Protein 8TL6 (pdb70)

Foldseek 3Di:
DFKAWEFPFDFAFFQDKDWFFAQALPWIWIWTFQQQKIWIWTQDPVGTHTDDMAGALAGFNDWDWADAPPDRTIWIWTAGPQQKIWIWHWDQDDNDTDIHTLDIDGPDDPDFAFAPLGWDWAAANNRQWIWIRGHFQWIWIWGDDSPDPDTDIDIEGDPARAWQAKYWWEDDPATKMWTWGADPVAIKIAMWGQDPVVRYTDHGPAGIDDDDRFFHDWAHQYPPAIFIWTAGQFKIWTDDHVDIAIDGDVVSNVFTWQEKEAADPRRQWMWTATQQFWIKIKGWDWDDDDVDGIYTDHIDIGTQAGGPRANYKYDGDPQWIWGRRQQAWTFIWGAAPDADPVRHRIDTDDTHGGQFPFQEWAWDDLVVPPFIWIWTFGGAAQRTWIWIAFPNDIDTGGFNHGWHYWDDDPVVQWIKIKTKYKFWCAVHTDHDDDGQQNPAPEEEEDDDPPPPVDDDDNGDIAIWMWIFIAHNPPRHGLYIYTYDGQKGWAEWYWAAADPDPAIWIWTKIFNDDPVDPFGQKIKIWTWGCPPSDTDTQEIDIDGGGFQYWDQAPRWIFTWGFQKTWIWHQDPSGYTDTQEIDRPARGFNDWDDDHQWIWTQHQWQGIWIWGADPVVSYIDGQAGERDTFGFQEKADQDPFWIWTAGQQQKIWIWGQDVDSVVSRYTDRQWIWRRSFAWNYKDFDANDPCWAGWIWTRTRSRIIMIMTGHDPVSSVLLVLLLVLLQVQDQHNSNDRSQQSTWHDDPVDTGTTGSYHHLVSLLCLVVDDPVSLQSSQDCDDVPRDGSVVSVVVNVVVVNRD/DLDVVVLVVVCVVPVDVPSVQVNQQSLVLLFQAFWKDWADDFPFFKQEWDADPDFSQWIWTFFFSQWTWIDRCVCRLVPNDHTDTQPDGAPGTWHYKDAFQVNQWIWIFFARQKIWIAGPVVSYTDAMAGHDATWHEKEAQLVDNQWIWIWGQCAWIWIGGNVPRVPDDTHTLEGDRGGWQYKYAQNAHRQWIWTFTAPQCIFIGGVVRSYDTPAGADHGWREWDAANNRQKIWTDGQWAFIFIGGPPPSYTFEGEDEPPFTHHDDRAYKYFFGPRRQKIWTWGQSQWIFIAGNDPDTYYHYDTSYTHHDGPGTWGYWDARHVQRKIWITGRDRMIMITHQDDTPPIDDHRHD/DPDDDDDDDDDPPVVVVVVVVVVPPD

Organism: Homo sapiens (NCBI:txid9606)

Sequence (1177 aa):
SYNYVVTAQKPTAVNGCVTGHFTSAEDLNLLIAKNTRLEIYVVTAEGLRPVKEVGMYGKIAVMELFRPKGESKDLLFILTAKYNACILEYKQSGESIDIITRAHGNVQDRIGRPSETGIIGIIDPECRMIGLRLYDGLFKVIPLDRDNKELKAFNIRLEELHVIDVKFLYGCQAPTICFVYQDPQGRHVKTYEVSLREKEFNKGPWKQENVEAEASMVIAVPEPFGGAIIIGQESITYHNGDKYLAIAPPIIKQSTIVCHNRVDPNGSRYLLGDMEGRLFMLLLEKEEQMDGTVTLKDLRVELLGETSIAECLTYLDNGVVFVGSRLGDSQLVKLNVDSNEQGSYVVAMETFTNLGPIVDMCVVDLERQGQGQLVTCSGAFKEGSLRIIRNLHIRTVPLYESPRKICYQEVSQCFGVLSSRIEVQDTGTTALRPSASTQALSSSVSSSKLFSSHETSFGEEVEVHNLLIIDQHTFEVLHAHQFLQNEYALSLVSCKLGKDPNTYFIVGTAMVYPEEAEPKQGRIVVFQYSDGKLQTVAEKEVKGAVYSMVEFNGKLLASINSTVRLYEWTTEKELRTECNHYNNIMALYLKTKGDFILVGDLMRSVLLLAYKPMEGNFEEIARDFNPNWMSAVEILDDDNFLGAENAFNLFVCQKDTTDEERQHLQEVGLFHLGEFVNVFCHGSLVMPTQGSVLFGTVNGMIGLVTSLSESWYNLLLDMQNRLNKVIKSVGKIEHSFWRSFHTERKTEPATGFIDGDLIESFLDISRPKMQEVVANLQKREATADDLIKVVEELTRIHMRSVVGFLSQRGLHGDPLLTQDFQRRRLRGCRNLYKKDLLGHFGCVNAIEFSNNGGQWLVSGGDDRRVLLWHMEQAIHSRVKPIQLKGEHHSNIFCLAFNSGNTKVFSGGNDEQVILHDVESSETLDVFAHEDAVYGLSVSPVNDNIFASSSDDGRVLIWDIRESPHGEPFCLANYPSAFHSVMFNPVEPRLLATANSKEGVGLWDIRKPQSSLLRYGQSAMSVRFNSNGTQLLALRRRLPPVLYDIHSRLPVFQFDNQGYFNSCTMKSCCFAGDRDQYILSGSDDFNLYMWRIPADPRVVNGAFMVLKGHRSIVNQVRFNPHTYMICSSGVEKIIKIWSPYKQPGCTGDLDGSEQIIVTEKTNILLRYLHQQWDKKNA

Solvent-accessible surface area: 46406 Å² total; per-residue (Å²): 22,76,0,0,6,3,24,28,36,85,7,12,1,0,48,17,17,24,43,9,53,0,14,29,45,142,44,41,0,0,0,5,1,27,5,21,53,0,21,1,35,6,24,46,115,152,23,32,108,97,33,67,61,12,33,7,43,0,28,13,51,11,14,64,32,12,97,21,161,66,25,85,46,18,8,0,0,0,0,0,39,12,22,14,1,1,10,0,27,4,103,93,90,66,174,71,51,62,15,44,6,54,1,42,14,60,0,89,24,147,63,41,68,73,2,56,66,19,48,25,10,15,27,2,48,89,15,58,0,0,0,0,4,4,10,39,8,35,4,4,0,0,24,26,69,137,135,68,123,38,2,84,0,3,25,6,77,12,100,17,90,71,6,16,18,4,48,7,7,64,58,22,185,32,12,2,4,0,5,0,16,68,43,72,131,22,35,17,0,42,3,32,52,3,18,55,205,87,72,38,31,53,156,7,83,24,151,74,64,104,18,38,73,88,0,46,14,0,3,13,0,8,96,60,8,6,4,0,0,3,0,4,64,73,22,0,12,3,5,59,35,153,63,119,19,49,28,66,16,94,55,3,83,123,19,38,4,60,10,51,34,91,16,26,115,57,0,15,91,2,0,0,2,0,109,64,2,28,1,0,15,0,29,7,49,71,63,119,86,173,162,44,106,29,44,2,104,56,5,124,22,74,69,10,8,81,8,9,13,6,70,19,6,2,54,9,69,106,12,25,0,2,0,0,0,46,12,1,26,4,21,3,0,58,25,53,156,122,42,58,158,147,46,25,64,13,61,69,95,82,83,56,60,0,0,0,0,0,26,17,8,20,44,11,39,33,110,163,140,45,67,12,14,0,0,0,0,0,4,2,77,31,37,1,4,0,9,11,0,99,73,90,86,44,97,59,17,72,1,108,2,10,2,49,59,10,15,44,2,90,108,32,71,0,0,0,0,0,0,4,35,48,4,46,15,72,132,69,50,95,46,88,83,92,2,8,7,68,122,19,125,47,75,35,101,14,115,22,179,51,42,103,152,162,157,82,53,143,61,71,113,30,38,20,1,3,0,0,0,0,25,9,119,87,10,76,18,33,10,3,8,53,2,35,128,40,1,18,1,33,7,18,24,28,13,113,0,39,198,16,108,45,29,0,0,0,0,0,0,0,9,4,35,78,93,48,9,32,3,120,63,0,5,0,2,0,0,40,30,38,152,40,152,12,72,69,40,15,67,54,83,4,176,0,0,0,19,16,12,29,68,0,98,19,47,0,0,0,0,7,27,23,16,0,55,0,0,46,18,21,141,126,87,89,4,137,56,48,10,41,14,125,42,10,10,2,0,9,49,6,52,46,91,46,60,52,0,0,1,0,7,0,2,22,1,1,4,0,0,4,16,53,74,177,112,31,67,13,65,46,41,1,15,6,14,53,24,17,12,0,7,5,3,4,5,25,50,74,80,14,3,0,0,1,4,13,14,18,2,1,0,0,0,60,67,97,118,87,81,58,72,108,40,32,6,84,34,42,0,10,3,7,11,0,4,6,2,22,14,10,16,100,20,33,10,50,183,58,30,94,62,29,2,3,0,0,0,7,13,0,19,0,0,2,0,3,21,11,43,106,74,68,16,81,32,0,65,58,0,14,79,42,0,52,164,25,40,140,22,26,2,85,9,110,13,75,74,8,25,15,3,54,19,119,33,65,91,65,92,37,66,6,5,0,7,0,53,9,0,32,33,0,52,123,24,62,120,102,76,10,85,88,1,5,44,129,3,96,212,164,106,5,43,0,93,53,1,36,114,8,0,77,51,2,45,148,26,57,112,49,1,0,4,8,14,32,38,85,5,15,21,58,8,47,60,45,41,15,48,44,13,11,24,92,8,5,94,33,2,187,22,0,47,34,30,68,8,126,28,5,142,16,33,0,29,2,0,33,24,5,65,96,10,4,59,67,0,0,0,0,0,48,23,114,34,0,0,7,7,29,6,17,25,11,3,19,91,74,53,180,29,94,73,0,117,31,82,2,139,26,42,0,58,11,6,10,11,4,60,46,19,73,62,0,1,0,0,0,49,17,76,33,0,7,4,0,25,17,153,46,14,75,59,71,34,69,6,74,12,134,41,8,0,56,5,20,11,22,6,29,91,43,40,37,39,0,0,0,0,1,47,50,0,62,0,5,12,20,34,18,161,106,23,120,155,55,154,38,81,33,0,0,80,44,138,15,18,1,31,18,5,32,11,0,35,38,7,37,59,0,0,0,2,0,1,30,151,48,3,5,4,0,4,2,37,165,75,56,113,67,34,36,22,89,1,44,129,43,2,8,5,0,56,7,10,64,40,0,50,34,0,0,0,0,33,105,157,94,30,0,0,0,7,38,2,31,33,129,122,34,20,11,46,0,52,29,172,45,23,99,2,12,77,35,77,6,8,0,5,16,0,3,31,110,14,16,3,0,0,0,0,0,25,50,86,23,0,4,0,0,72,19,44,76,81,114,177,77,27,111,41,22,53,7,52,2,118,28,11,195,24,28,0,9,21,0,19,26,5,58,49,13,7,6,2,0,0,0,0,60,25,105,31,0,12,0,0,1,2,3,48,2,17,69,34,92,38,47,27,88,80,45,127,18,64,3,70,39,54,157,42,70,34,12,6,85,33,0,86,88,41,53,104,153,102,117,149

Nearest PDB structures (foldseek):
  8tl6-assembly1_B  TM=1.003E+00  e=2.357E-78  Homo sapiens
  9axv-assembly1_Am  TM=7.932E-01  e=4.351E-19  Schizosaccharomyces pombe
  4d6v-assembly1_A  TM=8.246E-01  e=1.000E-17  Cryptococcus neoformans H99
  7qiz-assembly1_YA  TM=8.264E-01  e=1.541E-17  Solanum lycopersicum
  3rfh-assembly1_C  TM=7.795E-01  e=1.281E-13  Saccharomyces cerevisiae S288C

B-factor: mean 41.55, std 9.51, range [23.47, 83.25]

Secondary structure (DSSP, 8-state):
--EEEEEEE---S--EEEEE-SS-SSS-EEEEEETTEEEEEEEETTEEEEEEEEE-SS-EEEEEEE--TT-SS-EEEEEETT-EEEEEEEEEETTEEEEEEEEEEE---SS-PBPTT--EEEE-TTSSEEEEE-BTTEEEEEE--SSSSEEEEEEEE-S-S-EEEEEEPSS-SS-EEEEEEEETTEEEEEEEEEETTTTEEEE-SS--EE--TT--EEEE--TTT-SEEEE-SS-EEEE-SS-EEEE--GGGGGS-EEEEEE-STTSSEEEEEETTSEEEEEEEEEEE-TTS-EEEEEEEEEEEEE-S--SEEEEEETTEEEEE-SSS-EEEEEE-SS--TTS--EEEEEEE----S--EEEEE-SS-SS--EEEEEE--GGG-EEEEEE--EEEEEE-SSEEEEEEEETTTTEEEEEEEEEEE-------SS--GGGS-SEEEE----TT------SS-EEEEEEEEEEETTT--EEEEEEPPTTEEEEEEEEE--TT----EEEEEEEE--TT-SS-S-EEEEEEEEETTEEEEEEEEEESS-EEEEEEETTEEEEEETTEEEEEEE-TTS-EEEEEEE---S-EEEEEEETTEEEEEESSS-EEEEEEETTTTEEEEEEE--S---EEEEEE-SSSEEEEEETTTEEEEEEE---HHHHTBEEEEEEEE-SS-EEEEEE--S---EEEEEEEEETTS-EEEEEEE-HHHHHHHHHHHHHHHTTS--TTS--HHHHHSEE-SS-EE--BS-EEHHHHHGGGGS-HHHHHHHSSS-------HHHHHHHHHHHHTT-/--SHHHHHHHHHHH--TTHHHHHHHHHHHT-SS-EEEEE---SS-EEEEEEPTTT--EEEEEETT--EEEEEHHHHHTT-S--EE-S---SS---EEEE-TTSS-EEEE-SSSEEEEEETTTTEEEEEEE-SS-EEEEEE-SS-TTEEEEEETTSEEEEEEGGG-SS---EEEEE-SSPEEEEEE-SS-TTEEEEEETTTEEEEEETT-SSSEEEEE----SEEEE-TTS-EEEEE-SSS--EEEETTT-SEEEEEE-TT----SS---EEEETTTT-EEEEE-TTS-EEEEE--S---EEES-SEEE---SS-EEEEEEETTTTEEEEEESSSSEEEEESS--TT-B--S--/--EEEEE----HHHHHHHHHHHH---

GO terms:
  GO:0097602 cullin family protein binding (F, IDA)
  GO:0005634 nucleus (C, IDA)
  GO:0005730 nucleolus (C, IDA)
  GO:0043161 proteasome-mediated ubiquitin-dependent protein catabolic process (P, IDA)
  GO:0044725 epigenetic programming in the zygotic pronuclei (P, IDA)
  GO:0045732 positive regulation of protein catabolic process (P, IDA)
  GO:0032991 protein-containing complex (C, IDA)
  GO:0007056 spindle assembly involved in female meiosis (P, IDA)
  GO:0160072 ubiquitin ligase complex scaffold activity (F, IDA)
  GO:0031465 Cul4B-RING E3 ubiquitin ligase complex (C, IDA)
  GO:0010498 proteasomal protein catabolic process (P, IMP)
  GO:0005515 protein binding (F, IPI)
  GO:0005737 cytoplasm (C, IDA)
  GO:0031464 Cul4A-RING E3 ubiquitin ligase complex (C, IDA)
  GO:0080008 Cul4-RING E3 ubiquitin ligase complex (C, IDA)
  GO:0016567 protein ubiquitination (P, IDA)
  GO:0005634 nucleus (C, EXP)
  GO:0005737 cytoplasm (C, EXP)
  GO:0043161 proteasome-mediated ubiquitin-dependent protein catabolic process (P, IMP)
  GO:0006511 ubiquitin-dependent protein catabolic process (P, IMP)

Radius of gyration: 31.41 Å; Cα contacts (8 Å, |Δi|>4): 3322; chains: 3; bounding box: 78×96×89 Å

InterPro domains:
  IPR004871 RSE1/DDB1/CPSF1, C-terminal [PF03178] (790-1099)
  IPR015943 WD40/YVTN repeat-like-containing domain superfamily [G3DSA:2.130.10.10] (4-1039)
  IPR015943 WD40/YVTN repeat-like-containing domain superfamily [G3DSA:2.130.10.10] (14-355)
  IPR015943 WD40/YVTN repeat-like-containing domain superfamily [G3DSA:2.130.10.10] (394-709)
  IPR018846 RSE1/DDB1/CPSF1, first beta-propeller [PF10433] (15-348)
  IPR036322 WD40-repeat-containing domain superfamily [SSF50978] (795-934)
  IPR050358 RSE1/DDB1/CPSF1 [PTHR10644] (3-1113)
  IPR058543 RSE1/DDB1/CPSF1, second beta-propeller [PF23726] (396-704)

Structure (mmCIF, N/CA/C/O backbone):
data_8TL6
#
_entry.id   8TL6
#
_cell.length_a   1.00
_cell.length_b   1.00
_cell.length_c   1.00
_cell.angle_alpha   90.00
_cell.angle_beta   90.00
_cell.angle_gamma   90.00
#
_symmetry.space_group_name_H-M   'P 1'
#
loop_
_entity.id
_entity.type
_entity.pdbx_description
1 polymer 'DNA damage-binding protein 1'
2 polymer 'DDB1- and CUL4-associated factor 5'
3 polymer 'DET1- and DDB1-associated protein 1'
#
loop_
_atom_site.group_PDB
_atom_site.id
_atom_site.type_symbol
_atom_site.label_atom_id
_atom_site.label_alt_id
_atom_site.label_comp_id
_atom_site.label_asym_id
_atom_site.label_entity_id
_atom_site.label_seq_id
_atom_site.pdbx_PDB_ins_code
_atom_site.Cartn_x
_atom_site.Cartn_y
_atom_site.Cartn_z
_atom_site.occupancy
_atom_site.B_iso_or_equiv
_atom_site.auth_seq_id
_atom_site.auth_comp_id
_atom_site.auth_asym_id
_atom_site.auth_atom_id
_atom_site.pdbx_PDB_model_num
ATOM 1 N N . SER A 1 30 ? 145.31200 148.08400 164.74300 1.000 36.57680 2 SER A N 1
ATOM 2 C CA . SER A 1 30 ? 145.35900 148.16200 166.19800 1.000 36.57680 2 SER A CA 1
ATOM 3 C C . SER A 1 30 ? 144.55800 149.35000 166.70800 1.000 36.57680 2 SER A C 1
ATOM 4 O O . SER A 1 30 ? 144.35300 150.32800 165.99000 1.000 36.57680 2 SER A O 1
ATOM 11 N N . TYR A 1 31 ? 144.10300 149.25400 167.95300 1.000 36.28895 3 TYR A N 1
ATOM 12 C CA . TYR A 1 31 ? 143.36100 150.31700 168.61400 1.000 36.28895 3 TYR A CA 1
ATOM 13 C C . TYR A 1 31 ? 144.08700 150.70000 169.89300 1.000 36.28895 3 TYR A C 1
ATOM 14 O O . TYR A 1 31 ? 144.27500 149.86000 170.77800 1.000 36.28895 3 TYR A O 1
ATOM 32 N N . ASN A 1 32 ? 144.48500 151.96600 169.99200 1.000 33.56861 4 ASN A N 1
ATOM 33 C CA . ASN A 1 32 ? 145.28400 152.43700 171.11300 1.000 33.56861 4 ASN A CA 1
ATOM 34 C C . ASN A 1 32 ? 144.77400 153.79400 171.57100 1.000 33.56861 4 ASN A C 1
ATOM 35 O O . ASN A 1 32 ? 144.03200 154.48200 170.86600 1.000 33.56861 4 ASN A O 1
ATOM 46 N N . TYR A 1 33 ? 145.18900 154.16800 172.77700 1.000 34.97971 5 TYR A N 1
ATOM 47 C CA . TYR A 1 33 ? 144.72700 155.38600 173.43300 1.000 34.97971 5 TYR A CA 1
ATOM 48 C C . TYR A 1 33 ? 145.92800 156.03900 174.09700 1.000 34.97971 5 TYR A C 1
ATOM 49 O O . TYR A 1 33 ? 146.63400 155.38200 174.86600 1.000 34.97971 5 TYR A O 1
ATOM 67 N N . VAL A 1 34 ? 146.15900 157.31700 173.80500 1.000 31.44668 6 VAL A N 1
ATOM 68 C CA . VAL A 1 34 ? 147.34100 158.03500 174.26800 1.000 31.44668 6 VAL A CA 1
ATOM 69 C C . VAL A 1 34 ? 146.89500 159.25400 175.06200 1.000 31.44668 6 VAL A C 1
ATOM 70 O O . VAL A 1 34 ? 146.05300 160.03000 174.59700 1.000 31.44668 6 VAL A O 1
ATOM 83 N N . VAL A 1 35 ? 147.45900 159.41500 176.26100 1.000 33.52580 7 VAL A N 1
ATOM 84 C CA . VAL A 1 35 ? 147.22600 160.58800 177.09600 1.000 33.52580 7 VAL A CA 1
ATOM 85 C C . VAL A 1 35 ? 148.55900 161.06400 177.65100 1.000 33.52580 7 VAL A C 1
ATOM 86 O O . VAL A 1 35 ? 149.58800 160.40100 177.52000 1.000 33.52580 7 VAL A O 1
ATOM 99 N N . THR A 1 36 ? 148.52400 162.23100 178.28800 1.000 31.59072 8 THR A N 1
ATOM 100 C CA . THR A 1 36 ? 149.68900 162.81200 178.94600 1.000 31.59072 8 THR A CA 1
ATOM 101 C C . THR A 1 36 ? 149.42700 162.83800 180.44800 1.000 31.59072 8 THR A C 1
ATOM 102 O O . THR A 1 36 ? 148.47800 163.48200 180.90800 1.000 31.59072 8 THR A O 1
ATOM 113 N N . ALA A 1 37 ? 150.24800 162.11200 181.20800 1.000 31.70533 9 ALA A N 1
ATOM 114 C CA . ALA A 1 37 ? 150.16600 162.19200 182.66100 1.000 31.70533 9 ALA A CA 1
ATOM 115 C C . ALA A 1 37 ? 150.82500 163.46500 183.17500 1.000 31.70533 9 ALA A C 1
ATOM 116 O O . ALA A 1 37 ? 150.32800 164.08700 184.12000 1.000 31.70533 9 ALA A O 1
ATOM 123 N N . GLN A 1 38 ? 151.94100 163.86000 182.56600 1.000 29.39870 10 GLN A N 1
ATOM 124 C CA . GLN A 1 38 ? 152.63900 165.09400 182.89700 1.000 29.39870 10 GLN A CA 1
ATOM 125 C C . GLN A 1 38 ? 152.89800 165.86000 181.60900 1.000 29.39870 10 GLN A C 1
ATOM 126 O O . GLN A 1 38 ? 153.49700 165.32000 180.67500 1.000 29.39870 10 GLN A O 1
ATOM 140 N N . LYS A 1 39 ? 152.44900 167.11200 181.56300 1.000 29.56990 11 LYS A N 1
ATOM 141 C CA . LYS A 1 39 ? 152.65800 167.94100 180.38900 1.000 29.56990 11 LYS A CA 1
ATOM 142 C C . LYS A 1 39 ? 154.12800 168.33600 180.27300 1.000 29.56990 11 LYS A C 1
ATOM 143 O O . LYS A 1 39 ? 154.87300 168.28800 181.25400 1.000 29.56990 11 LYS A O 1
ATOM 162 N N . PRO A 1 40 ? 154.57200 168.73200 179.08000 1.000 28.12977 12 PRO A N 1
ATOM 163 C CA . PRO A 1 40 ? 155.98500 169.09300 178.91300 1.000 28.12977 12 PRO A CA 1
ATOM 164 C C . PRO A 1 40 ? 156.38100 170.22100 179.85200 1.000 28.12977 12 PRO A C 1
ATOM 165 O O . PRO A 1 40 ? 155.62300 171.16700 180.07500 1.000 28.12977 12 PRO A O 1
ATOM 176 N N . THR A 1 41 ? 157.59000 170.11000 180.40300 1.000 27.35441 13 THR A N 1
ATOM 177 C CA . THR A 1 41 ? 158.09200 171.07000 181.37300 1.000 27.35441 13 THR A CA 1
ATOM 178 C C . THR A 1 41 ? 159.27100 171.88800 180.87300 1.000 27.35441 13 THR A C 1
ATOM 179 O O . THR A 1 41 ? 159.52500 172.96300 181.42500 1.000 27.35441 13 THR A O 1
ATOM 190 N N . ALA A 1 42 ? 159.99300 171.42000 179.85900 1.000 27.30477 14 ALA A N 1
ATOM 191 C CA . ALA A 1 42 ? 161.11100 172.18200 179.32100 1.000 27.30477 14 ALA A CA 1
ATOM 192 C C . ALA A 1 42 ? 160.60800 173.45500 178.65700 1.000 27.30477 14 ALA A C 1
ATOM 193 O O . ALA A 1 42 ? 159.56900 173.45400 177.99200 1.000 27.30477 14 ALA A O 1
ATOM 200 N N . VAL A 1 43 ? 161.34900 174.54200 178.84000 1.000 27.53572 15 VAL A N 1
ATOM 201 C CA . VAL A 1 43 ? 161.00200 175.82800 178.24900 1.000 27.53572 15 VAL A CA 1
ATOM 202 C C . VAL A 1 43 ? 161.72000 175.94800 176.91300 1.000 27.53572 15 VAL A C 1
ATOM 203 O O . VAL A 1 43 ? 162.95300 176.00000 176.86200 1.000 27.53572 15 VAL A O 1
ATOM 216 N N . ASN A 1 44 ? 160.94600 175.98600 175.82800 1.000 28.22599 16 ASN A N 1
ATOM 217 C CA . ASN A 1 44 ? 161.53300 176.12400 174.50200 1.000 28.22599 16 ASN A CA 1
ATOM 218 C C . ASN A 1 44 ? 161.72700 177.58800 174.13200 1.000 28.22599 16 ASN A C 1
ATOM 219 O O . ASN A 1 44 ? 162.67300 177.92500 173.41200 1.000 28.22599 16 ASN A O 1
ATOM 230 N N . GLY A 1 45 ? 160.85300 178.46900 174.61000 1.000 25.43005 17 GLY A N 1
ATOM 231 C CA . GLY A 1 45 ? 161.03100 179.88300 174.33000 1.000 25.43005 17 GLY A CA 1
ATOM 232 C C . GLY A 1 45 ? 160.39600 180.73300 175.40400 1.000 25.43005 17 GLY A C 1
ATOM 233 O O . GLY A 1 45 ? 159.57200 180.26700 176.19100 1.000 25.43005 17 GLY A O 1
ATOM 237 N N . CYS A 1 46 ? 160.78300 182.00600 175.42100 1.000 29.78623 18 CYS A N 1
ATOM 238 C CA . CYS A 1 46 ? 160.20700 182.94400 176.37200 1.000 29.78623 18 CYS A CA 1
ATOM 239 C C . CYS A 1 46 ? 160.33700 184.35400 175.81700 1.000 29.78623 18 CYS A C 1
ATOM 240 O O . CYS A 1 46 ? 161.37800 184.71700 175.26500 1.000 29.78623 18 CYS A O 1
ATOM 248 N N . VAL A 1 47 ? 159.26600 185.13400 175.95600 1.000 29.07275 19 VAL A N 1
ATOM 249 C CA . VAL A 1 47 ? 159.24500 186.52600 175.52700 1.000 29.07275 19 VAL A CA 1
ATOM 250 C C . VAL A 1 47 ? 158.56100 187.35700 176.60300 1.000 29.07275 19 VAL A C 1
ATOM 251 O O . VAL A 1 47 ? 157.79600 186.85000 177.42500 1.000 29.07275 19 VAL A O 1
ATOM 264 N N . THR A 1 48 ? 158.85900 188.65200 176.59700 1.000 32.20325 20 THR A N 1
ATOM 265 C CA . THR A 1 48 ? 158.23700 189.60600 177.50100 1.000 32.20325 20 THR A CA 1
ATOM 266 C C . THR A 1 48 ? 157.61300 190.72300 176.68400 1.000 32.20325 20 THR A C 1
ATOM 267 O O . THR A 1 48 ? 158.19000 191.17200 175.69000 1.000 32.20325 20 THR A O 1
ATOM 278 N N . GLY A 1 49 ? 156.43400 191.16500 177.10000 1.000 31.90224 21 GLY A N 1
ATOM 279 C CA . GLY A 1 49 ? 155.78000 192.25000 176.39500 1.000 31.90224 21 GLY A CA 1
ATOM 280 C C . GLY A 1 49 ? 154.39000 192.48200 176.93400 1.000 31.90224 21 GLY A C 1
ATOM 281 O O . GLY A 1 49 ? 153.94700 191.81100 177.86400 1.000 31.90224 21 GLY A O 1
ATOM 285 N N . HIS A 1 50 ? 153.69700 193.43600 176.32600 1.000 35.99839 22 HIS A N 1
ATOM 286 C CA . HIS A 1 50 ? 152.35900 193.83600 176.75300 1.000 35.99839 22 HIS A CA 1
ATOM 287 C C . HIS A 1 50 ? 151.34900 193.13300 175.84900 1.000 35.99839 22 HIS A C 1
ATOM 288 O O . HIS A 1 50 ? 150.82600 193.71800 174.90000 1.000 35.99839 22 HIS A O 1
ATOM 302 N N . PHE A 1 51 ? 151.07200 191.86900 176.16300 1.000 33.68034 23 PHE A N 1
ATOM 303 C CA . PHE A 1 51 ? 150.19200 191.02500 175.36500 1.000 33.68034 23 PHE A CA 1
ATOM 304 C C . PHE A 1 51 ? 148.75700 191.01700 175.86700 1.000 33.68034 23 PHE A C 1
ATOM 305 O O . PHE A 1 51 ? 147.82900 191.18400 175.07100 1.000 33.68034 23 PHE A O 1
ATOM 322 N N . THR A 1 52 ? 148.54600 190.81900 177.17000 1.000 35.58517 24 THR A N 1
ATOM 323 C CA . THR A 1 52 ? 147.18900 190.77800 177.70100 1.000 35.58517 24 THR A CA 1
ATOM 324 C C . THR A 1 52 ? 146.59100 192.16900 177.85400 1.000 35.58517 24 THR A C 1
ATOM 325 O O . THR A 1 52 ? 145.38000 192.34000 177.67600 1.000 35.58517 24 THR A O 1
ATOM 336 N N . SER A 1 53 ? 147.40800 193.16500 178.17900 1.000 38.32886 25 SER A N 1
ATOM 337 C CA . SER A 1 53 ? 146.92700 194.53400 178.28300 1.000 38.32886 25 SER A CA 1
ATOM 338 C C . SER A 1 53 ? 148.08100 195.47600 177.98400 1.000 38.32886 25 SER A C 1
ATOM 339 O O . SER A 1 53 ? 149.25200 195.12000 178.13100 1.000 38.32886 25 SER A O 1
ATOM 347 N N . ALA A 1 54 ? 147.73100 196.69000 177.56100 1.000 40.32740 26 ALA A N 1
ATOM 348 C CA . ALA A 1 54 ? 148.72800 197.70000 177.23700 1.000 40.32740 26 ALA A CA 1
ATOM 349 C C . ALA A 1 54 ? 149.48800 198.19900 178.45700 1.000 40.32740 26 ALA A C 1
ATOM 350 O O . ALA A 1 54 ? 150.53600 198.83400 178.29400 1.000 40.32740 26 ALA A O 1
ATOM 357 N N . GLU A 1 55 ? 148.99700 197.92900 179.66600 1.000 42.00314 27 GLU A N 1
ATOM 358 C CA . GLU A 1 55 ? 149.60000 198.43600 180.89200 1.000 42.00314 27 GLU A CA 1
ATOM 359 C C . GLU A 1 55 ? 150.45500 197.39500 181.60300 1.000 42.00314 27 GLU A C 1
ATOM 360 O O . GLU A 1 55 ? 151.60500 197.67500 181.95400 1.000 42.00314 27 GLU A O 1
ATOM 372 N N . ASP A 1 56 ? 149.91900 196.20000 181.82700 1.000 38.53177 28 ASP A N 1
ATOM 373 C CA . ASP A 1 56 ? 150.64800 195.18900 182.57400 1.000 38.53177 28 ASP A CA 1
ATOM 374 C C . ASP A 1 56 ? 151.74500 194.56600 181.71600 1.000 38.53177 28 ASP A C 1
ATOM 375 O O . ASP A 1 56 ? 151.67800 194.54700 180.48500 1.000 38.53177 28 ASP A O 1
ATOM 384 N N . LEU A 1 57 ? 152.76800 194.05200 182.39300 1.000 34.15190 29 LEU A N 1
ATOM 385 C CA . LEU A 1 57 ? 153.88000 193.37000 181.74800 1.000 34.15190 29 LEU A CA 1
ATOM 386 C C . LEU A 1 57 ? 153.63000 191.87000 181.79500 1.000 34.15190 29 LEU A C 1
ATOM 387 O O . LEU A 1 57 ? 153.31200 191.32200 182.85500 1.000 34.15190 29 LEU A O 1
ATOM 403 N N . ASN A 1 58 ? 153.77100 191.21400 180.65000 1.000 32.53787 30 ASN A N 1
ATOM 404 C CA . ASN A 1 58 ? 153.43700 189.80700 180.49500 1.000 32.53787 30 ASN A CA 1
ATOM 405 C C . ASN A 1 58 ? 154.67300 189.01000 180.11500 1.000 32.53787 30 ASN A C 1
ATOM 406 O O . ASN A 1 58 ? 155.49900 189.46400 179.31500 1.000 32.53787 30 ASN A O 1
ATOM 417 N N . LEU A 1 59 ? 154.78200 187.81800 180.69100 1.000 30.59609 31 LEU A N 1
ATOM 418 C CA . LEU A 1 59 ? 155.79900 186.84000 180.33500 1.000 30.59609 31 LEU A CA 1
ATOM 419 C C . LEU A 1 59 ? 155.10700 185.66900 179.65100 1.000 30.59609 31 LEU A C 1
ATOM 420 O O . LEU A 1 59 ? 154.19900 185.05900 180.22400 1.000 30.59609 31 LEU A O 1
ATOM 436 N N . LEU A 1 60 ? 155.53000 185.36300 178.42900 1.000 29.65424 32 LEU A N 1
ATOM 437 C CA . LEU A 1 60 ? 154.97800 184.26400 177.65300 1.000 29.65424 32 LEU A CA 1
ATOM 438 C C . LEU A 1 60 ? 156.04000 183.18700 177.50100 1.000 29.65424 32 LEU A C 1
ATOM 439 O O . LEU A 1 60 ? 157.14000 183.46400 177.01500 1.000 29.65424 32 LEU A O 1
ATOM 455 N N . ILE A 1 61 ? 155.70700 181.96700 177.91300 1.000 28.67765 33 ILE A N 1
ATOM 456 C CA . ILE A 1 61 ? 156.62700 180.83600 177.88700 1.000 28.67765 33 ILE A CA 1
ATOM 457 C C . ILE A 1 61 ? 156.06200 179.77900 176.95000 1.000 28.67765 33 ILE A C 1
ATOM 458 O O . ILE A 1 61 ? 154.91000 179.36000 177.10000 1.000 28.67765 33 ILE A O 1
ATOM 474 N N . ALA A 1 62 ? 156.87500 179.34900 175.99300 1.000 27.26711 34 ALA A N 1
ATOM 475 C CA . ALA A 1 62 ? 156.52200 178.28900 175.05900 1.000 27.26711 34 ALA A CA 1
ATOM 476 C C . ALA A 1 62 ? 157.21800 177.01700 175.51800 1.000 27.26711 34 ALA A C 1
ATOM 477 O O . ALA A 1 62 ? 158.45400 176.94600 175.52400 1.000 27.26711 34 ALA A O 1
ATOM 484 N N . LYS A 1 63 ? 156.41800 176.02200 175.90100 1.000 27.93123 35 LYS A N 1
ATOM 485 C CA . LYS A 1 63 ? 156.88300 174.71600 176.35900 1.000 27.93123 35 LYS A CA 1
ATOM 486 C C . LYS A 1 63 ? 156.40500 173.69600 175.33100 1.000 27.93123 35 LYS A C 1
ATOM 487 O O . LYS A 1 63 ? 155.35600 173.07200 175.50400 1.000 27.93123 35 LYS A O 1
ATOM 506 N N . ASN A 1 64 ? 157.18100 173.52100 174.26400 1.000 26.40032 36 ASN A N 1
ATOM 507 C CA . ASN A 1 64 ? 156.80300 172.60800 173.19200 1.000 26.40032 36 ASN A CA 1
ATOM 508 C C . ASN A 1 64 ? 155.43200 172.97500 172.63100 1.000 26.40032 36 ASN A C 1
ATOM 509 O O . ASN A 1 64 ? 155.33300 173.84800 171.76400 1.000 26.40032 36 ASN A O 1
ATOM 520 N N . THR A 1 65 ? 154.36900 172.32400 173.10700 1.000 27.38997 37 THR A N 1
ATOM 521 C CA . THR A 1 65 ? 153.02300 172.55700 172.60200 1.000 27.38997 37 THR A CA 1
ATOM 522 C C . THR A 1 65 ? 152.19700 173.48000 173.48700 1.000 27.38997 37 THR A C 1
ATOM 523 O O . THR A 1 65 ? 151.12500 173.91800 173.06100 1.000 27.38997 37 THR A O 1
ATOM 534 N N . ARG A 1 66 ? 152.66300 173.78700 174.69300 1.000 29.90127 38 ARG A N 1
ATOM 535 C CA . ARG A 1 66 ? 151.92700 174.63500 175.61700 1.000 29.90127 38 ARG A CA 1
ATOM 536 C C . ARG A 1 66 ? 152.41900 176.07300 175.52400 1.000 29.90127 38 ARG A C 1
ATOM 537 O O . ARG A 1 66 ? 153.60100 176.33000 175.28300 1.000 29.90127 38 ARG A O 1
ATOM 558 N N . LEU A 1 67 ? 151.49800 177.01400 175.72400 1.000 30.35094 39 LEU A N 1
ATOM 559 C CA . LEU A 1 67 ? 151.83000 178.43100 175.78200 1.000 30.35094 39 LEU A CA 1
ATOM 560 C C . LEU A 1 67 ? 151.26500 178.99800 177.07400 1.000 30.35094 39 LEU A C 1
ATOM 561 O O . LEU A 1 67 ? 150.04300 179.04400 177.25000 1.000 30.35094 39 LEU A O 1
ATOM 577 N N . GLU A 1 68 ? 152.15400 179.42200 177.96800 1.000 32.34705 40 GLU A N 1
ATOM 578 C CA . GLU A 1 68 ? 151.80000 179.93700 179.28300 1.000 32.34705 40 GLU A CA 1
ATOM 579 C C . GLU A 1 68 ? 151.95000 181.45100 179.29000 1.000 32.34705 40 GLU A C 1
ATOM 580 O O . GLU A 1 68 ? 152.99200 181.97400 178.88800 1.000 32.34705 40 GLU A O 1
ATOM 592 N N . ILE A 1 69 ? 150.91600 182.14600 179.75100 1.000 33.37626 41 ILE A N 1
ATOM 593 C CA . ILE A 1 69 ? 150.90500 183.59800 179.85400 1.000 33.37626 41 ILE A CA 1
ATOM 594 C C . ILE A 1 69 ? 150.80200 183.96000 181.32700 1.000 33.37626 41 ILE A C 1
ATOM 595 O O . ILE A 1 69 ? 149.83000 183.58100 181.99800 1.000 33.37626 41 ILE A O 1
ATOM 611 N N . TYR A 1 70 ? 151.79900 184.69700 181.82300 1.000 32.40198 42 TYR A N 1
ATOM 612 C CA . TYR A 1 70 ? 151.85500 185.16700 183.20200 1.000 32.40198 42 TYR A CA 1
ATOM 613 C C . TYR A 1 70 ? 151.84500 186.68500 183.19200 1.000 32.40198 42 TYR A C 1
ATOM 614 O O . TYR A 1 70 ? 152.40400 187.30200 182.28000 1.000 32.40198 42 TYR A O 1
ATOM 632 N N . VAL A 1 71 ? 151.23200 187.28500 184.21200 1.000 35.58528 43 VAL A N 1
ATOM 633 C CA . VAL A 1 71 ? 151.37600 188.71800 184.42800 1.000 35.58528 43 VAL A CA 1
ATOM 634 C C . VAL A 1 71 ? 152.48000 188.95900 185.44700 1.000 35.58528 43 VAL A C 1
ATOM 635 O O . VAL A 1 71 ? 152.49600 188.35600 186.52900 1.000 35.58528 43 VAL A O 1
ATOM 648 N N . VAL A 1 72 ? 153.41500 189.84200 185.10500 1.000 35.81865 44 VAL A N 1
ATOM 649 C CA . VAL A 1 72 ? 154.55400 190.12700 185.97000 1.000 35.81865 44 VAL A CA 1
ATOM 650 C C . VAL A 1 72 ? 154.14800 191.14800 187.02400 1.000 35.81865 44 VAL A C 1
ATOM 651 O O . VAL A 1 72 ? 154.03700 192.34500 186.73700 1.000 35.81865 44 VAL A O 1
ATOM 664 N N . THR A 1 73 ? 153.91800 190.67800 188.24600 1.000 43.78126 45 THR A N 1
ATOM 665 C CA . THR A 1 73 ? 153.64300 191.55800 189.36900 1.000 43.78126 45 THR A CA 1
ATOM 666 C C . THR A 1 73 ? 154.84500 191.60000 190.31000 1.000 43.78126 45 THR A C 1
ATOM 667 O O . THR A 1 73 ? 155.76600 190.78300 190.22700 1.000 43.78126 45 THR A O 1
ATOM 678 N N . ALA A 1 74 ? 154.83100 192.57300 191.21800 1.000 49.53490 46 ALA A N 1
ATOM 679 C CA . ALA A 1 74 ? 155.89100 192.71300 192.20800 1.000 49.53490 46 ALA A CA 1
ATOM 680 C C . ALA A 1 74 ? 155.90100 191.57700 193.22200 1.000 49.53490 46 ALA A C 1
ATOM 681 O O . ALA A 1 74 ? 156.88300 191.43000 193.95700 1.000 49.53490 46 ALA A O 1
ATOM 688 N N . GLU A 1 75 ? 154.83900 190.77600 193.27500 1.000 49.72651 47 GLU A N 1
ATOM 689 C CA . GLU A 1 75 ? 154.75500 189.62500 194.16300 1.000 49.72651 47 GLU A CA 1
ATOM 690 C C . GLU A 1 75 ? 155.20600 188.33300 193.49100 1.000 49.72651 47 GLU A C 1
ATOM 691 O O . GLU A 1 75 ? 155.07400 187.26000 194.09000 1.000 49.72651 47 GLU A O 1
ATOM 703 N N . GLY A 1 76 ? 155.72800 188.41100 192.26900 1.000 42.71742 48 GLY A N 1
ATOM 704 C CA . GLY A 1 76 ? 156.14500 187.23300 191.53300 1.000 42.71742 48 GLY A CA 1
ATOM 705 C C . GLY A 1 76 ? 155.47700 187.14300 190.17700 1.000 42.71742 48 GLY A C 1
ATOM 706 O O . GLY A 1 76 ? 155.17800 188.16800 189.55700 1.000 42.71742 48 GLY A O 1
ATOM 710 N N . LEU A 1 77 ? 155.23100 185.92200 189.70600 1.000 34.90577 49 LEU A N 1
ATOM 711 C CA . LEU A 1 77 ? 154.59000 185.68300 188.41700 1.000 34.90577 49 LEU A CA 1
ATOM 712 C C . LEU A 1 77 ? 153.17000 185.20100 188.67800 1.000 34.90577 49 LEU A C 1
ATOM 713 O O . LEU A 1 77 ? 152.97000 184.21600 189.39500 1.000 34.90577 49 LEU A O 1
ATOM 729 N N . ARG A 1 78 ? 152.19000 185.89000 188.10100 1.000 37.93111 50 ARG A N 1
ATOM 730 C CA . ARG A 1 78 ? 150.79600 185.50700 188.26500 1.000 37.93111 50 ARG A CA 1
ATOM 731 C C . ARG A 1 78 ? 150.30400 184.82600 186.99500 1.000 37.93111 50 ARG A C 1
ATOM 732 O O . ARG A 1 78 ? 150.08600 185.51300 185.98800 1.000 37.93111 50 ARG A O 1
ATOM 753 N N . PRO A 1 79 ? 150.10800 183.50800 186.98800 1.000 36.53463 51 PRO A N 1
ATOM 754 C CA . PRO A 1 79 ? 149.62900 182.85500 185.76500 1.000 36.53463 51 PRO A CA 1
ATOM 755 C C . PRO A 1 79 ? 148.24600 183.35300 185.38800 1.000 36.53463 51 PRO A C 1
ATOM 756 O O . PRO A 1 79 ? 147.32500 183.36400 186.20800 1.000 36.53463 51 PRO A O 1
ATOM 767 N N . VAL A 1 80 ? 148.10600 183.76900 184.13100 1.000 36.78350 52 VAL A N 1
ATOM 768 C CA . VAL A 1 80 ? 146.84800 184.33000 183.65600 1.000 36.78350 52 VAL A CA 1
ATOM 769 C C . VAL A 1 80 ? 146.20900 183.38800 182.64500 1.000 36.78350 52 VAL A C 1
ATOM 770 O O . VAL A 1 80 ? 144.98400 183.38300 182.48400 1.000 36.78350 52 VAL A O 1
ATOM 783 N N . LYS A 1 81 ? 147.01600 182.58100 181.96000 1.000 37.46221 53 LYS A N 1
ATOM 784 C CA . LYS A 1 81 ? 146.41700 181.68700 180.97500 1.000 37.46221 53 LYS A CA 1
ATOM 785 C C . LYS A 1 81 ? 147.40500 180.60100 180.58200 1.000 37.46221 53 LYS A C 1
ATOM 786 O O . LYS A 1 81 ? 148.61700 180.76800 180.71800 1.000 37.46221 53 LYS A O 1
ATOM 805 N N . GLU A 1 82 ? 146.86700 179.48200 180.10700 1.000 33.73331 54 GLU A N 1
ATOM 806 C CA . GLU A 1 82 ? 147.63600 178.46900 179.39900 1.000 33.73331 54 GLU A CA 1
ATOM 807 C C . GLU A 1 82 ? 146.78800 177.93100 178.26100 1.000 33.73331 54 GLU A C 1
ATOM 808 O O . GLU A 1 82 ? 145.61600 177.59900 178.46200 1.000 33.73331 54 GLU A O 1
ATOM 820 N N . VAL A 1 83 ? 147.37700 177.84500 177.07200 1.000 32.41475 55 VAL A N 1
ATOM 821 C CA . VAL A 1 83 ? 146.67300 177.36400 175.89100 1.000 32.41475 55 VAL A CA 1
ATOM 822 C C . VAL A 1 83 ? 147.48900 176.25100 175.24900 1.000 32.41475 55 VAL A C 1
ATOM 823 O O . VAL A 1 83 ? 148.70700 176.38200 175.07700 1.000 32.41475 55 VAL A O 1
ATOM 836 N N . GLY A 1 84 ? 146.81900 175.15000 174.92000 1.000 31.53528 56 GLY A N 1
ATOM 837 C CA . GLY A 1 84 ? 147.44600 174.11300 174.13300 1.000 31.53528 56 GLY A CA 1
ATOM 838 C C . GLY A 1 84 ? 147.52600 174.50000 172.66900 1.000 31.53528 56 GLY A C 1
ATOM 839 O O . GLY A 1 84 ? 146.70400 175.25500 172.15200 1.000 31.53528 56 GLY A O 1
ATOM 843 N N . MET A 1 85 ? 148.53800 173.96700 171.99600 1.000 29.69164 57 MET A N 1
ATOM 844 C CA . MET A 1 85 ? 148.82600 174.31400 170.61400 1.000 29.69164 57 MET A CA 1
ATOM 845 C C . MET A 1 85 ? 148.91200 173.03700 169.79400 1.000 29.69164 57 MET A C 1
ATOM 846 O O . MET A 1 85 ? 149.60600 172.09100 170.17800 1.000 29.69164 57 MET A O 1
ATOM 860 N N . TYR A 1 86 ? 148.20100 173.00700 168.66900 1.000 25.73933 58 TYR A N 1
ATOM 861 C CA . TYR A 1 86 ? 148.28600 171.87100 167.76100 1.000 25.73933 58 TYR A CA 1
ATOM 862 C C . TYR A 1 86 ? 149.55800 171.97100 166.93200 1.000 25.73933 58 TYR A C 1
ATOM 863 O O . TYR A 1 86 ? 149.50400 172.02000 165.70000 1.000 25.73933 58 TYR A O 1
ATOM 881 N N . GLY A 1 87 ? 150.70400 172.00000 167.60200 1.000 24.98911 59 GLY A N 1
ATOM 882 C CA . GLY A 1 87 ? 151.97800 172.13400 166.92900 1.000 24.98911 59 GLY A CA 1
ATOM 883 C C . GLY A 1 87 ? 153.09500 172.44500 167.89900 1.000 24.98911 59 GLY A C 1
ATOM 884 O O . GLY A 1 87 ? 152.84200 172.92500 169.00700 1.000 24.98911 59 GLY A O 1
ATOM 888 N N . LYS A 1 88 ? 154.33300 172.17400 167.50100 1.000 25.27319 60 LYS A N 1
ATOM 889 C CA . LYS A 1 88 ? 155.49600 172.51200 168.30900 1.000 25.27319 60 LYS A CA 1
ATOM 890 C C . LYS A 1 88 ? 155.91800 173.93900 167.98900 1.000 25.27319 60 LYS A C 1
ATOM 891 O O . LYS A 1 88 ? 156.33300 174.22800 166.86300 1.000 25.27319 60 LYS A O 1
ATOM 910 N N . ILE A 1 89 ? 155.82200 174.82200 168.97800 1.000 27.30029 61 ILE A N 1
ATOM 911 C CA . ILE A 1 89 ? 156.16500 176.22600 168.79100 1.000 27.30029 61 ILE A CA 1
ATOM 912 C C . ILE A 1 89 ? 157.66300 176.34000 168.54600 1.000 27.30029 61 ILE A C 1
ATOM 913 O O . ILE A 1 89 ? 158.46700 176.15000 169.46400 1.000 27.30029 61 ILE A O 1
ATOM 929 N N . ALA A 1 90 ? 158.04800 176.64500 167.30700 1.000 27.24807 62 ALA A N 1
ATOM 930 C CA . ALA A 1 90 ? 159.44900 176.85000 166.96900 1.000 27.24807 62 ALA A CA 1
ATOM 931 C C . ALA A 1 90 ? 159.83900 178.32000 166.98400 1.000 27.24807 62 ALA A C 1
ATOM 932 O O . ALA A 1 90 ? 161.01200 178.64000 167.20000 1.000 27.24807 62 ALA A O 1
ATOM 939 N N . VAL A 1 91 ? 158.88300 179.21700 166.75400 1.000 27.94949 63 VAL A N 1
ATOM 940 C CA . VAL A 1 91 ? 159.11600 180.65500 166.76900 1.000 27.94949 63 VAL A CA 1
ATOM 941 C C . VAL A 1 91 ? 157.99400 181.31300 167.55600 1.000 27.94949 63 VAL A C 1
ATOM 942 O O . VAL A 1 91 ? 156.82200 180.95800 167.39600 1.000 27.94949 63 VAL A O 1
ATOM 955 N N . MET A 1 92 ? 158.35500 182.27100 168.40600 1.000 28.90176 64 MET A N 1
ATOM 956 C CA . MET A 1 92 ? 157.37400 183.00700 169.20000 1.000 28.90176 64 MET A CA 1
ATOM 957 C C . MET A 1 92 ? 157.89900 184.42300 169.38300 1.000 28.90176 64 MET A C 1
ATOM 958 O O . MET A 1 92 ? 158.86700 184.63300 170.11800 1.000 28.90176 64 MET A O 1
ATOM 972 N N . GLU A 1 93 ? 157.27000 185.38600 168.71400 1.000 31.47211 65 GLU A N 1
ATOM 973 C CA . GLU A 1 93 ? 157.70400 186.77600 168.75000 1.000 31.47211 65 GLU A CA 1
ATOM 974 C C . GLU A 1 93 ? 156.51000 187.67600 169.02000 1.000 31.47211 65 GLU A C 1
ATOM 975 O O . GLU A 1 93 ? 155.44400 187.49500 168.42500 1.000 31.47211 65 GLU A O 1
ATOM 987 N N . LEU A 1 94 ? 156.69500 188.64700 169.90900 1.000 31.12411 66 LEU A N 1
ATOM 988 C CA . LEU A 1 94 ? 155.68000 189.64500 170.21800 1.000 31.12411 66 LEU A CA 1
ATOM 989 C C . LEU A 1 94 ? 155.98100 190.90500 169.41500 1.000 31.12411 66 LEU A C 1
ATOM 990 O O . LEU A 1 94 ? 157.12300 191.37600 169.40000 1.000 31.12411 66 LEU A O 1
ATOM 1006 N N . PHE A 1 95 ? 154.96300 191.44300 168.74900 1.000 32.45045 67 PHE A N 1
ATOM 1007 C CA . PHE A 1 95 ? 155.12100 192.63400 167.93000 1.000 32.45045 67 PHE A CA 1
ATOM 1008 C C . PHE A 1 95 ? 153.83600 193.44600 167.98600 1.000 32.45045 67 PHE A C 1
ATOM 1009 O O . PHE A 1 95 ? 152.76300 192.92900 168.30300 1.000 32.45045 67 PHE A O 1
ATOM 1026 N N . ARG A 1 96 ? 153.95400 194.73300 167.67400 1.000 37.47569 68 ARG A N 1
ATOM 1027 C CA . ARG A 1 96 ? 152.82600 195.66000 167.76500 1.000 37.47569 68 ARG A CA 1
ATOM 1028 C C . ARG A 1 96 ? 152.90000 196.63900 166.60100 1.000 37.47569 68 ARG A C 1
ATOM 1029 O O . ARG A 1 96 ? 153.64400 197.63100 166.65900 1.000 37.47569 68 ARG A O 1
ATOM 1050 N N . PRO A 1 97 ? 152.14600 196.40000 165.52200 1.000 39.86738 69 PRO A N 1
ATOM 1051 C CA . PRO A 1 97 ? 152.09800 197.38800 164.43600 1.000 39.86738 69 PRO A CA 1
ATOM 1052 C C . PRO A 1 97 ? 151.26200 198.60200 164.80500 1.000 39.86738 69 PRO A C 1
ATOM 1053 O O . PRO A 1 97 ? 150.64100 198.63500 165.87100 1.000 39.86738 69 PRO A O 1
ATOM 1064 N N . LYS A 1 98 ? 151.23900 199.60400 163.93200 1.000 47.26945 70 LYS A N 1
ATOM 1065 C CA . LYS A 1 98 ? 150.51400 200.83100 164.22300 1.000 47.26945 70 LYS A CA 1
ATOM 1066 C C . LYS A 1 98 ? 149.01500 200.56700 164.29800 1.000 47.26945 70 LYS A C 1
ATOM 1067 O O . LYS A 1 98 ? 148.45900 199.77400 163.53400 1.000 47.26945 70 LYS A O 1
ATOM 1086 N N . GLY A 1 99 ? 148.35900 201.24700 165.23600 1.000 48.80780 71 GLY A N 1
ATOM 1087 C CA . GLY A 1 99 ? 146.93300 201.11200 165.43100 1.000 48.80780 71 GLY A CA 1
ATOM 1088 C C . GLY A 1 99 ? 146.51200 200.03100 166.40200 1.000 48.80780 71 GLY A C 1
ATOM 1089 O O . GLY A 1 99 ? 145.30800 199.87500 166.64200 1.000 48.80780 71 GLY A O 1
ATOM 1093 N N . GLU A 1 100 ? 147.45400 199.28200 166.96800 1.000 43.15681 72 GLU A N 1
ATOM 1094 C CA . GLU A 1 100 ? 147.14900 198.22900 167.92500 1.000 43.15681 72 GLU A CA 1
ATOM 1095 C C . GLU A 1 100 ? 147.35800 198.73700 169.34400 1.000 43.15681 72 GLU A C 1
ATOM 1096 O O . GLU A 1 100 ? 148.40000 199.31900 169.66000 1.000 43.15681 72 GLU A O 1
ATOM 1108 N N . SER A 1 101 ? 146.35900 198.51000 170.19800 1.000 43.20971 73 SER A N 1
ATOM 1109 C CA . SER A 1 101 ? 146.46400 198.91200 171.59500 1.000 43.20971 73 SER A CA 1
ATOM 1110 C C . SER A 1 101 ? 147.47100 198.06400 172.36000 1.000 43.20971 73 SER A C 1
ATOM 1111 O O . SER A 1 101 ? 148.15500 198.57800 173.25200 1.000 43.20971 73 SER A O 1
ATOM 1119 N N . LYS A 1 102 ? 147.57600 196.77800 172.03300 1.000 38.64752 74 LYS A N 1
ATOM 1120 C CA . LYS A 1 102 ? 148.46600 195.86400 172.73100 1.000 38.64752 74 LYS A CA 1
ATOM 1121 C C . LYS A 1 102 ? 149.14400 194.95700 171.71300 1.000 38.64752 74 LYS A C 1
ATOM 1122 O O . LYS A 1 102 ? 148.72100 194.85200 170.55900 1.000 38.64752 74 LYS A O 1
ATOM 1141 N N . ASP A 1 103 ? 150.20800 194.29600 172.15700 1.000 34.93865 75 ASP A N 1
ATOM 1142 C CA . ASP A 1 103 ? 151.02700 193.49500 171.26200 1.000 34.93865 75 ASP A CA 1
ATOM 1143 C C . ASP A 1 103 ? 150.24700 192.30800 170.71000 1.000 34.93865 75 ASP A C 1
ATOM 1144 O O . ASP A 1 103 ? 149.34200 191.77200 171.35400 1.000 34.93865 75 ASP A O 1
ATOM 1153 N N . LEU A 1 104 ? 150.60900 191.90400 169.49700 1.000 33.26880 76 LEU A N 1
ATOM 1154 C CA . LEU A 1 104 ? 150.14500 190.66400 168.89600 1.000 33.26880 76 LEU A CA 1
ATOM 1155 C C . LEU A 1 104 ? 151.25400 189.62500 168.98700 1.000 33.26880 76 LEU A C 1
ATOM 1156 O O . LEU A 1 104 ? 152.42900 189.96500 169.13700 1.000 33.26880 76 LEU A O 1
ATOM 1172 N N . LEU A 1 105 ? 150.87700 188.35400 168.90100 1.000 29.52086 77 LEU A N 1
ATOM 1173 C CA . LEU A 1 105 ? 151.82300 187.25500 169.05500 1.000 29.52086 77 LEU A CA 1
ATOM 1174 C C . LEU A 1 105 ? 151.90600 186.46800 167.75600 1.000 29.52086 77 LEU A C 1
ATOM 1175 O O . LEU A 1 105 ? 150.89000 185.97600 167.26200 1.000 29.52086 77 LEU A O 1
ATOM 1191 N N . PHE A 1 106 ? 153.11100 186.33500 167.21500 1.000 29.28439 78 PHE A N 1
ATOM 1192 C CA . PHE A 1 106 ? 153.34700 185.50600 166.04100 1.000 29.28439 78 PHE A CA 1
ATOM 1193 C C . PHE A 1 106 ? 153.92400 184.17200 166.49200 1.000 29.28439 78 PHE A C 1
ATOM 1194 O O . PHE A 1 106 ? 154.94700 184.13600 167.18300 1.000 29.28439 78 PHE A O 1
ATOM 1211 N N . ILE A 1 107 ? 153.27100 183.08200 166.10000 1.000 28.36442 79 ILE A N 1
ATOM 1212 C CA . ILE A 1 107 ? 153.73000 181.73400 166.40600 1.000 28.36442 79 ILE A CA 1
ATOM 1213 C C . ILE A 1 107 ? 153.87800 180.96900 165.10100 1.000 28.36442 79 ILE A C 1
ATOM 1214 O O . ILE A 1 107 ? 152.96100 180.95800 164.27500 1.000 28.36442 79 ILE A O 1
ATOM 1230 N N . LEU A 1 108 ? 155.02700 180.32900 164.92300 1.000 28.20806 80 LEU A N 1
ATOM 1231 C CA . LEU A 1 108 ? 155.23900 179.36800 163.85200 1.000 28.20806 80 LEU A CA 1
ATOM 1232 C C . LEU A 1 108 ? 155.47400 178.01100 164.49300 1.000 28.20806 80 LEU A C 1
ATOM 1233 O O . LEU A 1 108 ? 156.21700 177.90800 165.47300 1.000 28.20806 80 LEU A O 1
ATOM 1249 N N . THR A 1 109 ? 154.82100 176.98300 163.96600 1.000 26.41623 81 THR A N 1
ATOM 1250 C CA . THR A 1 109 ? 154.96500 175.64400 164.51200 1.000 26.41623 81 THR A CA 1
ATOM 1251 C C . THR A 1 109 ? 155.99200 174.84800 163.71000 1.000 26.41623 81 THR A C 1
ATOM 1252 O O . THR A 1 109 ? 156.40000 175.23300 162.61400 1.000 26.41623 81 THR A O 1
ATOM 1263 N N . ALA A 1 110 ? 156.41300 173.71700 164.27800 1.000 25.48042 82 ALA A N 1
ATOM 1264 C CA . ALA A 1 110 ? 157.39800 172.87900 163.60300 1.000 25.48042 82 ALA A CA 1
ATOM 1265 C C . ALA A 1 110 ? 156.84800 172.30400 162.30600 1.000 25.48042 82 ALA A C 1
ATOM 1266 O O . ALA A 1 110 ? 157.62100 171.88500 161.43600 1.000 25.48042 82 ALA A O 1
ATOM 1273 N N . LYS A 1 111 ? 155.52500 172.26700 162.15800 1.000 25.62255 83 LYS A N 1
ATOM 1274 C CA . LYS A 1 111 ? 154.88300 171.86000 160.91800 1.000 25.62255 83 LYS A CA 1
ATOM 1275 C C . LYS A 1 111 ? 154.55800 173.05000 160.02300 1.000 25.62255 83 LYS A C 1
ATOM 1276 O O . LYS A 1 111 ? 153.79700 172.90400 159.06100 1.000 25.62255 83 LYS A O 1
ATOM 1295 N N . TYR A 1 112 ? 155.11100 174.22400 160.33400 1.000 31.50636 84 TYR A N 1
ATOM 1296 C CA . TYR A 1 112 ? 155.06600 175.40000 159.47000 1.000 31.50636 84 TYR A CA 1
ATOM 1297 C C . TYR A 1 112 ? 153.69400 176.06300 159.46100 1.000 31.50636 84 TYR A C 1
ATOM 1298 O O . TYR A 1 112 ? 153.34500 176.76100 158.50700 1.000 31.50636 84 TYR A O 1
ATOM 1316 N N . ASN A 1 113 ? 152.90900 175.87000 160.51600 1.000 27.56051 85 ASN A N 1
ATOM 1317 C CA . ASN A 1 113 ? 151.68100 176.63500 160.70000 1.000 27.56051 85 ASN A CA 1
ATOM 1318 C C . ASN A 1 113 ? 152.05500 177.96900 161.32700 1.000 27.56051 85 ASN A C 1
ATOM 1319 O O . ASN A 1 113 ? 152.56000 178.00800 162.45300 1.000 27.56051 85 ASN A O 1
ATOM 1330 N N . ALA A 1 114 ? 151.84500 179.05700 160.59600 1.000 29.93873 86 ALA A N 1
ATOM 1331 C CA . ALA A 1 114 ? 152.08500 180.40000 161.09300 1.000 29.93873 86 ALA A CA 1
ATOM 1332 C C . ALA A 1 114 ? 150.75800 181.02700 161.48400 1.000 29.93873 86 ALA A C 1
ATOM 1333 O O . ALA A 1 114 ? 149.74600 180.83600 160.80400 1.000 29.93873 86 ALA A O 1
ATOM 1340 N N . CYS A 1 115 ? 150.76300 181.75700 162.59400 1.000 31.67048 87 CYS A N 1
ATOM 1341 C CA . CYS A 1 115 ? 149.55400 182.41500 163.05700 1.000 31.67048 87 CYS A CA 1
ATOM 1342 C C . CYS A 1 115 ? 149.92700 183.68600 163.80000 1.000 31.67048 87 CYS A C 1
ATOM 1343 O O . CYS A 1 115 ? 150.98200 183.77100 164.43400 1.000 31.67048 87 CYS A O 1
ATOM 1351 N N . ILE A 1 116 ? 149.04400 184.67100 163.69400 1.000 31.99778 88 ILE A N 1
ATOM 1352 C CA . ILE A 1 116 ? 149.11500 185.91300 164.44800 1.000 31.99778 88 ILE A CA 1
ATOM 1353 C C . ILE A 1 116 ? 147.88600 185.96100 165.33900 1.000 31.99778 88 ILE A C 1
ATOM 1354 O O . ILE A 1 116 ? 146.75500 185.89700 164.84200 1.000 31.99778 88 ILE A O 1
ATOM 1370 N N . LEU A 1 117 ? 148.11800 186.08400 166.64300 1.000 32.74489 89 LEU A N 1
ATOM 1371 C CA . LEU A 1 117 ? 147.10800 185.93200 167.67600 1.000 32.74489 89 LEU A CA 1
ATOM 1372 C C . LEU A 1 117 ? 146.98200 187.22200 168.47100 1.000 32.74489 89 LEU A C 1
ATOM 1373 O O . LEU A 1 117 ? 147.96600 187.93800 168.68900 1.000 32.74489 89 LEU A O 1
ATOM 1389 N N . GLU A 1 118 ? 145.75900 187.50100 168.91400 1.000 38.58374 90 GLU A N 1
ATOM 1390 C CA . GLU A 1 118 ? 145.45500 188.63500 169.77500 1.000 38.58374 90 GLU A CA 1
ATOM 1391 C C . GLU A 1 118 ? 144.80200 188.11600 171.04600 1.000 38.58374 90 GLU A C 1
ATOM 1392 O O . GLU A 1 118 ? 144.03900 187.14600 171.00300 1.000 38.58374 90 GLU A O 1
ATOM 1404 N N . TYR A 1 119 ? 145.10200 188.75900 172.17000 1.000 39.61042 91 TYR A N 1
ATOM 1405 C CA . TYR A 1 119 ? 144.53100 188.38900 173.46000 1.000 39.61042 91 TYR A CA 1
ATOM 1406 C C . TYR A 1 119 ? 143.40500 189.36300 173.78700 1.000 39.61042 91 TYR A C 1
ATOM 1407 O O . TYR A 1 119 ? 143.65000 190.55100 174.01700 1.000 39.61042 91 TYR A O 1
ATOM 1425 N N . LYS A 1 120 ? 142.17400 188.86400 173.80400 1.000 45.09620 92 LYS A N 1
ATOM 1426 C CA . LYS A 1 120 ? 141.01400 189.64700 174.19800 1.000 45.09620 92 LYS A CA 1
ATOM 1427 C C . LYS A 1 120 ? 140.42900 189.08200 175.48400 1.000 45.09620 92 LYS A C 1
ATOM 1428 O O . LYS A 1 120 ? 140.30200 187.86300 175.63700 1.000 45.09620 92 LYS A O 1
ATOM 1447 N N . GLN A 1 121 ? 140.07800 189.97400 176.40600 1.000 52.47720 93 GLN A N 1
ATOM 1448 C CA . GLN A 1 121 ? 139.51800 189.60000 177.70200 1.000 52.47720 93 GLN A CA 1
ATOM 1449 C C . GLN A 1 121 ? 138.29200 190.47300 177.94300 1.000 52.47720 93 GLN A C 1
ATOM 1450 O O . GLN A 1 121 ? 138.40900 191.59400 178.44600 1.000 52.47720 93 GLN A O 1
ATOM 1464 N N . SER A 1 122 ? 137.12100 189.95900 177.57900 1.000 59.04656 94 SER A N 1
ATOM 1465 C CA . SER A 1 122 ? 135.85600 190.65700 177.76000 1.000 59.04656 94 SER A CA 1
ATOM 1466 C C . SER A 1 122 ? 135.13900 190.07100 178.96700 1.000 59.04656 94 SER A C 1
ATOM 1467 O O . SER A 1 122 ? 134.87500 188.86500 179.01100 1.000 59.04656 94 SER A O 1
ATOM 1475 N N . GLY A 1 123 ? 134.82400 190.92300 179.93600 1.000 60.05776 95 GLY A N 1
ATOM 1476 C CA . GLY A 1 123 ? 134.22000 190.42900 181.16100 1.000 60.05776 95 GLY A CA 1
ATOM 1477 C C . GLY A 1 123 ? 135.15000 189.45400 181.85400 1.000 60.05776 95 GLY A C 1
ATOM 1478 O O . GLY A 1 123 ? 136.32300 189.75000 182.10500 1.000 60.05776 95 GLY A O 1
ATOM 1482 N N . GLU A 1 124 ? 134.62500 188.27300 182.17000 1.000 63.18446 96 GLU A N 1
ATOM 1483 C CA . GLU A 1 124 ? 135.38800 187.22300 182.82900 1.000 63.18446 96 GLU A CA 1
ATOM 1484 C C . GLU A 1 124 ? 135.82400 186.12200 181.86800 1.000 63.18446 96 GLU A C 1
ATOM 1485 O O . GLU A 1 124 ? 136.33700 185.09200 182.31600 1.000 63.18446 96 GLU A O 1
ATOM 1497 N N . SER A 1 125 ? 135.63700 186.31500 180.56400 1.000 58.62636 97 SER A N 1
ATOM 1498 C CA . SER A 1 125 ? 135.98300 185.31500 179.56000 1.000 58.62636 97 SER A CA 1
ATOM 1499 C C . SER A 1 125 ? 137.30200 185.71300 178.90400 1.000 58.62636 97 SER A C 1
ATOM 1500 O O . SER A 1 125 ? 137.40900 186.79300 178.31400 1.000 58.62636 97 SER A O 1
ATOM 1508 N N . ILE A 1 126 ? 138.29700 184.83700 179.00700 1.000 46.96341 98 ILE A N 1
ATOM 1509 C CA . ILE A 1 126 ? 139.60700 185.04600 178.40200 1.000 46.96341 98 ILE A CA 1
ATOM 1510 C C . ILE A 1 126 ? 139.72800 184.10800 177.21100 1.000 46.96341 98 ILE A C 1
ATOM 1511 O O . ILE A 1 126 ? 139.54400 182.89200 177.34900 1.000 46.96341 98 ILE A O 1
ATOM 1527 N N . ASP A 1 127 ? 140.03800 184.66400 176.04300 1.000 45.97168 99 ASP A N 1
ATOM 1528 C CA . ASP A 1 127 ? 140.19700 183.86200 174.84000 1.000 45.97168 99 ASP A CA 1
ATOM 1529 C C . ASP A 1 127 ? 141.29200 184.46100 173.97000 1.000 45.97168 99 ASP A C 1
ATOM 1530 O O . ASP A 1 127 ? 141.54200 185.66800 174.00100 1.000 45.97168 99 ASP A O 1
ATOM 1539 N N . ILE A 1 128 ? 141.94600 183.59800 173.19900 1.000 39.21575 100 ILE A N 1
ATOM 1540 C CA . ILE A 1 128 ? 142.97300 184.00400 172.24700 1.000 39.21575 100 ILE A CA 1
ATOM 1541 C C . ILE A 1 128 ? 142.34600 183.99700 170.86100 1.000 39.21575 100 ILE A C 1
ATOM 1542 O O . ILE A 1 128 ? 141.90000 182.94900 170.37800 1.000 39.21575 100 ILE A O 1
ATOM 1558 N N . ILE A 1 129 ? 142.31400 185.15800 170.22000 1.000 39.35444 101 ILE A N 1
ATOM 1559 C CA . ILE A 1 129 ? 141.70300 185.30600 168.90600 1.000 39.35444 101 ILE A CA 1
ATOM 1560 C C . ILE A 1 129 ? 142.78200 185.19000 167.84100 1.000 39.35444 101 ILE A C 1
ATOM 1561 O O . ILE A 1 129 ? 143.82900 185.84100 167.92900 1.000 39.35444 101 ILE A O 1
ATOM 1577 N N . THR A 1 130 ? 142.52700 184.36000 166.83500 1.000 35.00610 102 THR A N 1
ATOM 1578 C CA . THR A 1 130 ? 143.43100 184.21900 165.70100 1.000 35.00610 102 THR A CA 1
ATOM 1579 C C . THR A 1 130 ? 143.20000 185.38700 164.75300 1.000 35.00610 102 THR A C 1
ATOM 1580 O O . THR A 1 130 ? 142.12100 185.51700 164.16700 1.000 35.00610 102 THR A O 1
ATOM 1591 N N . ARG A 1 131 ? 144.20700 186.24800 164.61000 1.000 36.30865 103 ARG A N 1
ATOM 1592 C CA . ARG A 1 131 ? 144.09900 187.37000 163.68700 1.000 36.30865 103 ARG A CA 1
ATOM 1593 C C . ARG A 1 131 ? 144.53000 186.98200 162.28200 1.000 36.30865 103 ARG A C 1
ATOM 1594 O O . ARG A 1 131 ? 144.00300 187.52200 161.30400 1.000 36.30865 103 ARG A O 1
ATOM 1615 N N . ALA A 1 132 ? 145.48000 186.06100 162.16400 1.000 34.83126 104 ALA A N 1
ATOM 1616 C CA . ALA A 1 132 ? 145.88200 185.54400 160.86300 1.000 34.83126 104 ALA A CA 1
ATOM 1617 C C . ALA A 1 132 ? 146.38200 184.12100 161.04000 1.000 34.83126 104 ALA A C 1
ATOM 1618 O O . ALA A 1 132 ? 146.84400 183.74900 162.11800 1.000 34.83126 104 ALA A O 1
ATOM 1625 N N . HIS A 1 133 ? 146.30000 183.33100 159.97300 1.000 33.88246 105 HIS A N 1
ATOM 1626 C CA . HIS A 1 133 ? 146.76100 181.95200 160.04100 1.000 33.88246 105 HIS A CA 1
ATOM 1627 C C . HIS A 1 133 ? 146.98700 181.42100 158.63500 1.000 33.88246 105 HIS A C 1
ATOM 1628 O O . HIS A 1 133 ? 146.30000 181.81300 157.69000 1.000 33.88246 105 HIS A O 1
ATOM 1642 N N . GLY A 1 134 ? 147.96000 180.52200 158.51400 1.000 31.08812 106 GLY A N 1
ATOM 1643 C CA . GLY A 1 134 ? 148.23100 179.86700 157.25000 1.000 31.08812 106 GLY A CA 1
ATOM 1644 C C . GLY A 1 134 ? 149.46000 178.98700 157.30000 1.000 31.08812 106 GLY A C 1
ATOM 1645 O O . GLY A 1 134 ? 150.30000 179.14600 158.18500 1.000 31.08812 106 GLY A O 1
ATOM 1649 N N . ASN A 1 135 ? 149.59300 178.06400 156.35500 1.000 31.38503 107 ASN A N 1
ATOM 1650 C CA . ASN A 1 135 ? 150.75400 177.18600 156.29800 1.000 31.38503 107 ASN A CA 1
ATOM 1651 C C . ASN A 1 135 ? 151.77900 177.78400 155.34200 1.000 31.38503 107 ASN A C 1
ATOM 1652 O O . ASN A 1 135 ? 151.44500 178.13000 154.20300 1.000 31.38503 107 ASN A O 1
ATOM 1663 N N . VAL A 1 136 ? 153.01900 177.91100 155.80500 1.000 34.15105 108 VAL A N 1
ATOM 1664 C CA . VAL A 1 136 ? 154.08100 178.53100 155.02500 1.000 34.15105 108 VAL A CA 1
ATOM 1665 C C . VAL A 1 136 ? 155.08500 177.49400 154.51900 1.000 34.15105 108 VAL A C 1
ATOM 1666 O O . VAL A 1 136 ? 156.18900 177.84900 154.11600 1.000 34.15105 108 VAL A O 1
ATOM 1679 N N . GLN A 1 137 ? 154.71900 176.21700 154.53400 1.000 37.16247 109 GLN A N 1
ATOM 1680 C CA . GLN A 1 137 ? 155.61300 175.18400 154.03800 1.000 37.16247 109 GLN A CA 1
ATOM 1681 C C . GLN A 1 137 ? 155.77300 175.30000 152.52600 1.000 37.16247 109 GLN A C 1
ATOM 1682 O O . GLN A 1 137 ? 154.85500 175.70700 151.80900 1.000 37.16247 109 GLN A O 1
ATOM 1696 N N . ASP A 1 138 ? 156.96000 174.94000 152.04700 1.000 42.83476 110 ASP A N 1
ATOM 1697 C CA . ASP A 1 138 ? 157.26900 174.94800 150.62500 1.000 42.83476 110 ASP A CA 1
ATOM 1698 C C . ASP A 1 138 ? 157.33300 173.52000 150.10300 1.000 42.83476 110 ASP A C 1
ATOM 1699 O O . ASP A 1 138 ? 157.84000 172.62100 150.78000 1.000 42.83476 110 ASP A O 1
ATOM 1708 N N . ARG A 1 139 ? 156.81400 173.31800 148.89000 1.000 49.18897 111 ARG A N 1
ATOM 1709 C CA . ARG A 1 139 ? 156.82000 171.98500 148.29800 1.000 49.18897 111 ARG A CA 1
ATOM 1710 C C . ARG A 1 139 ? 158.23500 171.43800 148.17100 1.000 49.18897 111 ARG A C 1
ATOM 1711 O O . ARG A 1 139 ? 158.44700 170.22800 148.31500 1.000 49.18897 111 ARG A O 1
ATOM 1732 N N . ILE A 1 140 ? 159.21200 172.30400 147.90400 1.000 48.14120 112 ILE A N 1
ATOM 1733 C CA . ILE A 1 140 ? 160.60400 171.90500 147.77000 1.000 48.14120 112 ILE A CA 1
ATOM 1734 C C . ILE A 1 140 ? 161.46300 172.81800 148.63300 1.000 48.14120 112 ILE A C 1
ATOM 1735 O O . ILE A 1 140 ? 161.11600 173.97000 148.90100 1.000 48.14120 112 ILE A O 1
ATOM 1751 N N . GLY A 1 141 ? 162.59700 172.28700 149.06300 1.000 44.40281 113 GLY A N 1
ATOM 1752 C CA . GLY A 1 141 ? 163.54200 173.02200 149.88400 1.000 44.40281 113 GLY A CA 1
ATOM 1753 C C . GLY A 1 141 ? 164.14200 172.13100 150.95200 1.000 44.40281 113 GLY A C 1
ATOM 1754 O O . GLY A 1 141 ? 163.49700 171.22300 151.47900 1.000 44.40281 113 GLY A O 1
ATOM 1758 N N . ARG A 1 142 ? 165.40400 172.39300 151.28100 1.000 45.68764 114 ARG A N 1
ATOM 1759 C CA . ARG A 1 142 ? 166.11800 171.63700 152.30300 1.000 45.68764 114 ARG A CA 1
ATOM 1760 C C . ARG A 1 142 ? 166.09200 172.41100 153.61300 1.000 45.68764 114 ARG A C 1
ATOM 1761 O O . ARG A 1 142 ? 166.63300 173.52600 153.67200 1.000 45.68764 114 ARG A O 1
ATOM 1782 N N . PRO A 1 143 ? 165.49000 171.88500 154.68100 1.000 41.87987 115 PRO A N 1
ATOM 1783 C CA . PRO A 1 143 ? 165.48400 172.62000 155.95000 1.000 41.87987 115 PRO A CA 1
ATOM 1784 C C . PRO A 1 143 ? 166.89700 172.96000 156.40400 1.000 41.87987 115 PRO A C 1
ATOM 1785 O O . PRO A 1 143 ? 167.82500 172.16100 156.26600 1.000 41.87987 115 PRO A O 1
ATOM 1796 N N . SER A 1 144 ? 167.05100 174.16300 156.94900 1.000 40.80091 116 SER A N 1
ATOM 1797 C CA . SER A 1 144 ? 168.37200 174.66600 157.29900 1.000 40.80091 116 SER A CA 1
ATOM 1798 C C . SER A 1 144 ? 168.99200 173.84700 158.42400 1.000 40.80091 116 SER A C 1
ATOM 1799 O O . SER A 1 144 ? 168.29500 173.34200 159.30800 1.000 40.80091 116 SER A O 1
ATOM 1807 N N . GLU A 1 145 ? 170.32000 173.71700 158.38100 1.000 43.90677 117 GLU A N 1
ATOM 1808 C CA . GLU A 1 145 ? 171.03000 173.00400 159.43800 1.000 43.90677 117 GLU A CA 1
ATOM 1809 C C . GLU A 1 145 ? 170.94500 173.75100 160.76200 1.000 43.90677 117 GLU A C 1
ATOM 1810 O O . GLU A 1 145 ? 170.84300 173.13300 161.82700 1.000 43.90677 117 GLU A O 1
ATOM 1822 N N . THR A 1 146 ? 170.99600 175.08200 160.71800 1.000 40.32708 118 THR A N 1
ATOM 1823 C CA . THR A 1 146 ? 170.91400 175.87400 161.93800 1.000 40.32708 118 THR A CA 1
ATOM 1824 C C . THR A 1 146 ? 169.48500 176.00200 162.45600 1.000 40.32708 118 THR A C 1
ATOM 1825 O O . THR A 1 146 ? 169.28900 176.51500 163.56200 1.000 40.32708 118 THR A O 1
ATOM 1836 N N . GLY A 1 147 ? 168.49600 175.54300 161.70000 1.000 37.78996 119 GLY A N 1
ATOM 1837 C CA . GLY A 1 147 ? 167.12800 175.45300 162.17200 1.000 37.78996 119 GLY A CA 1
ATOM 1838 C C . GLY A 1 147 ? 166.26100 176.57600 161.63000 1.000 37.78996 119 GLY A C 1
ATOM 1839 O O . GLY A 1 147 ? 166.68800 177.41500 160.83600 1.000 37.78996 119 GLY A O 1
ATOM 1843 N N . ILE A 1 148 ? 165.01200 176.56400 162.08200 1.000 33.22489 120 ILE A N 1
ATOM 1844 C CA . ILE A 1 148 ? 164.04400 177.58400 161.69900 1.000 33.22489 120 ILE A CA 1
ATOM 1845 C C . ILE A 1 148 ? 164.37200 178.87300 162.43800 1.000 33.22489 120 ILE A C 1
ATOM 1846 O O . ILE A 1 148 ? 164.61200 178.86200 163.65100 1.000 33.22489 120 ILE A O 1
ATOM 1862 N N . ILE A 1 149 ? 164.38500 179.98700 161.71100 1.000 34.32325 121 ILE A N 1
ATOM 1863 C CA . ILE A 1 149 ? 164.61700 181.30400 162.29400 1.000 34.32325 121 ILE A CA 1
ATOM 1864 C C . ILE A 1 149 ? 163.42800 182.18700 161.95000 1.000 34.32325 121 ILE A C 1
ATOM 1865 O O . ILE A 1 149 ? 162.98400 182.21400 160.79900 1.000 34.32325 121 ILE A O 1
ATOM 1881 N N . GLY A 1 150 ? 162.91000 182.89600 162.94600 1.000 31.92072 122 GLY A N 1
ATOM 1882 C CA . GLY A 1 150 ? 161.80200 183.80400 162.72700 1.000 31.92072 122 GLY A CA 1
ATOM 1883 C C . GLY A 1 150 ? 162.03400 185.15100 163.37400 1.000 31.92072 122 GLY A C 1
ATOM 1884 O O . GLY A 1 150 ? 162.23000 185.23500 164.58900 1.000 31.92072 122 GLY A O 1
ATOM 1888 N N . ILE A 1 151 ? 162.01600 186.21500 162.57200 1.000 32.79079 123 ILE A N 1
ATOM 1889 C CA . ILE A 1 151 ? 162.30000 187.56100 163.04400 1.000 32.79079 123 ILE A CA 1
ATOM 1890 C C . ILE A 1 151 ? 161.22600 188.49600 162.51300 1.000 32.79079 123 ILE A C 1
ATOM 1891 O O . ILE A 1 151 ? 160.55100 188.20800 161.52500 1.000 32.79079 123 ILE A O 1
ATOM 1907 N N . ILE A 1 152 ? 161.06600 189.62700 163.19200 1.000 33.36276 124 ILE A N 1
ATOM 1908 C CA . ILE A 1 152 ? 160.08400 190.63600 162.81900 1.000 33.36276 124 ILE A CA 1
ATOM 1909 C C . ILE A 1 152 ? 160.78000 191.98600 162.75800 1.000 33.36276 124 ILE A C 1
ATOM 1910 O O . ILE A 1 152 ? 161.59200 192.31800 163.62700 1.000 33.36276 124 ILE A O 1
ATOM 1926 N N . ASP A 1 153 ? 160.46600 192.75600 161.72500 1.000 38.17518 125 ASP A N 1
ATOM 1927 C CA . ASP A 1 153 ? 161.05900 194.07300 161.57500 1.000 38.17518 125 ASP A CA 1
ATOM 1928 C C . ASP A 1 153 ? 160.67200 194.95400 162.76200 1.000 38.17518 125 ASP A C 1
ATOM 1929 O O . ASP A 1 153 ? 159.53000 194.89100 163.23400 1.000 38.17518 125 ASP A O 1
ATOM 1938 N N . PRO A 1 154 ? 161.59000 195.78000 163.27600 1.000 38.17543 126 PRO A N 1
ATOM 1939 C CA . PRO A 1 154 ? 161.23400 196.63300 164.42100 1.000 38.17543 126 PRO A CA 1
ATOM 1940 C C . PRO A 1 154 ? 160.03900 197.53000 164.16400 1.000 38.17543 126 PRO A C 1
ATOM 1941 O O . PRO A 1 154 ? 159.30400 197.84700 165.10800 1.000 38.17543 126 PRO A O 1
ATOM 1952 N N . GLU A 1 155 ? 159.82100 197.95600 162.92400 1.000 42.58424 127 GLU A N 1
ATOM 1953 C CA . GLU A 1 155 ? 158.65700 198.75800 162.57900 1.000 42.58424 127 GLU A CA 1
ATOM 1954 C C . GLU A 1 155 ? 157.47000 197.90800 162.14700 1.000 42.58424 127 GLU A C 1
ATOM 1955 O O . GLU A 1 155 ? 156.45400 198.46100 161.71500 1.000 42.58424 127 GLU A O 1
ATOM 1967 N N . CYS A 1 156 ? 157.57600 196.58300 162.25400 1.000 41.12139 128 CYS A N 1
ATOM 1968 C CA . CYS A 1 156 ? 156.47800 195.67600 161.92500 1.000 41.12139 128 CYS A CA 1
ATOM 1969 C C . CYS A 1 156 ? 156.04200 195.84200 160.47300 1.000 41.12139 128 CYS A C 1
ATOM 1970 O O . CYS A 1 156 ? 154.85200 195.93500 160.16800 1.000 41.12139 128 CYS A O 1
ATOM 1978 N N . ARG A 1 157 ? 157.01800 195.88100 159.56800 1.000 40.90613 129 ARG A N 1
ATOM 1979 C CA . ARG A 1 157 ? 156.73300 195.95600 158.14200 1.000 40.90613 129 ARG A CA 1
ATOM 1980 C C . ARG A 1 157 ? 156.62000 194.57300 157.51400 1.000 40.90613 129 ARG A C 1
ATOM 1981 O O . ARG A 1 157 ? 155.88900 194.39700 156.53400 1.000 40.90613 129 ARG A O 1
ATOM 2002 N N . MET A 1 158 ? 157.33000 193.58900 158.05900 1.000 39.41321 130 MET A N 1
ATOM 2003 C CA . MET A 1 158 ? 157.28600 192.23800 157.52300 1.000 39.41321 130 MET A CA 1
ATOM 2004 C C . MET A 1 158 ? 157.76700 191.25900 158.58200 1.000 39.41321 130 MET A C 1
ATOM 2005 O O . MET A 1 158 ? 158.40200 191.64700 159.56500 1.000 39.41321 130 MET A O 1
ATOM 2019 N N . ILE A 1 159 ? 157.45200 189.98600 158.36300 1.000 34.79232 131 ILE A N 1
ATOM 2020 C CA . ILE A 1 159 ? 158.00600 188.88100 159.13700 1.000 34.79232 131 ILE A CA 1
ATOM 2021 C C . ILE A 1 159 ? 158.95500 188.10800 158.23400 1.000 34.79232 131 ILE A C 1
ATOM 2022 O O . ILE A 1 159 ? 158.57100 187.68500 157.13700 1.000 34.79232 131 ILE A O 1
ATOM 2038 N N . GLY A 1 160 ? 160.19200 187.93500 158.68300 1.000 33.23884 132 GLY A N 1
ATOM 2039 C CA . GLY A 1 160 ? 161.19800 187.20600 157.93000 1.000 33.23884 132 GLY A CA 1
ATOM 2040 C C . GLY A 1 160 ? 161.43700 185.83200 158.53100 1.000 33.23884 132 GLY A C 1
ATOM 2041 O O . GLY A 1 160 ? 161.70000 185.69900 159.72600 1.000 33.23884 132 GLY A O 1
ATOM 2045 N N . LEU A 1 161 ? 161.35100 184.81200 157.68200 1.000 33.36614 133 LEU A N 1
ATOM 2046 C CA . LEU A 1 161 ? 161.50200 183.42700 158.09900 1.000 33.36614 133 LEU A CA 1
ATOM 2047 C C . LEU A 1 161 ? 162.61500 182.77700 157.29500 1.000 33.36614 133 LEU A C 1
ATOM 2048 O O . LEU A 1 161 ? 162.65800 182.90200 156.06700 1.000 33.36614 133 LEU A O 1
ATOM 2064 N N . ARG A 1 162 ? 163.51500 182.10100 157.99000 1.000 36.55659 134 ARG A N 1
ATOM 2065 C CA . ARG A 1 162 ? 164.53100 181.25800 157.37900 1.000 36.55659 134 ARG A CA 1
ATOM 2066 C C . ARG A 1 162 ? 164.15800 179.81800 157.70000 1.000 36.55659 134 ARG A C 1
ATOM 2067 O O . ARG A 1 162 ? 164.34700 179.35800 158.83300 1.000 36.55659 134 ARG A O 1
ATOM 2088 N N . LEU A 1 163 ? 163.60700 179.12100 156.70900 1.000 34.92289 135 LEU A N 1
ATOM 2089 C CA . LEU A 1 163 ? 163.18100 177.73800 156.85600 1.000 34.92289 135 LEU A CA 1
ATOM 2090 C C . LEU A 1 163 ? 164.00300 176.76100 156.03600 1.000 34.92289 135 LEU A C 1
ATOM 2091 O O . LEU A 1 163 ? 164.20500 175.63000 156.48000 1.000 34.92289 135 LEU A O 1
ATOM 2107 N N . TYR A 1 164 ? 164.47900 177.16200 154.86000 1.000 39.01209 136 TYR A N 1
ATOM 2108 C CA . TYR A 1 164 ? 165.26100 176.29800 153.99000 1.000 39.01209 136 TYR A CA 1
ATOM 2109 C C . TYR A 1 164 ? 166.49500 177.04400 153.50900 1.000 39.01209 136 TYR A C 1
ATOM 2110 O O . TYR A 1 164 ? 166.50600 178.27500 153.42900 1.000 39.01209 136 TYR A O 1
ATOM 2128 N N . ASP A 1 165 ? 167.53700 176.28200 153.19000 1.000 43.63900 137 ASP A N 1
ATOM 2129 C CA . ASP A 1 165 ? 168.77100 176.87500 152.69600 1.000 43.63900 137 ASP A CA 1
ATOM 2130 C C . ASP A 1 165 ? 168.53700 177.54900 151.35000 1.000 43.63900 137 ASP A C 1
ATOM 2131 O O . ASP A 1 165 ? 167.86000 177.00600 150.47300 1.000 43.63900 137 ASP A O 1
ATOM 2140 N N . GLY A 1 166 ? 169.10500 178.74200 151.19000 1.000 42.86625 138 GLY A N 1
ATOM 2141 C CA . GLY A 1 166 ? 169.02800 179.46600 149.94100 1.000 42.86625 138 GLY A CA 1
ATOM 2142 C C . GLY A 1 166 ? 167.75900 180.26100 149.72800 1.000 42.86625 138 GLY A C 1
ATOM 2143 O O . GLY A 1 166 ? 167.60000 180.85600 148.65400 1.000 42.86625 138 GLY A O 1
ATOM 2147 N N . LEU A 1 167 ? 166.85300 180.29500 150.70100 1.000 40.90144 139 LEU A N 1
ATOM 2148 C CA . LEU A 1 167 ? 165.60600 181.03200 150.57000 1.000 40.90144 139 LEU A CA 1
ATOM 2149 C C . LEU A 1 167 ? 165.32800 181.79700 151.85300 1.000 40.90144 139 LEU A C 1
ATOM 2150 O O . LEU A 1 167 ? 165.73100 181.38400 152.94300 1.000 40.90144 139 LEU A O 1
ATOM 2166 N N . PHE A 1 168 ? 164.63200 182.92200 151.70900 1.000 36.72720 140 PHE A N 1
ATOM 2167 C CA . PHE A 1 168 ? 164.21900 183.75300 152.83400 1.000 36.72720 140 PHE A CA 1
ATOM 2168 C C . PHE A 1 168 ? 162.78000 184.17500 152.58100 1.000 36.72720 140 PHE A C 1
ATOM 2169 O O . PHE A 1 168 ? 162.50800 184.90600 151.62500 1.000 36.72720 140 PHE A O 1
ATOM 2186 N N . LYS A 1 169 ? 161.85500 183.70000 153.40900 1.000 37.04083 141 LYS A N 1
ATOM 2187 C CA . LYS A 1 169 ? 160.44400 183.99500 153.22400 1.000 37.04083 141 LYS A CA 1
ATOM 2188 C C . LYS A 1 169 ? 160.10000 185.31000 153.90700 1.000 37.04083 141 LYS A C 1
ATOM 2189 O O . LYS A 1 169 ? 160.54100 185.57000 155.02900 1.000 37.04083 141 LYS A O 1
ATOM 2208 N N . VAL A 1 170 ? 159.31800 186.13600 153.22200 1.000 38.54846 142 VAL A N 1
ATOM 2209 C CA . VAL A 1 170 ? 158.88600 187.43300 153.71800 1.000 38.54846 142 VAL A CA 1
ATOM 2210 C C . VAL A 1 170 ? 157.36700 187.44600 153.71000 1.000 38.54846 142 VAL A C 1
ATOM 2211 O O . VAL A 1 170 ? 156.74600 187.14600 152.68300 1.000 38.54846 142 VAL A O 1
ATOM 2224 N N . ILE A 1 171 ? 156.77800 187.77700 154.85400 1.000 37.56743 143 ILE A N 1
ATOM 2225 C CA . ILE A 1 171 ? 155.33700 187.90300 155.02700 1.000 37.56743 143 ILE A CA 1
ATOM 2226 C C . ILE A 1 171 ? 155.03200 189.38100 155.26700 1.000 37.56743 143 ILE A C 1
ATOM 2227 O O . ILE A 1 171 ? 155.36400 189.90600 156.33900 1.000 37.56743 143 ILE A O 1
ATOM 2243 N N . PRO A 1 172 ? 154.43600 190.09300 154.31100 1.000 41.74264 144 PRO A N 1
ATOM 2244 C CA . PRO A 1 172 ? 154.04400 191.48300 154.57100 1.000 41.74264 144 PRO A CA 1
ATOM 2245 C C . PRO A 1 172 ? 152.96400 191.56400 155.63900 1.000 41.74264 144 PRO A C 1
ATOM 2246 O O . PRO A 1 172 ? 152.16500 190.64300 155.81800 1.000 41.74264 144 PRO A O 1
ATOM 2257 N N . LEU A 1 173 ? 152.94600 192.68800 156.35300 1.000 41.27655 145 LEU A N 1
ATOM 2258 C CA . LEU A 1 173 ? 152.04900 192.90200 157.48500 1.000 41.27655 145 LEU A CA 1
ATOM 2259 C C . LEU A 1 173 ? 151.07600 194.05100 157.22700 1.000 41.27655 145 LEU A C 1
ATOM 2260 O O . LEU A 1 173 ? 150.83600 194.89200 158.09400 1.000 41.27655 145 LEU A O 1
ATOM 2276 N N . ASP A 1 174 ? 150.50200 194.09800 156.02900 1.000 51.65879 146 ASP A N 1
ATOM 2277 C CA . ASP A 1 174 ? 149.49900 195.10700 155.69400 1.000 51.65879 146 ASP A CA 1
ATOM 2278 C C . ASP A 1 174 ? 148.14400 194.67500 156.25200 1.000 51.65879 146 ASP A C 1
ATOM 2279 O O . ASP A 1 174 ? 147.48600 193.78100 155.71800 1.000 51.65879 146 ASP A O 1
ATOM 2288 N N . ARG A 1 175 ? 147.72200 195.32000 157.34300 1.000 55.31476 147 ARG A N 1
ATOM 2289 C CA . ARG A 1 175 ? 146.48900 194.91100 158.01000 1.000 55.31476 147 ARG A CA 1
ATOM 2290 C C . ARG A 1 175 ? 145.26000 195.20700 157.16200 1.000 55.31476 147 ARG A C 1
ATOM 2291 O O . ARG A 1 175 ? 144.27700 194.45900 157.22000 1.000 55.31476 147 ARG A O 1
ATOM 2312 N N . ASP A 1 176 ? 145.28700 196.28600 156.37800 1.000 58.54196 148 ASP A N 1
ATOM 2313 C CA . ASP A 1 176 ? 144.14700 196.67200 155.54800 1.000 58.54196 148 ASP A CA 1
ATOM 2314 C C . ASP A 1 176 ? 144.10100 195.81200 154.28200 1.000 58.54196 148 ASP A C 1
ATOM 2315 O O . ASP A 1 176 ? 144.13400 196.29600 153.15100 1.000 58.54196 148 ASP A O 1
ATOM 2324 N N . ASN A 1 177 ? 144.02200 194.50400 154.50200 1.000 53.62917 149 ASN A N 1
ATOM 2325 C CA . ASN A 1 177 ? 143.98000 193.54000 153.41400 1.000 53.62917 149 ASN A CA 1
ATOM 2326 C C . ASN A 1 177 ? 143.37400 192.25000 153.94600 1.000 53.62917 149 ASN A C 1
ATOM 2327 O O . ASN A 1 177 ? 143.32800 192.01400 155.15600 1.000 53.62917 149 ASN A O 1
ATOM 2338 N N . LYS A 1 178 ? 142.90300 191.41700 153.01900 1.000 50.72863 150 LYS A N 1
ATOM 2339 C CA . LYS A 1 178 ? 142.38300 190.10000 153.35200 1.000 50.72863 150 LYS A CA 1
ATOM 2340 C C . LYS A 1 178 ? 143.39400 188.98800 153.12400 1.000 50.72863 150 LYS A C 1
ATOM 2341 O O . LYS A 1 178 ? 143.10400 187.83400 153.45400 1.000 50.72863 150 LYS A O 1
ATOM 2360 N N . GLU A 1 179 ? 144.57800 189.30700 152.60900 1.000 48.60973 151 GLU A N 1
ATOM 2361 C CA . GLU A 1 179 ? 145.54600 188.29900 152.20200 1.000 48.60973 151 GLU A CA 1
ATOM 2362 C C . GLU A 1 179 ? 146.95100 188.79200 152.50500 1.000 48.60973 151 GLU A C 1
ATOM 2363 O O . GLU A 1 179 ? 147.33400 189.88100 152.06700 1.000 48.60973 151 GLU A O 1
ATOM 2375 N N . LEU A 1 180 ? 147.71500 187.99500 153.24800 1.000 43.50307 152 LEU A N 1
ATOM 2376 C CA . LEU A 1 180 ? 149.13600 188.25300 153.46000 1.000 43.50307 152 LEU A CA 1
ATOM 2377 C C . LEU A 1 180 ? 149.92500 187.40500 152.47000 1.000 43.50307 152 LEU A C 1
ATOM 2378 O O . LEU A 1 180 ? 149.98900 186.17900 152.60200 1.000 43.50307 152 LEU A O 1
ATOM 2394 N N . LYS A 1 181 ? 150.52800 188.06100 151.48300 1.000 46.19055 153 LYS A N 1
ATOM 2395 C CA . LYS A 1 181 ? 151.19000 187.37400 150.37700 1.000 46.19055 153 LYS A CA 1
ATOM 2396 C C . LYS A 1 181 ? 152.63500 187.09000 150.76700 1.000 46.19055 153 LYS A C 1
ATOM 2397 O O . LYS A 1 181 ? 153.51800 187.93100 150.58600 1.000 46.19055 153 LYS A O 1
ATOM 2416 N N . ALA A 1 182 ? 152.88200 185.89700 151.30100 1.000 40.59946 154 ALA A N 1
ATOM 2417 C CA . ALA A 1 182 ? 154.23200 185.49000 151.66900 1.000 40.59946 154 ALA A CA 1
ATOM 2418 C C . ALA A 1 182 ? 154.98700 185.07000 150.41400 1.000 40.59946 154 ALA A C 1
ATOM 2419 O O . ALA A 1 182 ? 154.45900 184.31700 149.59000 1.000 40.59946 154 ALA A O 1
ATOM 2426 N N . PHE A 1 183 ? 156.21600 185.55700 150.26100 1.000 40.38716 155 PHE A N 1
ATOM 2427 C CA . PHE A 1 183 ? 157.00700 185.26300 149.07400 1.000 40.38716 155 PHE A CA 1
ATOM 2428 C C . PHE A 1 183 ? 158.45400 184.98300 149.45000 1.000 40.38716 155 PHE A C 1
ATOM 2429 O O . PHE A 1 183 ? 158.95200 185.46000 150.46900 1.000 40.38716 155 PHE A O 1
ATOM 2446 N N . ASN A 1 184 ? 159.13100 184.21500 148.60300 1.000 40.64140 156 ASN A N 1
ATOM 2447 C CA . ASN A 1 184 ? 160.52000 183.85000 148.83400 1.000 40.64140 156 ASN A CA 1
ATOM 2448 C C . ASN A 1 184 ? 161.46300 184.81700 148.13100 1.000 40.64140 156 ASN A C 1
ATOM 2449 O O . ASN A 1 184 ? 161.15800 185.35300 147.06300 1.000 40.64140 156 ASN A O 1
ATOM 2460 N N . ILE A 1 185 ? 162.62000 185.03500 148.75100 1.000 40.82663 157 ILE A N 1
ATOM 2461 C CA . ILE A 1 185 ? 163.71100 185.80700 148.17300 1.000 40.82663 157 ILE A CA 1
ATOM 2462 C C . ILE A 1 185 ? 164.95200 184.93000 148.19400 1.000 40.82663 157 ILE A C 1
ATOM 2463 O O . ILE A 1 185 ? 165.25100 184.29300 149.21100 1.000 40.82663 157 ILE A O 1
ATOM 2479 N N . ARG A 1 186 ? 165.65800 184.88200 147.07000 1.000 45.02322 158 ARG A N 1
ATOM 2480 C CA . ARG A 1 186 ? 166.83300 184.03200 146.95700 1.000 45.02322 158 ARG A CA 1
ATOM 2481 C C . ARG A 1 186 ? 167.97800 184.56700 147.80800 1.000 45.02322 158 ARG A C 1
ATOM 2482 O O . ARG A 1 186 ? 168.23500 185.77300 147.84900 1.000 45.02322 158 ARG A O 1
ATOM 2503 N N . LEU A 1 187 ? 168.66800 183.65700 148.48900 1.000 41.83664 159 LEU A N 1
ATOM 2504 C CA . LEU A 1 187 ? 169.87300 183.97100 149.24400 1.000 41.83664 159 LEU A CA 1
ATOM 2505 C C . LEU A 1 187 ? 171.07300 183.39700 148.50500 1.000 41.83664 159 LEU A C 1
ATOM 2506 O O . LEU A 1 187 ? 171.13700 182.18600 148.26600 1.000 41.83664 159 LEU A O 1
ATOM 2522 N N . GLU A 1 188 ? 172.02000 184.26400 148.14600 1.000 46.46289 160 GLU A N 1
ATOM 2523 C CA . GLU A 1 188 ? 173.26500 183.79100 147.55800 1.000 46.46289 160 GLU A CA 1
ATOM 2524 C C . GLU A 1 188 ? 174.07600 182.96400 148.54600 1.000 46.46289 160 GLU A C 1
ATOM 2525 O O . GLU A 1 188 ? 174.90700 182.15200 148.12400 1.000 46.46289 160 GLU A O 1
ATOM 2537 N N . GLU A 1 189 ? 173.84800 183.14600 149.84500 1.000 43.02530 161 GLU A N 1
ATOM 2538 C CA . GLU A 1 189 ? 174.54700 182.41300 150.89500 1.000 43.02530 161 GLU A CA 1
ATOM 2539 C C . GLU A 1 189 ? 173.63000 181.29800 151.38100 1.000 43.02530 161 GLU A C 1
ATOM 2540 O O . GLU A 1 189 ? 172.52500 181.56200 151.86500 1.000 43.02530 161 GLU A O 1
ATOM 2552 N N . LEU A 1 190 ? 174.08800 180.05300 151.24900 1.000 44.65718 162 LEU A N 1
ATOM 2553 C CA . LEU A 1 190 ? 173.24000 178.91500 151.58400 1.000 44.65718 162 LEU A CA 1
ATOM 2554 C C . LEU A 1 190 ? 173.30200 178.57900 153.06800 1.000 44.65718 162 LEU A C 1
ATOM 2555 O O . LEU A 1 190 ? 172.28800 178.19300 153.66000 1.000 44.65718 162 LEU A O 1
ATOM 2571 N N . HIS A 1 191 ? 174.47600 178.71900 153.68600 1.000 43.79750 163 HIS A N 1
ATOM 2572 C CA . HIS A 1 191 ? 174.65800 178.34200 155.08800 1.000 43.79750 163 HIS A CA 1
ATOM 2573 C C . HIS A 1 191 ? 174.68900 179.61500 155.92800 1.000 43.79750 163 HIS A C 1
ATOM 2574 O O . HIS A 1 191 ? 175.74000 180.19100 156.21700 1.000 43.79750 163 HIS A O 1
ATOM 2588 N N . VAL A 1 192 ? 173.50100 180.05900 156.32200 1.000 39.04731 164 VAL A N 1
ATOM 2589 C CA . VAL A 1 192 ? 173.34200 181.25300 157.14400 1.000 39.04731 164 VAL A CA 1
ATOM 2590 C C . VAL A 1 192 ? 173.37400 180.83300 158.60800 1.000 39.04731 164 VAL A C 1
ATOM 2591 O O . VAL A 1 192 ? 172.60600 179.96200 159.03000 1.000 39.04731 164 VAL A O 1
ATOM 2604 N N . ILE A 1 193 ? 174.26300 181.45100 159.38400 1.000 39.96679 165 ILE A N 1
ATOM 2605 C CA . ILE A 1 193 ? 174.41400 181.08500 160.78800 1.000 39.96679 165 ILE A CA 1
ATOM 2606 C C . ILE A 1 193 ? 173.34500 181.75700 161.63800 1.000 39.96679 165 ILE A C 1
ATOM 2607 O 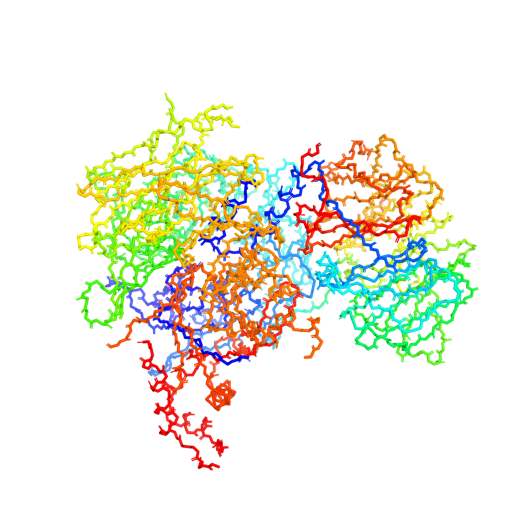O . ILE A 1 193 ? 172.67800 181.10800 162.45000 1.000 39.96679 165 ILE A O 1
ATOM 2623 N N . ASP A 1 194 ? 173.16800 183.06500 161.47100 1.000 37.78300 166 ASP A N 1
ATOM 2624 C CA . ASP A 1 194 ? 172.16600 183.79100 162.24300 1.000 37.78300 166 ASP A CA 1
ATOM 2625 C C . ASP A 1 194 ? 171.75100 185.03100 161.47000 1.000 37.78300 166 ASP A C 1
ATOM 2626 O O . ASP A 1 194 ? 172.43800 185.45800 160.54400 1.000 37.78300 166 ASP A O 1
ATOM 2635 N N . VAL A 1 195 ? 170.62000 185.61300 161.86100 1.000 34.99193 167 VAL A N 1
ATOM 2636 C CA . VAL A 1 195 ? 170.07200 186.75300 161.13400 1.000 34.99193 167 VAL A CA 1
ATOM 2637 C C . VAL A 1 195 ? 169.13400 187.52400 162.05200 1.000 34.99193 167 VAL A C 1
ATOM 2638 O O . VAL A 1 195 ? 168.37800 186.93700 162.82900 1.000 34.99193 167 VAL A O 1
ATOM 2651 N N . LYS A 1 196 ? 169.19200 188.85100 161.94900 1.000 34.17290 168 LYS A N 1
ATOM 2652 C CA . LYS A 1 196 ? 168.31600 189.75600 162.67700 1.000 34.17290 168 LYS A CA 1
ATOM 2653 C C . LYS A 1 196 ? 167.90500 190.89400 161.75300 1.000 34.17290 168 LYS A C 1
ATOM 2654 O O . LYS A 1 196 ? 168.43600 191.05400 160.65200 1.000 34.17290 168 LYS A O 1
ATOM 2673 N N . PHE A 1 197 ? 166.95200 191.69300 162.21900 1.000 35.59515 169 PHE A N 1
ATOM 2674 C CA . PHE A 1 197 ? 166.54600 192.91900 161.54700 1.000 35.59515 169 PHE A CA 1
ATOM 2675 C C . PHE A 1 197 ? 167.20000 194.10200 162.24800 1.000 35.59515 169 PHE A C 1
ATOM 2676 O O . PHE A 1 197 ? 167.16400 194.19500 163.47900 1.000 35.59515 169 PHE A O 1
ATOM 2693 N N . LEU A 1 198 ? 167.79500 194.99900 161.46900 1.000 36.25289 170 LEU A N 1
ATOM 2694 C CA . LEU A 1 198 ? 168.46400 196.15100 162.04800 1.000 36.25289 170 LEU A CA 1
ATOM 2695 C C . LEU A 1 198 ? 167.44900 197.20200 162.48800 1.000 36.25289 170 LEU A C 1
ATOM 2696 O O . LEU A 1 198 ? 166.33200 197.28600 161.97200 1.000 36.25289 170 LEU A O 1
ATOM 2712 N N . TYR A 1 199 ? 167.85800 198.01200 163.45800 1.000 37.54225 171 TYR A N 1
ATOM 2713 C CA . TYR A 1 199 ? 167.04100 199.09000 163.99100 1.000 37.54225 171 TYR A CA 1
ATOM 2714 C C . TYR A 1 199 ? 167.37700 200.40400 163.29900 1.000 37.54225 171 TYR A C 1
ATOM 2715 O O . TYR A 1 199 ? 168.48800 200.59900 162.80100 1.000 37.54225 171 TYR A O 1
ATOM 2733 N N . GLY A 1 200 ? 166.40500 201.31100 163.28300 1.000 41.41145 172 GLY A N 1
ATOM 2734 C CA . GLY A 1 200 ? 166.62500 202.64600 162.76400 1.000 41.41145 172 GLY A CA 1
ATOM 2735 C C . GLY A 1 200 ? 167.03100 202.67400 161.30500 1.000 41.41145 172 GLY A C 1
ATOM 2736 O O . GLY A 1 200 ? 167.99100 203.35800 160.93600 1.000 41.41145 172 GLY A O 1
ATOM 2740 N N . CYS A 1 201 ? 166.31300 201.93200 160.46700 1.000 41.59208 173 CYS A N 1
ATOM 2741 C CA . CYS A 1 201 ? 166.56800 201.88500 159.03600 1.000 41.59208 173 CYS A CA 1
ATOM 2742 C C . CYS A 1 201 ? 165.33200 202.35800 158.28500 1.000 41.59208 173 CYS A C 1
ATOM 2743 O O . CYS A 1 201 ? 164.20800 201.96800 158.61400 1.000 41.59208 173 CYS A O 1
ATOM 2751 N N . GLN A 1 202 ? 165.54600 203.20200 157.27400 1.000 44.84799 174 GLN A N 1
ATOM 2752 C CA . GLN A 1 202 ? 164.42300 203.71500 156.49500 1.000 44.84799 174 GLN A CA 1
ATOM 2753 C C . GLN A 1 202 ? 163.70600 202.58900 155.76300 1.000 44.84799 174 GLN A C 1
ATOM 2754 O O . GLN A 1 202 ? 162.47100 202.56400 155.70500 1.000 44.84799 174 GLN A O 1
ATOM 2768 N N . ALA A 1 203 ? 164.46200 201.65300 155.19700 1.000 42.52732 175 ALA A N 1
ATOM 2769 C CA . ALA A 1 203 ? 163.90200 200.45900 154.59600 1.000 42.52732 175 ALA A CA 1
ATOM 2770 C C . ALA A 1 203 ? 164.27600 199.23600 155.42600 1.000 42.52732 175 ALA A C 1
ATOM 2771 O O . ALA A 1 203 ? 165.37500 199.17600 155.98700 1.000 42.52732 175 ALA A O 1
ATOM 2778 N N . PRO A 1 204 ? 163.38700 198.24400 155.53200 1.000 40.19686 176 PRO A N 1
ATOM 2779 C CA . PRO A 1 204 ? 163.68800 197.08300 156.37900 1.000 40.19686 176 PRO A CA 1
ATOM 2780 C C . PRO A 1 204 ? 165.01000 196.43300 156.01200 1.000 40.19686 176 PRO A C 1
ATOM 2781 O O . PRO A 1 204 ? 165.15800 195.86800 154.92500 1.000 40.19686 176 PRO A O 1
ATOM 2792 N N . THR A 1 205 ? 165.97400 196.50700 156.92300 1.000 38.68161 177 THR A N 1
ATOM 2793 C CA . THR A 1 205 ? 167.32600 196.02400 156.69100 1.000 38.68161 177 THR A CA 1
ATOM 2794 C C . THR A 1 205 ? 167.57100 194.77500 157.52300 1.000 38.68161 177 THR A C 1
ATOM 2795 O O . THR A 1 205 ? 167.15100 194.69600 158.68100 1.000 38.68161 177 THR A O 1
ATOM 2806 N N . ILE A 1 206 ? 168.26000 193.80500 156.93200 1.000 37.00540 178 ILE A N 1
ATOM 2807 C CA . ILE A 1 206 ? 168.50500 192.51100 157.55200 1.000 37.00540 178 ILE A CA 1
ATOM 2808 C C . ILE A 1 206 ? 170.00900 192.29800 157.63100 1.000 37.00540 178 ILE A C 1
ATOM 2809 O O . ILE A 1 206 ? 170.71500 192.45400 156.63000 1.000 37.00540 178 ILE A O 1
ATOM 2825 N N . CYS A 1 207 ? 170.49900 191.94900 158.81600 1.000 36.27703 179 CYS A N 1
ATOM 2826 C CA . CYS A 1 207 ? 171.91600 191.69400 159.03900 1.000 36.27703 179 CYS A CA 1
ATOM 2827 C C . CYS A 1 207 ? 172.09000 190.25400 159.49500 1.000 36.27703 179 CYS A C 1
ATOM 2828 O O . CYS A 1 207 ? 171.46600 189.83300 160.47200 1.000 36.27703 179 CYS A O 1
ATOM 2836 N N . PHE A 1 208 ? 172.94300 189.50600 158.80000 1.000 36.57905 180 PHE A N 1
ATOM 2837 C CA . PHE A 1 208 ? 173.09300 188.08700 159.07600 1.000 36.57905 180 PHE A CA 1
ATOM 2838 C C . PHE A 1 208 ? 174.55500 187.67600 159.00200 1.000 36.57905 180 PHE A C 1
ATOM 2839 O O . PHE A 1 208 ? 175.33200 188.20400 158.20600 1.000 36.57905 180 PHE A O 1
ATOM 2856 N N . VAL A 1 209 ? 174.90600 186.70600 159.83800 1.000 38.55316 181 VAL A N 1
ATOM 2857 C CA . VAL A 1 209 ? 176.20100 186.04300 159.79900 1.000 38.55316 181 VAL A CA 1
ATOM 2858 C C . VAL A 1 209 ? 176.02600 184.72100 159.06900 1.000 38.55316 181 VAL A C 1
ATOM 2859 O O . VAL A 1 209 ? 175.13800 183.92600 159.41300 1.000 38.55316 181 VAL A O 1
ATOM 2872 N N . TYR A 1 210 ? 176.87000 184.49200 158.06400 1.000 41.24290 182 TYR A N 1
ATOM 2873 C CA . TYR A 1 210 ? 176.85100 183.29300 157.24000 1.000 41.24290 182 TYR A CA 1
ATOM 2874 C C . TYR A 1 210 ? 178.27100 182.75500 157.11900 1.000 41.24290 182 TYR A C 1
ATOM 2875 O O . TYR A 1 210 ? 179.22900 183.36300 157.60100 1.000 41.24290 182 TYR A O 1
ATOM 2893 N N . GLN A 1 211 ? 178.40700 181.60800 156.45500 1.000 45.95332 183 GLN A N 1
ATOM 2894 C CA . GLN A 1 211 ? 179.70100 180.96700 156.27500 1.000 45.95332 183 GLN A CA 1
ATOM 2895 C C . GLN A 1 211 ? 179.90600 180.57800 154.81800 1.000 45.95332 183 GLN A C 1
ATOM 2896 O O . GLN A 1 211 ? 178.95600 180.25800 154.09900 1.000 45.95332 183 GLN A O 1
ATOM 2910 N N . ASP A 1 212 ? 181.16900 180.60800 154.39700 1.000 51.02757 184 ASP A N 1
ATOM 2911 C CA . ASP A 1 212 ? 181.59600 180.19800 153.06700 1.000 51.02757 184 ASP A CA 1
ATOM 2912 C C . ASP A 1 212 ? 182.98500 179.58200 153.20600 1.000 51.02757 184 ASP A C 1
ATOM 2913 O O . ASP A 1 212 ? 183.53300 179.56200 154.31500 1.000 51.02757 184 ASP A O 1
ATOM 2922 N N . PRO A 1 213 ? 183.59100 179.06700 152.13200 1.000 55.71163 185 PRO A N 1
ATOM 2923 C CA . PRO A 1 213 ? 184.90400 178.41800 152.29300 1.000 55.71163 185 PRO A CA 1
ATOM 2924 C C . PRO A 1 213 ? 185.95800 179.31800 152.91400 1.000 55.71163 185 PRO A C 1
ATOM 2925 O O . PRO A 1 213 ? 186.88400 178.81300 153.56100 1.000 55.71163 185 PRO A O 1
ATOM 2936 N N . GLN A 1 214 ? 185.85400 180.63700 152.73600 1.000 54.75345 186 GLN A N 1
ATOM 2937 C CA . GLN A 1 214 ? 186.82200 181.53900 153.35100 1.000 54.75345 186 GLN A CA 1
ATOM 2938 C C . GLN A 1 214 ? 186.65100 181.60800 154.86400 1.000 54.75345 186 GLN A C 1
ATOM 2939 O O . GLN A 1 214 ? 187.64000 181.75500 155.59000 1.000 54.75345 186 GLN A O 1
ATOM 2953 N N . GLY A 1 215 ? 185.42500 181.50500 155.35300 1.000 48.99230 187 GLY A N 1
ATOM 2954 C CA . GLY A 1 215 ? 185.15300 181.59900 156.77200 1.000 48.99230 187 GLY A CA 1
ATOM 2955 C C . GLY A 1 215 ? 183.77000 182.17400 157.00100 1.000 48.99230 187 GLY A C 1
ATOM 2956 O O . GLY A 1 215 ? 182.90900 182.10600 156.13300 1.000 48.99230 187 GLY A O 1
ATOM 2960 N N . ARG A 1 216 ? 183.57400 182.74200 158.18600 1.000 43.04387 188 ARG A N 1
ATOM 2961 C CA . ARG A 1 216 ? 182.30600 183.35600 158.55000 1.000 43.04387 188 ARG A CA 1
ATOM 2962 C C . ARG A 1 216 ? 182.36200 184.85800 158.31200 1.000 43.04387 188 ARG A C 1
ATOM 2963 O O . ARG A 1 216 ? 183.35200 185.51500 158.64500 1.000 43.04387 188 ARG A O 1
ATOM 2984 N N . HIS A 1 217 ? 181.29400 185.39000 157.72400 1.000 42.61763 189 HIS A N 1
ATOM 2985 C CA . HIS A 1 217 ? 181.19000 186.80500 157.40300 1.000 42.61763 189 HIS A CA 1
ATOM 2986 C C . HIS A 1 217 ? 179.84800 187.34200 157.87200 1.000 42.61763 189 HIS A C 1
ATOM 2987 O O . HIS A 1 217 ? 178.84200 186.62600 157.85500 1.000 42.61763 189 HIS A O 1
ATOM 3001 N N . VAL A 1 218 ? 179.83200 188.61000 158.26900 1.000 40.19278 190 VAL A N 1
ATOM 3002 C CA . VAL A 1 218 ? 178.59800 189.33100 158.55800 1.000 40.19278 190 VAL A CA 1
ATOM 3003 C C . VAL A 1 218 ? 178.27100 190.19300 157.34900 1.000 40.19278 190 VAL A C 1
ATOM 3004 O O . VAL A 1 218 ? 179.15200 190.86600 156.80100 1.000 40.19278 190 VAL A O 1
ATOM 3017 N N . LYS A 1 219 ? 177.01200 190.16200 156.92300 1.000 39.39627 191 LYS A N 1
ATOM 3018 C CA . LYS A 1 219 ? 176.57600 190.85800 155.72500 1.000 39.39627 191 LYS A CA 1
ATOM 3019 C C . LYS A 1 219 ? 175.21800 191.48400 155.99600 1.000 39.39627 191 LYS A C 1
ATOM 3020 O O . LYS A 1 219 ? 174.51300 191.10200 156.93400 1.000 39.39627 191 LYS A O 1
ATOM 3039 N N . THR A 1 220 ? 174.86300 192.46800 155.17500 1.000 39.65695 192 THR A N 1
ATOM 3040 C CA . THR A 1 220 ? 173.61600 193.19600 155.33500 1.000 39.65695 192 THR A CA 1
ATOM 3041 C C . THR A 1 220 ? 172.92500 193.34300 153.98700 1.000 39.65695 192 THR A C 1
ATOM 3042 O O . THR A 1 220 ? 173.57200 193.60800 152.97000 1.000 39.65695 192 THR A O 1
ATOM 3053 N N . TYR A 1 221 ? 171.60700 193.16500 153.99400 1.000 39.23986 193 TYR A N 1
ATOM 3054 C CA . TYR A 1 221 ? 170.76300 193.33200 152.82200 1.000 39.23986 193 TYR A CA 1
ATOM 3055 C C . TYR A 1 221 ? 169.64300 194.30500 153.15600 1.000 39.23986 193 TYR A C 1
ATOM 3056 O O . TYR A 1 221 ? 169.32600 194.53900 154.32400 1.000 39.23986 193 TYR A O 1
ATOM 3074 N N . GLU A 1 222 ? 169.04000 194.86900 152.11400 1.000 42.67384 194 GLU A N 1
ATOM 3075 C CA . GLU A 1 222 ? 167.85300 195.70600 152.24800 1.000 42.67384 194 GLU A CA 1
ATOM 3076 C C . GLU A 1 222 ? 166.69800 194.98800 151.56800 1.000 42.67384 194 GLU A C 1
ATOM 3077 O O . GLU A 1 222 ? 166.76600 194.70000 150.37100 1.000 42.67384 194 GLU A O 1
ATOM 3089 N N . VAL A 1 223 ? 165.64300 194.70000 152.32200 1.000 40.06964 195 VAL A N 1
ATOM 3090 C CA . VAL A 1 223 ? 164.53900 193.89900 151.80300 1.000 40.06964 195 VAL A CA 1
ATOM 3091 C C . VAL A 1 223 ? 163.55300 194.81800 151.09400 1.000 40.06964 195 VAL A C 1
ATOM 3092 O O . VAL A 1 223 ? 162.94500 195.69200 151.72000 1.000 40.06964 195 VAL A O 1
ATOM 3105 N N . SER A 1 224 ? 163.38700 194.61900 149.78600 1.000 43.77646 196 SER A N 1
ATOM 3106 C CA . SER A 1 224 ? 162.46500 195.40300 148.97200 1.000 43.77646 196 SER A CA 1
ATOM 3107 C C . SER A 1 224 ? 161.20600 194.57600 148.74400 1.000 43.77646 196 SER A C 1
ATOM 3108 O O . SER A 1 224 ? 161.25600 193.52500 148.09200 1.000 43.77646 196 SER A O 1
ATOM 3116 N N . LEU A 1 225 ? 160.08400 195.05500 149.28800 1.000 43.41923 197 LEU A N 1
ATOM 3117 C CA . LEU A 1 225 ? 158.81100 194.36300 149.11100 1.000 43.41923 197 LEU A CA 1
ATOM 3118 C C . LEU A 1 225 ? 158.26500 194.56400 147.70400 1.000 43.41923 197 LEU A C 1
ATOM 3119 O O . LEU A 1 225 ? 157.74500 193.62200 147.09400 1.000 43.41923 197 LEU A O 1
ATOM 3135 N N . ARG A 1 226 ? 158.36700 195.78500 147.17400 1.000 48.37785 198 ARG A N 1
ATOM 3136 C CA . ARG A 1 226 ? 157.83800 196.06000 145.84300 1.000 48.37785 198 ARG A CA 1
ATOM 3137 C C . ARG A 1 226 ? 158.49500 195.16500 144.80100 1.000 48.37785 198 ARG A C 1
ATOM 3138 O O . ARG A 1 226 ? 157.81200 194.49500 144.01900 1.000 48.37785 198 ARG A O 1
ATOM 3159 N N . GLU A 1 227 ? 159.82600 195.14100 144.77700 1.000 47.76485 199 GLU A N 1
ATOM 3160 C CA . GLU A 1 227 ? 160.55200 194.26500 143.86900 1.000 47.76485 199 GLU A CA 1
ATOM 3161 C C . GLU A 1 227 ? 160.71900 192.85700 144.42100 1.000 47.76485 199 GLU A C 1
ATOM 3162 O O . GLU A 1 227 ? 161.16500 191.97200 143.68400 1.000 47.76485 199 GLU A O 1
ATOM 3174 N N . LYS A 1 228 ? 160.37100 192.63000 145.68700 1.000 43.65645 200 LYS A N 1
ATOM 3175 C CA . LYS A 1 228 ? 160.48800 191.31500 146.30800 1.000 43.65645 200 LYS A CA 1
ATOM 3176 C C . LYS A 1 228 ? 161.90400 190.76700 146.15600 1.000 43.65645 200 LYS A C 1
ATOM 3177 O O . LYS A 1 228 ? 162.11900 189.67300 145.63200 1.000 43.65645 200 LYS A O 1
ATOM 3196 N N . GLU A 1 229 ? 162.88400 191.53900 146.61700 1.000 44.58923 201 GLU A N 1
ATOM 3197 C CA . GLU A 1 229 ? 164.27600 191.15500 146.40700 1.000 44.58923 201 GLU A CA 1
ATOM 3198 C C . GLU A 1 229 ? 165.14700 191.77200 147.49500 1.000 44.58923 201 GLU A C 1
ATOM 3199 O O . GLU A 1 229 ? 164.65100 192.37300 148.45300 1.000 44.58923 201 GLU A O 1
ATOM 3211 N N . PHE A 1 230 ? 166.45800 191.60600 147.34200 1.000 40.39069 202 PHE A N 1
ATOM 3212 C CA . PHE A 1 230 ? 167.45400 192.14600 148.25700 1.000 40.39069 202 PHE A CA 1
ATOM 3213 C C . PHE A 1 230 ? 168.30000 193.16900 147.51600 1.000 40.39069 202 PHE A C 1
ATOM 3214 O O . PHE A 1 230 ? 168.75900 192.91000 146.39900 1.000 40.39069 202 PHE A O 1
ATOM 3231 N N . ASN A 1 231 ? 168.50300 194.32200 148.13800 1.000 43.50674 203 ASN A N 1
ATOM 3232 C CA . ASN A 1 231 ? 169.35000 195.38300 147.61900 1.000 43.50674 203 ASN A CA 1
ATOM 3233 C C . ASN A 1 231 ? 170.56100 195.55700 148.52600 1.000 43.50674 203 ASN A C 1
ATOM 3234 O O . ASN A 1 231 ? 170.60900 195.04000 149.64600 1.000 43.50674 203 ASN A O 1
ATOM 3245 N N . LYS A 1 232 ? 171.53000 196.32500 148.03200 1.000 45.05276 204 LYS A N 1
ATOM 3246 C CA . LYS A 1 232 ? 172.76700 196.54900 148.76500 1.000 45.05276 204 LYS A CA 1
ATOM 3247 C C . LYS A 1 232 ? 172.46400 197.05300 150.17100 1.000 45.05276 204 LYS A C 1
ATOM 3248 O O . LYS A 1 232 ? 171.63200 197.94300 150.37000 1.000 45.05276 204 LYS A O 1
ATOM 3267 N N . GLY A 1 233 ? 173.14300 196.46800 151.15300 1.000 42.09558 205 GLY A N 1
ATOM 3268 C CA . GLY A 1 233 ? 172.93000 196.82200 152.53700 1.000 42.09558 205 GLY A CA 1
ATOM 3269 C C . GLY A 1 233 ? 173.57500 198.14100 152.89200 1.000 42.09558 205 GLY A C 1
ATOM 3270 O O . GLY A 1 233 ? 174.47100 198.65000 152.20000 1.000 42.09558 205 GLY A O 1
ATOM 3274 N N . PRO A 1 234 ? 173.12000 198.72800 154.00400 1.000 41.78954 206 PRO A N 1
ATOM 3275 C CA . PRO A 1 234 ? 173.67300 200.03000 154.41100 1.000 41.78954 206 PRO A CA 1
ATOM 3276 C C . PRO A 1 234 ? 175.17800 200.01700 154.60100 1.000 41.78954 206 PRO A C 1
ATOM 3277 O O . PRO A 1 234 ? 175.84500 201.00500 154.27100 1.000 41.78954 206 PRO A O 1
ATOM 3288 N N . TRP A 1 235 ? 175.73600 198.93200 155.12900 1.000 41.55873 207 TRP A N 1
ATOM 3289 C CA . TRP A 1 235 ? 177.17200 198.81300 155.32000 1.000 41.55873 207 TRP A CA 1
ATOM 3290 C C . TRP A 1 235 ? 177.66600 197.45100 154.84900 1.000 41.55873 207 TRP A C 1
ATOM 3291 O O . TRP A 1 235 ? 176.99600 196.42600 154.99100 1.000 41.55873 207 TRP A O 1
ATOM 3312 N N . LYS A 1 236 ? 178.87000 197.46700 154.28500 1.000 46.20543 208 LYS A N 1
ATOM 3313 C CA . LYS A 1 236 ? 179.46700 196.33600 153.59100 1.000 46.20543 208 LYS A CA 1
ATOM 3314 C C . LYS A 1 236 ? 179.84300 195.22200 154.56000 1.000 46.20543 208 LYS A C 1
ATOM 3315 O O . LYS A 1 236 ? 179.99200 195.43400 155.76600 1.000 46.20543 208 LYS A O 1
ATOM 3334 N N . GLN A 1 237 ? 180.00400 194.02300 154.00800 1.000 44.90585 209 GLN A N 1
ATOM 3335 C CA . GLN A 1 237 ? 180.32800 192.86100 154.81900 1.000 44.90585 209 GLN A CA 1
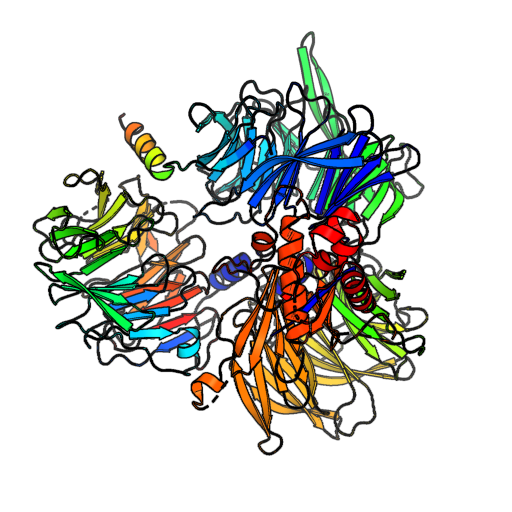ATOM 3336 C C . GLN A 1 237 ? 181.72600 192.98600 155.41400 1.000 44.90585 209 GLN A C 1
ATOM 3337 O O . GLN A 1 237 ? 182.61800 193.61800 154.84200 1.000 44.90585 209 GLN A O 1
ATOM 3351 N N . GLU A 1 238 ? 181.90800 192.36900 156.57800 1.000 44.10724 210 GLU A N 1
ATOM 3352 C CA . GLU A 1 238 ? 183.18500 192.35600 157.27200 1.000 44.10724 210 GLU A CA 1
ATOM 3353 C C . GLU A 1 238 ? 183.41900 190.95900 157.82900 1.000 44.10724 210 GLU A C 1
ATOM 3354 O O . GLU A 1 238 ? 182.47300 190.25600 158.19000 1.000 44.10724 210 GLU A O 1
ATOM 3366 N N . ASN A 1 239 ? 184.68400 190.55100 157.88300 1.000 44.47952 211 ASN A N 1
ATOM 3367 C CA . ASN A 1 239 ? 18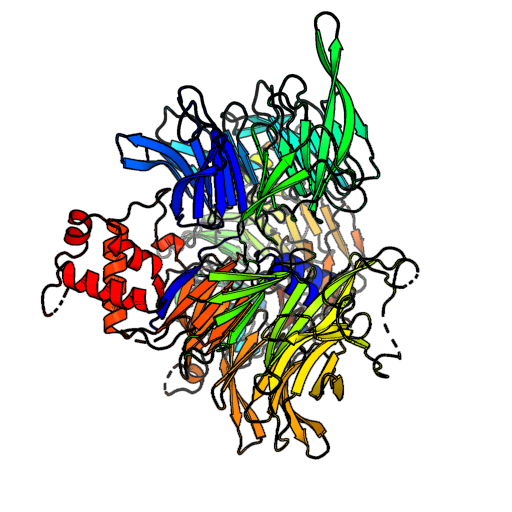5.02300 189.21700 158.35900 1.000 44.47952 211 ASN A CA 1
ATOM 3368 C C . ASN A 1 239 ? 184.83700 189.13500 159.86800 1.000 44.47952 211 ASN A C 1
ATOM 3369 O O . ASN A 1 239 ? 185.37500 189.95800 160.61400 1.000 44.47952 211 ASN A O 1
ATOM 3380 N N . VAL A 1 240 ? 184.09700 188.12400 160.32000 1.000 41.10433 212 VAL A N 1
ATOM 3381 C CA . VAL A 1 240 ? 183.83000 187.94800 161.74300 1.000 41.10433 212 VAL A CA 1
ATOM 3382 C C . VAL A 1 240 ? 184.55300 186.70100 162.22800 1.000 41.10433 212 VAL A C 1
ATOM 3383 O O . VAL A 1 240 ? 185.19400 185.99400 161.44200 1.000 41.10433 212 VAL A O 1
ATOM 3396 N N . GLU A 1 241 ? 184.46000 186.43000 163.52800 1.000 43.11849 213 GLU A N 1
ATOM 3397 C CA . GLU A 1 241 ? 185.16700 185.31200 164.13800 1.000 43.11849 213 GLU A CA 1
ATOM 3398 C C . GLU A 1 241 ? 184.85600 184.00200 163.42700 1.000 43.11849 213 GLU A C 1
ATOM 3399 O O . GLU A 1 241 ? 183.79800 183.85900 162.80700 1.000 43.11849 213 GLU A O 1
ATOM 3411 N N . ALA A 1 242 ? 185.77600 183.03900 163.51300 1.000 42.67280 214 ALA A N 1
ATOM 3412 C CA . ALA A 1 242 ? 185.57000 181.75700 162.84700 1.000 42.67280 214 ALA A CA 1
ATOM 3413 C C . ALA A 1 242 ? 184.39000 181.00600 163.44600 1.000 42.67280 214 ALA A C 1
ATOM 3414 O O . ALA A 1 242 ? 183.81300 180.12400 162.80000 1.000 42.67280 214 ALA A O 1
ATOM 3421 N N . GLU A 1 243 ? 184.01900 181.33300 164.68400 1.000 44.05227 215 GLU A N 1
ATOM 3422 C CA . GLU A 1 243 ? 182.89700 180.70300 165.36700 1.000 44.05227 215 GLU A CA 1
ATOM 3423 C C . GLU A 1 243 ? 181.82400 181.71700 165.75500 1.000 44.05227 215 GLU A C 1
ATOM 3424 O O . GLU A 1 243 ? 181.07800 181.50100 166.71200 1.000 44.05227 215 GLU A O 1
ATOM 3436 N N . ALA A 1 244 ? 181.73700 182.82600 165.02400 1.000 40.98230 216 ALA A N 1
ATOM 3437 C CA . ALA A 1 244 ? 180.68300 183.80100 165.27300 1.000 40.98230 216 ALA A CA 1
ATOM 3438 C C . ALA A 1 244 ? 179.32700 183.15800 165.03000 1.000 40.98230 216 ALA A C 1
ATOM 3439 O O . ALA A 1 244 ? 179.07700 182.60800 163.95300 1.000 40.98230 216 ALA A O 1
ATOM 3446 N N . SER A 1 245 ? 178.45100 183.22400 166.03200 1.000 39.21863 217 SER A N 1
ATOM 3447 C CA . SER A 1 245 ? 177.18400 182.50800 165.95800 1.000 39.21863 217 SER A CA 1
ATOM 3448 C C . SER A 1 245 ? 175.96900 183.30800 166.39500 1.000 39.21863 217 SER A C 1
ATOM 3449 O O . SER A 1 245 ? 174.85300 182.86800 166.10900 1.000 39.21863 217 SER A O 1
ATOM 3457 N N . MET A 1 246 ? 176.12100 184.44700 167.06900 1.000 37.14564 218 MET A N 1
ATOM 3458 C CA . MET A 1 246 ? 174.97000 185.19400 167.55700 1.000 37.14564 218 MET A CA 1
ATOM 3459 C C . MET A 1 246 ? 175.00500 186.62100 167.03300 1.000 37.14564 218 MET A C 1
ATOM 3460 O O . MET A 1 246 ? 176.05100 187.27500 167.05600 1.000 37.14564 218 MET A O 1
ATOM 3474 N N . VAL A 1 247 ? 173.85200 187.09500 166.56600 1.000 36.00428 219 VAL A N 1
ATOM 3475 C CA . VAL A 1 247 ? 173.67900 188.45700 166.07600 1.000 36.00428 219 VAL A CA 1
ATOM 3476 C C . VAL A 1 247 ? 172.65800 189.14900 166.96700 1.000 36.00428 219 VAL A C 1
ATOM 3477 O O . VAL A 1 247 ? 171.56800 188.61500 167.20000 1.000 36.00428 219 VAL A O 1
ATOM 3490 N N . ILE A 1 248 ? 173.01200 190.33000 167.46600 1.000 34.38354 220 ILE A N 1
ATOM 3491 C CA . ILE A 1 248 ? 172.12500 191.14500 168.28800 1.000 34.38354 220 ILE A CA 1
ATOM 3492 C C . ILE A 1 248 ? 171.92600 192.47000 167.57200 1.000 34.38354 220 ILE A C 1
ATOM 3493 O O . ILE A 1 248 ? 172.90200 193.13800 167.21500 1.000 34.38354 220 ILE A O 1
ATOM 3509 N N . ALA A 1 249 ? 170.67100 192.85100 167.36000 1.000 35.06975 221 ALA A N 1
ATOM 3510 C CA . ALA A 1 249 ? 170.35900 194.13700 166.74800 1.000 35.06975 221 ALA A CA 1
ATOM 3511 C C . ALA A 1 249 ? 170.22700 195.17800 167.85100 1.000 35.06975 221 ALA A C 1
ATOM 3512 O O . ALA A 1 249 ? 169.23100 195.19800 168.58100 1.000 35.06975 221 ALA A O 1
ATOM 3519 N N . VAL A 1 250 ? 171.22800 196.03800 167.98000 1.000 37.87372 222 VAL A N 1
ATOM 3520 C CA . VAL A 1 250 ? 171.20200 197.05700 169.03400 1.000 37.87372 222 VAL A CA 1
ATOM 3521 C C . VAL A 1 250 ? 170.17500 198.12400 168.66800 1.000 37.87372 222 VAL A C 1
ATOM 3522 O O . VAL A 1 250 ? 170.18000 198.61600 167.52700 1.000 37.87372 222 VAL A O 1
ATOM 3535 N N . PRO A 1 251 ? 169.27800 198.51400 169.58000 1.000 39.51534 223 PRO A N 1
ATOM 3536 C CA . PRO A 1 251 ? 168.27900 199.53200 169.23300 1.000 39.51534 223 PRO A CA 1
ATOM 3537 C C . PRO A 1 251 ? 168.86100 200.93300 169.16500 1.000 39.51534 223 PRO A C 1
ATOM 3538 O O . PRO A 1 251 ? 170.05600 201.13300 169.40100 1.000 39.51534 223 PRO A O 1
ATOM 3549 N N . GLU A 1 252 ? 168.02100 201.90800 168.83700 1.000 45.88164 224 GLU A N 1
ATOM 3550 C CA . GLU A 1 252 ? 168.46000 203.29000 168.82800 1.000 45.88164 224 GLU A CA 1
ATOM 3551 C C . GLU A 1 252 ? 168.78200 203.74400 170.25200 1.000 45.88164 224 GLU A C 1
ATOM 3552 O O . GLU A 1 252 ? 168.20800 203.23600 171.21800 1.000 45.88164 224 GLU A O 1
ATOM 3564 N N . PRO A 1 253 ? 169.69400 204.70900 170.41000 1.000 49.65956 225 PRO A N 1
ATOM 3565 C CA . PRO A 1 253 ? 170.41000 205.46500 169.37500 1.000 49.65956 225 PRO A CA 1
ATOM 3566 C C . PRO A 1 253 ? 171.66300 204.76500 168.85800 1.000 49.65956 225 PRO A C 1
ATOM 3567 O O . PRO A 1 253 ? 172.25600 205.21100 167.88200 1.000 49.65956 225 PRO A O 1
ATOM 3578 N N . PHE A 1 254 ? 172.09400 203.67100 169.48700 1.000 47.52228 226 PHE A N 1
ATOM 3579 C CA . PHE A 1 254 ? 173.32200 203.00900 169.05800 1.000 47.52228 226 PHE A CA 1
ATOM 3580 C C . PHE A 1 254 ? 173.20900 202.51500 167.62200 1.000 47.52228 226 PHE A C 1
ATOM 3581 O O . PHE A 1 254 ? 174.06400 202.81300 166.78100 1.000 47.52228 226 PHE A O 1
ATOM 3598 N N . GLY A 1 255 ? 172.16200 201.75600 167.32500 1.000 41.30276 227 GLY A N 1
ATOM 3599 C CA . GLY A 1 255 ? 172.05200 201.13700 166.02500 1.000 41.30276 227 GLY A CA 1
ATOM 3600 C C . GLY A 1 255 ? 173.13100 200.08300 165.83800 1.000 41.30276 227 GLY A C 1
ATOM 3601 O O . GLY A 1 255 ? 173.89400 199.75200 166.74400 1.000 41.30276 227 GLY A O 1
ATOM 3605 N N . GLY A 1 256 ? 173.18500 199.55600 164.61900 1.000 37.35948 228 GLY A N 1
ATOM 3606 C CA . GLY A 1 256 ? 174.21000 198.58600 164.28800 1.000 37.35948 228 GLY A CA 1
ATOM 3607 C C . GLY A 1 256 ? 173.88600 197.19900 164.81700 1.000 37.35948 228 GLY A C 1
ATOM 3608 O O . GLY A 1 256 ? 172.73700 196.86500 165.10200 1.000 37.35948 228 GLY A O 1
ATOM 3612 N N . ALA A 1 257 ? 174.92900 196.38200 164.94400 1.000 36.71180 229 ALA A N 1
ATOM 3613 C CA . ALA A 1 257 ? 174.76900 195.00100 165.36700 1.000 36.71180 229 ALA A CA 1
ATOM 3614 C C . ALA A 1 257 ? 175.96000 194.58800 166.21600 1.000 36.71180 229 ALA A C 1
ATOM 3615 O O . ALA A 1 257 ? 177.04900 195.15900 166.12300 1.000 36.71180 229 ALA A O 1
ATOM 3622 N N . ILE A 1 258 ? 175.72800 193.58500 167.05600 1.000 37.18566 230 ILE A N 1
ATOM 3623 C CA . ILE A 1 258 ? 176.75800 192.96800 167.88300 1.000 37.18566 230 ILE A CA 1
ATOM 3624 C C . ILE A 1 258 ? 176.87200 191.51200 167.45900 1.000 37.18566 230 ILE A C 1
ATOM 3625 O O . ILE A 1 258 ? 175.87400 190.78300 167.44700 1.000 37.18566 230 ILE A O 1
ATOM 3641 N N . ILE A 1 259 ? 178.08100 191.09600 167.10700 1.000 37.82309 231 ILE A N 1
ATOM 3642 C CA . ILE A 1 259 ? 178.36800 189.72100 166.72800 1.000 37.82309 231 ILE A CA 1
ATOM 3643 C C . ILE A 1 259 ? 179.09000 189.06200 167.89300 1.000 37.82309 231 ILE A C 1
ATOM 3644 O O . ILE A 1 259 ? 180.14200 189.54100 168.33500 1.000 37.82309 231 ILE A O 1
ATOM 3660 N N . ILE A 1 260 ? 178.52200 187.96900 168.39100 1.000 37.47253 232 ILE A N 1
ATOM 3661 C CA . ILE A 1 260 ? 179.08100 187.21700 169.50600 1.000 37.47253 232 ILE A CA 1
ATOM 3662 C C . ILE A 1 260 ? 179.50600 185.85400 168.98300 1.000 37.47253 232 ILE A C 1
ATOM 3663 O O . ILE A 1 260 ? 178.70500 185.13500 168.36800 1.000 37.47253 232 ILE A O 1
ATOM 3679 N N . GLY A 1 261 ? 180.77100 185.51300 169.22000 1.000 41.90095 233 GLY A N 1
ATOM 3680 C CA . GLY A 1 261 ? 181.31500 184.22100 168.86100 1.000 41.90095 233 GLY A CA 1
ATOM 3681 C C . GLY A 1 261 ? 181.81700 183.47200 170.07600 1.000 41.90095 233 GLY A C 1
ATOM 3682 O O . GLY A 1 261 ? 181.16000 183.46800 171.12100 1.000 41.90095 233 GLY A O 1
ATOM 3686 N N . GLN A 1 262 ? 182.97900 182.83700 169.95900 1.000 46.06573 234 GLN A N 1
ATOM 3687 C CA . GLN A 1 262 ? 183.54700 182.03800 171.03800 1.000 46.06573 234 GLN A CA 1
ATOM 3688 C C . GLN A 1 262 ? 184.69200 182.72400 171.76500 1.000 46.06573 234 GLN A C 1
ATOM 3689 O O . GLN A 1 262 ? 184.89800 182.46600 172.95100 1.000 46.06573 234 GLN A O 1
ATOM 3703 N N . GLU A 1 263 ? 185.44400 183.59300 171.08900 1.000 46.41075 235 GLU A N 1
ATOM 3704 C CA . GLU A 1 263 ? 186.58900 184.25900 171.69200 1.000 46.41075 235 GLU A CA 1
ATOM 3705 C C . GLU A 1 263 ? 186.45300 185.77300 171.76800 1.000 46.41075 235 GLU A C 1
ATOM 3706 O O . GLU A 1 263 ? 187.22800 186.40600 172.49200 1.000 46.41075 235 GLU A O 1
ATOM 3718 N N . SER A 1 264 ? 185.50100 186.37200 171.05700 1.000 43.76287 236 SER A N 1
ATOM 3719 C CA . SER A 1 264 ? 185.42900 187.82400 170.99100 1.000 43.76287 236 SER A CA 1
ATOM 3720 C C . SER A 1 264 ? 183.99000 188.26800 170.78100 1.000 43.76287 236 SER A C 1
ATOM 3721 O O . SER A 1 264 ? 183.13500 187.49800 170.33700 1.000 43.76287 236 SER A O 1
ATOM 3729 N N . ILE A 1 265 ? 183.73800 189.53000 171.11700 1.000 40.21889 237 ILE A N 1
ATOM 3730 C CA . ILE A 1 265 ? 182.47200 190.20100 170.85500 1.000 40.21889 237 ILE A CA 1
ATOM 3731 C C . ILE A 1 265 ? 182.77900 191.46000 170.06000 1.000 40.21889 237 ILE A C 1
ATOM 3732 O O . ILE A 1 265 ? 183.58900 192.28900 170.49300 1.000 40.21889 237 ILE A O 1
ATOM 3748 N N . THR A 1 266 ? 182.13700 191.60700 168.90400 1.000 41.24023 238 THR A N 1
ATOM 3749 C CA . THR A 1 266 ? 182.38400 192.73400 168.01900 1.000 41.24023 238 THR A CA 1
ATOM 3750 C C . THR A 1 266 ? 181.10400 193.53300 167.82400 1.000 41.24023 238 THR A C 1
ATOM 3751 O O . THR A 1 266 ? 180.00000 193.01400 167.98300 1.000 41.24023 238 THR A O 1
ATOM 3762 N N . TYR A 1 267 ? 181.27000 194.80800 167.49400 1.000 40.67175 239 TYR A N 1
ATOM 3763 C CA . TYR A 1 267 ? 180.17000 195.71300 167.20200 1.000 40.67175 239 TYR A CA 1
ATOM 3764 C C . TYR A 1 267 ? 180.43500 196.37300 165.86000 1.000 40.67175 239 TYR A C 1
ATOM 3765 O O . TYR A 1 267 ? 181.53000 196.90000 165.63100 1.000 40.67175 239 TYR A O 1
ATOM 3783 N N . HIS A 1 268 ? 179.43300 196.34100 164.98300 1.000 40.39229 240 HIS A N 1
ATOM 3784 C CA . HIS A 1 268 ? 179.53300 196.87200 163.63200 1.000 40.39229 240 HIS A CA 1
ATOM 3785 C C . HIS A 1 268 ? 178.41000 197.86800 163.39200 1.000 40.39229 240 HIS A C 1
ATOM 3786 O O . HIS A 1 268 ? 177.24900 197.58700 163.70200 1.000 40.39229 240 HIS A O 1
ATOM 3800 N N . ASN A 1 269 ? 178.76000 199.03100 162.84600 1.000 42.44903 241 ASN A N 1
ATOM 3801 C CA . ASN A 1 269 ? 177.76900 199.99500 162.38700 1.000 42.44903 241 ASN A CA 1
ATOM 3802 C C . ASN A 1 269 ? 178.20100 200.62500 161.07000 1.000 42.44903 241 ASN A C 1
ATOM 3803 O O . ASN A 1 269 ? 177.78700 201.74300 160.74600 1.000 42.44903 241 ASN A O 1
ATOM 3814 N N . GLY A 1 270 ? 179.03000 199.92200 160.30400 1.000 46.31771 242 GLY A N 1
ATOM 3815 C CA . GLY A 1 270 ? 179.57200 200.45400 159.07100 1.000 46.31771 242 GLY A CA 1
ATOM 3816 C C . GLY A 1 270 ? 180.98600 200.95500 159.25100 1.000 46.31771 242 GLY A C 1
ATOM 3817 O O . GLY A 1 270 ? 181.91600 200.16200 159.42100 1.000 46.31771 242 GLY A O 1
ATOM 3821 N N . ASP A 1 271 ? 181.16400 202.27500 159.21700 1.000 51.18687 243 ASP A N 1
ATOM 3822 C CA . ASP A 1 271 ? 182.47600 202.85300 159.47100 1.000 51.18687 243 ASP A CA 1
ATOM 3823 C C . ASP A 1 271 ? 182.96200 202.59000 160.88800 1.000 51.18687 243 ASP A C 1
ATOM 3824 O O . ASP A 1 271 ? 184.16100 202.73300 161.14900 1.000 51.18687 243 ASP A O 1
ATOM 3833 N N . LYS A 1 272 ? 182.07100 202.20800 161.79900 1.000 48.20639 244 LYS A N 1
ATOM 3834 C CA . LYS A 1 272 ? 182.41700 201.96700 163.19300 1.000 48.20639 244 LYS A CA 1
ATOM 3835 C C . LYS A 1 272 ? 182.56300 200.46900 163.42500 1.000 48.20639 244 LYS A C 1
ATOM 3836 O O . LYS A 1 272 ? 181.64300 199.69700 163.13100 1.000 48.20639 244 LYS A O 1
ATOM 3855 N N . TYR A 1 273 ? 183.71700 200.06400 163.94800 1.000 46.57132 245 TYR A N 1
ATOM 3856 C CA . TYR A 1 273 ? 183.98300 198.67400 164.29900 1.000 46.57132 245 TYR A CA 1
ATOM 3857 C C . TYR A 1 273 ? 184.66000 198.66400 165.65800 1.000 46.57132 245 TYR A C 1
ATOM 3858 O O . TYR A 1 273 ? 185.61100 199.41800 165.88000 1.000 46.57132 245 TYR A O 1
ATOM 3876 N N . LEU A 1 274 ? 184.17300 197.82100 166.56600 1.000 45.34913 246 LEU A N 1
ATOM 3877 C CA . LEU A 1 274 ? 184.64300 197.81700 167.95000 1.000 45.34913 246 LEU A CA 1
ATOM 3878 C C . LEU A 1 274 ? 184.67700 196.38500 168.46700 1.000 45.34913 246 LEU A C 1
ATOM 3879 O O . LEU A 1 274 ? 183.62500 195.79100 168.70300 1.000 45.34913 246 LEU A O 1
ATOM 3895 N N . ALA A 1 275 ? 185.87200 195.83800 168.67000 1.000 43.45949 247 ALA A N 1
ATOM 3896 C CA . ALA A 1 275 ? 186.03500 194.44800 169.07500 1.000 43.45949 247 ALA A CA 1
ATOM 3897 C C . ALA A 1 275 ? 186.64400 194.35400 170.46700 1.000 43.45949 247 ALA A C 1
ATOM 3898 O O . ALA A 1 275 ? 187.51200 195.15300 170.83200 1.000 43.45949 247 ALA A O 1
ATOM 3905 N N . ILE A 1 276 ? 186.18300 193.37000 171.24100 1.000 42.04090 248 ILE A N 1
ATOM 3906 C CA . ILE A 1 276 ? 186.78100 193.02600 172.52400 1.000 42.04090 248 ILE A CA 1
ATOM 3907 C C . ILE A 1 276 ? 186.96000 191.51600 172.58100 1.000 42.04090 248 ILE A C 1
ATOM 3908 O O . ILE A 1 276 ? 186.23700 190.76200 171.92500 1.000 42.04090 248 ILE A O 1
ATOM 3924 N N . ALA A 1 277 ? 187.93300 191.07600 173.37700 1.000 44.00873 249 ALA A N 1
ATOM 3925 C CA . ALA A 1 277 ? 188.23700 189.65700 173.55700 1.000 44.00873 249 ALA A CA 1
ATOM 3926 C C . ALA A 1 277 ? 188.34600 189.37500 175.04900 1.000 44.00873 249 ALA A C 1
ATOM 3927 O O . ALA A 1 277 ? 189.45000 189.20000 175.58100 1.000 44.00873 249 ALA A O 1
ATOM 3934 N N . PRO A 1 278 ? 187.22200 189.32500 175.75600 1.000 43.41761 250 PRO A N 1
ATOM 3935 C CA . PRO A 1 278 ? 187.26600 189.09200 177.20000 1.000 43.41761 250 PRO A CA 1
ATOM 3936 C C . PRO A 1 278 ? 187.60100 187.64400 177.50600 1.000 43.41761 250 PRO A C 1
ATOM 3937 O O . PRO A 1 278 ? 186.92300 186.72800 177.01800 1.000 43.41761 250 PRO A O 1
ATOM 3948 N N . PRO A 1 279 ? 188.64200 187.38700 178.30300 1.000 45.08837 251 PRO A N 1
ATOM 3949 C CA . PRO A 1 279 ? 188.98600 185.99000 178.61700 1.000 45.08837 251 PRO A CA 1
ATOM 3950 C C . PRO A 1 279 ? 187.88800 185.24300 179.35500 1.000 45.08837 251 PRO A C 1
ATOM 3951 O O . PRO A 1 279 ? 187.81000 184.01300 179.23900 1.000 45.08837 251 PRO A O 1
ATOM 3962 N N . ILE A 1 280 ? 187.02800 185.94700 180.09400 1.000 42.84933 252 ILE A N 1
ATOM 3963 C CA . ILE A 1 280 ? 186.04000 185.27500 180.93600 1.000 42.84933 252 ILE A CA 1
ATOM 3964 C C . ILE A 1 280 ? 185.14000 184.37500 180.09800 1.000 42.84933 252 ILE A C 1
ATOM 3965 O O . ILE A 1 280 ? 184.76800 183.27600 180.52600 1.000 42.84933 252 ILE A O 1
ATOM 3981 N N . ILE A 1 281 ? 184.77200 184.82300 178.89300 1.000 42.46866 253 ILE A N 1
ATOM 3982 C CA . ILE A 1 281 ? 183.85600 184.05400 178.05200 1.000 42.46866 253 ILE A CA 1
ATOM 3983 C C . ILE A 1 281 ? 184.55500 182.96600 177.25600 1.000 42.46866 253 ILE A C 1
ATOM 3984 O O . ILE A 1 281 ? 183.91900 182.33300 176.40300 1.000 42.46866 253 ILE A O 1
ATOM 4000 N N . LYS A 1 282 ? 185.84400 182.72400 177.50200 1.000 46.19152 254 LYS A N 1
ATOM 4001 C CA . LYS A 1 282 ? 186.58200 181.73500 176.72600 1.000 46.19152 254 LYS A CA 1
ATOM 4002 C C . LYS A 1 282 ? 186.24000 180.29900 177.10100 1.000 46.19152 254 LYS A C 1
ATOM 4003 O O . LYS A 1 282 ? 186.40000 179.40800 176.26000 1.000 46.19152 254 LYS A O 1
ATOM 4022 N N . GLN A 1 283 ? 185.77600 180.04900 178.32300 1.000 46.56069 255 GLN A N 1
ATOM 4023 C CA . GLN A 1 283 ? 185.60000 178.69000 178.81700 1.000 46.56069 255 GLN A CA 1
ATOM 4024 C C . GLN A 1 283 ? 184.29200 178.04500 178.37500 1.000 46.56069 255 GLN A C 1
ATOM 4025 O O . GLN A 1 283 ? 184.07300 176.86700 178.67500 1.000 46.56069 255 GLN A O 1
ATOM 4039 N N . SER A 1 284 ? 183.42300 178.76800 177.67900 1.000 44.44350 256 SER A N 1
ATOM 4040 C CA . SER A 1 284 ? 182.15400 178.20600 177.23200 1.000 44.44350 256 SER A CA 1
ATOM 4041 C C . SER A 1 284 ? 181.65800 179.02100 176.04300 1.000 44.44350 256 SER A C 1
ATOM 4042 O O . SER A 1 284 ? 182.34000 179.93400 175.56600 1.000 44.44350 256 SER A O 1
ATOM 4050 N N . THR A 1 285 ? 180.46300 178.68600 175.56300 1.000 41.12777 257 THR A N 1
ATOM 4051 C CA . THR A 1 285 ? 179.85400 179.33000 174.40800 1.000 41.12777 257 THR A CA 1
ATOM 4052 C C . THR A 1 285 ? 178.59000 180.05400 174.84500 1.000 41.12777 257 THR A C 1
ATOM 4053 O O . THR A 1 285 ? 177.72900 179.46100 175.50000 1.000 41.12777 257 THR A O 1
ATOM 4064 N N . ILE A 1 286 ? 178.48000 181.32800 174.47900 1.000 37.14465 258 ILE A N 1
ATOM 4065 C CA . ILE A 1 286 ? 177.26500 182.09300 174.73500 1.000 37.14465 258 ILE A CA 1
ATOM 4066 C C . ILE A 1 286 ? 176.16600 181.57000 173.82100 1.000 37.14465 258 ILE A C 1
ATOM 4067 O O . ILE A 1 286 ? 176.34200 181.49900 172.59900 1.000 37.14465 258 ILE A O 1
ATOM 4083 N N . VAL A 1 287 ? 175.02800 181.20400 174.40900 1.000 36.82273 259 VAL A N 1
ATOM 4084 C CA . VAL A 1 287 ? 173.97400 180.53300 173.65600 1.000 36.82273 259 VAL A CA 1
ATOM 4085 C C . VAL A 1 287 ? 172.70900 181.37800 173.61200 1.000 36.82273 259 VAL A C 1
ATOM 4086 O O . VAL A 1 287 ? 171.93500 181.29200 172.65200 1.000 36.82273 259 VAL A O 1
ATOM 4099 N N . CYS A 1 288 ? 172.48000 182.19700 174.63500 1.000 32.62425 260 CYS A N 1
ATOM 4100 C CA . CYS A 1 288 ? 171.26700 183.00000 174.69800 1.000 32.62425 260 CYS A CA 1
ATOM 4101 C C . CYS A 1 288 ? 171.60000 184.42700 175.10700 1.000 32.62425 260 CYS A C 1
ATOM 4102 O O . CYS A 1 288 ? 172.61300 184.69100 175.75600 1.000 32.62425 260 CYS A O 1
ATOM 4110 N N . HIS A 1 289 ? 170.72200 185.34900 174.71900 1.000 32.60061 261 HIS A N 1
ATOM 4111 C CA . HIS A 1 289 ? 170.89200 186.75200 175.05900 1.000 32.60061 261 HIS A CA 1
ATOM 4112 C C . HIS A 1 289 ? 169.52700 187.38500 175.28100 1.000 32.60061 261 HIS A C 1
ATOM 4113 O O . HIS A 1 289 ? 168.49800 186.86900 174.84000 1.000 32.60061 261 HIS A O 1
ATOM 4127 N N . ASN A 1 290 ? 169.53800 188.51100 175.98600 1.000 30.82841 262 ASN A N 1
ATOM 4128 C CA . ASN A 1 290 ? 168.32900 189.28700 176.21700 1.000 30.82841 262 ASN A CA 1
ATOM 4129 C C . ASN A 1 290 ? 168.72500 190.73800 176.43900 1.000 30.82841 262 ASN A C 1
ATOM 4130 O O . ASN A 1 290 ? 169.81200 191.02300 176.93800 1.000 30.82841 262 ASN A O 1
ATOM 4141 N N . ARG A 1 291 ? 167.83600 191.64900 176.06100 1.000 35.86392 263 ARG A N 1
ATOM 4142 C CA . ARG A 1 291 ? 168.07600 193.07900 176.20800 1.000 35.86392 263 ARG A CA 1
ATOM 4143 C C . ARG A 1 291 ? 167.43400 193.56100 177.50200 1.000 35.86392 263 ARG A C 1
ATOM 4144 O O . ARG A 1 291 ? 166.21800 193.44000 177.68000 1.000 35.86392 263 ARG A O 1
ATOM 4165 N N . VAL A 1 292 ? 168.25000 194.11100 178.39900 1.000 35.40421 264 VAL A N 1
ATOM 4166 C CA . VAL A 1 292 ? 167.76100 194.59400 179.68500 1.000 35.40421 264 VAL A CA 1
ATOM 4167 C C . VAL A 1 292 ? 167.18200 195.98900 179.50800 1.000 35.40421 264 VAL A C 1
ATOM 4168 O O . VAL A 1 292 ? 165.98700 196.21200 179.73400 1.000 35.40421 264 VAL A O 1
ATOM 4181 N N . ASP A 1 293 ? 168.02200 196.93600 179.10200 1.000 41.11096 265 ASP A N 1
ATOM 4182 C CA . ASP A 1 293 ? 167.57500 198.31000 178.93100 1.000 41.11096 265 ASP A CA 1
ATOM 4183 C C . ASP A 1 293 ? 166.84800 198.46700 177.59500 1.000 41.11096 265 ASP A C 1
ATOM 4184 O O . ASP A 1 293 ? 167.26100 197.87800 176.59400 1.000 41.11096 265 ASP A O 1
ATOM 4193 N N . PRO A 1 294 ? 165.77500 199.25900 177.54400 1.000 41.79289 266 PRO A N 1
ATOM 4194 C CA . PRO A 1 294 ? 165.10400 199.48300 176.25300 1.000 41.79289 266 PRO A CA 1
ATOM 4195 C C . PRO A 1 294 ? 165.97900 200.18000 175.22600 1.000 41.79289 266 PRO A C 1
ATOM 4196 O O . PRO A 1 294 ? 165.68200 200.09700 174.02900 1.000 41.79289 266 PRO A O 1
ATOM 4207 N N . ASN A 1 295 ? 167.04300 200.86200 175.64700 1.000 43.58387 267 ASN A N 1
ATOM 4208 C CA . ASN A 1 295 ? 167.92500 201.57400 174.73300 1.000 43.58387 267 ASN A CA 1
ATOM 4209 C C . ASN A 1 295 ? 169.18400 200.78600 174.38700 1.000 43.58387 267 ASN A C 1
ATOM 4210 O O . ASN A 1 295 ? 170.08300 201.33300 173.74100 1.000 43.58387 267 ASN A O 1
ATOM 4221 N N . GLY A 1 296 ? 169.27100 199.52300 174.79900 1.000 40.56717 268 GLY A N 1
ATOM 4222 C CA . GLY A 1 296 ? 170.40000 198.68800 174.44300 1.000 40.56717 268 GLY A CA 1
ATOM 4223 C C . GLY A 1 296 ? 171.63400 198.87400 175.29300 1.000 40.56717 268 GLY A C 1
ATOM 4224 O O . GLY A 1 296 ? 172.69900 198.36900 174.92400 1.000 40.56717 268 GLY A O 1
ATOM 4228 N N . SER A 1 297 ? 171.53000 199.58300 176.41800 1.000 43.42221 269 SER A N 1
ATOM 4229 C CA . SER A 1 297 ? 172.70600 199.83100 177.24400 1.000 43.42221 269 SER A CA 1
ATOM 4230 C C . SER A 1 297 ? 173.26300 198.53700 177.82400 1.000 43.42221 269 SER A C 1
ATOM 4231 O O . SER A 1 297 ? 174.48200 198.33000 177.84000 1.000 43.42221 269 SER A O 1
ATOM 4239 N N . ARG A 1 298 ? 172.38900 197.65300 178.30500 1.000 39.41181 270 ARG A N 1
ATOM 4240 C CA . ARG A 1 298 ? 172.79700 196.42900 178.98000 1.000 39.41181 270 ARG A CA 1
ATOM 4241 C C . ARG A 1 298 ? 172.16800 195.22400 178.30100 1.000 39.41181 270 ARG A C 1
ATOM 4242 O O . ARG A 1 298 ? 171.02100 195.28400 177.84900 1.000 39.41181 270 ARG A O 1
ATOM 4263 N N . TYR A 1 299 ? 172.92500 194.13000 178.23600 1.000 35.08933 271 TYR A N 1
ATOM 4264 C CA . TYR A 1 299 ? 172.41800 192.85300 177.75500 1.000 35.08933 271 TYR A CA 1
ATOM 4265 C C . TYR A 1 299 ? 172.79200 191.75100 178.73400 1.000 35.08933 271 TYR A C 1
ATOM 4266 O O . TYR A 1 299 ? 173.84400 191.79600 179.36800 1.000 35.08933 271 TYR A O 1
ATOM 4284 N N . LEU A 1 300 ? 171.91500 190.76200 178.85500 1.000 33.46069 272 LEU A N 1
ATOM 4285 C CA . LEU A 1 300 ? 172.18900 189.55200 179.61600 1.000 33.46069 272 LEU A CA 1
ATOM 4286 C C . LEU A 1 300 ? 172.59100 188.44900 178.65000 1.000 33.46069 272 LEU A C 1
ATOM 4287 O O . LEU A 1 300 ? 171.90900 188.22600 177.64600 1.000 33.46069 272 LEU A O 1
ATOM 4303 N N . LEU A 1 301 ? 173.69300 187.76800 178.95100 1.000 34.70591 273 LEU A N 1
ATOM 4304 C CA . LEU A 1 301 ? 174.19600 186.68300 178.12300 1.000 34.70591 273 LEU A CA 1
ATOM 4305 C C . LEU A 1 301 ? 174.28000 185.40200 178.93800 1.000 34.70591 273 LEU A C 1
ATOM 4306 O O . LEU A 1 301 ? 174.71500 185.40800 180.09300 1.000 34.70591 273 LEU A O 1
ATOM 4322 N N . GLY A 1 302 ? 173.86700 184.29900 178.32000 1.000 33.77118 274 GLY A N 1
ATOM 4323 C CA . GLY A 1 302 ? 173.90100 183.00100 178.96200 1.000 33.77118 274 GLY A CA 1
ATOM 4324 C C . GLY A 1 302 ? 174.61100 181.96700 178.11700 1.000 33.77118 274 GLY A C 1
ATOM 4325 O O . GLY A 1 302 ? 174.30500 181.80500 176.92900 1.000 33.77118 274 GLY A O 1
ATOM 4329 N N . ASP A 1 303 ? 175.56000 181.26200 178.72700 1.000 38.83907 275 ASP A N 1
ATOM 4330 C CA . ASP A 1 303 ? 176.39300 180.28200 178.05300 1.000 38.83907 275 ASP A CA 1
ATOM 4331 C C . ASP A 1 303 ? 175.93000 178.86400 178.39000 1.000 38.83907 275 ASP A C 1
ATOM 4332 O O . ASP A 1 303 ? 174.92100 178.65700 179.07000 1.000 38.83907 275 ASP A O 1
ATOM 4341 N N . MET A 1 304 ? 176.68300 177.87000 177.91500 1.000 41.34114 276 MET A N 1
ATOM 4342 C CA . MET A 1 304 ? 176.26500 176.47400 177.98200 1.000 41.34114 276 MET A CA 1
ATOM 4343 C C . MET A 1 304 ? 176.45900 175.83200 179.34900 1.000 41.34114 276 MET A C 1
ATOM 4344 O O . MET A 1 304 ? 175.90900 174.75000 179.57700 1.000 41.34114 276 MET A O 1
ATOM 4358 N N . GLU A 1 305 ? 177.21700 176.44400 180.26100 1.000 40.87703 277 GLU A N 1
ATOM 4359 C CA . GLU A 1 305 ? 177.43400 175.85200 181.57700 1.000 40.87703 277 GLU A CA 1
ATOM 4360 C C . GLU A 1 305 ? 176.81100 176.70500 182.67500 1.000 40.87703 277 GLU A C 1
ATOM 4361 O O . GLU A 1 305 ? 177.24800 176.66400 183.82700 1.000 40.87703 277 GLU A O 1
ATOM 4373 N N . GLY A 1 306 ? 175.78500 177.48100 182.33200 1.000 36.07520 278 GLY A N 1
ATOM 4374 C CA . GLY A 1 306 ? 174.97400 178.15700 183.32200 1.000 36.07520 278 GLY A CA 1
ATOM 4375 C C . GLY A 1 306 ? 175.50300 179.47800 183.82800 1.000 36.07520 278 GLY A C 1
ATOM 4376 O O . GLY A 1 306 ? 174.90200 180.04900 184.74400 1.000 36.07520 278 GLY A O 1
ATOM 4380 N N . ARG A 1 307 ? 176.59800 179.98900 183.27300 1.000 38.65996 279 ARG A N 1
ATOM 4381 C CA . ARG A 1 307 ? 177.12300 181.27700 183.70700 1.000 38.65996 279 ARG A CA 1
ATOM 4382 C C . ARG A 1 307 ? 176.34000 182.40500 183.05000 1.000 38.65996 279 ARG A C 1
ATOM 4383 O O . ARG A 1 307 ? 176.00100 182.33400 181.86500 1.000 38.65996 279 ARG A O 1
ATOM 4404 N N . LEU A 1 308 ? 176.05200 183.44200 183.82600 1.000 34.23595 280 LEU A N 1
ATOM 4405 C CA . LEU A 1 308 ? 175.30000 184.60100 183.37100 1.000 34.23595 280 LEU A CA 1
ATOM 4406 C C . LEU A 1 308 ? 176.22100 185.81100 183.39600 1.000 34.23595 280 LEU A C 1
ATOM 4407 O O . LEU A 1 308 ? 176.81300 186.12000 184.43900 1.000 34.23595 280 LEU A O 1
ATOM 4423 N N . PHE A 1 309 ? 176.33600 186.48300 182.24800 1.000 36.12653 281 PHE A N 1
ATOM 4424 C CA . PHE A 1 309 ? 177.16600 187.66300 182.06800 1.000 36.12653 281 PHE A CA 1
ATOM 4425 C C . PHE A 1 309 ? 176.28900 188.86800 181.75700 1.000 36.12653 281 PHE A C 1
ATOM 4426 O O . PHE A 1 309 ? 175.16500 188.73500 181.26600 1.000 36.12653 281 PHE A O 1
ATOM 4443 N N . MET A 1 310 ? 176.82900 190.05300 182.02500 1.000 37.53072 282 MET A N 1
ATOM 4444 C CA . MET A 1 310 ? 176.23000 191.31200 181.60100 1.000 37.53072 282 MET A CA 1
ATOM 4445 C C . MET A 1 310 ? 177.16800 191.98100 180.60500 1.000 37.53072 282 MET A C 1
ATOM 4446 O O . MET A 1 310 ? 178.34700 192.19500 180.90300 1.000 37.53072 282 MET A O 1
ATOM 4460 N N . LEU A 1 311 ? 176.64200 192.30200 179.42700 1.000 38.29195 283 LEU A N 1
ATOM 4461 C CA . LEU A 1 311 ? 177.37500 193.01000 178.38800 1.000 38.29195 283 LEU A CA 1
ATOM 4462 C C . LEU A 1 311 ? 176.97500 194.47900 178.43300 1.000 38.29195 283 LEU A C 1
ATOM 4463 O O . LEU A 1 311 ? 175.78900 194.80700 178.30500 1.000 38.29195 283 LEU A O 1
ATOM 4479 N N . LEU A 1 312 ? 177.96300 195.35100 178.62100 1.000 41.88734 284 LEU A N 1
ATOM 4480 C CA . LEU A 1 312 ? 177.75100 196.78300 178.76900 1.000 41.88734 284 LEU A CA 1
ATOM 4481 C C . LEU A 1 312 ? 178.15200 197.50900 177.49300 1.000 41.88734 284 LEU A C 1
ATOM 4482 O O . LEU A 1 312 ? 179.11000 197.11900 176.81900 1.000 41.88734 284 LEU A O 1
ATOM 4498 N N . LEU A 1 313 ? 177.41700 198.57000 177.17000 1.000 43.45045 285 LEU A N 1
ATOM 4499 C CA . LEU A 1 313 ? 177.68500 199.40800 176.00600 1.000 43.45045 285 LEU A CA 1
ATOM 4500 C C . LEU A 1 313 ? 177.84800 200.84500 176.48400 1.000 43.45045 285 LEU A C 1
ATOM 4501 O O . LEU A 1 313 ? 176.86300 201.49900 176.84400 1.000 43.45045 285 LEU A O 1
ATOM 4517 N N . GLU A 1 314 ? 179.08600 201.33100 176.49800 1.000 50.38833 286 GLU A N 1
ATOM 4518 C CA . GLU A 1 314 ? 179.35200 202.70500 176.89700 1.000 50.38833 286 GLU A CA 1
ATOM 4519 C C . GLU A 1 314 ? 179.03600 203.66200 175.75300 1.000 50.38833 286 GLU A C 1
ATOM 4520 O O . GLU A 1 314 ? 179.25700 203.35400 174.58000 1.000 50.38833 286 GLU A O 1
ATOM 4532 N N . LYS A 1 315 ? 178.52800 204.83900 176.10900 1.000 55.12196 287 LYS A N 1
ATOM 4533 C CA . LYS A 1 315 ? 178.08100 205.82400 175.13500 1.000 55.12196 287 LYS A CA 1
ATOM 4534 C C . LYS A 1 315 ? 178.77800 207.15700 175.36800 1.000 55.12196 287 LYS A C 1
ATOM 4535 O O . LYS A 1 315 ? 179.04700 207.54900 176.50600 1.000 55.12196 287 LYS A O 1
ATOM 4554 N N . GLU A 1 316 ? 179.06400 207.85000 174.26700 1.000 62.34187 288 GLU A N 1
ATOM 4555 C CA . GLU A 1 316 ? 179.60600 209.20200 174.28600 1.000 62.34187 288 GLU A CA 1
ATOM 4556 C C . GLU A 1 316 ? 178.68400 210.08700 173.46600 1.000 62.34187 288 GLU A C 1
ATOM 4557 O O . GLU A 1 316 ? 178.31500 209.72700 172.34400 1.000 62.34187 288 GLU A O 1
ATOM 4569 N N . GLU A 1 317 ? 178.32300 211.24000 174.02000 1.000 70.54153 289 GLU A N 1
ATOM 4570 C CA . GLU A 1 317 ? 177.44300 212.19100 173.35300 1.000 70.54153 289 GLU A CA 1
ATOM 4571 C C . GLU A 1 317 ? 178.31500 213.18900 172.60100 1.000 70.54153 289 GLU A C 1
ATOM 4572 O O . GLU A 1 317 ? 179.05000 213.96900 173.21400 1.000 70.54153 289 GLU A O 1
ATOM 4584 N N . GLN A 1 318 ? 178.24000 213.15400 171.27500 1.000 77.80184 290 GLN A N 1
ATOM 4585 C CA . GLN A 1 318 ? 178.98500 214.10200 170.46800 1.000 77.80184 290 GLN A CA 1
ATOM 4586 C C . GLN A 1 318 ? 178.35700 215.48800 170.57100 1.000 77.80184 290 GLN A C 1
ATOM 4587 O O . GLN A 1 318 ? 177.17800 215.64500 170.90200 1.000 77.80184 290 GLN A O 1
ATOM 4601 N N . MET A 1 319 ? 179.16500 216.50400 170.28400 1.000 83.24809 291 MET A N 1
ATOM 4602 C CA . MET A 1 319 ? 178.70300 217.88100 170.39300 1.000 83.24809 291 MET A CA 1
ATOM 4603 C C . MET A 1 319 ? 177.60600 218.13700 169.36800 1.000 83.24809 291 MET A C 1
ATOM 4604 O O . MET A 1 319 ? 177.85600 218.10600 168.15800 1.000 83.24809 291 MET A O 1
ATOM 4618 N N . ASP A 1 320 ? 176.39100 218.39300 169.85400 1.000 83.03263 292 ASP A N 1
ATOM 4619 C CA . ASP A 1 320 ? 175.23800 218.62900 168.98800 1.000 83.03263 292 ASP A CA 1
ATOM 4620 C C . ASP A 1 320 ? 175.07600 217.49900 167.97500 1.000 83.03263 292 ASP A C 1
ATOM 4621 O O . ASP A 1 320 ? 174.82000 217.72600 166.79100 1.000 83.03263 292 ASP A O 1
ATOM 4630 N N . GLY A 1 321 ? 175.22700 216.26400 168.44800 1.000 77.46313 293 GLY A N 1
ATOM 4631 C CA . GLY A 1 321 ? 175.13700 215.11500 167.56900 1.000 77.46313 293 GLY A CA 1
ATOM 4632 C C . GLY A 1 321 ? 174.67800 213.88700 168.32300 1.000 77.46313 293 GLY A C 1
ATOM 4633 O O . GLY A 1 321 ? 174.50700 213.90200 169.54300 1.000 77.46313 293 GLY A O 1
ATOM 4637 N N . THR A 1 322 ? 174.48100 212.81200 167.56500 1.000 71.81501 294 THR A N 1
ATOM 4638 C CA . THR A 1 322 ? 174.00800 211.56100 168.13400 1.000 71.81501 294 THR A CA 1
ATOM 4639 C C . THR A 1 322 ? 175.08700 210.92300 169.00500 1.000 71.81501 294 THR A C 1
ATOM 4640 O O . THR A 1 322 ? 176.27800 211.22800 168.89500 1.000 71.81501 294 THR A O 1
ATOM 4651 N N . VAL A 1 323 ? 174.65100 210.02700 169.88300 1.000 63.78329 295 VAL A N 1
ATOM 4652 C CA . VAL A 1 323 ? 175.56500 209.33200 170.78100 1.000 63.78329 295 VAL A CA 1
ATOM 4653 C C . VAL A 1 323 ? 176.13500 208.11200 170.07200 1.000 63.78329 295 VAL A C 1
ATOM 4654 O O . VAL A 1 323 ? 175.46700 207.46800 169.25600 1.000 63.78329 295 VAL A O 1
ATOM 4667 N N . THR A 1 324 ? 177.38700 207.78900 170.38900 1.000 60.59197 296 THR A N 1
ATOM 4668 C CA . THR A 1 324 ? 178.09500 206.69300 169.74500 1.000 60.59197 296 THR A CA 1
ATOM 4669 C C . THR A 1 324 ? 178.75500 205.80200 170.78900 1.000 60.59197 296 THR A C 1
ATOM 4670 O O . THR A 1 324 ? 179.13000 206.25400 171.87200 1.000 60.59197 296 THR A O 1
ATOM 4681 N N . LEU A 1 325 ? 178.88600 204.52300 170.44800 1.000 49.15066 297 LEU A N 1
ATOM 4682 C CA . LEU A 1 325 ? 179.49700 203.56000 171.35300 1.000 49.15066 297 LEU A CA 1
ATOM 4683 C C . LEU A 1 325 ? 180.97500 203.87000 171.55700 1.000 49.15066 297 LEU A C 1
ATOM 4684 O O . LEU A 1 325 ? 181.68000 204.25300 170.62000 1.000 49.15066 297 LEU A O 1
ATOM 4700 N N . LYS A 1 326 ? 181.44700 203.70300 172.79500 1.000 53.71823 298 LYS A N 1
ATOM 4701 C CA . LYS A 1 326 ? 182.86700 203.82800 173.10300 1.000 53.71823 298 LYS A CA 1
ATOM 4702 C C . LYS A 1 326 ? 183.56300 202.49900 173.33500 1.000 53.71823 298 LYS A C 1
ATOM 4703 O O . LYS A 1 326 ? 184.68300 202.31500 172.85600 1.000 53.71823 298 LYS A O 1
ATOM 4722 N N . ASP A 1 327 ? 182.94100 201.58200 174.07000 1.000 49.01430 299 ASP A N 1
ATOM 4723 C CA . ASP A 1 327 ? 183.59400 200.33700 174.44800 1.000 49.01430 299 ASP A CA 1
ATOM 4724 C C . ASP A 1 327 ? 182.53700 199.31000 174.82300 1.000 49.01430 299 ASP A C 1
ATOM 4725 O O . ASP A 1 327 ? 181.36800 199.64200 175.03900 1.000 49.01430 299 ASP A O 1
ATOM 4734 N N . LEU A 1 328 ? 182.97200 198.05600 174.89000 1.000 43.76757 300 LEU A N 1
ATOM 4735 C CA . LEU A 1 328 ? 182.16000 196.93600 175.33900 1.000 43.76757 300 LEU A CA 1
ATOM 4736 C C . LEU A 1 328 ? 182.81900 196.30500 176.55600 1.000 43.76757 300 LEU A C 1
ATOM 4737 O O . LEU A 1 328 ? 184.01900 196.01500 176.54000 1.000 43.76757 300 LEU A O 1
ATOM 4753 N N . ARG A 1 329 ? 182.03600 196.09700 177.61200 1.000 45.06965 301 ARG A N 1
ATOM 4754 C CA . ARG A 1 329 ? 182.52600 195.48900 178.84200 1.000 45.06965 301 ARG A CA 1
ATOM 4755 C C . ARG A 1 329 ? 181.63100 194.31900 179.21100 1.000 45.06965 301 ARG A C 1
ATOM 4756 O O . ARG A 1 329 ? 180.40400 194.45500 179.23500 1.000 45.06965 301 ARG A O 1
ATOM 4777 N N . VAL A 1 330 ? 182.24700 193.17400 179.49400 1.000 41.00460 302 VAL A N 1
ATOM 4778 C CA . VAL A 1 330 ? 181.54200 191.96400 179.89900 1.000 41.00460 302 VAL A CA 1
ATOM 4779 C C . VAL A 1 330 ? 181.92600 191.65400 181.33700 1.000 41.00460 302 VAL A C 1
ATOM 4780 O O . VAL A 1 330 ? 183.11500 191.53700 181.65700 1.000 41.00460 302 VAL A O 1
ATOM 4793 N N . GLU A 1 331 ? 180.92200 191.52300 182.20200 1.000 38.77036 303 GLU A N 1
ATOM 4794 C CA . GLU A 1 331 ? 181.12900 191.18400 183.60100 1.000 38.77036 303 GLU A CA 1
ATOM 4795 C C . GLU A 1 331 ? 180.31600 189.94400 183.93900 1.000 38.77036 303 GLU A C 1
ATOM 4796 O O . GLU A 1 331 ? 179.16500 189.81200 183.51400 1.000 38.77036 303 GLU A O 1
ATOM 4808 N N . LEU A 1 332 ? 180.91900 189.04000 184.70700 1.000 36.79978 304 LEU A N 1
ATOM 4809 C CA . LEU A 1 332 ? 180.27600 187.78200 185.08000 1.000 36.79978 304 LEU A CA 1
ATOM 4810 C C . LEU A 1 332 ? 179.28200 188.05800 186.20000 1.000 36.79978 304 LEU A C 1
ATOM 4811 O O . LEU A 1 332 ? 179.66700 188.28500 187.34800 1.000 36.79978 304 LEU A O 1
ATOM 4827 N N . LEU A 1 333 ? 177.99000 188.04200 185.86400 1.000 36.55602 305 LEU A N 1
ATOM 4828 C CA . LEU A 1 333 ? 176.96500 188.26300 186.87800 1.000 36.55602 305 LEU A CA 1
ATOM 4829 C C . LEU A 1 333 ? 176.92800 187.12000 187.88100 1.000 36.55602 305 LEU A C 1
ATOM 4830 O O . LEU A 1 333 ? 176.82200 187.35200 189.09100 1.000 36.55602 305 LEU A O 1
ATOM 4846 N N . GLY A 1 334 ? 177.01100 185.88700 187.40700 1.000 36.91002 306 GLY A N 1
ATOM 4847 C CA . GLY A 1 334 ? 177.00900 184.77400 188.34900 1.000 36.91002 306 GLY A CA 1
ATOM 4848 C C . GLY A 1 334 ? 176.69600 183.45800 187.65800 1.000 36.91002 306 GLY A C 1
ATOM 4849 O O . GLY A 1 334 ? 177.06000 183.24900 186.50300 1.000 36.91002 306 GLY A O 1
ATOM 4853 N N . GLU A 1 335 ? 176.01600 182.58400 188.39800 1.000 38.59569 307 GLU A N 1
ATOM 4854 C CA . GLU A 1 335 ? 175.70200 181.23700 187.94200 1.000 38.59569 307 GLU A CA 1
ATOM 4855 C C . GLU A 1 335 ? 174.21000 180.98300 188.08600 1.000 38.59569 307 GLU A C 1
ATOM 4856 O O . GLU A 1 335 ? 173.62800 181.25900 189.13900 1.000 38.59569 307 GLU A O 1
ATOM 4868 N N . THR A 1 336 ? 173.60000 180.45900 187.02800 1.000 34.60127 308 THR A N 1
ATOM 4869 C CA . THR A 1 336 ? 172.20500 180.04700 187.02700 1.000 34.60127 308 THR A CA 1
ATOM 4870 C C . THR A 1 336 ? 172.12000 178.63300 186.46800 1.000 34.60127 308 THR A C 1
ATOM 4871 O O . THR A 1 336 ? 173.13600 177.98500 186.20300 1.000 34.60127 308 THR A O 1
ATOM 4882 N N . SER A 1 337 ? 170.89600 178.14800 186.29000 1.000 32.72994 309 SER A N 1
ATOM 4883 C CA . SER A 1 337 ? 170.70900 176.89900 185.57600 1.000 32.72994 309 SER A CA 1
ATOM 4884 C C . SER A 1 337 ? 171.10400 177.09000 184.11300 1.000 32.72994 309 SER A C 1
ATOM 4885 O O . SER A 1 337 ? 171.18300 178.20900 183.60400 1.000 32.72994 309 SER A O 1
ATOM 4893 N N . ILE A 1 338 ? 171.36000 175.97700 183.43100 1.000 32.77702 310 ILE A N 1
ATOM 4894 C CA . ILE A 1 338 ? 171.78900 176.05200 182.03800 1.000 32.77702 310 ILE A CA 1
ATOM 4895 C C . ILE A 1 338 ? 170.62200 176.60700 181.22900 1.000 32.77702 310 ILE A C 1
ATOM 4896 O O . ILE A 1 338 ? 169.63100 175.91400 180.98800 1.000 32.77702 310 ILE A O 1
ATOM 4912 N N . ALA A 1 339 ? 170.74500 177.86000 180.80600 1.000 30.10516 311 ALA A N 1
ATOM 4913 C CA . ALA A 1 339 ? 169.62800 178.58100 180.22000 1.000 30.10516 311 ALA A CA 1
ATOM 4914 C C . ALA A 1 339 ? 169.45900 178.23400 178.74900 1.000 30.10516 311 ALA A C 1
ATOM 4915 O O . ALA A 1 339 ? 170.42200 178.23800 177.97800 1.000 30.10516 311 ALA A O 1
ATOM 4922 N N . GLU A 1 340 ? 168.22300 177.92500 178.36800 1.000 28.60839 312 GLU A N 1
ATOM 4923 C CA . GLU A 1 340 ? 167.85300 177.87600 176.96200 1.000 28.60839 312 GLU A CA 1
ATOM 4924 C C . GLU A 1 340 ? 167.47600 179.26200 176.46400 1.000 28.60839 312 GLU A C 1
ATOM 4925 O O . GLU A 1 340 ? 167.66600 179.57400 175.28400 1.000 28.60839 312 GLU A O 1
ATOM 4937 N N . CYS A 1 341 ? 166.95000 180.10000 177.35400 1.000 28.43106 313 CYS A N 1
ATOM 4938 C CA . CYS A 1 341 ? 166.58900 181.46500 177.01300 1.000 28.43106 313 CYS A CA 1
ATOM 4939 C C . CYS A 1 341 ? 166.54200 182.29500 178.28700 1.000 28.43106 313 CYS A C 1
ATOM 4940 O O . CYS A 1 341 ? 166.39600 181.76900 179.39200 1.000 28.43106 313 CYS A O 1
ATOM 4948 N N . LEU A 1 342 ? 166.67600 183.60700 178.11700 1.000 31.22962 314 LEU A N 1
ATOM 4949 C CA . LEU A 1 342 ? 166.64700 184.55600 179.21900 1.000 31.22962 314 LEU A CA 1
ATOM 4950 C C . LEU A 1 342 ? 165.62700 185.63900 178.91500 1.000 31.22962 314 LEU A C 1
ATOM 4951 O O . LEU A 1 342 ? 165.38700 185.97200 177.75100 1.000 31.22962 314 LEU A O 1
ATOM 4967 N N . THR A 1 343 ? 165.01900 186.18700 179.96400 1.000 30.06153 315 THR A N 1
ATOM 4968 C CA . THR A 1 343 ? 164.16600 187.35500 179.77300 1.000 30.06153 315 THR A CA 1
ATOM 4969 C C . THR A 1 343 ? 164.13400 188.17300 181.05400 1.000 30.06153 315 THR A C 1
ATOM 4970 O O . THR A 1 343 ? 163.79000 187.65600 182.11800 1.000 30.06153 315 THR A O 1
ATOM 4981 N N . TYR A 1 344 ? 164.50400 189.44500 180.94300 1.000 31.18285 316 TYR A N 1
ATOM 4982 C CA . TYR A 1 344 ? 164.48900 190.36300 182.07400 1.000 31.18285 316 TYR A CA 1
ATOM 4983 C C . TYR A 1 344 ? 163.06300 190.84400 182.30600 1.000 31.18285 316 TYR A C 1
ATOM 4984 O O . TYR A 1 344 ? 162.43800 191.40000 181.39800 1.000 31.18285 316 TYR A O 1
ATOM 5002 N N . LEU A 1 345 ? 162.54300 190.63300 183.51600 1.000 32.60653 317 LEU A N 1
ATOM 5003 C CA . LEU A 1 345 ? 161.14800 190.94700 183.80300 1.000 32.60653 317 LEU A CA 1
ATOM 5004 C C . LEU A 1 345 ? 160.98800 192.35700 184.36600 1.000 32.60653 317 LEU A C 1
ATOM 5005 O O . LEU A 1 345 ? 160.36800 193.21600 183.73400 1.000 32.60653 317 LEU A O 1
ATOM 5021 N N . ASP A 1 346 ? 161.56000 192.61200 185.54300 1.000 36.15847 318 ASP A N 1
ATOM 5022 C CA . ASP A 1 346 ? 161.43000 193.91400 186.18700 1.000 36.15847 318 ASP A CA 1
ATOM 5023 C C . ASP A 1 346 ? 162.22600 193.96500 187.48500 1.000 36.15847 318 ASP A C 1
ATOM 5024 O O . ASP A 1 346 ? 162.45500 192.93000 188.11800 1.000 36.15847 318 ASP A O 1
ATOM 5033 N N . ASN A 1 347 ? 162.64000 195.16600 187.89000 1.000 36.39064 319 ASN A N 1
ATOM 5034 C CA . ASN A 1 347 ? 163.28700 195.38200 189.18500 1.000 36.39064 319 ASN A CA 1
ATOM 5035 C C . ASN A 1 347 ? 164.43000 194.40000 189.42000 1.000 36.39064 319 ASN A C 1
ATOM 5036 O O . ASN A 1 347 ? 164.65000 193.93900 190.54100 1.000 36.39064 319 ASN A O 1
ATOM 5047 N N . GLY A 1 348 ? 165.17300 194.07300 188.36700 1.000 33.46112 320 GLY A N 1
ATOM 5048 C CA . GLY A 1 348 ? 166.29900 193.17500 188.48000 1.000 33.46112 320 GLY A CA 1
ATOM 5049 C C . GLY A 1 348 ? 165.95200 191.70400 188.43500 1.000 33.46112 320 GLY A C 1
ATOM 5050 O O . GLY A 1 348 ? 166.86100 190.87000 188.52100 1.000 33.46112 320 GLY A O 1
ATOM 5054 N N . VAL A 1 349 ? 164.67700 191.35600 188.30500 1.000 32.36377 321 VAL A N 1
ATOM 5055 C CA . VAL A 1 349 ? 164.27000 189.95800 188.23500 1.000 32.36377 321 VAL A CA 1
ATOM 5056 C C . VAL A 1 349 ? 164.49200 189.45000 186.81800 1.000 32.36377 321 VAL A C 1
ATOM 5057 O O . VAL A 1 349 ? 164.19100 190.14500 185.84100 1.000 32.36377 321 VAL A O 1
ATOM 5070 N N . VAL A 1 350 ? 165.03000 188.24000 186.70200 1.000 31.10555 322 VAL A N 1
ATOM 5071 C CA . VAL A 1 350 ? 165.32400 187.62700 185.41400 1.000 31.10555 322 VAL A CA 1
ATOM 5072 C C . VAL A 1 350 ? 164.76100 186.21400 185.41400 1.000 31.10555 322 VAL A C 1
ATOM 5073 O O . VAL A 1 350 ? 165.00200 185.44500 186.35200 1.000 31.10555 322 VAL A O 1
ATOM 5086 N N . PHE A 1 351 ? 164.01100 185.87500 184.36900 1.000 29.24664 323 PHE A N 1
ATOM 5087 C CA . PHE A 1 351 ? 163.53400 184.51700 184.16800 1.000 29.24664 323 PHE A CA 1
ATOM 5088 C C . PHE A 1 351 ? 164.50500 183.76500 183.26900 1.000 29.24664 323 PHE A C 1
ATOM 5089 O O . PHE A 1 351 ? 164.80300 184.20600 182.15200 1.000 29.24664 323 PHE A O 1
ATOM 5106 N N . VAL A 1 352 ? 165.00000 182.64000 183.77200 1.000 29.86049 324 VAL A N 1
ATOM 5107 C CA . VAL A 1 352 ? 165.90900 181.75300 183.06400 1.000 29.86049 324 VAL A CA 1
ATOM 5108 C C . VAL A 1 352 ? 165.10700 180.52100 182.67600 1.000 29.86049 324 VAL A C 1
ATOM 5109 O O . VAL A 1 352 ? 164.73200 179.71900 183.54300 1.000 29.86049 324 VAL A O 1
ATOM 5122 N N . GLY A 1 353 ? 164.83100 180.36900 181.38200 1.000 27.62261 325 GLY A N 1
ATOM 5123 C CA . GLY A 1 353 ? 164.13600 179.19800 180.88500 1.000 27.62261 325 GLY A CA 1
ATOM 5124 C C . GLY A 1 353 ? 165.13900 178.16800 180.41100 1.000 27.62261 325 GLY A C 1
ATOM 5125 O O . GLY A 1 353 ? 165.99000 178.45900 179.56700 1.000 27.62261 325 GLY A O 1
ATOM 5129 N N . SER A 1 354 ? 165.03500 176.96200 180.95800 1.000 28.29943 326 SER A N 1
ATOM 5130 C CA . SER A 1 354 ? 166.02700 175.92000 180.75100 1.000 28.29943 326 SER A CA 1
ATOM 5131 C C . SER A 1 354 ? 165.37000 174.67000 180.18400 1.000 28.29943 326 SER A C 1
ATOM 5132 O O . SER A 1 354 ? 164.22900 174.34500 180.52500 1.000 28.29943 326 SER A O 1
ATOM 5140 N N . ARG A 1 355 ? 166.10100 173.98200 179.30900 1.000 28.65988 327 ARG A N 1
ATOM 5141 C CA . ARG A 1 355 ? 165.70000 172.68800 178.77100 1.000 28.65988 327 ARG A CA 1
ATOM 5142 C C . ARG A 1 355 ? 166.29200 171.52100 179.54500 1.000 28.65988 327 ARG A C 1
ATOM 5143 O O . ARG A 1 355 ? 165.59800 170.53100 179.79100 1.000 28.65988 327 ARG A O 1
ATOM 5164 N N . LEU A 1 356 ? 167.56200 171.61500 179.93000 1.000 29.45241 328 LEU A N 1
ATOM 5165 C CA . LEU A 1 356 ? 168.26800 170.53500 180.60200 1.000 29.45241 328 LEU A CA 1
ATOM 5166 C C . LEU A 1 356 ? 168.19000 170.62800 182.11700 1.000 29.45241 328 LEU A C 1
ATOM 5167 O O . LEU A 1 356 ? 168.77500 169.78900 182.80600 1.000 29.45241 328 LEU A O 1
ATOM 5183 N N . GLY A 1 357 ? 167.48700 171.61800 182.65000 1.000 29.51273 329 GLY A N 1
ATOM 5184 C CA . GLY A 1 357 ? 167.36300 171.75700 184.08000 1.000 29.51273 329 GLY A CA 1
ATOM 5185 C C . GLY A 1 357 ? 166.10000 172.50500 184.43900 1.000 29.51273 329 GLY A C 1
ATOM 5186 O O . GLY A 1 357 ? 165.29000 172.84600 183.57600 1.000 29.51273 329 GLY A O 1
ATOM 5190 N N . ASP A 1 358 ? 165.93900 172.74800 185.73400 1.000 29.94714 330 ASP A N 1
ATOM 5191 C CA . ASP A 1 358 ? 164.76100 173.45200 186.21600 1.000 29.94714 330 ASP A CA 1
ATOM 5192 C C . ASP A 1 358 ? 164.80300 174.91200 185.78400 1.000 29.94714 330 ASP A C 1
ATOM 5193 O O . ASP A 1 358 ? 165.85300 175.55800 185.83400 1.000 29.94714 330 ASP A O 1
ATOM 5202 N N . SER A 1 359 ? 163.65500 175.43700 185.36200 1.000 30.21910 331 SER A N 1
ATOM 5203 C CA . SER A 1 359 ? 163.58800 176.85900 185.06500 1.000 30.21910 331 SER A CA 1
ATOM 5204 C C . SER A 1 359 ? 163.67800 177.64500 186.36600 1.000 30.21910 331 SER A C 1
ATOM 5205 O O . SER A 1 359 ? 163.54400 177.09100 187.45700 1.000 30.21910 331 SER A O 1
ATOM 5213 N N . GLN A 1 360 ? 163.90100 178.95000 186.25600 1.000 31.98997 332 GLN A N 1
ATOM 5214 C CA . GLN A 1 360 ? 164.30100 179.69200 187.44000 1.000 31.98997 332 GLN A CA 1
ATOM 5215 C C . GLN A 1 360 ? 163.93000 181.16400 187.32100 1.000 31.98997 332 GLN A C 1
ATOM 5216 O O . GLN A 1 360 ? 163.88600 181.72500 186.22700 1.000 31.98997 332 GLN A O 1
ATOM 5230 N N . LEU A 1 361 ? 163.62500 181.77000 188.46600 1.000 32.12966 333 LEU A N 1
ATOM 5231 C CA . LEU A 1 361 ? 163.51100 183.21800 188.61500 1.000 32.12966 333 LEU A CA 1
ATOM 5232 C C . LEU A 1 361 ? 164.61800 183.65500 189.56000 1.000 32.12966 333 LEU A C 1
ATOM 5233 O O . LEU A 1 361 ? 164.64200 183.23000 190.72100 1.000 32.12966 333 LEU A O 1
ATOM 5249 N N . VAL A 1 362 ? 165.51800 184.50200 189.06900 1.000 33.34266 334 VAL A N 1
ATOM 5250 C CA . VAL A 1 362 ? 166.65900 184.96500 189.84100 1.000 33.34266 334 VAL A CA 1
ATOM 5251 C C . VAL A 1 362 ? 166.56800 186.47700 190.01000 1.000 33.34266 334 VAL A C 1
ATOM 5252 O O . VAL A 1 362 ? 165.86600 187.17100 189.27500 1.000 33.34266 334 VAL A O 1
ATOM 5265 N N . LYS A 1 363 ? 167.30200 186.98300 190.99500 1.000 35.76885 335 LYS A N 1
ATOM 5266 C CA . LYS A 1 363 ? 167.37800 188.40300 191.29400 1.000 35.76885 335 LYS A CA 1
ATOM 5267 C C . LYS A 1 363 ? 168.79500 188.88400 191.03000 1.000 35.76885 335 LYS A C 1
ATOM 5268 O O . LYS A 1 363 ? 169.76300 188.23300 191.43400 1.000 35.76885 335 LYS A O 1
ATOM 5287 N N . LEU A 1 364 ? 168.91600 190.01700 190.34600 1.000 36.27052 336 LEU A N 1
ATOM 5288 C CA . LEU A 1 364 ? 170.20000 190.66900 190.13300 1.000 36.27052 336 LEU A CA 1
ATOM 5289 C C . LEU A 1 364 ? 170.36700 191.75100 191.19100 1.000 36.27052 336 LEU A C 1
ATOM 5290 O O . LEU A 1 364 ? 169.55200 192.67600 191.27200 1.000 36.27052 336 LEU A O 1
ATOM 5306 N N . ASN A 1 365 ? 171.41600 191.63100 191.99500 1.000 42.24971 337 ASN A N 1
ATOM 5307 C CA . ASN A 1 365 ? 171.67000 192.55200 193.09000 1.000 42.24971 337 ASN A CA 1
ATOM 5308 C C . ASN A 1 365 ? 172.80700 193.49900 192.72900 1.000 42.24971 337 ASN A C 1
ATOM 5309 O O . ASN A 1 365 ? 173.78600 193.11100 192.08800 1.000 42.24971 337 ASN A O 1
ATOM 5320 N N . VAL A 1 366 ? 172.66300 194.75600 193.15100 1.000 46.22579 338 VAL A N 1
ATOM 5321 C CA . VAL A 1 366 ? 173.69300 195.75100 192.87400 1.000 46.22579 338 VAL A CA 1
ATOM 5322 C C . VAL A 1 366 ? 174.99000 195.38500 193.58400 1.000 46.22579 338 VAL A C 1
ATOM 5323 O O . VAL A 1 366 ? 176.08700 195.61800 193.06200 1.000 46.22579 338 VAL A O 1
ATOM 5336 N N . ASP A 1 367 ? 174.89000 194.81000 194.77900 1.000 50.06964 339 ASP A N 1
ATOM 5337 C CA . ASP A 1 367 ? 176.04400 194.41300 195.57400 1.000 50.06964 339 ASP A CA 1
ATOM 5338 C C . ASP A 1 367 ? 176.15200 192.89400 195.58400 1.000 50.06964 339 ASP A C 1
ATOM 5339 O O . ASP A 1 367 ? 175.16300 192.19900 195.83800 1.000 50.06964 339 ASP A O 1
ATOM 5348 N N . SER A 1 368 ? 177.35000 192.38600 195.30900 1.000 51.41721 340 SER A N 1
ATOM 5349 C CA . SER A 1 368 ? 177.57100 190.94900 195.29600 1.000 51.41721 340 SER A CA 1
ATOM 5350 C C . SER A 1 368 ? 177.60500 190.40100 196.72100 1.000 51.41721 340 SER A C 1
ATOM 5351 O O . SER A 1 368 ? 177.73300 191.13800 197.70200 1.000 51.41721 340 SER A O 1
ATOM 5359 N N . ASN A 1 369 ? 177.48500 189.08000 196.82600 1.000 54.68224 341 ASN A N 1
ATOM 5360 C CA . ASN A 1 369 ? 177.49000 188.40400 198.11300 1.000 54.68224 341 ASN A CA 1
ATOM 5361 C C . ASN A 1 369 ? 178.92300 188.01500 198.48000 1.000 54.68224 341 ASN A C 1
ATOM 5362 O O . ASN A 1 369 ? 179.88700 188.40400 197.81700 1.000 54.68224 341 ASN A O 1
ATOM 5373 N N . GLU A 1 370 ? 179.07300 187.23700 199.55500 1.000 59.92024 342 GLU A N 1
ATOM 5374 C CA . GLU A 1 370 ? 180.40400 186.84500 200.00700 1.000 59.92024 342 GLU A CA 1
ATOM 5375 C C . GLU A 1 370 ? 181.16000 186.07200 198.93300 1.000 59.92024 342 GLU A C 1
ATOM 5376 O O . GLU A 1 370 ? 182.39500 186.09700 198.90600 1.000 59.92024 342 GLU A O 1
ATOM 5388 N N . GLN A 1 371 ? 180.44400 185.38600 198.04600 1.000 58.37780 343 GLN A N 1
ATOM 5389 C CA . GLN A 1 371 ? 181.05500 184.61500 196.97200 1.000 58.37780 343 GLN A CA 1
ATOM 5390 C C . GLN A 1 371 ? 181.27800 185.43900 195.71100 1.000 58.37780 343 GLN A C 1
ATOM 5391 O O . GLN A 1 371 ? 181.72700 184.89200 194.69900 1.000 58.37780 343 GLN A O 1
ATOM 5405 N N . GLY A 1 372 ? 180.98100 186.73400 195.74800 1.000 54.46109 344 GLY A N 1
ATOM 5406 C CA . GLY A 1 372 ? 181.09900 187.55900 194.56000 1.000 54.46109 344 GLY A CA 1
ATOM 5407 C C . GLY A 1 372 ? 180.10100 187.19300 193.48500 1.000 54.46109 344 GLY A C 1
ATOM 5408 O O . GLY A 1 372 ? 180.44900 187.18300 192.29700 1.000 54.46109 344 GLY A O 1
ATOM 5412 N N . SER A 1 373 ? 178.86500 186.88900 193.87300 1.000 48.41159 345 SER A N 1
ATOM 5413 C CA . SER A 1 373 ? 177.80300 186.52400 192.94500 1.000 48.41159 345 SER A CA 1
ATOM 5414 C C . SER A 1 373 ? 176.68900 187.55200 193.05600 1.000 48.41159 345 SER A C 1
ATOM 5415 O O . SER A 1 373 ? 176.18400 187.80900 194.15400 1.000 48.41159 345 SER A O 1
ATOM 5423 N N . TYR A 1 374 ? 176.31100 188.13800 191.92300 1.000 43.84196 346 TYR A N 1
ATOM 5424 C CA . TYR A 1 374 ? 175.22300 189.10400 191.87700 1.000 43.84196 346 TYR A CA 1
ATOM 5425 C C . TYR A 1 374 ? 173.87300 188.45600 191.60800 1.000 43.84196 346 TYR A C 1
ATOM 5426 O O . TYR A 1 374 ? 172.87000 189.17000 191.51200 1.000 43.84196 346 TYR A O 1
ATOM 5444 N N . VAL A 1 375 ? 173.82600 187.13200 191.48900 1.000 38.93007 347 VAL A N 1
ATOM 5445 C CA . VAL A 1 375 ? 172.60100 186.40100 191.19300 1.000 38.93007 347 VAL A CA 1
ATOM 5446 C C . VAL A 1 375 ? 172.22400 185.57200 192.41200 1.000 38.93007 347 VAL A C 1
ATOM 5447 O O . VAL A 1 375 ? 173.03200 184.77600 192.90400 1.000 38.93007 347 VAL A O 1
ATOM 5460 N N . VAL A 1 376 ? 171.00000 185.75800 192.90000 1.000 38.38089 348 VAL A N 1
ATOM 5461 C CA . VAL A 1 376 ? 170.44100 184.94000 193.96900 1.000 38.38089 348 VAL A CA 1
ATOM 5462 C C . VAL A 1 376 ? 169.11900 184.36900 193.47900 1.000 38.38089 348 VAL A C 1
ATOM 5463 O O . VAL A 1 376 ? 168.26600 185.10800 192.97500 1.000 38.38089 348 VAL A O 1
ATOM 5476 N N . ALA A 1 377 ? 168.95400 183.05700 193.61800 1.000 36.17083 349 ALA A N 1
ATOM 5477 C CA . ALA A 1 377 ? 167.75600 182.39600 193.12400 1.000 36.17083 349 ALA A CA 1
ATOM 5478 C C . ALA A 1 377 ? 166.54900 182.78100 193.96700 1.000 36.17083 349 ALA A C 1
ATOM 5479 O O . ALA A 1 377 ? 166.59800 182.73300 195.20000 1.000 36.17083 349 ALA A O 1
ATOM 5486 N N . MET A 1 378 ? 165.46100 183.16400 193.30000 1.000 35.94044 350 MET A N 1
ATOM 5487 C CA . MET A 1 378 ? 164.19600 183.44300 193.96800 1.000 35.94044 350 MET A CA 1
ATOM 5488 C C . MET A 1 378 ? 163.23600 182.26600 193.89100 1.000 35.94044 350 MET A C 1
ATOM 5489 O O . MET A 1 378 ? 162.68300 181.84900 194.91300 1.000 35.94044 350 MET A O 1
ATOM 5503 N N . GLU A 1 379 ? 163.02500 181.72100 192.69600 1.000 33.94186 351 GLU A N 1
ATOM 5504 C CA . GLU A 1 379 ? 162.05300 180.65500 192.50300 1.000 33.94186 351 GLU A CA 1
ATOM 5505 C C . GLU A 1 379 ? 162.60000 179.62800 191.52500 1.000 33.94186 351 GLU A C 1
ATOM 5506 O O . GLU A 1 379 ? 163.43800 179.94100 190.67900 1.000 33.94186 351 GLU A O 1
ATOM 5518 N N . THR A 1 380 ? 162.10300 178.39900 191.64100 1.000 32.43435 352 THR A N 1
ATOM 5519 C CA . THR A 1 380 ? 162.49600 177.30400 190.76800 1.000 32.43435 352 THR A CA 1
ATOM 5520 C C . THR A 1 380 ? 161.25000 176.59700 190.25600 1.000 32.43435 352 THR A C 1
ATOM 5521 O O . THR A 1 380 ? 160.29500 176.38000 191.00800 1.000 32.43435 352 THR A O 1
ATOM 5532 N N . PHE A 1 381 ? 161.26600 176.24300 188.97400 1.000 30.56593 353 PHE A N 1
ATOM 5533 C CA . PHE A 1 381 ? 160.15200 175.58100 188.31100 1.000 30.56593 353 PHE A CA 1
ATOM 5534 C C . PHE A 1 381 ? 160.62200 174.22700 187.80300 1.000 30.56593 353 PHE A C 1
ATOM 5535 O O . PHE A 1 381 ? 161.63500 174.14100 187.09700 1.000 30.56593 353 PHE A O 1
ATOM 5552 N N . THR A 1 382 ? 159.87300 173.18300 188.15100 1.000 30.55471 354 THR A N 1
ATOM 5553 C CA . THR A 1 382 ? 160.29800 171.81600 187.88600 1.000 30.55471 354 THR A CA 1
ATOM 5554 C C . THR A 1 382 ? 160.43700 171.56300 186.39000 1.000 30.55471 354 THR A C 1
ATOM 5555 O O . THR A 1 382 ? 159.66000 172.06600 185.57400 1.000 30.55471 354 THR A O 1
ATOM 5566 N N . ASN A 1 383 ? 161.44400 170.76400 186.03500 1.000 27.58242 355 ASN A N 1
ATOM 5567 C CA . ASN A 1 383 ? 161.64700 170.34600 184.65000 1.000 27.58242 355 ASN A CA 1
ATOM 5568 C C . ASN A 1 383 ? 162.20900 168.92800 184.68100 1.000 27.58242 355 ASN A C 1
ATOM 5569 O O . ASN A 1 383 ? 163.38700 168.73200 184.99500 1.000 27.58242 355 ASN A O 1
ATOM 5580 N N . LEU A 1 384 ? 161.36500 167.95000 184.35300 1.000 27.91118 356 LEU A N 1
ATOM 5581 C CA . LEU A 1 384 ? 161.78600 166.55500 184.32300 1.000 27.91118 356 LEU A CA 1
ATOM 5582 C C . LEU A 1 384 ? 162.57300 166.19700 183.07100 1.000 27.91118 356 LEU A C 1
ATOM 5583 O O . LEU A 1 384 ? 163.14800 165.10600 183.01800 1.000 27.91118 356 LEU A O 1
ATOM 5599 N N . GLY A 1 385 ? 162.61300 167.07200 182.07200 1.000 25.35646 357 GLY A N 1
ATOM 5600 C CA . GLY A 1 385 ? 163.25900 166.76100 180.82200 1.000 25.35646 357 GLY A CA 1
ATOM 5601 C C . GLY A 1 385 ? 164.72200 167.15600 180.80300 1.000 25.35646 357 GLY A C 1
ATOM 5602 O O . GLY A 1 385 ? 165.14700 168.07400 181.50800 1.000 25.35646 357 GLY A O 1
ATOM 5606 N N . PRO A 1 386 ? 165.53000 166.45800 179.99300 1.000 27.29877 358 PRO A N 1
ATOM 5607 C CA . PRO A 1 386 ? 165.19100 165.28400 179.17400 1.000 27.29877 358 PRO A CA 1
ATOM 5608 C C . PRO A 1 386 ? 165.07800 164.02000 180.01300 1.000 27.29877 358 PRO A C 1
ATOM 5609 O O . PRO A 1 386 ? 165.96300 163.72200 180.80700 1.000 27.29877 358 PRO A O 1
ATOM 5620 N N . ILE A 1 387 ? 163.99900 163.25600 179.85700 1.000 26.48342 359 ILE A N 1
ATOM 5621 C CA . ILE A 1 387 ? 163.85800 161.96800 180.53000 1.000 26.48342 359 ILE A CA 1
ATOM 5622 C C . ILE A 1 387 ? 164.54100 160.93300 179.64300 1.000 26.48342 359 ILE A C 1
ATOM 5623 O O . ILE A 1 387 ? 163.98300 160.50700 178.63200 1.000 26.48342 359 ILE A O 1
ATOM 5639 N N . VAL A 1 388 ? 165.75200 160.52800 180.01400 1.000 27.31724 360 VAL A N 1
ATOM 5640 C CA . VAL A 1 388 ? 166.50500 159.59300 179.18500 1.000 27.31724 360 VAL A CA 1
ATOM 5641 C C . VAL A 1 388 ? 166.20500 158.14200 179.55100 1.000 27.31724 360 VAL A C 1
ATOM 5642 O O . VAL A 1 388 ? 166.20600 157.27300 178.67400 1.000 27.31724 360 VAL A O 1
ATOM 5655 N N . ASP A 1 389 ? 165.95100 157.85800 180.82600 1.000 27.75847 361 ASP A N 1
ATOM 5656 C CA . ASP A 1 389 ? 165.54700 156.52600 181.24700 1.000 27.75847 361 ASP A CA 1
ATOM 5657 C C . ASP A 1 389 ? 164.66400 156.65600 182.47600 1.000 27.75847 361 ASP A C 1
ATOM 5658 O O . ASP A 1 389 ? 164.67300 157.67800 183.16500 1.000 27.75847 361 ASP A O 1
ATOM 5667 N N . MET A 1 390 ? 163.88700 155.61000 182.73900 1.000 29.44738 362 MET A N 1
ATOM 5668 C CA . MET A 1 390 ? 163.03900 155.59600 183.91900 1.000 29.44738 362 MET A CA 1
ATOM 5669 C C . MET A 1 390 ? 162.63500 154.16400 184.22900 1.000 29.44738 362 MET A C 1
ATOM 5670 O O . MET A 1 390 ? 162.73300 153.27600 183.37900 1.000 29.44738 362 MET A O 1
ATOM 5684 N N . CYS A 1 391 ? 162.19200 153.95800 185.46400 1.000 30.14987 363 CYS A N 1
ATOM 5685 C CA . CYS A 1 391 ? 161.72400 152.66400 185.93100 1.000 30.14987 363 CYS A CA 1
ATOM 5686 C C . CYS A 1 391 ? 160.51200 152.86000 186.82900 1.000 30.14987 363 CYS A C 1
ATOM 5687 O O . CYS A 1 391 ? 160.31900 153.92900 187.41300 1.000 30.14987 363 CYS A O 1
ATOM 5695 N N . VAL A 1 392 ? 159.69000 151.82100 186.92200 1.000 34.15015 364 VAL A N 1
ATOM 5696 C CA . VAL A 1 392 ? 158.51100 151.81900 187.78100 1.000 34.15015 364 VAL A CA 1
ATOM 5697 C C . VAL A 1 392 ? 158.78200 150.86800 188.93600 1.000 34.15015 364 VAL A C 1
ATOM 5698 O O . VAL A 1 392 ? 159.04400 149.67800 188.72300 1.000 34.15015 364 VAL A O 1
ATOM 5711 N N . VAL A 1 393 ? 158.72500 151.39000 190.16000 1.000 37.08022 365 VAL A N 1
ATOM 5712 C CA . VAL A 1 393 ? 159.02200 150.61400 191.35500 1.000 37.08022 365 VAL A CA 1
ATOM 5713 C C . VAL A 1 393 ? 157.94000 150.86900 192.39400 1.000 37.08022 365 VAL A C 1
ATOM 5714 O O . VAL A 1 393 ? 157.29400 151.91700 192.41100 1.000 37.08022 365 VAL A O 1
ATOM 5727 N N . ASP A 1 394 ? 157.75900 149.89200 193.27700 1.000 46.78556 366 ASP A N 1
ATOM 5728 C CA . ASP A 1 394 ? 156.82100 149.99300 194.39200 1.000 46.78556 366 ASP A CA 1
ATOM 5729 C C . ASP A 1 394 ? 157.64900 150.03100 195.67200 1.000 46.78556 366 ASP A C 1
ATOM 5730 O O . ASP A 1 394 ? 157.86600 148.99900 196.31500 1.000 46.78556 366 ASP A O 1
ATOM 5739 N N . LEU A 1 395 ? 158.11700 151.22400 196.03800 1.000 42.25268 367 LEU A N 1
ATOM 5740 C CA . LEU A 1 395 ? 158.97100 151.38800 197.20600 1.000 42.25268 367 LEU A CA 1
ATOM 5741 C C . LEU A 1 395 ? 158.18400 151.27800 198.50700 1.000 42.25268 367 LEU A C 1
ATOM 5742 O O . LEU A 1 395 ? 158.62200 150.60600 199.44600 1.000 42.25268 367 LEU A O 1
ATOM 5758 N N . GLU A 1 396 ? 157.02100 151.92900 198.57600 1.000 52.98526 368 GLU A N 1
ATOM 5759 C CA . GLU A 1 396 ? 156.21200 151.88400 199.78800 1.000 52.98526 368 GLU A CA 1
ATOM 5760 C C . GLU A 1 396 ? 155.51400 150.54300 199.97100 1.000 52.98526 368 GLU A C 1
ATOM 5761 O O . GLU A 1 396 ? 154.98800 150.27700 201.05700 1.000 52.98526 368 GLU A O 1
ATOM 5773 N N . ARG A 1 397 ? 155.49400 149.69800 198.94000 1.000 54.37938 369 ARG A N 1
ATOM 5774 C CA . ARG A 1 397 ? 154.85200 148.38600 199.01100 1.000 54.37938 369 ARG A CA 1
ATOM 5775 C C . ARG A 1 397 ? 153.35500 148.50700 199.27600 1.000 54.37938 369 ARG A C 1
ATOM 5776 O O . ARG A 1 397 ? 152.74700 147.62000 199.88000 1.000 54.37938 369 ARG A O 1
ATOM 5797 N N . GLN A 1 398 ? 152.74900 149.60300 198.82400 1.000 56.41365 370 GLN A N 1
ATOM 5798 C CA . GLN A 1 398 ? 151.32500 149.84500 199.00300 1.000 56.41365 370 GLN A CA 1
ATOM 5799 C C . GLN A 1 398 ? 150.51400 149.52100 197.75500 1.000 56.41365 370 GLN A C 1
ATOM 5800 O O . GLN A 1 398 ? 149.32400 149.84600 197.69900 1.000 56.41365 370 GLN A O 1
ATOM 5814 N N . GLY A 1 399 ? 151.12800 148.89200 196.75500 1.000 52.27225 371 GLY A N 1
ATOM 5815 C CA . GLY A 1 399 ? 150.43300 148.53100 195.53800 1.000 52.27225 371 GLY A CA 1
ATOM 5816 C C . GLY A 1 399 ? 150.27700 149.64800 194.53100 1.000 52.27225 371 GLY A C 1
ATOM 5817 O O . GLY A 1 399 ? 149.65600 149.42800 193.48300 1.000 52.27225 371 GLY A O 1
ATOM 5821 N N . GLN A 1 400 ? 150.81100 150.83400 194.80700 1.000 49.73211 372 GLN A N 1
ATOM 5822 C CA . GLN A 1 400 ? 150.75100 151.96400 193.89000 1.000 49.73211 372 GLN A CA 1
ATOM 5823 C C . GLN A 1 400 ? 152.16000 152.28000 193.40800 1.000 49.73211 372 GLN A C 1
ATOM 5824 O O . GLN A 1 400 ? 153.06400 152.50000 194.22000 1.000 49.73211 372 GLN A O 1
ATOM 5838 N N . GLY A 1 401 ? 152.34100 152.30200 192.08800 1.000 43.48402 373 GLY A N 1
ATOM 5839 C CA . GLY A 1 401 ? 153.66500 152.44800 191.52800 1.000 43.48402 373 GLY A CA 1
ATOM 5840 C C . GLY A 1 401 ? 154.19000 153.86900 191.58900 1.000 43.48402 373 GLY A C 1
ATOM 5841 O O . GLY A 1 401 ? 153.44700 154.84000 191.73300 1.000 43.48402 373 GLY A O 1
ATOM 5845 N N . GLN A 1 402 ? 155.51100 153.97600 191.47700 1.000 39.00744 374 GLN A N 1
ATOM 5846 C CA . GLN A 1 402 ? 156.20900 155.25000 191.42500 1.000 39.00744 374 GLN A CA 1
ATOM 5847 C C . GLN A 1 402 ? 157.24500 155.20200 190.31400 1.000 39.00744 374 GLN A C 1
ATOM 5848 O O . GLN A 1 402 ? 157.84200 154.15700 190.04300 1.000 39.00744 374 GLN A O 1
ATOM 5862 N N . LEU A 1 403 ? 157.46100 156.34900 189.68100 1.000 32.32040 375 LEU A N 1
ATOM 5863 C CA . LEU A 1 403 ? 158.33500 156.46400 188.52100 1.000 32.32040 375 LEU A CA 1
ATOM 5864 C C . LEU A 1 403 ? 159.62900 157.14600 188.93800 1.000 32.32040 375 LEU A C 1
ATOM 5865 O O . LEU A 1 403 ? 159.60900 158.29500 189.38100 1.000 32.32040 375 LEU A O 1
ATOM 5881 N N . VAL A 1 404 ? 160.74900 156.44700 188.79100 1.000 30.32401 376 VAL A N 1
ATOM 5882 C CA . VAL A 1 404 ? 162.06500 157.01100 189.06200 1.000 30.32401 376 VAL A CA 1
ATOM 5883 C C . VAL A 1 404 ? 162.73200 157.23600 187.71300 1.000 30.32401 376 VAL A C 1
ATOM 5884 O O . VAL A 1 404 ? 163.01800 156.27800 186.98800 1.000 30.32401 376 VAL A O 1
ATOM 5897 N N . THR A 1 405 ? 162.97200 158.50100 187.37400 1.000 29.18257 377 THR A N 1
ATOM 5898 C CA . THR A 1 405 ? 163.45200 158.89500 186.05900 1.000 29.18257 377 THR A CA 1
ATOM 5899 C C . THR A 1 405 ? 164.81100 159.57200 186.17000 1.000 29.18257 377 THR A C 1
ATOM 5900 O O . THR A 1 405 ? 165.11700 160.22700 187.17000 1.000 29.18257 377 THR A O 1
ATOM 5911 N N . CYS A 1 406 ? 165.61700 159.41200 185.12300 1.000 28.77035 378 CYS A N 1
ATOM 5912 C CA . CYS A 1 406 ? 166.90800 160.08400 184.99000 1.000 28.77035 378 CYS A CA 1
ATOM 5913 C C . CYS A 1 406 ? 166.68300 161.36300 184.19100 1.000 28.77035 378 CYS A C 1
ATOM 5914 O O . CYS A 1 406 ? 166.56400 161.32300 182.96400 1.000 28.77035 378 CYS A O 1
ATOM 5922 N N . SER A 1 407 ? 166.62700 162.50000 184.88100 1.000 28.22923 379 SER A N 1
ATOM 5923 C CA . SER A 1 407 ? 166.29600 163.77000 184.25700 1.000 28.22923 379 SER A CA 1
ATOM 5924 C C . SER A 1 407 ? 167.52300 164.66900 184.17900 1.000 28.22923 379 SER A C 1
ATOM 5925 O O . SER A 1 407 ? 168.54400 164.42800 184.82700 1.000 28.22923 379 SER A O 1
ATOM 5933 N N . GLY A 1 408 ? 167.41000 165.70900 183.35900 1.000 28.95831 380 GLY A N 1
ATOM 5934 C CA . GLY A 1 408 ? 168.44600 166.71300 183.26100 1.000 28.95831 380 GLY A CA 1
ATOM 5935 C C . GLY A 1 408 ? 169.71300 166.19500 182.60000 1.000 28.95831 380 GLY A C 1
ATOM 5936 O O . GLY A 1 408 ? 169.79200 165.07000 182.10800 1.000 28.95831 380 GLY A O 1
ATOM 5940 N N . ALA A 1 409 ? 170.72300 167.06100 182.60100 1.000 30.07446 381 ALA A N 1
ATOM 5941 C CA . ALA A 1 409 ? 172.02400 166.71600 182.04800 1.000 30.07446 381 ALA A CA 1
ATOM 5942 C C . ALA A 1 409 ? 173.06500 167.67500 182.60200 1.000 30.07446 381 ALA A C 1
ATOM 5943 O O . ALA A 1 409 ? 172.75100 168.79900 182.99800 1.000 30.07446 381 ALA A O 1
ATOM 5950 N N . PHE A 1 410 ? 174.30900 167.21400 182.61600 1.000 31.05580 382 PHE A N 1
ATOM 5951 C CA . PHE A 1 410 ? 175.43500 168.01400 183.12000 1.000 31.05580 382 PHE A CA 1
ATOM 5952 C C . PHE A 1 410 ? 175.14500 168.32500 184.59100 1.000 31.05580 382 PHE A C 1
ATOM 5953 O O . PHE A 1 410 ? 174.61200 167.46600 185.30800 1.000 31.05580 382 PHE A O 1
ATOM 5970 N N . LYS A 1 411 ? 175.47100 169.52600 185.07200 1.000 34.22091 383 LYS A N 1
ATOM 5971 C CA . LYS A 1 411 ? 175.23400 169.85200 186.47300 1.000 34.22091 383 LYS A CA 1
ATOM 5972 C C . LYS A 1 411 ? 173.75400 169.84400 186.82500 1.000 34.22091 383 LYS A C 1
ATOM 5973 O O . LYS A 1 411 ? 173.41200 169.80700 188.01100 1.000 34.22091 383 LYS A O 1
ATOM 5992 N N . GLU A 1 412 ? 172.87300 169.87900 185.83000 1.000 31.81804 384 GLU A N 1
ATOM 5993 C CA . GLU A 1 412 ? 171.43600 169.88700 186.06200 1.000 31.81804 384 GLU A CA 1
ATOM 5994 C C . GLU A 1 412 ? 170.83300 168.48900 186.10100 1.000 31.81804 384 GLU A C 1
ATOM 5995 O O . GLU A 1 412 ? 169.62400 168.36000 186.31600 1.000 31.81804 384 GLU A O 1
ATOM 6007 N N . GLY A 1 413 ? 171.63500 167.44600 185.89900 1.000 29.83219 385 GLY A N 1
ATOM 6008 C CA . GLY A 1 413 ? 171.10500 166.09800 185.93700 1.000 29.83219 385 GLY A CA 1
ATOM 6009 C C . GLY A 1 413 ? 170.74500 165.67200 187.34700 1.000 29.83219 385 GLY A C 1
ATOM 6010 O O . GLY A 1 413 ? 171.37600 166.07000 188.32500 1.000 29.83219 385 GLY A O 1
ATOM 6014 N N . SER A 1 414 ? 169.71200 164.84500 187.44800 1.000 29.41748 386 SER A N 1
ATOM 6015 C CA . SER A 1 414 ? 169.18800 164.43300 188.74500 1.000 29.41748 386 SER A CA 1
ATOM 6016 C C . SER A 1 414 ? 168.30000 163.21100 188.54800 1.000 29.41748 386 SER A C 1
ATOM 6017 O O . SER A 1 414 ? 168.05400 162.76500 187.42200 1.000 29.41748 386 SER A O 1
ATOM 6025 N N . LEU A 1 415 ? 167.83200 162.66400 189.66700 1.000 29.54447 387 LEU A N 1
ATOM 6026 C CA . LEU A 1 415 ? 166.81000 161.62800 189.67800 1.000 29.54447 387 LEU A CA 1
ATOM 6027 C C . LEU A 1 415 ? 165.49300 162.23800 190.13300 1.000 29.54447 387 LEU A C 1
ATOM 6028 O O . LEU A 1 415 ? 165.45600 163.01100 191.09300 1.000 29.54447 387 LEU A O 1
ATOM 6044 N N . ARG A 1 416 ? 164.41300 161.90000 189.44000 1.000 28.90510 388 ARG A N 1
ATOM 6045 C CA . ARG A 1 416 ? 163.08700 162.40000 189.77400 1.000 28.90510 388 ARG A CA 1
ATOM 6046 C C . ARG A 1 416 ? 162.21400 161.23600 190.21000 1.000 28.90510 388 ARG A C 1
ATOM 6047 O O . ARG A 1 416 ? 162.05900 160.26400 189.46700 1.000 28.90510 388 ARG A O 1
ATOM 6068 N N . ILE A 1 417 ? 161.64300 161.34100 191.40600 1.000 30.69392 389 ILE A N 1
ATOM 6069 C CA . ILE A 1 417 ? 160.73900 160.33400 191.94800 1.000 30.69392 389 ILE A CA 1
ATOM 6070 C C . ILE A 1 417 ? 159.33200 160.90500 191.87700 1.000 30.69392 389 ILE A C 1
ATOM 6071 O O . ILE A 1 417 ? 159.03400 161.91700 192.51900 1.000 30.69392 389 ILE A O 1
ATOM 6087 N N . ILE A 1 418 ? 158.46600 160.25200 191.10900 1.000 31.64987 390 ILE A N 1
ATOM 6088 C CA . ILE A 1 418 ? 157.16000 160.78100 190.74700 1.000 31.64987 390 ILE A CA 1
ATOM 6089 C C . ILE A 1 418 ? 156.10000 159.81900 191.25700 1.000 31.64987 390 ILE A C 1
ATOM 6090 O O . ILE A 1 418 ? 156.17800 158.61200 190.99900 1.000 31.64987 390 ILE A O 1
ATOM 6106 N N . ARG A 1 419 ? 155.11500 160.35100 191.97700 1.000 37.97667 391 ARG A N 1
ATOM 6107 C CA . ARG A 1 419 ? 154.00600 159.55600 192.48400 1.000 37.97667 391 ARG A CA 1
ATOM 6108 C C . ARG A 1 419 ? 152.71900 160.35000 192.31600 1.000 37.97667 391 ARG A C 1
ATOM 6109 O O . ARG A 1 419 ? 152.73700 161.54500 192.01000 1.000 37.97667 391 ARG A O 1
ATOM 6130 N N . ASN A 1 420 ? 151.59200 159.67500 192.51200 1.000 41.70361 392 ASN A N 1
ATOM 6131 C CA . ASN A 1 420 ? 150.28800 160.32400 192.45400 1.000 41.70361 392 ASN A CA 1
ATOM 6132 C C . ASN A 1 420 ? 149.83600 160.74000 193.84800 1.000 41.70361 392 ASN A C 1
ATOM 6133 O O . ASN A 1 420 ? 149.60000 161.91900 194.10900 1.000 41.70361 392 ASN A O 1
ATOM 6144 N N . LEU A 1 434 ? 150.13200 165.12800 191.22200 1.000 34.94162 710 LEU A N 1
ATOM 6145 C CA . LEU A 1 434 ? 151.39100 164.48700 190.86300 1.000 34.94162 710 LEU A CA 1
ATOM 6146 C C . LEU A 1 434 ? 152.54400 165.11200 191.64400 1.000 34.94162 710 LEU A C 1
ATOM 6147 O O . LEU A 1 434 ? 152.91700 166.25900 191.40300 1.000 34.94162 710 LEU A O 1
ATOM 6162 N N . HIS A 1 435 ? 153.10200 164.34900 192.57900 1.000 36.37799 711 HIS A N 1
ATOM 6163 C CA . HIS A 1 435 ? 154.17400 164.81000 193.45100 1.000 36.37799 711 HIS A CA 1
ATOM 6164 C C . HIS A 1 435 ? 155.51400 164.34800 192.89700 1.000 36.37799 711 HIS A C 1
ATOM 6165 O O . HIS A 1 435 ? 155.66600 163.18200 192.51500 1.000 36.37799 711 HIS A O 1
ATOM 6179 N N . ILE A 1 436 ? 156.47800 165.26500 192.85500 1.000 31.49231 712 ILE A N 1
ATOM 6180 C CA . ILE A 1 436 ? 157.80900 165.00700 192.32100 1.000 31.49231 712 ILE A CA 1
ATOM 6181 C C . ILE A 1 436 ? 158.84000 165.36500 193.38200 1.000 31.49231 712 ILE A C 1
ATOM 6182 O O . ILE A 1 436 ? 158.76200 166.43000 194.00400 1.000 31.49231 712 ILE A O 1
ATOM 6198 N N . ARG A 1 437 ? 159.80000 164.46900 193.58600 1.000 32.33182 713 ARG A N 1
ATOM 6199 C CA . ARG A 1 437 ? 160.92300 164.68200 194.48700 1.000 32.33182 713 ARG A CA 1
ATOM 6200 C C . ARG A 1 437 ? 162.21200 164.63200 193.68100 1.000 32.33182 713 ARG A C 1
ATOM 6201 O O . ARG A 1 437 ? 162.37500 163.77400 192.80800 1.000 32.33182 713 ARG A O 1
ATOM 6222 N N . THR A 1 438 ? 163.12700 165.54900 193.97900 1.000 31.62326 714 THR A N 1
ATOM 6223 C CA . THR A 1 438 ? 164.36300 165.70900 193.22600 1.000 31.62326 714 THR A CA 1
ATOM 6224 C C . THR A 1 438 ? 165.54400 165.20300 194.04200 1.000 31.62326 714 THR A C 1
ATOM 6225 O O . THR A 1 438 ? 165.65800 165.50700 195.23400 1.000 31.62326 714 THR A O 1
ATOM 6236 N N . VAL A 1 439 ? 166.41000 164.43300 193.39900 1.000 30.78755 715 VAL A N 1
ATOM 6237 C CA . VAL A 1 439 ? 167.67900 163.99800 193.96200 1.000 30.78755 715 VAL A CA 1
ATOM 6238 C C . VAL A 1 439 ? 168.78600 164.49500 193.04200 1.000 30.78755 715 VAL A C 1
ATOM 6239 O O . VAL A 1 439 ? 169.09000 163.86900 192.02600 1.000 30.78755 715 VAL A O 1
ATOM 6252 N N . PRO A 1 440 ? 169.38200 165.65000 193.34000 1.000 30.87886 716 PRO A N 1
ATOM 6253 C CA . PRO A 1 440 ? 170.43100 166.18300 192.46300 1.000 30.87886 716 PRO A CA 1
ATOM 6254 C C . PRO A 1 440 ? 171.62100 165.24100 192.36700 1.000 30.87886 716 PRO A C 1
ATOM 6255 O O . PRO A 1 440 ? 172.03300 164.62800 193.35400 1.000 30.87886 716 PRO A O 1
ATOM 6266 N N . LEU A 1 441 ? 172.17900 165.13800 191.16000 1.000 31.06089 717 LEU A N 1
ATOM 6267 C CA . LEU A 1 441 ? 173.37700 164.35000 190.91600 1.000 31.06089 717 LEU A CA 1
ATOM 6268 C C . LEU A 1 441 ? 174.55200 165.17800 190.42200 1.000 31.06089 717 LEU A C 1
ATOM 6269 O O . LEU A 1 441 ? 175.69700 164.74800 190.58200 1.000 31.06089 717 LEU A O 1
ATOM 6285 N N . TYR A 1 442 ? 174.29900 166.34500 189.83000 1.000 33.87425 718 TYR A N 1
ATOM 6286 C CA . TYR A 1 442 ? 175.35500 167.21600 189.32000 1.000 33.87425 718 TYR A CA 1
ATOM 6287 C C . TYR A 1 442 ? 176.17200 166.52600 188.23300 1.000 33.87425 718 TYR A C 1
ATOM 6288 O O . TYR A 1 442 ? 177.34600 166.84000 188.02500 1.000 33.87425 718 TYR A O 1
ATOM 6306 N N . GLU A 1 443 ? 175.55000 165.58100 187.53700 1.000 33.53612 719 GLU A N 1
ATOM 6307 C CA . GLU A 1 443 ? 176.14200 164.93400 186.37600 1.000 33.53612 719 GLU A CA 1
ATOM 6308 C C . GLU A 1 443 ? 175.00300 164.34800 185.55200 1.000 33.53612 719 GLU A C 1
ATOM 6309 O O . GLU A 1 443 ? 173.83300 164.43800 185.93100 1.000 33.53612 719 GLU A O 1
ATOM 6321 N N . SER A 1 444 ? 175.35200 163.74500 184.41900 1.000 31.24471 720 SER A N 1
ATOM 6322 C CA . SER A 1 444 ? 174.35300 163.24700 183.48700 1.000 31.24471 720 SER A CA 1
ATOM 6323 C C . SER A 1 444 ? 174.00700 161.80500 183.82400 1.000 31.24471 720 SER A C 1
ATOM 6324 O O . SER A 1 444 ? 174.86800 160.92600 183.67500 1.000 31.24471 720 SER A O 1
ATOM 6332 N N . PRO A 1 445 ? 172.78500 161.50400 184.27000 1.000 29.19730 721 PRO A N 1
ATOM 6333 C CA . PRO A 1 445 ? 172.38800 160.10300 184.44400 1.000 29.19730 721 PRO A CA 1
ATOM 6334 C C . PRO A 1 445 ? 171.86400 159.51000 183.14600 1.000 29.19730 721 PRO A C 1
ATOM 6335 O O . PRO A 1 445 ? 171.13800 160.15400 182.38600 1.000 29.19730 721 PRO A O 1
ATOM 6346 N N . ARG A 1 446 ? 172.24200 158.25700 182.88800 1.000 30.15871 722 ARG A N 1
ATOM 6347 C CA . ARG A 1 446 ? 171.94200 157.61500 181.61300 1.000 30.15871 722 ARG A CA 1
ATOM 6348 C C . ARG A 1 446 ? 170.96500 156.45700 181.76300 1.000 30.15871 722 ARG A C 1
ATOM 6349 O O . ARG A 1 446 ? 169.88500 156.49300 181.16600 1.000 30.15871 722 ARG A O 1
ATOM 6370 N N . LYS A 1 447 ? 171.29300 155.44700 182.56700 1.000 28.08179 723 LYS A N 1
ATOM 6371 C CA . LYS A 1 447 ? 170.45300 154.27600 182.77500 1.000 28.08179 723 LYS A CA 1
ATOM 6372 C C . LYS A 1 447 ? 170.12000 154.15600 184.25400 1.000 28.08179 723 LYS A C 1
ATOM 6373 O O . LYS A 1 447 ? 170.87100 154.62400 185.11200 1.000 28.08179 723 LYS A O 1
ATOM 6392 N N . ILE A 1 448 ? 168.97900 153.53700 184.54700 1.000 28.86625 724 ILE A N 1
ATOM 6393 C CA . ILE A 1 448 ? 168.56500 153.26700 185.91900 1.000 28.86625 724 ILE A CA 1
ATOM 6394 C C . ILE A 1 448 ? 167.89400 151.90300 185.97400 1.000 28.86625 724 ILE A C 1
ATOM 6395 O O . ILE A 1 448 ? 167.08900 151.55900 185.10300 1.000 28.86625 724 ILE A O 1
ATOM 6411 N N . CYS A 1 449 ? 168.22800 151.12600 187.00200 1.000 29.75777 725 CYS A N 1
ATOM 6412 C CA . CYS A 1 449 ? 167.58000 149.84300 187.23300 1.000 29.75777 725 CYS A CA 1
ATOM 6413 C C . CYS A 1 449 ? 167.51400 149.58500 188.73100 1.000 29.75777 725 CYS A C 1
ATOM 6414 O O . CYS A 1 449 ? 168.45100 149.90300 189.46300 1.000 29.75777 725 CYS A O 1
ATOM 6422 N N . TYR A 1 450 ? 166.41300 148.99500 189.18100 1.000 32.87371 726 TYR A N 1
ATOM 6423 C CA . TYR A 1 450 ? 166.14600 148.81700 190.60300 1.000 32.87371 726 TYR A CA 1
ATOM 6424 C C . TYR A 1 450 ? 166.43200 147.38100 191.02600 1.000 32.87371 726 TYR A C 1
ATOM 6425 O O . TYR A 1 450 ? 165.98300 146.43600 190.36900 1.000 32.87371 726 TYR A O 1
ATOM 6443 N N . GLN A 1 451 ? 167.18300 147.22100 192.11700 1.000 33.35261 727 GLN A N 1
ATOM 6444 C CA . GLN A 1 451 ? 167.38300 145.93000 192.77500 1.000 33.35261 727 GLN A CA 1
ATOM 6445 C C . GLN A 1 451 ? 166.55200 145.93000 194.05400 1.000 33.35261 727 GLN A C 1
ATOM 6446 O O . GLN A 1 451 ? 166.85100 146.65000 195.01000 1.000 33.35261 727 GLN A O 1
ATOM 6460 N N . GLU A 1 452 ? 165.50100 145.10700 194.06200 1.000 37.00046 728 GLU A N 1
ATOM 6461 C CA . GLU A 1 452 ? 164.66900 144.97400 195.25100 1.000 37.00046 728 GLU A CA 1
ATOM 6462 C C . GLU A 1 452 ? 165.37500 144.18100 196.34100 1.000 37.00046 728 GLU A C 1
ATOM 6463 O O . GLU A 1 452 ? 165.23600 144.49700 197.52800 1.000 37.00046 728 GLU A O 1
ATOM 6475 N N . VAL A 1 453 ? 166.13200 143.15000 195.96300 1.000 36.52064 729 VAL A N 1
ATOM 6476 C CA . VAL A 1 453 ? 166.82700 142.34200 196.95800 1.000 36.52064 729 VAL A CA 1
ATOM 6477 C C . VAL A 1 453 ? 167.86500 143.17900 197.69300 1.000 36.52064 729 VAL A C 1
ATOM 6478 O O . VAL A 1 453 ? 168.01200 143.07500 198.91600 1.000 36.52064 729 VAL A O 1
ATOM 6491 N N . SER A 1 454 ? 168.60200 144.01700 196.96600 1.000 35.33154 730 SER A N 1
ATOM 6492 C CA . SER A 1 454 ? 169.59200 144.89800 197.56700 1.000 35.33154 730 SER A CA 1
ATOM 6493 C C . SER A 1 454 ? 168.99700 146.20700 198.06600 1.000 35.33154 730 SER A C 1
ATOM 6494 O O . SER A 1 454 ? 169.69900 146.97000 198.73700 1.000 35.33154 730 SER A O 1
ATOM 6502 N N . GLN A 1 455 ? 167.72900 146.48400 197.76100 1.000 36.56851 731 GLN A N 1
ATOM 6503 C CA . GLN A 1 455 ? 167.06900 147.71200 198.19800 1.000 36.56851 731 GLN A CA 1
ATOM 6504 C C . GLN A 1 455 ? 167.80400 148.94100 197.66800 1.000 36.56851 731 GLN A C 1
ATOM 6505 O O . GLN A 1 455 ? 168.05000 149.90600 198.39500 1.000 36.56851 731 GLN A O 1
ATOM 6519 N N . CYS A 1 456 ? 168.15800 148.90800 196.38400 1.000 33.55576 732 CYS A N 1
ATOM 6520 C CA . CYS A 1 456 ? 169.00300 149.95900 195.83400 1.000 33.55576 732 CYS A CA 1
ATOM 6521 C C . CYS A 1 456 ? 168.65800 150.21500 194.37400 1.000 33.55576 732 CYS A C 1
ATOM 6522 O O . CYS A 1 456 ? 167.86200 149.50200 193.76200 1.000 33.55576 732 CYS A O 1
ATOM 6530 N N . PHE A 1 457 ? 169.26800 151.26500 193.83300 1.000 31.48485 733 PHE A N 1
ATOM 6531 C CA . PHE A 1 457 ? 169.21400 151.58800 192.41700 1.000 31.48485 733 PHE A CA 1
ATOM 6532 C C . PHE A 1 457 ? 170.62600 151.59900 191.85200 1.000 31.48485 733 PHE A C 1
ATOM 6533 O O . PHE A 1 457 ? 171.55100 152.11900 192.48100 1.000 31.48485 733 PHE A O 1
ATOM 6550 N N . GLY A 1 458 ? 170.78900 151.01300 190.66600 1.000 28.79027 734 GLY A N 1
ATOM 6551 C CA . GLY A 1 458 ? 172.00100 151.14900 189.89900 1.000 28.79027 734 GLY A CA 1
ATOM 6552 C C . GLY A 1 458 ? 171.76000 152.15400 188.79400 1.000 28.79027 734 GLY A C 1
ATOM 6553 O O . GLY A 1 458 ? 170.85300 151.98600 187.97500 1.000 28.79027 734 GLY A O 1
ATOM 6557 N N . VAL A 1 459 ? 172.56500 153.21300 188.78600 1.000 28.32817 735 VAL A N 1
ATOM 6558 C CA . VAL A 1 459 ? 172.39400 154.33100 187.86600 1.000 28.32817 735 VAL A CA 1
ATOM 6559 C C . VAL A 1 459 ? 173.69700 154.53400 187.11100 1.000 28.32817 735 VAL A C 1
ATOM 6560 O O . VAL A 1 459 ? 174.75600 154.69400 187.72600 1.000 28.32817 735 VAL A O 1
ATOM 6573 N N . LEU A 1 460 ? 173.62500 154.53000 185.78500 1.000 28.40212 736 LEU A N 1
ATOM 6574 C CA . LEU A 1 460 ? 174.77700 154.89600 184.97700 1.000 28.40212 736 LEU A CA 1
ATOM 6575 C C . LEU A 1 460 ? 174.81200 156.40600 184.80000 1.000 28.40212 736 LEU A C 1
ATOM 6576 O O . LEU A 1 460 ? 173.82200 157.02000 184.39400 1.000 28.40212 736 LEU A O 1
ATOM 6592 N N . SER A 1 461 ? 175.95700 157.00400 185.11400 1.000 30.87479 737 SER A N 1
ATOM 6593 C CA . SER A 1 461 ? 176.10400 158.45000 185.08100 1.000 30.87479 737 SER A CA 1
ATOM 6594 C C . SER A 1 461 ? 177.37400 158.80700 184.32700 1.000 30.87479 737 SER A C 1
ATOM 6595 O O . SER A 1 461 ? 178.30600 158.00900 184.22700 1.000 30.87479 737 SER A O 1
ATOM 6603 N N . SER A 1 462 ? 177.39600 160.02300 183.78800 1.000 33.11590 738 SER A N 1
ATOM 6604 C CA . SER A 1 462 ? 178.54000 160.52800 183.04500 1.000 33.11590 738 SER A CA 1
ATOM 6605 C C . SER A 1 462 ? 178.86000 161.93700 183.51300 1.000 33.11590 738 SER A C 1
ATOM 6606 O O . SER A 1 462 ? 177.95400 162.74500 183.73000 1.000 33.11590 738 SER A O 1
ATOM 6614 N N . ARG A 1 463 ? 180.14900 162.23000 183.66800 1.000 40.07272 739 ARG A N 1
ATOM 6615 C CA . ARG A 1 463 ? 180.59800 163.57200 184.01400 1.000 40.07272 739 ARG A CA 1
ATOM 6616 C C . ARG A 1 463 ? 181.68500 164.01500 183.04700 1.000 40.07272 739 ARG A C 1
ATOM 6617 O O . ARG A 1 463 ? 182.50700 163.20700 182.61000 1.000 40.07272 739 ARG A O 1
ATOM 6638 N N . ILE A 1 464 ? 181.68400 165.30100 182.71900 1.000 49.13623 740 ILE A N 1
ATOM 6639 C CA . ILE A 1 464 ? 182.67200 165.87200 181.81200 1.000 49.13623 740 ILE A CA 1
ATOM 6640 C C . ILE A 1 464 ? 183.91200 166.24200 182.61300 1.000 49.13623 740 ILE A C 1
ATOM 6641 O O . ILE A 1 464 ? 183.81100 166.77100 183.72600 1.000 49.13623 740 ILE A O 1
ATOM 6657 N N . GLU A 1 465 ? 185.08200 165.95700 182.04900 1.000 56.06721 741 GLU A N 1
ATOM 6658 C CA . GLU A 1 465 ? 186.35400 166.26900 182.67900 1.000 56.06721 741 GLU A CA 1
ATOM 6659 C C . GLU A 1 465 ? 187.31200 166.83200 181.63900 1.000 56.06721 741 GLU A C 1
ATOM 6660 O O . GLU A 1 465 ? 187.18600 166.56200 180.44100 1.000 56.06721 741 GLU A O 1
ATOM 6672 N N . VAL A 1 466 ? 188.27700 167.61200 182.11900 1.000 66.08416 742 VAL A N 1
ATOM 6673 C CA . VAL A 1 466 ? 189.25400 168.29400 181.27800 1.000 66.08416 742 VAL A CA 1
ATOM 6674 C C . VAL A 1 466 ? 190.60100 167.61300 181.46800 1.000 66.08416 742 VAL A C 1
ATOM 6675 O O . VAL A 1 466 ? 191.00900 167.33600 182.60200 1.000 66.08416 742 VAL A O 1
ATOM 6688 N N . GLN A 1 467 ? 191.29400 167.35000 180.35900 1.000 71.67135 743 GLN A N 1
ATOM 6689 C CA . GLN A 1 467 ? 192.56200 166.62000 180.38500 1.000 71.67135 743 GLN A CA 1
ATOM 6690 C C . GLN A 1 467 ? 193.71100 167.53900 180.81400 1.000 71.67135 743 GLN A C 1
ATOM 6691 O O . GLN A 1 467 ? 194.70800 167.71700 180.11500 1.000 71.67135 743 GLN A O 1
ATOM 6705 N N . ASP A 1 468 ? 193.55700 168.11600 182.00300 1.000 76.29071 744 ASP A N 1
ATOM 6706 C CA . ASP A 1 468 ? 194.55800 169.02100 182.55800 1.000 76.29071 744 ASP A CA 1
ATOM 6707 C C . ASP A 1 468 ? 195.60600 168.20000 183.30100 1.000 76.29071 744 ASP A C 1
ATOM 6708 O O . ASP A 1 468 ? 195.31700 167.61100 184.34700 1.000 76.29071 744 ASP A O 1
ATOM 6717 N N . THR A 1 469 ? 196.82100 168.16200 182.76300 1.000 79.11622 745 THR A N 1
ATOM 6718 C CA . THR A 1 469 ? 197.90600 167.39600 183.36700 1.000 79.11622 745 THR A CA 1
ATOM 6719 C C . THR A 1 469 ? 198.75300 168.28000 184.27700 1.000 79.11622 745 THR A C 1
ATOM 6720 O O . THR A 1 469 ? 199.81700 167.87100 184.74100 1.000 79.11622 745 THR A O 1
ATOM 6731 N N . GLY A 1 472 ? 196.33000 163.92800 183.80200 1.000 73.42045 748 GLY A N 1
ATOM 6732 C CA . GLY A 1 472 ? 195.16100 163.29900 183.21800 1.000 73.42045 748 GLY A CA 1
ATOM 6733 C C . GLY A 1 472 ? 193.93900 164.19600 183.24100 1.000 73.42045 748 GLY A C 1
ATOM 6734 O O . GLY A 1 472 ? 194.03300 165.39400 182.97600 1.000 73.42045 748 GLY A O 1
ATOM 6737 N N . THR A 1 473 ? 192.78900 163.61100 183.56300 1.000 66.87530 749 THR A N 1
ATOM 6738 C CA . THR A 1 473 ? 191.52300 164.33100 183.62100 1.000 66.87530 749 THR A CA 1
ATOM 6739 C C . THR A 1 473 ? 191.20100 164.63000 185.08000 1.000 66.87530 749 THR A C 1
ATOM 6740 O O . THR A 1 473 ? 190.98800 163.70600 185.87100 1.000 66.87530 749 THR A O 1
ATOM 6751 N N . THR A 1 474 ? 191.17000 165.91600 185.43600 1.000 68.22040 750 THR A N 1
ATOM 6752 C CA . THR A 1 474 ? 191.07300 166.27700 186.85100 1.000 68.22040 750 THR A CA 1
ATOM 6753 C C . THR A 1 474 ? 189.63100 166.26400 187.35500 1.000 68.22040 750 THR A C 1
ATOM 6754 O O . THR A 1 474 ? 189.25000 165.40100 188.15200 1.000 68.22040 750 THR A O 1
ATOM 6765 N N . ALA A 1 475 ? 188.81400 167.20700 186.89100 1.000 62.55598 751 ALA A N 1
ATOM 6766 C CA . ALA A 1 475 ? 187.44600 167.35300 187.38000 1.000 62.55598 751 ALA A CA 1
ATOM 6767 C C . ALA A 1 475 ? 186.82200 168.56800 186.70500 1.000 62.55598 751 ALA A C 1
ATOM 6768 O O . ALA A 1 475 ? 187.47900 169.28900 185.94900 1.000 62.55598 751 ALA A O 1
ATOM 6775 N N . LEU A 1 476 ? 185.53500 168.78100 186.98500 1.000 55.13562 752 LEU A N 1
ATOM 6776 C CA . LEU A 1 476 ? 184.89100 170.05800 186.69800 1.000 55.13562 752 LEU A CA 1
ATOM 6777 C C . LEU A 1 476 ? 184.14700 170.58100 187.92200 1.000 55.13562 752 LEU A C 1
ATOM 6778 O O . LEU A 1 476 ? 184.02900 171.79600 188.10800 1.000 55.13562 752 LEU A O 1
ATOM 6794 N N . ARG A 1 477 ? 183.64400 169.68100 188.75700 1.000 44.65119 753 ARG A N 1
ATOM 6795 C CA . ARG A 1 477 ? 182.88300 170.05300 189.94300 1.000 44.65119 753 ARG A CA 1
ATOM 6796 C C . ARG A 1 477 ? 182.58100 168.78400 190.73500 1.000 44.65119 753 ARG A C 1
ATOM 6797 O O . ARG A 1 477 ? 182.56800 167.68900 190.16700 1.000 44.65119 753 ARG A O 1
ATOM 6818 N N . PRO A 1 478 ? 182.33700 168.90800 192.03800 1.000 41.41875 754 PRO A N 1
ATOM 6819 C CA . PRO A 1 478 ? 181.87000 167.74900 192.80400 1.000 41.41875 754 PRO A CA 1
ATOM 6820 C C . PRO A 1 478 ? 180.51700 167.27000 192.30300 1.000 41.41875 754 PRO A C 1
ATOM 6821 O O . PRO A 1 478 ? 179.65000 168.06400 191.92800 1.000 41.41875 754 PRO A O 1
ATOM 6832 N N . SER A 1 479 ? 180.33800 165.95300 192.30700 1.000 38.82291 755 SER A N 1
ATOM 6833 C CA . SER A 1 479 ? 179.11900 165.35000 191.78700 1.000 38.82291 755 SER A CA 1
ATOM 6834 C C . SER A 1 479 ? 178.81800 164.08900 192.58900 1.000 38.82291 755 SER A C 1
ATOM 6835 O O . SER A 1 479 ? 179.48800 163.78600 193.58000 1.000 38.82291 755 SER A O 1
ATOM 6843 N N . ALA A 1 480 ? 177.79200 163.35500 192.15500 1.000 34.88283 756 ALA A N 1
ATOM 6844 C CA . ALA A 1 480 ? 177.40400 162.13400 192.85200 1.000 34.88283 756 ALA A CA 1
ATOM 6845 C C . ALA A 1 480 ? 178.51300 161.09000 192.80600 1.000 34.88283 756 ALA A C 1
ATOM 6846 O O . ALA A 1 480 ? 178.79200 160.42600 193.81100 1.000 34.88283 756 ALA A O 1
ATOM 6853 N N . SER A 1 481 ? 179.15800 160.93000 191.65000 1.000 35.79810 757 SER A N 1
ATOM 6854 C CA . SER A 1 481 ? 180.17200 159.89600 191.49400 1.000 35.79810 757 SER A CA 1
ATOM 6855 C C . SER A 1 481 ? 181.46100 160.20500 192.24200 1.000 35.79810 757 SER A C 1
ATOM 6856 O O . SER A 1 481 ? 182.27400 159.29500 192.43400 1.000 35.79810 757 SER A O 1
ATOM 6864 N N . THR A 1 482 ? 181.67200 161.45100 192.66300 1.000 39.80989 758 THR A N 1
ATOM 6865 C CA . THR A 1 482 ? 182.86200 161.82900 193.41100 1.000 39.80989 758 THR A CA 1
ATOM 6866 C C . THR A 1 482 ? 182.59200 162.02400 194.89700 1.000 39.80989 758 THR A C 1
ATOM 6867 O O . THR A 1 482 ? 183.54300 162.17900 195.66900 1.000 39.80989 758 THR A O 1
ATOM 6878 N N . GLN A 1 483 ? 181.33000 162.01400 195.31800 1.000 41.76104 759 GLN A N 1
ATOM 6879 C CA . GLN A 1 483 ? 180.94800 162.20100 196.71100 1.000 41.76104 759 GLN A CA 1
ATOM 6880 C C . GLN A 1 483 ? 180.23700 160.96400 197.24900 1.000 41.76104 759 GLN A C 1
ATOM 6881 O O . GLN A 1 483 ? 179.33400 161.05400 198.08400 1.000 41.76104 759 GLN A O 1
ATOM 6895 N N . ALA A 1 484 ? 180.63900 159.79100 196.77300 1.000 36.15565 760 ALA A N 1
ATOM 6896 C CA . ALA A 1 484 ? 180.05300 158.53400 197.21100 1.000 36.15565 760 ALA A CA 1
ATOM 6897 C C . ALA A 1 484 ? 180.68100 158.08200 198.52300 1.000 36.15565 760 ALA A C 1
ATOM 6898 O O . ALA A 1 484 ? 181.83600 158.39700 198.82300 1.000 36.15565 760 ALA A O 1
ATOM 6905 N N . LEU A 1 485 ? 179.90400 157.33300 199.30900 1.000 36.11100 761 LEU A N 1
ATOM 6906 C CA . LEU A 1 485 ? 180.42100 156.81400 200.57100 1.000 36.11100 761 LEU A CA 1
ATOM 6907 C C . LEU A 1 485 ? 181.64100 155.93500 200.33700 1.000 36.11100 761 LEU A C 1
ATOM 6908 O O . LEU A 1 485 ? 182.64900 156.05500 201.04300 1.000 36.11100 761 LEU A O 1
ATOM 6924 N N . SER A 1 486 ? 181.56800 155.04700 199.34900 1.000 33.84726 762 SER A N 1
ATOM 6925 C CA . SER A 1 486 ? 182.70200 154.23800 198.93400 1.000 33.84726 762 SER A CA 1
ATOM 6926 C C . SER A 1 486 ? 182.81700 154.32100 197.42100 1.000 33.84726 762 SER A C 1
ATOM 6927 O O . SER A 1 486 ? 181.84500 154.61100 196.72100 1.000 33.84726 762 SER A O 1
ATOM 6935 N N . SER A 1 487 ? 184.02300 154.07300 196.91900 1.000 33.95355 763 SER A N 1
ATOM 6936 C CA . SER A 1 487 ? 184.28000 154.19900 195.49500 1.000 33.95355 763 SER A CA 1
ATOM 6937 C C . SER A 1 487 ? 185.24300 153.10900 195.05600 1.000 33.95355 763 SER A C 1
ATOM 6938 O O . SER A 1 487 ? 185.98700 152.54400 195.86100 1.000 33.95355 763 SER A O 1
ATOM 6946 N N . SER A 1 488 ? 185.21100 152.81900 193.75900 1.000 32.70099 764 SER A N 1
ATOM 6947 C CA . SER A 1 488 ? 186.09300 151.82300 193.17000 1.000 32.70099 764 SER A CA 1
ATOM 6948 C C . SER A 1 488 ? 186.36400 152.20700 191.72400 1.000 32.70099 764 SER A C 1
ATOM 6949 O O . SER A 1 488 ? 185.62300 152.98600 191.12200 1.000 32.70099 764 SER A O 1
ATOM 6957 N N . VAL A 1 489 ? 187.44000 151.65600 191.17300 1.000 34.39844 765 VAL A N 1
ATOM 6958 C CA . VAL A 1 489 ? 187.85800 151.95600 189.81000 1.000 34.39844 765 VAL A CA 1
ATOM 6959 C C . VAL A 1 489 ? 188.11900 150.64900 189.07700 1.000 34.39844 765 VAL A C 1
ATOM 6960 O O . VAL A 1 489 ? 188.65300 149.69000 189.64300 1.000 34.39844 765 VAL A O 1
ATOM 6973 N N . SER A 1 490 ? 187.73000 150.61500 187.80500 1.000 36.29898 766 SER A N 1
ATOM 6974 C CA . SER A 1 490 ? 187.92000 149.41900 186.99800 1.000 36.29898 766 SER A CA 1
ATOM 6975 C C . SER A 1 490 ? 189.40200 149.11300 186.83700 1.000 36.29898 766 SER A C 1
ATOM 6976 O O . SER A 1 490 ? 190.20500 150.00200 186.53800 1.000 36.29898 766 SER A O 1
ATOM 6984 N N . SER A 1 491 ? 189.76300 147.84600 187.03500 1.000 43.62122 767 SER A N 1
ATOM 6985 C CA . SER A 1 491 ? 191.12500 147.35700 186.82000 1.000 43.62122 767 SER A CA 1
ATOM 6986 C C . SER A 1 491 ? 191.01500 146.13600 185.91400 1.000 43.62122 767 SER A C 1
ATOM 6987 O O . SER A 1 491 ? 190.96000 145.00000 186.39300 1.000 43.62122 767 SER A O 1
ATOM 6995 N N . SER A 1 492 ? 190.98700 146.37300 184.60500 1.000 45.41882 768 SER A N 1
ATOM 6996 C CA . SER A 1 492 ? 190.82300 145.32100 183.61200 1.000 45.41882 768 SER A CA 1
ATOM 6997 C C . SER A 1 492 ? 192.04500 145.28600 182.70700 1.000 45.41882 768 SER A C 1
ATOM 6998 O O . SER A 1 492 ? 192.45900 146.32200 182.17500 1.000 45.41882 768 SER A O 1
ATOM 7006 N N . LYS A 1 493 ? 192.61900 144.09400 182.53800 1.000 52.41575 769 LYS A N 1
ATOM 7007 C CA . LYS A 1 493 ? 193.78200 143.93700 181.67300 1.000 52.41575 769 LYS A CA 1
ATOM 7008 C C . LYS A 1 493 ? 193.43200 144.09100 180.19900 1.000 52.41575 769 LYS A C 1
ATOM 7009 O O . LYS A 1 493 ? 194.32300 144.37200 179.39000 1.000 52.41575 769 LYS A O 1
ATOM 7028 N N . LEU A 1 494 ? 192.16600 143.91400 179.83300 1.000 47.73351 770 LEU A N 1
ATOM 7029 C CA . LEU A 1 494 ? 191.77000 143.99600 178.43600 1.000 47.73351 770 LEU A CA 1
ATOM 7030 C C . LEU A 1 494 ? 191.89800 145.42500 177.92200 1.000 47.73351 770 LEU A C 1
ATOM 7031 O O . LEU A 1 494 ? 191.78900 146.39600 178.67600 1.000 47.73351 770 LEU A O 1
ATOM 7047 N N . PHE A 1 495 ? 192.13400 145.54500 176.61600 1.000 46.02006 771 PHE A N 1
ATOM 7048 C CA . PHE A 1 495 ? 192.28900 146.80600 175.89800 1.000 46.02006 771 PHE A CA 1
ATOM 7049 C C . PHE A 1 495 ? 193.60200 147.50800 176.22000 1.000 46.02006 771 PHE A C 1
ATOM 7050 O O . PHE A 1 495 ? 193.84700 148.59900 175.69100 1.000 46.02006 771 PHE A O 1
ATOM 7067 N N . SER A 1 496 ? 194.45600 146.92700 177.06500 1.000 55.40815 772 SER A N 1
ATOM 7068 C CA . SER A 1 496 ? 195.72700 147.57000 177.38300 1.000 55.40815 772 SER A CA 1
ATOM 7069 C C . SER A 1 496 ? 196.60100 147.70000 176.14300 1.000 55.40815 772 SER A C 1
ATOM 7070 O O . SER A 1 496 ? 197.24200 148.73600 175.93100 1.000 55.40815 772 SER A O 1
ATOM 7078 N N . SER A 1 497 ? 196.64000 146.66200 175.31300 1.000 61.21621 773 SER A N 1
ATOM 7079 C CA . SER A 1 497 ? 197.43500 146.68600 174.09100 1.000 61.21621 773 SER A CA 1
ATOM 7080 C C . SER A 1 497 ? 196.81700 147.62800 173.06400 1.000 61.21621 773 SER A C 1
ATOM 7081 O O . SER A 1 497 ? 197.19100 147.61500 171.89200 1.000 61.21621 773 SER A O 1
ATOM 7089 N N . HIS A 1 502 ? 193.50600 156.94400 169.31800 1.000 79.52333 778 HIS A N 1
ATOM 7090 C CA . HIS A 1 502 ? 193.55500 156.79400 170.76800 1.000 79.52333 778 HIS A CA 1
ATOM 7091 C C . HIS A 1 502 ? 194.44400 157.86200 171.39900 1.000 79.52333 778 HIS A C 1
ATOM 7092 O O . HIS A 1 502 ? 194.93200 157.69500 172.51700 1.000 79.52333 778 HIS A O 1
ATOM 7105 N N . GLU A 1 503 ? 194.64500 158.96400 170.68000 1.000 83.23409 779 GLU A N 1
ATOM 7106 C CA . GLU A 1 503 ? 195.49800 160.04000 171.15600 1.000 83.23409 779 GLU A CA 1
ATOM 7107 C C . GLU A 1 503 ? 194.74800 160.89800 172.17400 1.000 83.23409 779 GLU A C 1
ATOM 7108 O O . GLU A 1 503 ? 193.59500 160.63300 172.52500 1.000 83.23409 779 GLU A O 1
ATOM 7120 N N . THR A 1 504 ? 195.41500 161.94100 172.65900 1.000 77.35751 780 THR A N 1
ATOM 7121 C CA . THR A 1 504 ? 194.84000 162.83900 173.65300 1.000 77.35751 780 THR A CA 1
ATOM 7122 C C . THR A 1 504 ? 195.33200 164.25400 173.36700 1.000 77.35751 780 THR A C 1
ATOM 7123 O O . THR A 1 504 ? 196.00400 164.50700 172.36200 1.000 77.35751 780 THR A O 1
ATOM 7134 N N . SER A 1 505 ? 194.99000 165.18100 174.25800 1.000 76.48735 781 SER A N 1
ATOM 7135 C CA . SER A 1 505 ? 195.42700 166.56500 174.14400 1.000 76.48735 781 SER A CA 1
ATOM 7136 C C . SER A 1 505 ? 195.34300 167.20300 175.52300 1.000 76.48735 781 SER A C 1
ATOM 7137 O O . SER A 1 505 ? 194.67500 166.69300 176.42500 1.000 76.48735 781 SER A O 1
ATOM 7145 N N . PHE A 1 506 ? 196.03700 168.33100 175.67900 1.000 81.50612 782 PHE A N 1
ATOM 7146 C CA . PHE A 1 506 ? 195.98900 169.03800 176.95400 1.000 81.50612 782 PHE A CA 1
ATOM 7147 C C . PHE A 1 506 ? 194.58900 169.56600 177.24300 1.000 81.50612 782 PHE A C 1
ATOM 7148 O O . PHE A 1 506 ? 194.11400 169.47900 178.38000 1.000 81.50612 782 PHE A O 1
ATOM 7165 N N . GLY A 1 507 ? 193.92100 170.12100 176.23500 1.000 77.64587 783 GLY A N 1
ATOM 7166 C CA . GLY A 1 507 ? 192.55800 170.58600 176.39800 1.000 77.64587 783 GLY A CA 1
ATOM 7167 C C . GLY A 1 507 ? 191.56800 169.76700 175.59800 1.000 77.64587 783 GLY A C 1
ATOM 7168 O O . GLY A 1 507 ? 191.50400 169.88300 174.37100 1.000 77.64587 783 GLY A O 1
ATOM 7172 N N . GLU A 1 508 ? 190.78100 168.94500 176.28700 1.000 72.35304 784 GLU A N 1
ATOM 7173 C CA . GLU A 1 508 ? 189.77400 168.10900 175.63800 1.000 72.35304 784 GLU A CA 1
ATOM 7174 C C . GLU A 1 508 ? 188.74800 167.70700 176.68300 1.000 72.35304 784 GLU A C 1
ATOM 7175 O O . GLU A 1 508 ? 189.11800 167.19900 177.74600 1.000 72.35304 784 GLU A O 1
ATOM 7187 N N . GLU A 1 509 ? 187.47100 167.93100 176.38800 1.000 62.82331 785 GLU A N 1
ATOM 7188 C CA . GLU A 1 509 ? 186.39700 167.49500 177.27100 1.000 62.82331 785 GLU A CA 1
ATOM 7189 C C . GLU A 1 509 ? 186.10900 166.02400 177.00600 1.000 62.82331 785 GLU A C 1
ATOM 7190 O O . GLU A 1 509 ? 185.82200 165.63800 175.86700 1.000 62.82331 785 GLU A O 1
ATOM 7202 N N . VAL A 1 510 ? 186.19000 165.20300 178.05000 1.000 57.42008 786 VAL A N 1
ATOM 7203 C CA . VAL A 1 510 ? 185.99700 163.76300 177.93400 1.000 57.42008 786 VAL A CA 1
ATOM 7204 C C . VAL A 1 510 ? 184.96300 163.31800 178.95600 1.000 57.42008 786 VAL A C 1
ATOM 7205 O O . VAL A 1 510 ? 184.83700 163.91700 180.02900 1.000 57.42008 786 VAL A O 1
ATOM 7218 N N . GLU A 1 511 ? 184.22600 162.26400 178.62100 1.000 41.04811 787 GLU A N 1
ATOM 7219 C CA . GLU A 1 511 ? 183.21100 161.73400 179.51800 1.000 41.04811 787 GLU A CA 1
ATOM 7220 C C . GLU A 1 511 ? 183.79600 160.61600 180.37000 1.000 41.04811 787 GLU A C 1
ATOM 7221 O O . GLU A 1 511 ? 184.43600 159.69500 179.85100 1.000 41.04811 787 GLU A O 1
ATOM 7233 N N . VAL A 1 512 ? 183.58000 160.70400 181.67800 1.000 38.89328 788 VAL A N 1
ATOM 7234 C CA . VAL A 1 512 ? 183.91900 159.64900 182.62200 1.000 38.89328 788 VAL A CA 1
ATOM 7235 C C . VAL A 1 512 ? 182.61400 159.04400 183.11000 1.000 38.89328 788 VAL A C 1
ATOM 7236 O O . VAL A 1 512 ? 181.73600 159.76200 183.60500 1.000 38.89328 788 VAL A O 1
ATOM 7249 N N . HIS A 1 513 ? 182.48500 157.72900 182.96100 1.000 32.76006 789 HIS A N 1
ATOM 7250 C CA . HIS A 1 513 ? 181.24600 157.01900 183.23000 1.000 32.76006 789 HIS A CA 1
ATOM 7251 C C . HIS A 1 513 ? 181.36900 156.22300 184.52000 1.000 32.76006 789 HIS A C 1
ATOM 7252 O O . HIS A 1 513 ? 182.40700 155.61300 184.79100 1.000 32.76006 789 HIS A O 1
ATOM 7266 N N . ASN A 1 514 ? 180.30100 156.24100 185.31200 1.000 32.55015 790 ASN A N 1
ATOM 7267 C CA . ASN A 1 514 ? 180.27500 155.58600 186.60800 1.000 32.55015 790 ASN A CA 1
ATOM 7268 C C . ASN A 1 514 ? 178.97500 154.81400 186.76700 1.000 32.55015 790 ASN A C 1
ATOM 7269 O O . ASN A 1 514 ? 177.94200 155.17200 186.19700 1.000 32.55015 790 ASN A O 1
ATOM 7280 N N . LEU A 1 515 ? 179.04900 153.74300 187.54800 1.000 29.89796 791 LEU A N 1
ATOM 7281 C CA . LEU A 1 515 ? 177.88400 153.02000 188.03600 1.000 29.89796 791 LEU A CA 1
ATOM 7282 C C . LEU A 1 515 ? 177.70000 153.38400 189.50100 1.000 29.89796 791 LEU A C 1
ATOM 7283 O O . LEU A 1 515 ? 178.57300 153.09900 190.32700 1.000 29.89796 791 LEU A O 1
ATOM 7299 N N . LEU A 1 516 ? 176.58000 154.02200 189.81600 1.000 30.08030 792 LEU A N 1
ATOM 7300 C CA . LEU A 1 516 ? 176.28100 154.47500 191.16500 1.000 30.08030 792 LEU A CA 1
ATOM 7301 C C . LEU A 1 516 ? 175.25700 153.53800 191.78600 1.000 30.08030 792 LEU A C 1
ATOM 7302 O O . LEU A 1 516 ? 174.19500 153.29600 191.20300 1.000 30.08030 792 LEU A O 1
ATOM 7318 N N . ILE A 1 517 ? 175.58600 153.00900 192.95700 1.000 31.49607 793 ILE A N 1
ATOM 7319 C CA . ILE A 1 517 ? 174.62900 152.29800 193.79200 1.000 31.49607 793 ILE A CA 1
ATOM 7320 C C . ILE A 1 517 ? 174.06800 153.30600 194.78200 1.000 31.49607 793 ILE A C 1
ATOM 7321 O O . ILE A 1 517 ? 174.81700 153.87300 195.58800 1.000 31.49607 793 ILE A O 1
ATOM 7337 N N . ILE A 1 518 ? 172.75600 153.52200 194.71700 1.000 31.17142 794 ILE A N 1
ATOM 7338 C CA . ILE A 1 518 ? 172.06500 154.57100 195.45700 1.000 31.17142 794 ILE A CA 1
ATOM 7339 C C . ILE A 1 518 ? 170.99100 153.92100 196.31800 1.000 31.17142 794 ILE A C 1
ATOM 7340 O O . ILE A 1 518 ? 170.17100 153.14800 195.81200 1.000 31.17142 794 ILE A O 1
ATOM 7356 N N . ASP A 1 519 ? 170.99000 154.23800 197.60900 1.000 33.23901 795 ASP A N 1
ATOM 7357 C CA . ASP A 1 519 ? 169.98500 153.68400 198.50600 1.000 33.23901 795 ASP A CA 1
ATOM 7358 C C . ASP A 1 519 ? 168.59200 154.13800 198.08500 1.000 33.23901 795 ASP A C 1
ATOM 7359 O O . ASP A 1 519 ? 168.39000 155.27200 197.64900 1.000 33.23901 795 ASP A O 1
ATOM 7368 N N . GLN A 1 520 ? 167.61900 153.23800 198.21800 1.000 35.58174 796 GLN A N 1
ATOM 7369 C CA . GLN A 1 520 ? 166.25400 153.53400 197.80300 1.000 35.58174 796 GLN A CA 1
ATOM 7370 C C . GLN A 1 520 ? 165.49300 154.39700 198.80000 1.000 35.58174 796 GLN A C 1
ATOM 7371 O O . GLN A 1 520 ? 164.46500 154.97500 198.43100 1.000 35.58174 796 GLN A O 1
ATOM 7385 N N . HIS A 1 521 ? 165.95800 154.49500 200.04400 1.000 36.17894 797 HIS A N 1
ATOM 7386 C CA . HIS A 1 521 ? 165.26200 155.24900 201.07900 1.000 36.17894 797 HIS A CA 1
ATOM 7387 C C . HIS A 1 521 ? 165.77200 156.68000 201.18200 1.000 36.17894 797 HIS A C 1
ATOM 7388 O O . HIS A 1 521 ? 165.00300 157.62700 201.00000 1.000 36.17894 797 HIS A O 1
ATOM 7402 N N . THR A 1 522 ? 167.05800 156.86100 201.47100 1.000 35.20185 798 THR A N 1
ATOM 7403 C CA . THR A 1 522 ? 167.65200 158.18500 201.57300 1.000 35.20185 798 THR A CA 1
ATOM 7404 C C . THR A 1 522 ? 168.15600 158.71300 200.23800 1.000 35.20185 798 THR A C 1
ATOM 7405 O O . THR A 1 522 ? 168.41200 159.91600 200.12200 1.000 35.20185 798 THR A O 1
ATOM 7416 N N . PHE A 1 523 ? 168.29800 157.85000 199.23200 1.000 32.53350 799 PHE A N 1
ATOM 7417 C CA . PHE A 1 523 ? 168.77800 158.24800 197.91100 1.000 32.53350 799 PHE A CA 1
ATOM 7418 C C . PHE A 1 523 ? 170.18400 158.83200 197.97400 1.000 32.53350 799 PHE A C 1
ATOM 7419 O O . PHE A 1 523 ? 170.56500 159.65800 197.14100 1.000 32.53350 799 PHE A O 1
ATOM 7436 N N . GLU A 1 524 ? 170.97000 158.39900 198.95500 1.000 34.08037 800 GLU A N 1
ATOM 7437 C CA . GLU A 1 524 ? 172.38100 158.74000 199.01800 1.000 34.08037 800 GLU A CA 1
ATOM 7438 C C . GLU A 1 524 ? 173.16700 157.78200 198.13500 1.000 34.08037 800 GLU A C 1
ATOM 7439 O O . GLU A 1 524 ? 172.79800 156.61500 197.98500 1.000 34.08037 800 GLU A O 1
ATOM 7451 N N . VAL A 1 525 ? 174.25400 158.28000 197.55400 1.000 32.78152 801 VAL A N 1
ATOM 7452 C CA . VAL A 1 525 ? 175.07700 157.46500 196.67000 1.000 32.78152 801 VAL A CA 1
ATOM 7453 C C . VAL A 1 525 ? 175.93100 156.54100 197.52500 1.000 32.78152 801 VAL A C 1
ATOM 7454 O O . VAL A 1 525 ? 176.99600 156.93400 198.01200 1.000 32.78152 801 VAL A O 1
ATOM 7467 N N . LEU A 1 526 ? 175.46500 155.30600 197.71100 1.000 33.07092 802 LEU A N 1
ATOM 7468 C CA . LEU A 1 526 ? 176.19500 154.35000 198.53400 1.000 33.07092 802 LEU A CA 1
ATOM 7469 C C . LEU A 1 526 ? 177.54300 153.98900 197.93200 1.000 33.07092 802 LEU A C 1
ATOM 7470 O O . LEU A 1 526 ? 178.52900 153.86400 198.66600 1.000 33.07092 802 LEU A O 1
ATOM 7486 N N . HIS A 1 527 ? 177.61200 153.81200 196.61500 1.000 31.78958 803 HIS A N 1
ATOM 7487 C CA . HIS A 1 527 ? 178.85700 153.39500 195.98400 1.000 31.78958 803 HIS A CA 1
ATOM 7488 C C . HIS A 1 527 ? 178.95100 153.99100 194.58900 1.000 31.78958 803 HIS A C 1
ATOM 7489 O O . HIS A 1 527 ? 177.93600 154.30700 193.96800 1.000 31.78958 803 HIS A O 1
ATOM 7503 N N . ALA A 1 528 ? 180.18200 154.12400 194.09600 1.000 31.61773 804 ALA A N 1
ATOM 7504 C CA . ALA A 1 528 ? 180.43800 154.63500 192.75100 1.000 31.61773 804 ALA A CA 1
ATOM 7505 C C . ALA A 1 528 ? 181.61800 153.87400 192.16300 1.000 31.61773 804 ALA A C 1
ATOM 7506 O O . ALA A 1 528 ? 182.72900 153.93400 192.69800 1.000 31.61773 804 ALA A O 1
ATOM 7513 N N . HIS A 1 529 ? 181.37900 153.16400 191.06600 1.000 30.57382 805 HIS A N 1
ATOM 7514 C CA . HIS A 1 529 ? 182.41200 152.41700 190.36000 1.000 30.57382 805 HIS A CA 1
ATOM 7515 C C . HIS A 1 529 ? 182.70000 153.11600 189.04000 1.000 30.57382 805 HIS A C 1
ATOM 7516 O O . HIS A 1 529 ? 181.79800 153.28500 188.21600 1.000 30.57382 805 HIS A O 1
ATOM 7530 N N . GLN A 1 530 ? 183.95400 153.50600 188.83600 1.000 33.55082 806 GLN A N 1
ATOM 7531 C CA . GLN A 1 530 ? 184.37000 154.23600 187.64700 1.000 33.55082 806 GLN A CA 1
ATOM 7532 C C . GLN A 1 530 ? 184.93700 153.26300 186.62300 1.000 33.55082 806 GLN A C 1
ATOM 7533 O O . GLN A 1 530 ? 185.80800 152.45000 186.94600 1.000 33.55082 806 GLN A O 1
ATOM 7547 N N . PHE A 1 531 ? 184.44600 153.35700 185.39000 1.000 32.44448 807 PHE A N 1
ATOM 7548 C CA . PHE A 1 531 ? 184.85400 152.45500 184.32600 1.000 32.44448 807 PH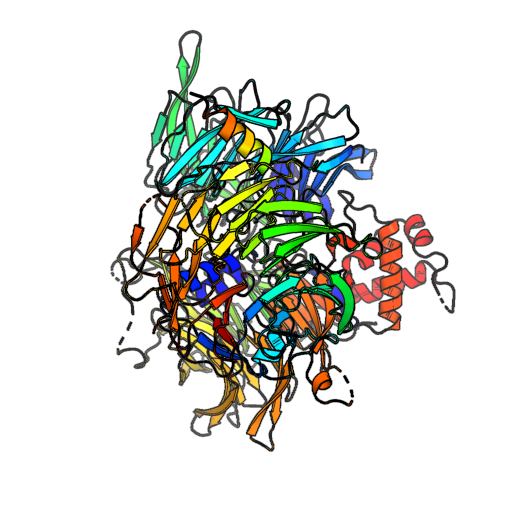E A CA 1
ATOM 7549 C C . PHE A 1 531 ? 186.16600 152.93000 183.70600 1.000 32.44448 807 PHE A C 1
ATOM 7550 O O . PHE A 1 531 ? 186.67300 154.01400 184.00500 1.000 32.44448 807 PHE A O 1
ATOM 7567 N N . LEU A 1 532 ? 186.72500 152.10300 182.82600 1.000 38.88840 808 LEU A N 1
ATOM 7568 C CA . LEU A 1 532 ? 188.01400 152.40700 182.23000 1.000 38.88840 808 LEU A CA 1
ATOM 7569 C C . LEU A 1 532 ? 187.95800 153.74000 181.48700 1.000 38.88840 808 LEU A C 1
ATOM 7570 O O . LEU A 1 532 ? 186.89100 154.29800 181.22300 1.000 38.88840 808 LEU A O 1
ATOM 7586 N N . GLN A 1 533 ? 189.13800 154.25000 181.15300 1.000 42.74486 809 GLN A N 1
ATOM 7587 C CA . GLN A 1 533 ? 189.22900 155.47800 180.38000 1.000 42.74486 809 GLN A CA 1
ATOM 7588 C C . GLN A 1 533 ? 188.70200 155.24500 178.97000 1.000 42.74486 809 GLN A C 1
ATOM 7589 O O . GLN A 1 533 ? 188.94700 154.20000 178.36300 1.000 42.74486 809 GLN A O 1
ATOM 7603 N N . ASN A 1 534 ? 187.96600 156.22800 178.45300 1.000 40.86874 810 ASN A N 1
ATOM 7604 C CA . ASN A 1 534 ? 187.37600 156.17900 177.11600 1.000 40.86874 810 ASN A CA 1
ATOM 7605 C C . ASN A 1 534 ? 186.29700 155.10700 176.99700 1.000 40.86874 810 ASN A C 1
ATOM 7606 O O . ASN A 1 534 ? 185.90000 154.74400 175.88600 1.000 40.86874 810 ASN A O 1
ATOM 7617 N N . GLU A 1 535 ? 185.80100 154.59700 178.12200 1.000 36.77264 811 GLU A N 1
ATOM 7618 C CA . GLU A 1 535 ? 184.77700 153.56000 178.14200 1.000 36.77264 811 GLU A CA 1
ATOM 7619 C C . GLU A 1 535 ? 183.44700 154.18700 178.53500 1.000 36.77264 811 GLU A C 1
ATOM 7620 O O . GLU A 1 535 ? 183.34000 154.79700 179.60500 1.000 36.77264 811 GLU A O 1
ATOM 7632 N N . TYR A 1 536 ? 182.44200 154.03700 177.67700 1.000 35.27091 812 TYR A N 1
ATOM 7633 C CA . TYR A 1 536 ? 181.10200 154.55000 177.93000 1.000 35.27091 812 TYR A CA 1
ATOM 7634 C C . TYR A 1 536 ? 180.18300 153.39300 178.28700 1.000 35.27091 812 TYR A C 1
ATOM 7635 O O . TYR A 1 536 ? 180.13200 152.39400 177.56500 1.000 35.27091 812 TYR A O 1
ATOM 7653 N N . ALA A 1 537 ? 179.45100 153.53500 179.38700 1.000 30.94117 813 ALA A N 1
ATOM 7654 C CA . ALA A 1 537 ? 178.46700 152.54200 179.79800 1.000 30.94117 813 ALA A CA 1
ATOM 7655 C C . ALA A 1 537 ? 177.13300 152.87200 179.14000 1.000 30.94117 813 ALA A C 1
ATOM 7656 O O . ALA A 1 537 ? 176.55200 153.92900 179.40500 1.000 30.94117 813 ALA A O 1
ATOM 7663 N N . LEU A 1 538 ? 176.65300 151.97300 178.28100 1.000 31.31605 814 LEU A N 1
ATOM 7664 C CA . LEU A 1 538 ? 175.47400 152.23100 177.46600 1.000 31.31605 814 LEU A CA 1
ATOM 7665 C C . LEU A 1 538 ? 174.21900 151.54100 177.97700 1.000 31.31605 814 LEU A C 1
ATOM 7666 O O . LEU A 1 538 ? 173.12100 152.07700 177.80000 1.000 31.31605 814 LEU A O 1
ATOM 7682 N N . SER A 1 539 ? 174.34500 150.37200 178.60400 1.000 29.70708 815 SER A N 1
ATOM 7683 C CA . SER A 1 539 ? 173.18800 149.61200 179.05200 1.000 29.70708 815 SER A CA 1
ATOM 7684 C C . SER A 1 539 ? 173.41800 149.11200 180.47000 1.000 29.70708 815 SER A C 1
ATOM 7685 O O . SER A 1 539 ? 174.55300 148.91000 180.90700 1.000 29.70708 815 SER A O 1
ATOM 7693 N N . LEU A 1 540 ? 172.31300 148.91000 181.18300 1.000 28.33365 816 LEU A N 1
ATOM 7694 C CA . LEU A 1 540 ? 172.35400 148.44600 182.56700 1.000 28.33365 816 LEU A CA 1
ATOM 7695 C C . LEU A 1 540 ? 171.11000 147.61500 182.82800 1.000 28.33365 816 LEU A C 1
ATOM 7696 O O . LEU A 1 540 ? 169.99400 148.08900 182.60000 1.000 28.33365 816 LEU A O 1
ATOM 7712 N N . VAL A 1 541 ? 171.29700 146.38600 183.30300 1.000 30.40907 817 VAL A N 1
ATOM 7713 C CA . VAL A 1 541 ? 170.19100 145.52200 183.69000 1.000 30.40907 817 VAL A CA 1
ATOM 7714 C C . VAL A 1 541 ? 170.51200 144.89300 185.03700 1.000 30.40907 817 VAL A C 1
ATOM 7715 O O . VAL A 1 541 ? 171.67800 144.74000 185.41200 1.000 30.40907 817 VAL A O 1
ATOM 7728 N N . SER A 1 542 ? 169.46200 144.53800 185.77200 1.000 31.54465 818 SER A N 1
ATOM 7729 C CA . SER A 1 542 ? 169.57600 143.85300 187.05200 1.000 31.54465 818 SER A CA 1
ATOM 7730 C C . SER A 1 542 ? 168.73800 142.58600 186.99000 1.000 31.54465 818 SER A C 1
ATOM 7731 O O . SER A 1 542 ? 167.53000 142.65300 186.73900 1.000 31.54465 818 SER A O 1
ATOM 7739 N N . CYS A 1 543 ? 169.36800 141.43800 187.21800 1.000 33.43020 819 CYS A N 1
ATOM 7740 C CA . CYS A 1 543 ? 168.67200 140.17400 187.03200 1.000 33.43020 819 CYS A CA 1
ATOM 7741 C C . CYS A 1 543 ? 169.44300 139.04700 187.70400 1.000 33.43020 819 CYS A C 1
ATOM 7742 O O . CYS A 1 543 ? 170.60500 139.19600 188.08500 1.000 33.43020 819 CYS A O 1
ATOM 7750 N N . LYS A 1 544 ? 168.76300 137.91300 187.84400 1.000 34.75150 820 LYS A N 1
ATOM 7751 C CA . LYS A 1 544 ? 169.37000 136.64900 188.23500 1.000 34.75150 820 LYS A CA 1
ATOM 7752 C C . LYS A 1 544 ? 169.47200 135.76700 186.99900 1.000 34.75150 820 LYS A C 1
ATOM 7753 O O . LYS A 1 544 ? 168.50500 135.64500 186.24000 1.000 34.75150 820 LYS A O 1
ATOM 7772 N N . LEU A 1 545 ? 170.63400 135.15800 186.79700 1.000 35.07788 821 LEU A N 1
ATOM 7773 C CA . LEU A 1 545 ? 170.90500 134.38200 185.59800 1.000 35.07788 821 LEU A CA 1
ATOM 7774 C C . LEU A 1 545 ? 171.09000 132.90900 185.94100 1.000 35.07788 821 LEU A C 1
ATOM 7775 O O . LEU A 1 545 ? 171.67300 132.56200 186.97100 1.000 35.07788 821 LEU A O 1
ATOM 7791 N N . GLY A 1 546 ? 170.58500 132.04800 185.06000 1.000 35.27802 822 GLY A N 1
ATOM 7792 C CA . GLY A 1 546 ? 170.79800 130.61900 185.20900 1.000 35.27802 822 GLY A CA 1
ATOM 7793 C C . GLY A 1 546 ? 170.29900 130.10500 186.54200 1.000 35.27802 822 GLY A C 1
ATOM 7794 O O . GLY A 1 546 ? 169.25700 130.53000 187.05400 1.000 35.27802 822 GLY A O 1
ATOM 7798 N N . LYS A 1 547 ? 171.05400 129.17300 187.11800 1.000 38.67963 823 LYS A N 1
ATOM 7799 C CA . LYS A 1 547 ? 170.74600 128.61000 188.42500 1.000 38.67963 823 LYS A CA 1
ATOM 7800 C C . LYS A 1 547 ? 171.37800 129.39700 189.56500 1.000 38.67963 823 LYS A C 1
ATOM 7801 O O . LYS A 1 547 ? 171.19800 129.02800 190.72900 1.000 38.67963 823 LYS A O 1
ATOM 7820 N N . ASP A 1 548 ? 172.10900 130.46400 189.25900 1.000 36.48783 824 ASP A N 1
ATOM 7821 C CA . ASP A 1 548 ? 172.73200 131.26200 190.30000 1.000 36.48783 824 ASP A CA 1
ATOM 7822 C C . ASP A 1 548 ? 171.65900 132.01500 191.08600 1.000 36.48783 824 ASP A C 1
ATOM 7823 O O . ASP A 1 548 ? 170.86700 132.75600 190.49700 1.000 36.48783 824 ASP A O 1
ATOM 7832 N N . PRO A 1 549 ? 171.59800 131.85000 192.40800 1.000 35.01899 825 PRO A N 1
ATOM 7833 C CA . PRO A 1 549 ? 170.57800 132.55500 193.19700 1.000 35.01899 825 PRO A CA 1
ATOM 7834 C C . PRO A 1 549 ? 170.90200 134.00600 193.52000 1.000 35.01899 825 PRO A C 1
ATOM 7835 O O . PRO A 1 549 ? 170.11700 134.64600 194.22800 1.000 35.01899 825 PRO A O 1
ATOM 7846 N N . ASN A 1 550 ? 172.01600 134.53600 193.02800 1.000 34.44266 826 ASN A N 1
ATOM 7847 C CA . ASN A 1 550 ? 172.40000 135.91300 193.29300 1.000 34.44266 826 ASN A CA 1
ATOM 7848 C C . ASN A 1 550 ? 171.81100 136.84900 192.24600 1.000 34.44266 826 ASN A C 1
ATOM 7849 O O . ASN A 1 550 ? 171.59900 136.46900 191.09200 1.000 34.44266 826 ASN A O 1
ATOM 7860 N N . THR A 1 551 ? 171.54900 138.08300 192.66600 1.000 33.13732 827 THR A N 1
ATOM 7861 C CA . THR A 1 551 ? 171.07400 139.13700 191.78100 1.000 33.13732 827 THR A CA 1
ATOM 7862 C C . THR A 1 551 ? 172.23400 140.06700 191.45900 1.000 33.13732 827 THR A C 1
ATOM 7863 O O . THR A 1 551 ? 172.90700 140.56500 192.36800 1.000 33.13732 827 THR A O 1
ATOM 7874 N N . TYR A 1 552 ? 172.46300 140.29900 190.17200 1.000 32.54643 828 TYR A N 1
ATOM 7875 C CA . TYR A 1 552 ? 173.64400 141.00300 189.70400 1.000 32.54643 828 TYR A CA 1
ATOM 7876 C C . TYR A 1 552 ? 173.26100 142.32800 189.06200 1.000 32.54643 828 TYR A C 1
ATOM 7877 O O . TYR A 1 552 ? 172.10700 142.56000 188.69400 1.000 32.54643 828 TYR A O 1
ATOM 7895 N N . PHE A 1 553 ? 174.25600 143.20100 188.94100 1.000 30.62886 829 PHE A N 1
ATOM 7896 C CA . PHE A 1 553 ? 174.18200 144.40200 188.11700 1.000 30.62886 829 PHE A CA 1
ATOM 7897 C C . PHE A 1 553 ? 175.03800 144.13700 186.88700 1.000 30.62886 829 PHE A C 1
ATOM 7898 O O . PHE A 1 553 ? 176.25900 144.00200 186.99600 1.000 30.62886 829 PHE A O 1
ATOM 7915 N N . ILE A 1 554 ? 174.40900 144.05900 185.72100 1.000 30.61567 830 ILE A N 1
ATOM 7916 C CA . ILE A 1 554 ? 175.10900 143.76400 184.47700 1.000 30.61567 830 ILE A CA 1
ATOM 7917 C C . ILE A 1 554 ? 175.15400 145.04400 183.65700 1.000 30.61567 830 ILE A C 1
ATOM 7918 O O . ILE A 1 554 ? 174.11400 145.66500 183.40400 1.000 30.61567 830 ILE A O 1
ATOM 7934 N N . VAL A 1 555 ? 176.35700 145.43800 183.25100 1.000 29.92532 831 VAL A N 1
ATOM 7935 C CA . VAL A 1 555 ? 176.58800 146.67800 182.52100 1.000 29.92532 831 VAL A CA 1
ATOM 7936 C C . VAL A 1 555 ? 177.23700 146.34000 181.18900 1.000 29.92532 831 VAL A C 1
ATOM 7937 O O . VAL A 1 555 ? 178.21900 145.59000 181.14400 1.000 29.92532 831 VAL A O 1
ATOM 7950 N N . GLY A 1 556 ? 176.69100 146.89300 180.11100 1.000 30.19736 832 GLY A N 1
ATOM 7951 C CA . GLY A 1 556 ? 177.31000 146.81600 178.80100 1.000 30.19736 832 GLY A CA 1
ATOM 7952 C C . GLY A 1 556 ? 177.98100 148.13800 178.48100 1.000 30.19736 832 GLY A C 1
ATOM 7953 O O . GLY A 1 556 ? 177.37500 149.20200 178.61700 1.000 30.19736 832 GLY A O 1
ATOM 7957 N N . THR A 1 557 ? 179.24300 148.05900 178.07400 1.000 33.33420 833 THR A N 1
ATOM 7958 C CA . THR A 1 557 ? 180.06100 149.23600 177.83500 1.000 33.33420 833 THR A CA 1
ATOM 7959 C C . THR A 1 557 ? 180.78200 149.09800 176.50400 1.000 33.33420 833 THR A C 1
ATOM 7960 O O . THR A 1 557 ? 181.06600 147.99300 176.03900 1.000 33.33420 833 THR A O 1
ATOM 7971 N N . ALA A 1 558 ? 181.09100 150.24500 175.90800 1.000 35.64837 834 ALA A N 1
ATOM 7972 C CA . ALA A 1 558 ? 181.78900 150.32100 174.63400 1.000 35.64837 834 ALA A CA 1
ATOM 7973 C C . ALA A 1 558 ? 183.00500 151.22300 174.77000 1.000 35.64837 834 ALA A C 1
ATOM 7974 O O . ALA A 1 558 ? 182.95400 152.25100 175.45100 1.000 35.64837 834 ALA A O 1
ATOM 7981 N N . MET A 1 559 ? 184.09800 150.83700 174.11500 1.000 40.70123 835 MET A N 1
ATOM 7982 C CA . MET A 1 559 ? 185.30300 151.65900 174.07500 1.000 40.70123 835 MET A CA 1
ATOM 7983 C C . MET A 1 559 ? 185.13300 152.69500 172.97200 1.000 40.70123 835 MET A C 1
ATOM 7984 O O . MET A 1 559 ? 185.24100 152.37200 171.78500 1.000 40.70123 835 MET A O 1
ATOM 7998 N N . VAL A 1 560 ? 184.87400 153.93900 173.36100 1.000 39.22023 836 VAL A N 1
ATOM 7999 C CA . VAL A 1 560 ? 184.46300 154.98800 172.43700 1.000 39.22023 836 VAL A CA 1
ATOM 8000 C C . VAL A 1 560 ? 185.65400 155.89300 172.16000 1.000 39.22023 836 VAL A C 1
ATOM 8001 O O . VAL A 1 560 ? 186.25400 156.44900 173.08700 1.000 39.22023 836 VAL A O 1
ATOM 8014 N N . TYR A 1 561 ? 185.99200 156.04300 170.88100 1.000 45.83101 837 TYR A N 1
ATOM 8015 C CA . TYR A 1 561 ? 186.99600 156.98600 170.43000 1.000 45.83101 837 TYR A CA 1
ATOM 8016 C C . TYR A 1 561 ? 186.39700 157.90400 169.37300 1.000 45.83101 837 TYR A C 1
ATOM 8017 O O . TYR A 1 561 ? 185.65500 157.43800 168.50200 1.000 45.83101 837 TYR A O 1
ATOM 8035 N N . PRO A 1 562 ? 186.69300 159.20400 169.41700 1.000 48.99161 838 PRO A N 1
ATOM 8036 C CA . PRO A 1 562 ? 186.01600 160.12600 168.49100 1.000 48.99161 838 PRO A CA 1
ATOM 8037 C C . PRO A 1 562 ? 186.28100 159.82200 167.02800 1.000 48.99161 838 PRO A C 1
ATOM 8038 O O . PRO A 1 562 ? 185.40700 160.07000 166.19000 1.000 48.99161 838 PRO A O 1
ATOM 8049 N N . GLU A 1 563 ? 187.45400 159.28400 166.69200 1.000 52.52012 839 GLU A N 1
ATOM 8050 C CA . GLU A 1 563 ? 187.82300 159.09700 165.29300 1.000 52.52012 839 GLU A CA 1
ATOM 8051 C C . GLU A 1 563 ? 187.14100 157.90100 164.64000 1.000 52.52012 839 GLU A C 1
ATOM 8052 O O . GLU A 1 563 ? 187.18600 157.78800 163.41100 1.000 52.52012 839 GLU A O 1
ATOM 8064 N N . GLU A 1 564 ? 186.51900 157.01500 165.41200 1.000 49.03986 840 GLU A N 1
ATOM 8065 C CA . GLU A 1 564 ? 185.93200 155.78700 164.89000 1.000 49.03986 840 GLU A CA 1
ATOM 8066 C C . GLU A 1 564 ? 184.42700 155.95800 164.73500 1.000 49.03986 840 GLU A C 1
ATOM 8067 O O . GLU A 1 564 ? 183.76300 156.48100 165.63500 1.000 49.03986 840 GLU A O 1
ATOM 8079 N N . ALA A 1 565 ? 183.89600 155.51200 163.59400 1.000 43.99521 841 ALA A N 1
ATOM 8080 C CA . ALA A 1 565 ? 182.45900 155.61100 163.35700 1.000 43.99521 841 ALA A CA 1
ATOM 8081 C C . ALA A 1 565 ? 181.67400 154.76400 164.34900 1.000 43.99521 841 ALA A C 1
ATOM 8082 O O . ALA A 1 565 ? 180.63500 155.19600 164.86100 1.000 43.99521 841 ALA A O 1
ATOM 8089 N N . GLU A 1 566 ? 182.14700 153.55000 164.62300 1.000 42.40642 842 GLU A N 1
ATOM 8090 C CA . GLU A 1 566 ? 181.50500 152.66000 165.57300 1.000 42.40642 842 GLU A CA 1
ATOM 8091 C C . GLU A 1 566 ? 182.56200 151.99000 166.43900 1.000 42.40642 842 GLU A C 1
ATOM 8092 O O . GLU A 1 566 ? 183.68200 151.75200 165.97100 1.000 42.40642 842 GLU A O 1
ATOM 8104 N N . PRO A 1 567 ? 182.25200 151.68200 167.69900 1.000 39.32716 843 PRO A N 1
ATOM 8105 C CA . PRO A 1 567 ? 183.24100 151.00600 168.54500 1.000 39.32716 843 PRO A CA 1
ATOM 8106 C C . PRO A 1 567 ? 183.57200 149.61400 168.03000 1.000 39.32716 843 PRO A C 1
ATOM 8107 O O . PRO A 1 567 ? 182.71800 148.90100 167.50000 1.000 39.32716 843 PRO A O 1
ATOM 8118 N N . LYS A 1 568 ? 184.83700 149.23300 168.19600 1.000 43.43425 844 LYS A N 1
ATOM 8119 C CA . LYS A 1 568 ? 185.30400 147.89500 167.86300 1.000 43.43425 844 LYS A CA 1
ATOM 8120 C C . LYS A 1 568 ? 185.54600 147.03500 169.09400 1.000 43.43425 844 LYS A C 1
ATOM 8121 O O . LYS A 1 568 ? 185.90000 145.86000 168.95000 1.000 43.43425 844 LYS A O 1
ATOM 8140 N N . GLN A 1 569 ? 185.36900 147.58800 170.29200 1.000 41.17513 845 GLN A N 1
ATOM 8141 C CA . GLN A 1 569 ? 185.62300 146.87400 171.53200 1.000 41.17513 845 GLN A CA 1
ATOM 8142 C C . GLN A 1 569 ? 184.52400 147.20100 172.53000 1.000 41.17513 845 GLN A C 1
ATOM 8143 O O . GLN A 1 569 ? 183.91400 148.27100 172.47800 1.000 41.17513 845 GLN A O 1
ATOM 8157 N N . GLY A 1 570 ? 184.27800 146.26700 173.44000 1.000 37.08254 846 GLY A N 1
ATOM 8158 C CA . GLY A 1 570 ? 183.27600 146.48000 174.46700 1.000 37.08254 846 GLY A CA 1
ATOM 8159 C C . GLY A 1 570 ? 183.35800 145.40000 175.51800 1.000 37.08254 846 GLY A C 1
ATOM 8160 O O . GLY A 1 570 ? 184.04400 144.38800 175.35300 1.000 37.08254 846 GLY A O 1
ATOM 8164 N N . ARG A 1 571 ? 182.62000 145.62100 176.60100 1.000 36.16081 847 ARG A N 1
ATOM 8165 C CA . ARG A 1 571 ? 182.60200 144.69500 177.72200 1.000 36.16081 847 ARG A CA 1
ATOM 8166 C C . ARG A 1 571 ? 181.18300 144.49900 178.22800 1.000 36.16081 847 ARG A C 1
ATOM 8167 O O . ARG A 1 571 ? 180.32600 145.37400 178.09600 1.000 36.16081 847 ARG A O 1
ATOM 8188 N N . ILE A 1 572 ? 180.95300 143.32400 178.80400 1.000 33.86598 848 ILE A N 1
ATOM 8189 C CA . ILE A 1 572 ? 179.80700 143.05800 179.66300 1.000 33.86598 848 ILE A CA 1
ATOM 8190 C C . ILE A 1 572 ? 180.36600 142.71100 181.03300 1.000 33.86598 848 ILE A C 1
ATOM 8191 O O . ILE A 1 572 ? 181.07900 141.71200 181.18000 1.000 33.86598 848 ILE A O 1
ATOM 8207 N N . VAL A 1 573 ? 180.05000 143.52900 182.03100 1.000 32.34478 849 VAL A N 1
ATOM 8208 C CA . VAL A 1 573 ? 180.60500 143.38000 183.36900 1.000 32.34478 849 VAL A CA 1
ATOM 8209 C C . VAL A 1 573 ? 179.46800 143.06400 184.32700 1.000 32.34478 849 VAL A C 1
ATOM 8210 O O . VAL A 1 573 ? 178.46200 143.78100 184.36400 1.000 32.34478 849 VAL A O 1
ATOM 8223 N N . VAL A 1 574 ? 179.63300 141.99500 185.09700 1.000 32.79824 850 VAL A N 1
ATOM 8224 C CA . VAL A 1 574 ? 178.65600 141.55500 186.08200 1.000 32.79824 850 VAL A CA 1
ATOM 8225 C C . VAL A 1 574 ? 179.23500 141.87000 187.45300 1.000 32.79824 850 VAL A C 1
ATOM 8226 O O . VAL A 1 574 ? 180.26200 141.29900 187.84400 1.000 32.79824 850 VAL A O 1
ATOM 8239 N N . PHE A 1 575 ? 178.58000 142.78000 188.17000 1.000 31.30131 851 PHE A N 1
ATOM 8240 C CA . PHE A 1 575 ? 178.90100 143.14000 189.54100 1.000 31.30131 851 PHE A CA 1
ATOM 8241 C C . PHE A 1 575 ? 177.87700 142.53000 190.48800 1.000 31.30131 851 PHE A C 1
ATOM 8242 O O . PHE A 1 575 ? 176.73500 142.25800 190.11100 1.000 31.30131 851 PHE A O 1
ATOM 8259 N N . GLN A 1 576 ? 178.28900 142.34400 191.73700 1.000 34.67393 852 GLN A N 1
ATOM 8260 C CA . GLN A 1 576 ? 177.37500 141.97700 192.80900 1.000 34.67393 852 GLN A CA 1
ATOM 8261 C C . GLN A 1 576 ? 177.53200 142.97200 193.94700 1.000 34.67393 852 GLN A C 1
ATOM 8262 O O . GLN A 1 576 ? 178.63200 143.13500 194.48400 1.000 34.67393 852 GLN A O 1
ATOM 8276 N N . TYR A 1 577 ? 176.43800 143.63500 194.30800 1.000 35.77061 853 TYR A N 1
ATOM 8277 C CA . TYR A 1 577 ? 176.42600 144.55800 195.44000 1.000 35.77061 853 TYR A CA 1
ATOM 8278 C C . TYR A 1 577 ? 176.00300 143.77100 196.67300 1.000 35.77061 853 TYR A C 1
ATOM 8279 O O . TYR A 1 577 ? 174.81200 143.54400 196.90200 1.000 35.77061 853 TYR A O 1
ATOM 8297 N N . SER A 1 578 ? 176.98100 143.34800 197.46800 1.000 41.55059 854 SER A N 1
ATOM 8298 C CA . SER A 1 578 ? 176.74500 142.52000 198.64200 1.000 41.55059 854 SER A CA 1
ATOM 8299 C C . SER A 1 578 ? 177.43900 143.13200 199.84800 1.000 41.55059 854 SER A C 1
ATOM 8300 O O . SER A 1 578 ? 178.63600 143.43600 199.79400 1.000 41.55059 854 SER A O 1
ATOM 8308 N N . ASP A 1 579 ? 176.68800 143.30500 200.93200 1.000 47.81951 855 ASP A N 1
ATOM 8309 C CA . ASP A 1 579 ? 177.22900 143.76900 202.20700 1.000 47.81951 855 ASP A CA 1
ATOM 8310 C C . ASP A 1 579 ? 177.93700 145.11300 202.05100 1.000 47.81951 855 ASP A C 1
ATOM 8311 O O . ASP A 1 579 ? 178.98200 145.37300 202.64900 1.000 47.81951 855 ASP A O 1
ATOM 8320 N N . GLY A 1 580 ? 177.34900 145.97900 201.22900 1.000 41.66167 856 GLY A N 1
ATOM 8321 C CA . GLY A 1 580 ? 177.85500 147.32300 201.05300 1.000 41.66167 856 GLY A CA 1
ATOM 8322 C C . GLY A 1 580 ? 179.00500 147.46400 200.08100 1.000 41.66167 856 GLY A C 1
ATOM 8323 O O . GLY A 1 580 ? 179.46600 148.59000 199.85800 1.000 41.66167 856 GLY A O 1
ATOM 8327 N N . LYS A 1 581 ? 179.48100 146.37000 199.49200 1.000 42.17908 857 LYS A N 1
ATOM 8328 C CA . LYS A 1 581 ? 180.59400 146.39900 198.55500 1.000 42.17908 857 LYS A CA 1
ATOM 8329 C C . LYS A 1 581 ? 180.12500 145.93300 197.18400 1.000 42.17908 857 LYS A C 1
ATOM 8330 O O . LYS A 1 581 ? 179.27500 145.04400 197.07800 1.000 42.17908 857 LYS A O 1
ATOM 8349 N N . LEU A 1 582 ? 180.68400 146.53900 196.14100 1.000 33.60084 858 LEU A N 1
ATOM 8350 C CA . LEU A 1 582 ? 180.33600 146.23900 194.75500 1.000 33.60084 858 LEU A CA 1
ATOM 8351 C C . LEU A 1 582 ? 181.55000 145.59600 194.09200 1.000 33.60084 858 LEU A C 1
ATOM 8352 O O . LEU A 1 582 ? 182.44000 146.29400 193.60000 1.000 33.60084 858 LEU A O 1
ATOM 8368 N N . GLN A 1 583 ? 181.58200 144.26700 194.07700 1.000 34.80268 859 GLN A N 1
ATOM 8369 C CA . GLN A 1 583 ? 182.68700 143.53600 193.47600 1.000 34.80268 859 GLN A CA 1
ATOM 8370 C C . GLN A 1 583 ? 182.33300 143.09500 192.06100 1.000 34.80268 859 GLN A C 1
ATOM 8371 O O . GLN A 1 583 ? 181.16300 142.90400 191.72200 1.000 34.80268 859 GLN A O 1
ATOM 8385 N N . THR A 1 584 ? 183.36400 142.93900 191.23300 1.000 34.20312 860 THR A N 1
ATOM 8386 C CA . THR A 1 584 ? 183.19800 142.53600 189.84100 1.000 34.20312 860 THR A CA 1
ATOM 8387 C C . THR A 1 584 ? 183.15600 141.01500 189.77700 1.000 34.20312 860 THR A C 1
ATOM 8388 O O . THR A 1 584 ? 184.19300 140.35200 189.88400 1.000 34.20312 860 THR A O 1
ATOM 8399 N N . VAL A 1 585 ? 181.95800 140.46100 189.60200 1.000 34.83097 861 VAL A N 1
ATOM 8400 C CA . VAL A 1 585 ? 181.80800 139.01200 189.55200 1.000 34.83097 861 VAL A CA 1
ATOM 8401 C C . VAL A 1 585 ? 182.39900 138.45100 188.26700 1.000 34.83097 861 VAL A C 1
ATOM 8402 O O . VAL A 1 585 ? 183.10800 137.43900 188.28500 1.000 34.83097 861 VAL A O 1
ATOM 8415 N N . ALA A 1 586 ? 182.11800 139.09000 187.13300 1.000 35.46377 862 ALA A N 1
ATOM 8416 C CA . ALA A 1 586 ? 182.53400 138.54600 185.84700 1.000 35.46377 862 ALA A CA 1
ATOM 8417 C C . ALA A 1 586 ? 182.75400 139.66400 184.83900 1.000 35.46377 862 ALA A C 1
ATOM 8418 O O . ALA A 1 586 ? 182.23400 140.77100 184.98100 1.000 35.46377 862 ALA A O 1
ATOM 8425 N N . GLU A 1 587 ? 183.52100 139.34500 183.79700 1.000 38.80928 863 GLU A N 1
ATOM 8426 C CA . GLU A 1 587 ? 183.85300 140.31100 182.75400 1.000 38.80928 863 GLU A CA 1
ATOM 8427 C C . GLU A 1 587 ? 184.00000 139.55400 181.44100 1.000 38.80928 863 GLU A C 1
ATOM 8428 O O . GLU A 1 587 ? 184.78800 138.60800 181.35500 1.000 38.80928 863 GLU A O 1
ATOM 8440 N N . LYS A 1 588 ? 183.24600 139.97100 180.42700 1.000 38.26960 864 LYS A N 1
ATOM 8441 C CA . LYS A 1 588 ? 183.27000 139.37300 179.10000 1.000 38.26960 864 LYS A CA 1
ATOM 8442 C C . LYS A 1 588 ? 183.64300 140.43800 178.08000 1.000 38.26960 864 LYS A C 1
ATOM 8443 O O . LYS A 1 588 ? 183.12400 141.55500 178.12500 1.000 38.26960 864 LYS A O 1
ATOM 8462 N N . GLU A 1 589 ? 184.53800 140.09100 177.16100 1.000 41.06791 865 GLU A N 1
ATOM 8463 C CA . GLU A 1 589 ? 184.97400 141.00100 176.11000 1.000 41.06791 865 GLU A CA 1
ATOM 8464 C C . GLU A 1 589 ? 184.19700 140.71200 174.83300 1.000 41.06791 865 GLU A C 1
ATOM 8465 O O . GLU A 1 589 ? 184.04500 139.54900 174.44300 1.000 41.06791 865 GLU A O 1
ATOM 8477 N N . VAL A 1 590 ? 183.71200 141.77000 174.18200 1.000 36.54817 866 VAL A N 1
ATOM 8478 C CA . VAL A 1 590 ? 182.95300 141.65300 172.94600 1.000 36.54817 866 VAL A CA 1
ATOM 8479 C C . VAL A 1 590 ? 183.54500 142.60500 171.91600 1.000 36.54817 866 VAL A C 1
ATOM 8480 O O . VAL A 1 590 ? 184.17600 143.61000 172.24900 1.000 36.54817 866 VAL A O 1
ATOM 8493 N N . LYS A 1 591 ? 183.33000 142.27000 170.64800 1.000 39.45287 867 LYS A N 1
ATOM 8494 C CA . LYS A 1 591 ? 183.85300 143.05300 169.53000 1.000 39.45287 867 LYS A CA 1
ATOM 8495 C C . LYS A 1 591 ? 182.79300 144.02500 169.01500 1.000 39.45287 867 LYS A C 1
ATOM 8496 O O . LYS A 1 591 ? 182.31200 143.93200 167.88700 1.000 39.45287 867 LYS A O 1
ATOM 8515 N N . GLY A 1 592 ? 182.43200 144.97300 169.87100 1.000 36.78434 868 GLY A N 1
ATOM 8516 C CA . GLY A 1 592 ? 181.45500 145.97500 169.49600 1.000 36.78434 868 GLY A CA 1
ATOM 8517 C C . GLY A 1 592 ? 180.93300 146.69600 170.72100 1.000 36.78434 868 GLY A C 1
ATOM 8518 O O . GLY A 1 592 ? 181.44100 146.51400 171.82700 1.000 36.78434 868 GLY A O 1
ATOM 8522 N N . ALA A 1 593 ? 179.90800 147.51200 170.50200 1.000 33.62460 869 ALA A N 1
ATOM 8523 C CA . ALA A 1 593 ? 179.27000 148.28600 171.55700 1.000 33.62460 869 ALA A CA 1
ATOM 8524 C C . ALA A 1 593 ? 178.02700 147.55500 172.03700 1.000 33.62460 869 ALA A C 1
ATOM 8525 O O . ALA A 1 593 ? 177.17800 147.17000 171.22800 1.000 33.62460 869 ALA A O 1
ATOM 8532 N N . VAL A 1 594 ? 177.91700 147.37600 173.35000 1.000 32.58358 870 VAL A N 1
ATOM 8533 C CA . VAL A 1 594 ? 176.76100 146.68100 173.93900 1.000 32.58358 870 VAL A CA 1
ATOM 8534 C C . VAL A 1 594 ? 175.69000 147.74700 174.13300 1.000 32.58358 870 VAL A C 1
ATOM 8535 O O . VAL A 1 594 ? 175.58700 148.40700 175.16800 1.000 32.58358 870 VAL A O 1
ATOM 8548 N N . TYR A 1 595 ? 174.86400 147.92000 173.09900 1.000 34.02639 871 TYR A N 1
ATOM 8549 C CA . TYR A 1 595 ? 173.87500 148.99300 173.11800 1.000 34.02639 871 TYR A CA 1
ATOM 8550 C C . TYR A 1 595 ? 172.73000 148.68800 174.07300 1.000 34.02639 871 TYR A C 1
ATOM 8551 O O . TYR A 1 595 ? 172.23300 149.58900 174.75800 1.000 34.02639 871 TYR A O 1
ATOM 8569 N N . SER A 1 596 ? 172.29100 147.43300 174.13300 1.000 31.10327 872 SER A N 1
ATOM 8570 C CA . SER A 1 596 ? 171.14600 147.06700 174.95200 1.000 31.10327 872 SER A CA 1
ATOM 8571 C C . SER A 1 596 ? 171.35400 145.67800 175.53600 1.000 31.10327 872 SER A C 1
ATOM 8572 O O . SER A 1 596 ? 172.08000 144.85000 174.98300 1.000 31.10327 872 SER A O 1
ATOM 8580 N N . MET A 1 597 ? 170.70600 145.43700 176.67400 1.000 31.29110 873 MET A N 1
ATOM 8581 C CA . MET A 1 597 ? 170.73700 144.13600 177.32600 1.000 31.29110 873 MET A CA 1
ATOM 8582 C C . MET A 1 597 ? 169.42600 143.91000 178.06100 1.000 31.29110 873 MET A C 1
ATOM 8583 O O . MET A 1 597 ? 168.85500 144.84300 178.63100 1.000 31.29110 873 MET A O 1
ATOM 8597 N N . VAL A 1 598 ? 168.95900 142.66200 178.04100 1.000 33.13135 874 VAL A N 1
ATOM 8598 C CA . VAL A 1 598 ? 167.78600 142.24200 178.79500 1.000 33.13135 874 VAL A CA 1
ATOM 8599 C C . VAL A 1 598 ? 168.03700 140.84100 179.33500 1.000 33.13135 874 VAL A C 1
ATOM 8600 O O . VAL A 1 598 ? 168.95000 140.13600 178.90200 1.000 33.13135 874 VAL A O 1
ATOM 8613 N N . GLU A 1 599 ? 167.22000 140.45000 180.30800 1.000 35.36584 875 GLU A N 1
ATOM 8614 C CA . GLU A 1 599 ? 167.24300 139.09200 180.83200 1.000 35.36584 875 GLU A CA 1
ATOM 8615 C C . GLU A 1 599 ? 166.19700 138.26200 180.10200 1.000 35.36584 875 GLU A C 1
ATOM 8616 O O . GLU A 1 599 ? 165.02100 138.63500 180.05300 1.000 35.36584 875 GLU A O 1
ATOM 8628 N N . PHE A 1 600 ? 166.62900 137.14100 179.53200 1.000 35.11270 876 PHE A N 1
ATOM 8629 C CA . PHE A 1 600 ? 165.79900 136.31900 178.65700 1.000 35.11270 876 PHE A CA 1
ATOM 8630 C C . PHE A 1 600 ? 165.72000 134.90900 179.23400 1.000 35.11270 876 PHE A C 1
ATOM 8631 O O . PHE A 1 600 ? 166.50800 134.03300 178.87200 1.000 35.11270 876 PHE A O 1
ATOM 8648 N N . ASN A 1 601 ? 164.75800 134.69300 180.12700 1.000 36.17735 877 ASN A N 1
ATOM 8649 C CA . ASN A 1 601 ? 164.48100 133.37400 180.69100 1.000 36.17735 877 ASN A CA 1
ATOM 8650 C C . ASN A 1 601 ? 165.74100 132.76600 181.30600 1.000 36.17735 877 ASN A C 1
ATOM 8651 O O . ASN A 1 601 ? 166.13700 131.63900 181.00600 1.000 36.17735 877 ASN A O 1
ATOM 8662 N N . GLY A 1 602 ? 166.37000 133.54100 182.18500 1.000 34.05079 878 GLY A N 1
ATOM 8663 C CA . GLY A 1 602 ? 167.58900 133.10800 182.83500 1.000 34.05079 878 GLY A CA 1
ATOM 8664 C C . GLY A 1 602 ? 168.84400 133.28300 182.01500 1.000 34.05079 878 GLY A C 1
ATOM 8665 O O . GLY A 1 602 ? 169.91900 132.86900 182.46300 1.000 34.05079 878 GLY A O 1
ATOM 8669 N N . LYS A 1 603 ? 168.74500 133.88300 180.83200 1.000 34.78288 879 LYS A N 1
ATOM 8670 C CA . LYS A 1 603 ? 169.88200 134.11700 179.95700 1.000 34.78288 879 LYS A CA 1
ATOM 8671 C C . LYS A 1 603 ? 170.01400 135.61400 179.72100 1.000 34.78288 879 LYS A C 1
ATOM 8672 O O . LYS A 1 603 ? 169.12600 136.39800 180.06500 1.000 34.78288 879 LYS A O 1
ATOM 8691 N N . LEU A 1 604 ? 171.13700 136.01500 179.13200 1.000 32.45520 880 LEU A N 1
ATOM 8692 C CA . LEU A 1 604 ? 171.41800 137.42000 178.86300 1.000 32.45520 880 LEU A CA 1
ATOM 8693 C C . LEU A 1 604 ? 171.32900 137.66800 177.36500 1.000 32.45520 880 LEU A C 1
ATOM 8694 O O . LEU A 1 604 ? 172.08600 137.07800 176.59000 1.000 32.45520 880 LEU A O 1
ATOM 8710 N N . LEU A 1 605 ? 170.41800 138.54700 176.96100 1.000 33.11937 881 LEU A N 1
ATOM 8711 C CA . LEU A 1 605 ? 170.23300 138.91300 175.56400 1.000 33.11937 881 LEU A CA 1
ATOM 8712 C C . LEU A 1 605 ? 170.83400 140.29900 175.36900 1.000 33.11937 881 LEU A C 1
ATOM 8713 O O . LEU A 1 605 ? 170.31600 141.28300 175.90300 1.000 33.11937 881 LEU A O 1
ATOM 8729 N N . ALA A 1 606 ? 171.92100 140.37300 174.60700 1.000 31.67088 882 ALA A N 1
ATOM 8730 C CA . ALA A 1 606 ? 172.68000 141.59900 174.41900 1.000 31.67088 882 ALA A CA 1
ATOM 8731 C C . ALA A 1 606 ? 172.68400 142.00900 172.95200 1.000 31.67088 882 ALA A C 1
ATOM 8732 O O . ALA A 1 606 ? 172.41600 141.20500 172.05800 1.000 31.67088 882 ALA A O 1
ATOM 8739 N N . SER A 1 607 ? 172.98500 143.28400 172.71500 1.000 32.80521 883 SER A N 1
ATOM 8740 C CA . SER A 1 607 ? 173.09800 143.84400 171.36900 1.000 32.80521 883 SER A CA 1
ATOM 8741 C C . SER A 1 607 ? 174.51400 144.38400 171.19900 1.000 32.80521 883 SER A C 1
ATOM 8742 O O . SER A 1 607 ? 174.83800 145.46000 171.70800 1.000 32.80521 883 SER A O 1
ATOM 8750 N N . ILE A 1 608 ? 175.35000 143.64700 170.47200 1.000 34.39344 884 ILE A N 1
ATOM 8751 C CA . ILE A 1 608 ? 176.72700 144.05500 170.21000 1.000 34.39344 884 ILE A CA 1
ATOM 8752 C C . ILE A 1 608 ? 176.77400 144.58400 168.78000 1.000 34.39344 884 ILE A C 1
ATOM 8753 O O . ILE A 1 608 ? 176.79700 143.81600 167.81800 1.000 34.39344 884 ILE A O 1
ATOM 8769 N N . ASN A 1 609 ? 176.80100 145.91000 168.64400 1.000 36.18308 885 ASN A N 1
ATOM 8770 C CA . ASN A 1 609 ? 176.78800 146.56100 167.33900 1.000 36.18308 885 ASN A CA 1
ATOM 8771 C C . ASN A 1 609 ? 175.56900 146.10100 166.54200 1.000 36.18308 885 ASN A C 1
ATOM 8772 O O . ASN A 1 609 ? 174.44000 146.47700 166.87200 1.000 36.18308 885 ASN A O 1
ATOM 8783 N N . SER A 1 610 ? 175.77100 145.28900 165.50300 1.000 37.25667 886 SER A N 1
ATOM 8784 C CA . SER A 1 610 ? 174.68100 144.83300 164.65300 1.000 37.25667 886 SER A CA 1
ATOM 8785 C C . SER A 1 610 ? 174.20800 143.42600 164.99000 1.000 37.25667 886 SER A C 1
ATOM 8786 O O . SER A 1 610 ? 173.27300 142.93600 164.34900 1.000 37.25667 886 SER A O 1
ATOM 8794 N N . THR A 1 611 ? 174.82200 142.77000 165.96800 1.000 34.14872 887 THR A N 1
ATOM 8795 C CA . THR A 1 611 ? 174.47600 141.40700 166.33500 1.000 34.14872 887 THR A CA 1
ATOM 8796 C C . THR A 1 611 ? 173.60100 141.40400 167.58000 1.000 34.14872 887 THR A C 1
ATOM 8797 O O . THR A 1 611 ? 173.82100 142.18400 168.50900 1.000 34.14872 887 THR A O 1
ATOM 8808 N N . VAL A 1 612 ? 172.59900 140.53400 167.58300 1.000 33.06711 888 VAL A N 1
ATOM 8809 C CA . VAL A 1 612 ? 171.79100 140.25100 168.76200 1.000 33.06711 888 VAL A CA 1
ATOM 8810 C C . VAL A 1 612 ? 172.23100 138.88700 169.26800 1.000 33.06711 888 VAL A C 1
ATOM 8811 O O . VAL A 1 612 ? 172.02000 137.86900 168.59900 1.000 33.06711 888 VAL A O 1
ATOM 8824 N N . ARG A 1 613 ? 172.85200 138.86400 170.44000 1.000 33.47705 889 ARG A N 1
ATOM 8825 C CA . ARG A 1 613 ? 173.47300 137.67000 170.98500 1.000 33.47705 889 ARG A CA 1
ATOM 8826 C C . ARG A 1 613 ? 172.73100 137.21100 172.23100 1.000 33.47705 889 ARG A C 1
ATOM 8827 O O . ARG A 1 613 ? 172.14600 138.01500 172.96000 1.000 33.47705 889 ARG A O 1
ATOM 8848 N N . LEU A 1 614 ? 172.75700 135.90300 172.46000 1.000 34.00935 890 LEU A N 1
ATOM 8849 C CA . LEU A 1 614 ? 172.19200 135.29900 173.65700 1.000 34.00935 890 LEU A CA 1
ATOM 8850 C C . LEU A 1 614 ? 173.28600 134.48800 174.32900 1.000 34.00935 890 LEU A C 1
ATOM 8851 O O . LEU A 1 614 ? 173.82600 133.55300 173.72000 1.000 34.00935 890 LEU A O 1
ATOM 8867 N N . TYR A 1 615 ? 173.61500 134.87300 175.56400 1.000 34.57512 891 TYR A N 1
ATOM 8868 C CA . TYR A 1 615 ? 174.55500 134.20200 176.44600 1.000 34.57512 891 TYR A CA 1
ATOM 8869 C C . TYR A 1 615 ? 173.80600 133.45100 177.53700 1.000 34.57512 891 TYR A C 1
ATOM 8870 O O . TYR A 1 615 ? 172.69900 133.82700 177.93700 1.000 34.57512 891 TYR A O 1
ATOM 8888 N N . GLU A 1 616 ? 174.46000 132.41700 178.05900 1.000 37.95099 892 GLU A N 1
ATOM 8889 C CA . GLU A 1 616 ? 173.98600 131.67700 179.21600 1.000 37.95099 892 GLU A CA 1
ATOM 8890 C C . GLU A 1 616 ? 174.98600 131.81900 180.35500 1.000 37.95099 892 GLU A C 1
ATOM 8891 O O . GLU A 1 616 ? 176.19500 131.92200 180.13300 1.000 37.95099 892 GLU A O 1
ATOM 8903 N N . TRP A 1 617 ? 174.46800 131.83000 181.58000 1.000 36.74219 893 TRP A N 1
ATOM 8904 C CA . TRP A 1 617 ? 175.28600 131.96500 182.78200 1.000 36.74219 893 TRP A CA 1
ATOM 8905 C C . TRP A 1 617 ? 175.70400 130.57200 183.24000 1.000 36.74219 893 TRP A C 1
ATOM 8906 O O . TRP A 1 617 ? 174.87100 129.78400 183.69900 1.000 36.74219 893 TRP A O 1
ATOM 8927 N N . THR A 1 618 ? 176.99300 130.26900 183.11800 1.000 40.88390 894 THR A N 1
ATOM 8928 C CA . THR A 1 618 ? 177.48700 128.94200 183.44600 1.000 40.88390 894 THR A CA 1
ATOM 8929 C C . THR A 1 618 ? 177.59600 128.76300 184.95800 1.000 40.88390 894 THR A C 1
ATOM 8930 O O . THR A 1 618 ? 177.49300 129.71500 185.73700 1.000 40.88390 894 THR A O 1
ATOM 8941 N N . THR A 1 619 ? 177.80500 127.51000 185.37100 1.000 44.24550 895 THR A N 1
ATOM 8942 C CA . THR A 1 619 ? 177.96500 127.21800 186.79100 1.000 44.24550 895 THR A CA 1
ATOM 8943 C C . THR A 1 619 ? 179.22600 127.85800 187.35400 1.000 44.24550 895 THR A C 1
ATOM 8944 O O . THR A 1 619 ? 179.26100 128.22900 188.53300 1.000 44.24550 895 THR A O 1
ATOM 8955 N N . GLU A 1 620 ? 180.26700 127.99600 186.53400 1.000 44.69128 896 GLU A N 1
ATOM 8956 C CA . GLU A 1 620 ? 181.51200 128.62400 186.95200 1.000 44.69128 896 GLU A CA 1
ATOM 8957 C C . GLU A 1 620 ? 181.45900 130.14600 186.88300 1.000 44.69128 896 GLU A C 1
ATOM 8958 O O . GLU A 1 620 ? 182.51100 130.79500 186.92900 1.000 44.69128 896 GLU A O 1
ATOM 8970 N N . LYS A 1 621 ? 180.26400 130.72600 186.77400 1.000 40.01157 897 LYS A N 1
ATOM 8971 C CA . LYS A 1 621 ? 180.08200 132.17500 186.76600 1.000 40.01157 897 LYS A CA 1
ATOM 8972 C C . LYS A 1 621 ? 180.85800 132.81900 185.61500 1.000 40.01157 897 LYS A C 1
ATOM 8973 O O . LYS A 1 621 ? 181.79400 133.59600 185.81100 1.000 40.01157 897 LYS A O 1
ATOM 8992 N N . GLU A 1 622 ? 180.44800 132.47400 184.39700 1.000 41.59637 898 GLU A N 1
ATOM 8993 C CA . GLU A 1 622 ? 181.05300 133.03400 183.19700 1.000 41.59637 898 GLU A CA 1
ATOM 8994 C C . GLU A 1 622 ? 180.03800 132.98000 182.06700 1.000 41.59637 898 GLU A C 1
ATOM 8995 O O . GLU A 1 622 ? 179.49000 131.91300 181.77700 1.000 41.59637 898 GLU A O 1
ATOM 9007 N N . LEU A 1 623 ? 179.78500 134.12600 181.43900 1.000 36.44621 899 LEU A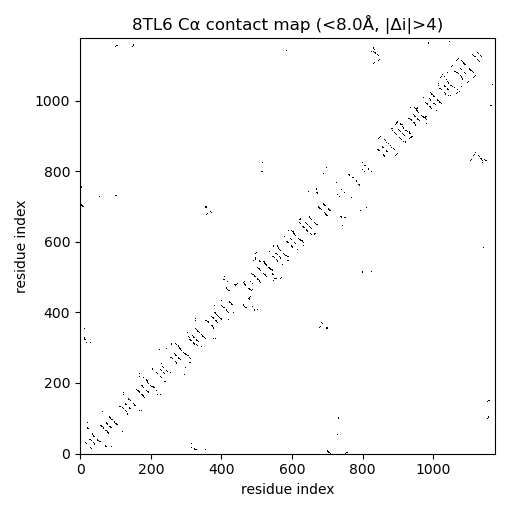 N 1
ATOM 9008 C CA . LEU A 1 623 ? 178.87000 134.16500 180.30800 1.000 36.44621 899 LEU A CA 1
ATOM 9009 C C . LEU A 1 623 ? 179.41700 133.32900 179.16000 1.000 36.44621 899 LEU A C 1
ATOM 9010 O O . LEU A 1 623 ? 180.60000 133.41800 178.81900 1.000 36.44621 899 LEU A O 1
ATOM 9026 N N . ARG A 1 624 ? 178.55100 132.51700 178.56300 1.000 38.35979 900 ARG A N 1
ATOM 9027 C CA . ARG A 1 624 ? 178.91000 131.67900 177.42800 1.000 38.35979 900 ARG A CA 1
ATOM 9028 C C . ARG A 1 624 ? 177.93100 131.94400 176.29800 1.000 38.35979 900 ARG A C 1
ATOM 9029 O O . ARG A 1 624 ? 176.71500 131.92600 176.51100 1.000 38.35979 900 ARG A O 1
ATOM 9050 N N . THR A 1 625 ? 178.46000 132.18900 175.10200 1.000 36.78394 901 THR A N 1
ATOM 9051 C CA . THR A 1 625 ? 177.60300 132.48800 173.96500 1.000 36.78394 901 THR A CA 1
ATOM 9052 C C . THR A 1 625 ? 176.72300 131.29300 173.63500 1.000 36.78394 901 THR A C 1
ATOM 9053 O O . THR A 1 625 ? 177.19800 130.15900 173.52800 1.000 36.78394 901 THR A O 1
ATOM 9064 N N . GLU A 1 626 ? 175.42900 131.55300 173.47000 1.000 36.40101 902 GLU A N 1
ATOM 9065 C CA . GLU A 1 626 ? 174.47400 130.53500 173.05800 1.000 36.40101 902 GLU A CA 1
ATOM 9066 C C . GLU A 1 626 ? 174.06900 130.68500 171.60100 1.000 36.40101 902 GLU A C 1
ATOM 9067 O O . GLU A 1 626 ? 174.09400 129.70400 170.85200 1.000 36.40101 902 GLU A O 1
ATOM 9079 N N . CYS A 1 627 ? 173.69700 131.88900 171.17000 1.000 34.88938 903 CYS A N 1
ATOM 9080 C CA . CYS A 1 627 ? 173.32300 132.05200 169.76700 1.000 34.88938 903 CYS A CA 1
ATOM 9081 C C . CYS A 1 627 ? 173.46300 133.50600 169.33800 1.000 34.88938 903 CYS A C 1
ATOM 9082 O O . CYS A 1 627 ? 173.62100 134.40500 170.16400 1.000 34.88938 903 CYS A O 1
ATOM 9090 N N . ASN A 1 628 ? 173.40800 133.71500 168.02000 1.000 34.19703 904 ASN A N 1
ATOM 9091 C CA . ASN A 1 628 ? 173.62300 135.02400 167.41700 1.000 34.19703 904 ASN A CA 1
ATOM 9092 C C . ASN A 1 628 ? 172.61200 135.26200 166.30300 1.000 34.19703 904 ASN A C 1
ATOM 9093 O O . ASN A 1 628 ? 172.10000 134.32600 165.68600 1.000 34.19703 904 ASN A O 1
ATOM 9104 N N . HIS A 1 629 ? 172.33400 136.54100 166.05600 1.000 34.45335 905 HIS A N 1
ATOM 9105 C CA . HIS A 1 629 ? 171.53400 136.98000 164.91500 1.000 34.45335 905 HIS A CA 1
ATOM 9106 C C . HIS A 1 629 ? 172.19700 138.21500 164.32700 1.000 34.45335 905 HIS A C 1
ATOM 9107 O O . HIS A 1 629 ? 172.38300 139.20800 165.03300 1.000 34.45335 905 HIS A O 1
ATOM 9121 N N . TYR A 1 630 ? 172.54200 138.16400 163.03900 1.000 35.25028 906 TYR A N 1
ATOM 9122 C CA . TYR A 1 630 ? 173.38600 139.18500 162.43200 1.000 35.25028 906 TYR A CA 1
ATOM 9123 C C . TYR A 1 630 ? 172.65100 140.12700 161.48500 1.000 35.25028 906 TYR A C 1
ATOM 9124 O O . TYR A 1 630 ? 173.24400 141.12100 161.05400 1.000 35.25028 906 TYR A O 1
ATOM 9142 N N . ASN A 1 631 ? 171.38900 139.85800 161.15000 1.000 38.12441 907 ASN A N 1
ATOM 9143 C CA . ASN A 1 631 ? 170.69400 140.60800 160.10100 1.000 38.12441 907 ASN A CA 1
ATOM 9144 C C . ASN A 1 631 ? 170.18600 141.94500 160.64700 1.000 38.12441 907 ASN A C 1
ATOM 9145 O O . ASN A 1 631 ? 168.98600 142.20600 160.75200 1.000 38.12441 907 ASN A O 1
ATOM 9156 N N . ASN A 1 632 ? 171.13800 142.81000 160.99200 1.000 37.05250 908 ASN A N 1
ATOM 9157 C CA . ASN A 1 632 ? 170.82200 144.15800 161.44300 1.000 37.05250 908 ASN A CA 1
ATOM 9158 C C . ASN A 1 632 ? 171.91400 145.10900 160.97700 1.000 37.05250 908 ASN A C 1
ATOM 9159 O O . ASN A 1 632 ? 173.01800 144.69100 160.62000 1.000 37.05250 908 ASN A O 1
ATOM 9170 N N . ILE A 1 633 ? 171.58300 146.40000 160.96900 1.000 40.19768 909 ILE A N 1
ATOM 9171 C CA . ILE A 1 633 ? 172.60900 147.43100 160.85900 1.000 40.19768 909 ILE A CA 1
ATOM 9172 C C . ILE A 1 633 ? 173.16100 147.76900 162.23500 1.000 40.19768 909 ILE A C 1
ATOM 9173 O O . ILE A 1 633 ? 174.37800 147.84300 162.43700 1.000 40.19768 909 ILE A O 1
ATOM 9189 N N . MET A 1 634 ? 172.27000 147.99400 163.19600 1.000 38.20337 910 MET A N 1
ATOM 9190 C CA . MET A 1 634 ? 172.66600 148.28200 164.57000 1.000 38.20337 910 MET A CA 1
ATOM 9191 C C . MET A 1 634 ? 171.46000 148.03600 165.45800 1.000 38.20337 910 MET A C 1
ATOM 9192 O O . MET A 1 634 ? 170.45800 148.74800 165.34400 1.000 38.20337 910 MET A O 1
ATOM 9206 N N . ALA A 1 635 ? 171.55000 147.03700 166.33300 1.000 34.68878 911 ALA A N 1
ATOM 9207 C CA . ALA A 1 635 ? 170.43900 146.66400 167.20800 1.000 34.68878 911 ALA A CA 1
ATOM 9208 C C . ALA A 1 635 ? 170.48300 147.56000 168.43800 1.000 34.68878 911 ALA A C 1
ATOM 9209 O O . ALA A 1 635 ? 171.13300 147.25600 169.43700 1.000 34.68878 911 ALA A O 1
ATOM 9216 N N . LEU A 1 636 ? 169.77600 148.68700 168.36100 1.000 33.41602 912 LEU A N 1
ATOM 9217 C CA . LEU A 1 636 ? 169.85100 149.68100 169.42400 1.000 33.41602 912 LEU A CA 1
ATOM 9218 C C . LEU A 1 636 ? 169.00400 149.29400 170.63000 1.000 33.41602 912 LEU A C 1
ATOM 9219 O O . LEU A 1 636 ? 169.40000 149.54800 171.77200 1.000 33.41602 912 LEU A O 1
ATOM 9235 N N . TYR A 1 637 ? 167.84100 148.68800 170.40200 1.000 30.89901 913 TYR A N 1
ATOM 9236 C CA . TYR A 1 637 ? 166.85800 148.46900 171.45300 1.000 30.89901 913 TYR A CA 1
ATOM 9237 C C . TYR A 1 637 ? 166.38000 147.02700 171.43400 1.000 30.89901 913 TYR A C 1
ATOM 9238 O O . TYR A 1 637 ? 166.18300 146.44100 170.36700 1.000 30.89901 913 TYR A O 1
ATOM 9256 N N . LEU A 1 638 ? 166.20100 146.46000 172.62600 1.000 32.24099 914 LEU A N 1
ATOM 9257 C CA . LEU A 1 638 ? 165.74600 145.08800 172.79300 1.000 32.24099 914 LEU A CA 1
ATOM 9258 C C . LEU A 1 638 ? 164.59300 145.04600 173.78300 1.000 32.24099 914 LEU A C 1
ATOM 9259 O O . LEU A 1 638 ? 164.63200 145.70500 174.82500 1.000 32.24099 914 LEU A O 1
ATOM 9275 N N . LYS A 1 639 ? 163.57100 144.26300 173.44900 1.000 29.57620 915 LYS A N 1
ATOM 9276 C CA . LYS A 1 639 ? 162.47100 143.97200 174.35500 1.000 29.57620 915 LYS A CA 1
ATOM 9277 C C . LYS A 1 639 ? 162.21000 142.47500 174.31100 1.000 29.57620 915 LYS A C 1
ATOM 9278 O O . LYS A 1 639 ? 162.78600 141.74900 173.49900 1.000 29.57620 915 LYS A O 1
ATOM 9297 N N . THR A 1 640 ? 161.33700 142.00800 175.20000 1.000 32.92772 916 THR A N 1
ATOM 9298 C CA . THR A 1 640 ? 161.08300 140.58000 175.31700 1.000 32.92772 916 THR A CA 1
ATOM 9299 C C . THR A 1 640 ? 159.70100 140.34300 175.90400 1.000 32.92772 916 THR A C 1
ATOM 9300 O O . THR A 1 640 ? 159.23900 141.10100 176.76000 1.000 32.92772 916 THR A O 1
ATOM 9311 N N . LYS A 1 641 ? 159.04800 139.28300 175.42500 1.000 34.81666 917 LYS A N 1
ATOM 9312 C CA . LYS A 1 641 ? 157.80100 138.77600 176.00400 1.000 34.81666 917 LYS A CA 1
ATOM 9313 C C . LYS A 1 641 ? 157.79100 137.26900 175.75300 1.000 34.81666 917 LYS A C 1
ATOM 9314 O O . LYS A 1 641 ? 157.37600 136.80900 174.68600 1.000 34.81666 917 LYS A O 1
ATOM 9333 N N . GLY A 1 642 ? 158.25000 136.50700 176.74000 1.000 36.21195 918 GLY A N 1
ATOM 9334 C CA . GLY A 1 642 ? 158.34200 135.06800 176.59600 1.000 36.21195 918 GLY A CA 1
ATOM 9335 C C . GLY A 1 642 ? 159.51500 134.65400 175.73400 1.000 36.21195 918 GLY A C 1
ATOM 9336 O O . GLY A 1 642 ? 160.67000 134.91900 176.07900 1.000 36.21195 918 GLY A O 1
ATOM 9340 N N . ASP A 1 643 ? 159.23300 134.00100 174.60900 1.000 36.71301 919 ASP A N 1
ATOM 9341 C CA . ASP A 1 643 ? 160.25700 133.60500 173.65300 1.000 36.71301 919 ASP A CA 1
ATOM 9342 C C . ASP A 1 643 ? 160.42600 134.61600 172.52600 1.000 36.71301 919 ASP A C 1
ATOM 9343 O O . ASP A 1 643 ? 161.22700 134.38400 171.61600 1.000 36.71301 919 ASP A O 1
ATOM 9352 N N . PHE A 1 644 ? 159.69700 135.72600 172.56700 1.000 34.89457 920 PHE A N 1
ATOM 9353 C CA . PHE A 1 644 ? 159.71200 136.71700 171.50300 1.000 34.89457 920 PHE A CA 1
ATOM 9354 C C . PHE A 1 644 ? 160.63300 137.87500 171.86200 1.000 34.89457 920 PHE A C 1
ATOM 9355 O O . PHE A 1 644 ? 160.73700 138.27400 173.02400 1.000 34.89457 920 PHE A O 1
ATOM 9372 N N . ILE A 1 645 ? 161.30400 138.41000 170.84500 1.000 32.26621 921 ILE A N 1
ATOM 9373 C CA . ILE A 1 645 ? 162.23300 139.52200 171.00200 1.000 32.26621 921 ILE A CA 1
ATOM 9374 C C . ILE A 1 645 ? 161.87200 140.58100 169.97100 1.000 32.26621 921 ILE A C 1
ATOM 9375 O O . ILE A 1 645 ? 161.75300 140.27600 168.77900 1.000 32.26621 921 ILE A O 1
ATOM 9391 N N . LEU A 1 646 ? 161.69500 141.81800 170.42500 1.000 30.47604 922 LEU A N 1
ATOM 9392 C CA . LEU A 1 646 ? 161.49900 142.95800 169.53800 1.000 30.47604 922 LEU A CA 1
ATOM 9393 C C . LEU A 1 646 ? 162.81700 143.71600 169.45200 1.000 30.47604 922 LEU A C 1
ATOM 9394 O O . LEU A 1 646 ? 163.32000 144.21700 170.46100 1.000 30.47604 922 LEU A O 1
ATOM 9410 N N . VAL A 1 647 ? 163.37500 143.79700 168.25000 1.000 31.71021 923 VAL A N 1
ATOM 9411 C CA . VAL A 1 647 ? 164.66500 144.43000 168.01200 1.000 31.71021 923 VAL A CA 1
ATOM 9412 C C . VAL A 1 647 ? 164.41600 145.73900 167.28000 1.000 31.71021 923 VAL A C 1
ATOM 9413 O O . VAL A 1 647 ? 163.82300 145.74800 166.19500 1.000 31.71021 923 VAL A O 1
ATOM 9426 N N . GLY A 1 648 ? 164.86000 146.84300 167.87500 1.000 31.46997 924 GLY A N 1
ATOM 9427 C CA . GLY A 1 648 ? 164.78900 148.14500 167.23900 1.000 31.46997 924 GLY A CA 1
ATOM 9428 C C . GLY A 1 648 ? 166.11100 148.45900 166.56500 1.000 31.46997 924 GLY A C 1
ATOM 9429 O O . GLY A 1 648 ? 167.17900 148.27000 167.15000 1.000 31.46997 924 GLY A O 1
ATOM 9433 N N . ASP A 1 649 ? 166.02600 148.91800 165.32400 1.000 36.97053 925 ASP A N 1
ATOM 9434 C CA . ASP A 1 649 ? 167.19900 149.21900 164.52000 1.000 36.97053 925 ASP A CA 1
ATOM 9435 C C . ASP A 1 649 ? 167.37000 150.72600 164.38700 1.000 36.97053 925 ASP A C 1
ATOM 9436 O O . ASP A 1 649 ? 166.43200 151.50400 164.57900 1.000 36.97053 925 ASP A O 1
ATOM 9445 N N . LEU A 1 650 ? 168.59600 151.13300 164.05600 1.000 37.11473 926 LEU A N 1
ATOM 9446 C CA . LEU A 1 650 ? 168.87900 152.55500 163.90900 1.000 37.11473 926 LEU A CA 1
ATOM 9447 C C . LEU A 1 650 ? 168.03700 153.17100 162.79900 1.000 37.11473 926 LEU A C 1
ATOM 9448 O O . LEU A 1 650 ? 167.47900 154.26100 162.96800 1.000 37.11473 926 LEU A O 1
ATOM 9464 N N . MET A 1 651 ? 167.92800 152.48600 161.66000 1.000 39.89400 927 MET A N 1
ATOM 9465 C CA . MET A 1 651 ? 167.21900 153.03400 160.51300 1.000 39.89400 927 MET A CA 1
ATOM 9466 C C . MET A 1 651 ? 166.37800 152.01700 159.75100 1.000 39.89400 927 MET A C 1
ATOM 9467 O O . MET A 1 651 ? 165.90100 152.34300 158.66100 1.000 39.89400 927 MET A O 1
ATOM 9481 N N . ARG A 1 652 ? 166.17500 150.80600 160.27900 1.000 41.79737 928 ARG A N 1
ATOM 9482 C CA . ARG A 1 652 ? 165.36900 149.78400 159.62000 1.000 41.79737 928 ARG A CA 1
ATOM 9483 C C . ARG A 1 652 ? 164.16900 149.34300 160.45300 1.000 41.79737 928 ARG A C 1
ATOM 9484 O O . ARG A 1 652 ? 163.70000 148.21100 160.30000 1.000 41.79737 928 ARG A O 1
ATOM 9505 N N . SER A 1 653 ? 163.66900 150.20300 161.33600 1.000 34.71452 929 SER A N 1
ATOM 9506 C CA . SER A 1 653 ? 162.42400 149.92700 162.04400 1.000 34.71452 929 SER A CA 1
ATOM 9507 C C . SER A 1 653 ? 162.56300 148.73400 162.98300 1.000 34.71452 929 SER A C 1
ATOM 9508 O O . SER A 1 653 ? 163.63700 148.50300 163.54600 1.000 34.71452 929 SER A O 1
ATOM 9516 N N . VAL A 1 654 ? 161.48500 147.96800 163.15700 1.000 33.52888 930 VAL A N 1
ATOM 9517 C CA . VAL A 1 654 ? 161.42500 146.90900 164.15700 1.000 33.52888 930 VAL A CA 1
ATOM 9518 C C . VAL A 1 654 ? 161.54900 145.55400 163.47800 1.000 33.52888 930 VAL A C 1
ATOM 9519 O O . VAL A 1 654 ? 161.23500 145.38900 162.29400 1.000 33.52888 930 VAL A O 1
ATOM 9532 N N . LEU A 1 655 ? 162.01600 144.57800 164.25000 1.000 34.04232 931 LEU A N 1
ATOM 9533 C CA . LEU A 1 655 ? 162.11400 143.19200 163.81700 1.000 34.04232 931 LEU A CA 1
ATOM 9534 C C . LEU A 1 655 ? 161.61900 142.31300 164.95400 1.000 34.04232 931 LEU A C 1
ATOM 9535 O O . LEU A 1 655 ? 161.82200 142.64800 166.12300 1.000 34.04232 931 LEU A O 1
ATOM 9551 N N . LEU A 1 656 ? 160.95900 141.21000 164.62300 1.000 34.16108 932 LEU A N 1
ATOM 9552 C CA . LEU A 1 656 ? 160.44800 140.27600 165.61500 1.000 34.16108 932 LEU A CA 1
ATOM 9553 C C . LEU A 1 656 ? 161.14500 138.93500 165.43500 1.000 34.16108 932 LEU A C 1
ATOM 9554 O O . LEU A 1 656 ? 160.93000 138.25300 164.42400 1.000 34.16108 932 LEU A O 1
ATOM 9570 N N . LEU A 1 657 ? 161.97200 138.57000 166.41200 1.000 34.08319 933 LEU A N 1
ATOM 9571 C CA . LEU A 1 657 ? 162.62700 137.27400 166.47500 1.000 34.08319 933 LEU A CA 1
ATOM 9572 C C . LEU A 1 657 ? 161.93200 136.39500 167.50400 1.000 34.08319 933 LEU A C 1
ATOM 9573 O O . LEU A 1 657 ? 161.24500 136.87900 168.40500 1.000 34.08319 933 LEU A O 1
ATOM 9589 N N . ALA A 1 658 ? 162.12900 135.08800 167.36900 1.000 37.03482 934 ALA A N 1
ATOM 9590 C CA . ALA A 1 658 ? 161.67300 134.12900 168.36100 1.000 37.03482 934 ALA A CA 1
ATOM 9591 C C . ALA A 1 658 ? 162.80300 133.16700 168.68200 1.000 37.03482 934 ALA A C 1
ATOM 9592 O O . ALA A 1 658 ? 163.49400 132.68600 167.78000 1.000 37.03482 934 ALA A O 1
ATOM 9599 N N . TYR A 1 659 ? 162.99200 132.89800 169.96800 1.000 37.08348 935 TYR A N 1
ATOM 9600 C CA . TYR A 1 659 ? 163.96400 131.90500 170.39000 1.000 37.08348 935 TYR A CA 1
ATOM 9601 C C . TYR A 1 659 ? 163.36800 130.51000 170.26400 1.000 37.08348 935 TYR A C 1
ATOM 9602 O O . TYR A 1 659 ? 162.18800 130.28600 170.54800 1.000 37.08348 935 TYR A O 1
ATOM 9620 N N . LYS A 1 660 ? 164.19700 129.56800 169.82600 1.000 39.66025 936 LYS A N 1
ATOM 9621 C CA . LYS A 1 660 ? 163.77800 128.18200 169.62000 1.000 39.66025 936 LYS A CA 1
ATOM 9622 C C . LYS A 1 660 ? 164.44200 127.31300 170.67700 1.000 39.66025 936 LYS A C 1
ATOM 9623 O O . LYS A 1 660 ? 165.59700 126.88600 170.49700 1.000 39.66025 936 LYS A O 1
ATOM 9642 N N . PRO A 1 661 ? 163.76800 127.02500 171.79400 1.000 42.47302 937 PRO A N 1
ATOM 9643 C CA . PRO A 1 661 ? 164.40900 126.19300 172.82700 1.000 42.47302 937 PRO A CA 1
ATOM 9644 C C . PRO A 1 661 ? 164.83200 124.82700 172.31900 1.000 42.47302 937 PRO A C 1
ATOM 9645 O O . PRO A 1 661 ? 165.88100 124.31500 172.72900 1.000 42.47302 937 PRO A O 1
ATOM 9656 N N . MET A 1 662 ? 164.04200 124.22000 171.43500 1.000 47.21021 938 MET A N 1
ATOM 9657 C CA . MET A 1 662 ? 164.35500 122.89400 170.92300 1.000 47.21021 938 MET A CA 1
ATOM 9658 C C . MET A 1 662 ? 165.41500 122.91700 169.83000 1.000 47.21021 938 MET A C 1
ATOM 9659 O O . MET A 1 662 ? 165.94000 121.85500 169.48100 1.000 47.21021 938 MET A O 1
ATOM 9673 N N . GLU A 1 663 ? 165.74000 124.09200 169.28700 1.000 44.22219 939 GLU A N 1
ATOM 9674 C CA . GLU A 1 663 ? 166.78400 124.22100 168.28100 1.000 44.22219 939 GLU A CA 1
ATOM 9675 C C . GLU A 1 663 ? 167.97700 125.03900 168.75000 1.000 44.22219 939 GLU A C 1
ATOM 9676 O O . GLU A 1 663 ? 169.04300 124.95100 168.13400 1.000 44.22219 939 GLU A O 1
ATOM 9688 N N . GLY A 1 664 ? 167.82800 125.82400 169.81500 1.000 40.36273 940 GLY A N 1
ATOM 9689 C CA . GLY A 1 664 ? 168.91900 126.62300 170.33500 1.000 40.36273 940 GLY A CA 1
ATOM 9690 C C . GLY A 1 664 ? 169.41200 127.67400 169.36300 1.000 40.36273 940 GLY A C 1
ATOM 9691 O O . GLY A 1 664 ? 170.62100 127.88500 169.23100 1.000 40.36273 940 GLY A O 1
ATOM 9695 N N . ASN A 1 665 ? 168.48900 128.34400 168.67800 1.000 38.00187 941 ASN A N 1
ATOM 9696 C CA . ASN A 1 665 ? 168.85100 129.38100 167.72200 1.000 38.00187 941 ASN A CA 1
ATOM 9697 C C . ASN A 1 665 ? 167.67200 130.32900 167.56700 1.000 38.00187 941 ASN A C 1
ATOM 9698 O O . ASN A 1 665 ? 166.55000 130.03200 167.98300 1.000 38.00187 941 ASN A O 1
ATOM 9709 N N . PHE A 1 666 ? 167.94500 131.48300 166.96900 1.000 35.70042 942 PHE A N 1
ATOM 9710 C CA . PHE A 1 666 ? 166.91600 132.46900 166.68300 1.000 35.70042 942 PHE A CA 1
ATOM 9711 C C . PHE A 1 666 ? 166.27400 132.19600 165.32700 1.000 35.70042 942 PHE A C 1
ATOM 9712 O O . PHE A 1 666 ? 166.74500 131.38000 164.53300 1.000 35.70042 942 PHE A O 1
ATOM 9729 N N . GLU A 1 667 ? 165.17700 132.90100 165.06600 1.000 38.86345 943 GLU A N 1
ATOM 9730 C CA . GLU A 1 667 ? 164.55200 132.89900 163.75400 1.000 38.86345 943 GLU A CA 1
ATOM 9731 C C . GLU A 1 667 ? 163.78600 134.20100 163.58800 1.000 38.86345 943 GLU A C 1
ATOM 9732 O O . GLU A 1 667 ? 163.09900 134.64400 164.51100 1.000 38.86345 943 GLU A O 1
ATOM 9744 N N . GLU A 1 668 ? 163.90800 134.80800 162.40900 1.000 38.23232 944 GLU A N 1
ATOM 9745 C CA . GLU A 1 668 ? 163.20800 136.05500 162.13000 1.000 38.23232 944 GLU A CA 1
ATOM 9746 C C . GLU A 1 668 ? 161.73100 135.78300 161.88800 1.000 38.23232 944 GLU A C 1
ATOM 9747 O O . GLU A 1 668 ? 161.33000 135.44300 160.77100 1.000 38.23232 944 GLU A O 1
ATOM 9759 N N . ILE A 1 669 ? 160.91300 135.92500 162.93100 1.000 36.52021 945 ILE A N 1
ATOM 9760 C CA . ILE A 1 669 ? 159.48000 135.70100 162.77800 1.000 36.52021 945 ILE A CA 1
ATOM 9761 C C . ILE A 1 669 ? 158.88100 136.72700 161.82900 1.000 36.52021 945 ILE A C 1
ATOM 9762 O O . ILE A 1 669 ? 158.08300 136.38600 160.94700 1.000 36.52021 945 ILE A O 1
ATOM 9778 N N . ALA A 1 670 ? 159.25000 137.99500 161.98700 1.000 37.57962 946 ALA A N 1
ATOM 9779 C CA . ALA A 1 670 ? 158.65700 139.03400 161.15600 1.000 37.57962 946 ALA A CA 1
ATOM 9780 C C . ALA A 1 670 ? 159.58800 140.23400 161.10000 1.000 37.57962 946 ALA A C 1
ATOM 9781 O O . ALA A 1 670 ? 160.50600 140.37100 161.91000 1.000 37.57962 946 ALA A O 1
ATOM 9788 N N . ARG A 1 671 ? 159.32900 141.11000 160.13500 1.000 38.87856 947 ARG A N 1
ATOM 9789 C CA . ARG A 1 671 ? 160.11900 142.32000 159.97300 1.000 38.87856 947 ARG A CA 1
ATOM 9790 C C . ARG A 1 671 ? 159.23000 143.41800 159.41300 1.000 38.87856 947 ARG A C 1
ATOM 9791 O O . ARG A 1 671 ? 158.35600 143.15400 158.58500 1.000 38.87856 947 ARG A O 1
ATOM 9812 N N . ASP A 1 672 ? 159.45600 144.64300 159.87400 1.000 38.20301 948 ASP A N 1
ATOM 9813 C CA . ASP A 1 672 ? 158.76800 145.81800 159.35500 1.000 38.20301 948 ASP A CA 1
ATOM 9814 C C . ASP A 1 672 ? 159.64300 146.43600 158.27300 1.000 38.20301 948 ASP A C 1
ATOM 9815 O O . ASP A 1 672 ? 160.78200 146.83300 158.54200 1.000 38.20301 948 ASP A O 1
ATOM 9824 N N . PHE A 1 673 ? 159.11100 146.51600 157.05600 1.000 43.39824 949 PHE A N 1
ATOM 9825 C CA . PHE A 1 673 ? 159.89300 146.88600 155.88500 1.000 43.39824 949 PHE A CA 1
ATOM 9826 C C . PHE A 1 673 ? 159.77600 148.36400 155.53600 1.000 43.39824 949 PHE A C 1
ATOM 9827 O O . PHE A 1 673 ? 160.20000 148.76800 154.45000 1.000 43.39824 949 PHE A O 1
ATOM 9844 N N . ASN A 1 674 ? 159.20800 149.17700 156.42500 1.000 40.50759 950 ASN A N 1
ATOM 9845 C CA . ASN A 1 674 ? 159.23500 150.62100 156.26400 1.000 40.50759 950 ASN A CA 1
ATOM 9846 C C . ASN A 1 674 ? 160.44200 151.15800 157.01700 1.000 40.50759 950 ASN A C 1
ATOM 9847 O O . ASN A 1 674 ? 160.47500 151.06000 158.25300 1.000 40.50759 950 ASN A O 1
ATOM 9858 N N . PRO A 1 675 ? 161.44700 151.72900 156.34600 1.000 40.85788 951 PRO A N 1
ATOM 9859 C CA . PRO A 1 675 ? 162.65600 152.16800 157.05400 1.000 40.85788 951 PRO A CA 1
ATOM 9860 C C . PRO A 1 675 ? 162.46300 153.53400 157.69300 1.000 40.85788 951 PRO A C 1
ATOM 9861 O O . PRO A 1 675 ? 162.30200 154.54500 157.00300 1.000 40.85788 951 PRO A O 1
ATOM 9872 N N . ASN A 1 676 ? 162.47800 153.56400 159.02300 1.000 35.46523 952 ASN A N 1
ATOM 9873 C CA . ASN A 1 676 ? 162.36600 154.80100 159.77800 1.000 35.46523 952 ASN A CA 1
ATOM 9874 C C . ASN A 1 676 ? 163.25400 154.71000 161.01000 1.000 35.46523 952 ASN A C 1
ATOM 9875 O O . ASN A 1 676 ? 163.50400 153.62300 161.53600 1.000 35.46523 952 ASN A O 1
ATOM 9886 N N . TRP A 1 677 ? 163.73200 155.86600 161.46100 1.000 35.19555 953 TRP A N 1
ATOM 9887 C CA . TRP A 1 677 ? 164.75500 155.94000 162.49800 1.000 35.19555 953 TRP A CA 1
ATOM 9888 C C . TRP A 1 677 ? 164.08700 155.79800 163.86000 1.000 35.19555 953 TRP A C 1
ATOM 9889 O O . TRP A 1 677 ? 163.20700 156.58800 164.21200 1.000 35.19555 953 TRP A O 1
ATOM 9910 N N . MET A 1 678 ? 164.51500 154.80100 164.62700 1.000 31.53153 954 MET A N 1
ATOM 9911 C CA . MET A 1 678 ? 163.85900 154.44300 165.87600 1.000 31.53153 954 MET A CA 1
ATOM 9912 C C . MET A 1 678 ? 164.56000 155.07100 167.07000 1.000 31.53153 954 MET A C 1
ATOM 9913 O O . MET A 1 678 ? 165.78900 155.17600 167.10300 1.000 31.53153 954 MET A O 1
ATOM 9927 N N . SER A 1 679 ? 163.76100 155.48300 168.05600 1.000 27.92925 955 SER A N 1
ATOM 9928 C CA . SER A 1 679 ? 164.27200 155.96600 169.32800 1.000 27.92925 955 SER A CA 1
ATOM 9929 C C . SER A 1 679 ? 163.86400 155.09700 170.50900 1.000 27.92925 955 SER A C 1
ATOM 9930 O O . SER A 1 679 ? 164.54800 155.12300 171.53600 1.000 27.92925 955 SER A O 1
ATOM 9938 N N . ALA A 1 680 ? 162.78300 154.32900 170.38700 1.000 26.92139 956 ALA A N 1
ATOM 9939 C CA . ALA A 1 680 ? 162.33200 153.45100 171.45700 1.000 26.92139 956 ALA A CA 1
ATOM 9940 C C . ALA A 1 680 ? 161.32600 152.46100 170.88900 1.000 26.92139 956 ALA A C 1
ATOM 9941 O O . ALA A 1 680 ? 160.56200 152.79000 169.98000 1.000 26.92139 956 ALA A O 1
ATOM 9948 N N . VAL A 1 681 ? 161.33500 151.24600 171.43800 1.000 28.59475 957 VAL A N 1
ATOM 9949 C CA . VAL A 1 681 ? 160.40500 150.19600 171.04400 1.000 28.59475 957 VAL A CA 1
ATOM 9950 C C . VAL A 1 681 ? 159.77900 149.60000 172.29700 1.000 28.59475 957 VAL A C 1
ATOM 9951 O O . VAL A 1 681 ? 160.36000 149.64200 173.38500 1.000 28.59475 957 VAL A O 1
ATOM 9964 N N . GLU A 1 682 ? 158.58400 149.03700 172.13400 1.000 29.05461 958 GLU A N 1
ATOM 9965 C CA . GLU A 1 682 ? 157.88400 148.38500 173.23000 1.000 29.05461 958 GLU A CA 1
ATOM 9966 C C . GLU A 1 682 ? 156.97600 147.30200 172.66600 1.000 29.05461 958 GLU A C 1
ATOM 9967 O O . GLU A 1 682 ? 156.46900 147.41800 171.54800 1.000 29.05461 958 GLU A O 1
ATOM 9979 N N . ILE A 1 683 ? 156.77800 146.24900 173.45100 1.000 31.24280 959 ILE A N 1
ATOM 9980 C CA . ILE A 1 683 ? 155.88300 145.15400 173.09800 1.000 31.24280 959 ILE A CA 1
ATOM 9981 C C . ILE A 1 683 ? 154.58300 145.39000 173.85900 1.000 31.24280 959 ILE A C 1
ATOM 9982 O O . ILE A 1 683 ? 154.49500 145.12500 175.06000 1.000 31.24280 959 ILE A O 1
ATOM 9998 N N . LEU A 1 684 ? 153.56800 145.89700 173.15900 1.000 32.18468 960 LEU A N 1
ATOM 9999 C CA . LEU A 1 684 ? 152.27300 146.12300 173.79200 1.000 32.18468 960 LEU A CA 1
ATOM 10000 C C . LEU A 1 684 ? 151.66600 144.81000 174.26700 1.000 32.18468 960 LEU A C 1
ATOM 10001 O O . LEU A 1 684 ? 151.13400 144.72100 175.37900 1.000 32.18468 960 LEU A O 1
ATOM 10017 N N . ASP A 1 685 ? 151.73200 143.78100 173.43000 1.000 37.08424 961 ASP A N 1
ATOM 10018 C CA . ASP A 1 685 ? 151.26500 142.44600 173.77900 1.000 37.08424 961 ASP A CA 1
ATOM 10019 C C . ASP A 1 685 ? 151.88600 141.46700 172.78800 1.000 37.08424 961 ASP A C 1
ATOM 10020 O O . ASP A 1 685 ? 152.78500 141.82500 172.02000 1.000 37.08424 961 ASP A O 1
ATOM 10029 N N . ASP A 1 686 ? 151.40700 140.22200 172.80600 1.000 38.75418 962 ASP A N 1
ATOM 10030 C CA . ASP A 1 686 ? 151.97000 139.20600 171.92400 1.000 38.75418 962 ASP A CA 1
ATOM 10031 C C . ASP A 1 686 ? 151.82000 139.58700 170.45700 1.000 38.75418 962 ASP A C 1
ATOM 10032 O O . ASP A 1 686 ? 152.66200 139.21500 169.63100 1.000 38.75418 962 ASP A O 1
ATOM 10041 N N . ASP A 1 687 ? 150.76400 140.32200 170.11300 1.000 40.40112 963 ASP A N 1
ATOM 10042 C CA . ASP A 1 687 ? 150.46800 140.67700 168.73000 1.000 40.40112 963 ASP A CA 1
ATOM 10043 C C . ASP A 1 687 ? 150.98700 142.05900 168.35000 1.000 40.40112 963 ASP A C 1
ATOM 10044 O O . ASP A 1 687 ? 151.64300 142.21100 167.31600 1.000 40.40112 963 ASP A O 1
ATOM 10053 N N . ASN A 1 688 ? 150.70900 143.06800 169.16900 1.000 35.15795 964 ASN A N 1
ATOM 10054 C CA . ASN A 1 688 ? 151.01100 144.44900 168.83000 1.000 35.15795 964 ASN A CA 1
ATOM 10055 C C . ASN A 1 688 ? 152.38300 144.85400 169.34900 1.000 35.15795 964 ASN A C 1
ATOM 10056 O O . ASN A 1 688 ? 152.80100 144.45600 170.43900 1.000 35.15795 964 ASN A O 1
ATOM 10067 N N . PHE A 1 689 ? 153.08300 145.65800 168.55100 1.000 31.76021 965 PHE A N 1
ATOM 10068 C CA . PHE A 1 689 ? 154.39500 146.17900 168.91300 1.000 31.76021 965 PHE A CA 1
ATOM 10069 C C . PHE A 1 689 ? 154.41000 147.67700 168.66000 1.000 31.76021 965 PHE A C 1
ATOM 10070 O O . PHE A 1 689 ? 154.22300 148.11900 167.52300 1.000 31.76021 965 PHE A O 1
ATOM 10087 N N . LEU A 1 690 ? 154.63400 148.45200 169.71600 1.000 28.42228 966 LEU A N 1
ATOM 10088 C CA . LEU A 1 690 ? 154.65600 149.90300 169.62400 1.000 28.42228 966 LEU A CA 1
ATOM 10089 C C . LEU A 1 690 ? 156.08700 150.38500 169.43500 1.000 28.42228 966 LEU A C 1
ATOM 10090 O O . LEU A 1 690 ? 157.02900 149.80100 169.97600 1.000 28.42228 966 LEU A O 1
ATOM 10106 N N . GLY A 1 691 ? 156.24500 151.44800 168.66200 1.000 27.49265 967 GLY A N 1
ATOM 10107 C CA . GLY A 1 691 ? 157.55900 152.02000 168.43200 1.000 27.49265 967 GLY A CA 1
ATOM 10108 C C . GLY A 1 691 ? 157.45500 153.51200 168.22800 1.000 27.49265 967 GLY A C 1
ATOM 10109 O O . GLY A 1 691 ? 156.40800 154.03100 167.83300 1.000 27.49265 967 GLY A O 1
ATOM 10113 N N . ALA A 1 692 ? 158.55200 154.20600 168.50900 1.000 27.57493 968 ALA A N 1
ATOM 10114 C CA . ALA A 1 692 ? 158.65000 155.64600 168.33200 1.000 27.57493 968 ALA A CA 1
ATOM 10115 C C . ALA A 1 692 ? 159.82800 155.95700 167.42400 1.000 27.57493 968 ALA A C 1
ATOM 10116 O O . ALA A 1 692 ? 160.90600 155.37400 167.57200 1.000 27.57493 968 ALA A O 1
ATOM 10123 N N . GLU A 1 693 ? 159.62400 156.87200 166.48400 1.000 31.27809 969 GLU A N 1
ATOM 10124 C CA . GLU A 1 693 ? 160.66800 157.24000 165.54000 1.000 31.27809 969 GLU A CA 1
ATOM 10125 C C . GLU A 1 693 ? 161.03300 158.71000 165.71300 1.000 31.27809 969 GLU A C 1
ATOM 10126 O O . GLU A 1 693 ? 160.26700 159.51000 166.25500 1.000 31.27809 969 GLU A O 1
ATOM 10138 N N . ASN A 1 694 ? 162.23200 159.05600 165.24100 1.000 32.23899 970 ASN A N 1
ATOM 10139 C CA . ASN A 1 694 ? 162.88400 160.30000 165.63500 1.000 32.23899 970 ASN A CA 1
ATOM 10140 C C . ASN A 1 694 ? 162.15600 161.55300 165.16400 1.000 32.23899 970 ASN A C 1
ATOM 10141 O O . ASN A 1 694 ? 162.47900 162.64400 165.64600 1.000 32.23899 970 ASN A O 1
ATOM 10152 N N . ALA A 1 695 ? 161.19900 161.44100 164.24300 1.000 29.97702 971 ALA A N 1
ATOM 10153 C CA . ALA A 1 695 ? 160.43400 162.59200 163.78100 1.000 29.97702 971 ALA A CA 1
ATOM 10154 C C . ALA A 1 695 ? 159.17500 162.81500 164.61300 1.000 29.97702 971 ALA A C 1
ATOM 10155 O O . ALA A 1 695 ? 158.20000 163.39200 164.12200 1.000 29.97702 971 ALA A O 1
ATOM 10162 N N . PHE A 1 696 ? 159.18400 162.36700 165.87100 1.000 26.19206 972 PHE A N 1
ATOM 10163 C CA . PHE A 1 696 ? 158.11200 162.64900 166.82700 1.000 26.19206 972 PHE A CA 1
ATOM 10164 C C . PHE A 1 696 ? 156.82600 161.90100 166.47700 1.000 26.19206 972 PHE A C 1
ATOM 10165 O O . PHE A 1 696 ? 155.72600 162.42500 166.65100 1.000 26.19206 972 PHE A O 1
ATOM 10182 N N . ASN A 1 697 ? 156.95900 160.66600 165.99500 1.000 27.83303 973 ASN A N 1
ATOM 10183 C CA . ASN A 1 697 ? 155.81100 159.84800 165.63700 1.000 27.83303 973 ASN A CA 1
ATOM 10184 C C . ASN A 1 697 ? 155.85600 158.52000 166.37600 1.000 27.83303 973 ASN A C 1
ATOM 10185 O O . ASN A 1 697 ? 156.92900 157.99600 166.69300 1.000 27.83303 973 ASN A O 1
ATOM 10196 N N . LEU A 1 698 ? 154.66800 157.98800 166.64200 1.000 27.80774 974 LEU A N 1
ATOM 10197 C CA . LEU A 1 698 ? 154.48000 156.64500 167.16700 1.000 27.80774 974 LEU A CA 1
ATOM 10198 C C . LEU A 1 698 ? 153.81000 155.79400 166.10100 1.000 27.80774 974 LEU A C 1
ATOM 10199 O O . LEU A 1 698 ? 152.93500 156.27100 165.37100 1.000 27.80774 974 LEU A O 1
ATOM 10215 N N . PHE A 1 699 ? 154.22700 154.53600 166.00000 1.000 29.82177 975 PHE A N 1
ATOM 10216 C CA . PHE A 1 699 ? 153.55500 153.59700 165.11800 1.000 29.82177 975 PHE A CA 1
ATOM 10217 C C . PHE A 1 699 ? 153.43200 152.24600 165.80200 1.000 29.82177 975 PHE A C 1
ATOM 10218 O O . PHE A 1 699 ? 154.34700 151.79900 166.49900 1.000 29.82177 975 PHE A O 1
ATOM 10235 N N . VAL A 1 700 ? 152.28900 151.60600 165.59200 1.000 31.40997 976 VAL A N 1
ATOM 10236 C CA . VAL A 1 700 ? 152.00200 150.27700 166.11200 1.000 31.40997 976 VAL A CA 1
ATOM 10237 C C . VAL A 1 700 ? 151.97800 149.31600 164.93400 1.000 31.40997 976 VAL A C 1
ATOM 10238 O O . VAL A 1 700 ? 151.20400 149.50500 163.98700 1.000 31.40997 976 VAL A O 1
ATOM 10251 N N . CYS A 1 701 ? 152.82900 148.29800 164.99700 1.000 34.73594 977 CYS A N 1
ATOM 10252 C CA . CYS A 1 701 ? 152.87000 147.21400 164.02900 1.000 34.73594 977 CYS A CA 1
ATOM 10253 C C . CYS A 1 701 ? 152.19000 145.97600 164.60100 1.000 34.73594 977 CYS A C 1
ATOM 10254 O O . CYS A 1 701 ? 152.08200 145.80000 165.81700 1.000 34.73594 977 CYS A O 1
ATOM 10262 N N . GLN A 1 702 ? 151.73500 145.11000 163.70000 1.000 36.53979 978 GLN A N 1
ATOM 10263 C CA . GLN A 1 702 ? 151.06800 143.87200 164.06900 1.000 36.53979 978 GLN A CA 1
ATOM 10264 C C . GLN A 1 702 ? 151.70800 142.70700 163.33000 1.000 36.53979 978 GLN A C 1
ATOM 10265 O O . GLN A 1 702 ? 152.12500 142.83600 162.17700 1.000 36.53979 978 GLN A O 1
ATOM 10279 N N . LYS A 1 703 ? 151.77900 141.56600 164.00900 1.000 37.75332 979 LYS A N 1
ATOM 10280 C CA . LYS A 1 703 ? 152.30800 140.34100 163.41500 1.000 37.75332 979 LYS A CA 1
ATOM 10281 C C . LYS A 1 703 ? 151.21800 139.73300 162.54300 1.000 37.75332 979 LYS A C 1
ATOM 10282 O O . LYS A 1 703 ? 150.49700 138.82800 162.96800 1.000 37.75332 979 LYS A O 1
ATOM 10301 N N . ASP A 1 704 ? 151.09800 140.23500 161.31900 1.000 45.27662 980 ASP A N 1
ATOM 10302 C CA . ASP A 1 704 ? 150.05700 139.79400 160.39800 1.000 45.27662 980 ASP A CA 1
ATOM 10303 C C . ASP A 1 704 ? 150.07700 138.27900 160.21300 1.000 45.27662 980 ASP A C 1
ATOM 10304 O O . ASP A 1 704 ? 149.04300 137.61900 160.31400 1.000 45.27662 980 ASP A O 1
ATOM 10313 N N . THR A 1 708 ? 148.29200 130.70900 155.49200 1.000 61.67113 984 THR A N 1
ATOM 10314 C CA . THR A 1 708 ? 148.38100 131.45500 154.24300 1.000 61.67113 984 THR A CA 1
ATOM 10315 C C . THR A 1 708 ? 149.81300 131.46200 153.71600 1.000 61.67113 984 THR A C 1
ATOM 10316 O O . THR A 1 708 ? 150.65900 130.70200 154.18700 1.000 61.67113 984 THR A O 1
ATOM 10326 N N . THR A 1 709 ? 150.07900 132.32200 152.73600 1.000 60.72926 985 THR A N 1
ATOM 10327 C CA . THR A 1 709 ? 151.41000 132.38800 152.15100 1.000 60.72926 985 THR A CA 1
ATOM 10328 C C . THR A 1 709 ? 152.42800 132.82400 153.19700 1.000 60.72926 985 THR A C 1
ATOM 10329 O O . THR A 1 709 ? 152.17500 133.72700 154.00000 1.000 60.72926 985 THR A O 1
ATOM 10340 N N . ASP A 1 710 ? 153.59100 132.17100 153.18300 1.000 59.88596 986 ASP A N 1
ATOM 10341 C CA . ASP A 1 710 ? 154.61800 132.46600 154.17600 1.000 59.88596 986 ASP A CA 1
ATOM 10342 C C . ASP A 1 710 ? 155.15100 133.88400 154.01800 1.000 59.88596 986 ASP A C 1
ATOM 10343 O O . ASP A 1 710 ? 155.58700 134.50300 154.99500 1.000 59.88596 986 ASP A O 1
ATOM 10352 N N . GLU A 1 711 ? 155.12900 134.41400 152.79400 1.000 57.97673 987 GLU A N 1
ATOM 10353 C CA . GLU A 1 711 ? 155.70900 135.73100 152.55200 1.000 57.97673 987 GLU A CA 1
ATOM 10354 C C . GLU A 1 711 ? 154.96600 136.81800 153.31900 1.000 57.97673 987 GLU A C 1
ATOM 10355 O O . GLU A 1 711 ? 155.59100 137.69900 153.92100 1.000 57.97673 987 GLU A O 1
ATOM 10367 N N . GLU A 1 712 ? 153.63100 136.78100 153.30800 1.000 57.88167 988 GLU A N 1
ATOM 10368 C CA . GLU A 1 712 ? 152.87200 137.82700 153.98400 1.000 57.88167 988 GLU A CA 1
ATOM 10369 C C . GLU A 1 712 ? 152.88900 137.64700 155.49500 1.000 57.88167 988 GLU A C 1
ATOM 10370 O O . GLU A 1 712 ? 152.78400 138.63100 156.23500 1.000 57.88167 988 GLU A O 1
ATOM 10382 N N . ARG A 1 713 ? 153.01800 136.40800 155.97300 1.000 58.24592 989 ARG A N 1
ATOM 10383 C CA . ARG A 1 713 ? 153.11800 136.16700 157.40600 1.000 58.24592 989 ARG A CA 1
ATOM 10384 C C . ARG A 1 713 ? 154.37200 136.77800 158.01000 1.000 58.24592 989 ARG A C 1
ATOM 10385 O O . ARG A 1 713 ? 154.41600 136.99500 159.22600 1.000 58.24592 989 ARG A O 1
ATOM 10406 N N . GLN A 1 714 ? 155.38800 137.05600 157.19400 1.000 50.79166 990 GLN A N 1
ATOM 10407 C CA . GLN A 1 714 ? 156.64900 137.60700 157.66300 1.000 50.79166 990 GLN A CA 1
ATOM 10408 C C . GLN A 1 714 ? 156.74300 139.11400 157.45000 1.000 50.79166 990 GLN A C 1
ATOM 10409 O O . GLN A 1 714 ? 157.85000 139.64400 157.30200 1.000 50.79166 990 GLN A O 1
ATOM 10423 N N . HIS A 1 715 ? 155.60900 139.80800 157.42700 1.000 47.10573 991 HIS A N 1
ATOM 10424 C CA . HIS A 1 715 ? 155.56000 141.25900 157.33700 1.000 47.10573 991 HIS A CA 1
ATOM 10425 C C . HIS A 1 715 ? 154.84700 141.81500 158.56000 1.000 47.10573 991 HIS A C 1
ATOM 10426 O O . HIS A 1 715 ? 153.80800 141.29100 158.97400 1.000 47.10573 991 HIS A O 1
ATOM 10440 N N . LEU A 1 716 ? 155.40700 142.87500 159.13500 1.000 37.92164 992 LEU A N 1
ATOM 10441 C CA . LEU A 1 716 ? 154.78300 143.59000 160.24600 1.000 37.92164 992 LEU A CA 1
ATOM 10442 C C . LEU A 1 716 ? 154.07300 144.80400 159.66100 1.000 37.92164 992 LEU A C 1
ATOM 10443 O O . LEU A 1 716 ? 154.71200 145.78600 159.27700 1.000 37.92164 992 LEU A O 1
ATOM 10459 N N . GLN A 1 717 ? 152.74800 144.73300 159.58800 1.000 39.09467 993 GLN A N 1
ATOM 10460 C CA . GLN A 1 717 ? 151.97200 145.83100 159.03200 1.000 39.09467 993 GLN A CA 1
ATOM 10461 C C . GLN A 1 717 ? 151.85000 146.95400 160.05400 1.000 39.09467 993 GLN A C 1
ATOM 10462 O O . GLN A 1 717 ? 151.49900 146.71500 161.21200 1.000 39.09467 993 GLN A O 1
ATOM 10476 N N . GLU A 1 718 ? 152.13700 148.18100 159.62400 1.000 36.25736 994 GLU A N 1
ATOM 10477 C CA . GLU A 1 718 ? 151.97700 149.35500 160.48100 1.000 36.25736 994 GLU A CA 1
ATOM 10478 C C . GLU A 1 718 ? 150.49000 149.65400 160.57900 1.000 36.25736 994 GLU A C 1
ATOM 10479 O O . GLU A 1 718 ? 149.92800 150.41300 159.78900 1.000 36.25736 994 GLU A O 1
ATOM 10491 N N . VAL A 1 719 ? 149.84100 149.04000 161.57200 1.000 34.30967 995 VAL A N 1
ATOM 10492 C CA . VAL A 1 719 ? 148.39500 149.17000 161.72600 1.000 34.30967 995 VAL A CA 1
ATOM 10493 C C . VAL A 1 719 ? 147.98500 150.41700 162.49000 1.000 34.30967 995 VAL A C 1
ATOM 10494 O O . VAL A 1 719 ? 146.78500 150.71000 162.57000 1.000 34.30967 995 VAL A O 1
ATOM 10507 N N . GLY A 1 720 ? 148.93300 151.15400 163.06100 1.000 30.70638 996 GLY A N 1
ATOM 10508 C CA . GLY A 1 720 ? 148.59500 152.40000 163.72300 1.000 30.70638 996 GLY A CA 1
ATOM 10509 C C . GLY A 1 720 ? 149.65700 153.46300 163.54400 1.000 30.70638 996 GLY A C 1
ATOM 10510 O O . GLY A 1 720 ? 150.84500 153.16400 163.66100 1.000 30.70638 996 GLY A O 1
ATOM 10514 N N . LEU A 1 721 ? 149.24900 154.70200 163.27100 1.000 30.27966 997 LEU A N 1
ATOM 10515 C CA . LEU A 1 721 ? 150.17600 155.80900 163.07900 1.000 30.27966 997 LEU A CA 1
ATOM 10516 C C . LEU A 1 721 ? 149.69000 157.01700 163.86400 1.000 30.27966 997 LEU A C 1
ATOM 10517 O O . LEU A 1 721 ? 148.48500 157.26500 163.95000 1.000 30.27966 997 LEU A O 1
ATOM 10533 N N . PHE A 1 722 ? 150.63200 157.77000 164.42800 1.000 26.16195 998 PHE A N 1
ATOM 10534 C CA . PHE A 1 722 ? 150.30300 158.91800 165.25700 1.000 26.16195 998 PHE A CA 1
ATOM 10535 C C . PHE A 1 722 ? 151.47400 159.88600 165.25900 1.000 26.16195 998 PHE A C 1
ATOM 10536 O O . PHE A 1 722 ? 152.63400 159.47100 165.22900 1.000 26.16195 998 PHE A O 1
ATOM 10553 N N . HIS A 1 723 ? 151.16500 161.17700 165.30900 1.000 24.85047 999 HIS A N 1
ATOM 10554 C CA . HIS A 1 723 ? 152.17000 162.21800 165.51000 1.000 24.85047 999 HIS A CA 1
ATOM 10555 C C . HIS A 1 723 ? 152.05400 162.70400 166.94900 1.000 24.85047 999 HIS A C 1
ATOM 10556 O O . HIS A 1 723 ? 151.11200 163.41800 167.30200 1.000 24.85047 999 HIS A O 1
ATOM 10570 N N . LEU A 1 724 ? 153.02400 162.31100 167.77600 1.000 25.57661 1000 LEU A N 1
ATOM 10571 C CA . LEU A 1 724 ? 153.00500 162.69700 169.18100 1.000 25.57661 1000 LEU A CA 1
ATOM 10572 C C . LEU A 1 724 ? 153.44100 164.14500 169.36800 1.000 25.57661 1000 LEU A C 1
ATOM 10573 O O . LEU A 1 724 ? 152.90000 164.85600 170.22200 1.000 25.57661 1000 LEU A O 1
ATOM 10589 N N . GLY A 1 725 ? 154.40700 164.60200 168.57600 1.000 24.57201 1001 GLY A N 1
ATOM 10590 C CA . GLY A 1 725 ? 155.02800 165.88900 168.79600 1.000 24.57201 1001 GLY A CA 1
ATOM 10591 C C . GLY A 1 725 ? 156.12800 165.87600 169.83100 1.000 24.57201 1001 GLY A C 1
ATOM 10592 O O . GLY A 1 725 ? 156.63100 166.94700 170.19100 1.000 24.57201 1001 GLY A O 1
ATOM 10596 N N . GLU A 1 726 ? 156.51400 164.70100 170.32000 1.000 25.13150 1002 GLU A N 1
ATOM 10597 C CA . GLU A 1 726 ? 157.53800 164.55000 171.33900 1.000 25.13150 1002 GLU A CA 1
ATOM 10598 C C . GLU A 1 726 ? 158.55400 163.52000 170.87200 1.000 25.13150 1002 GLU A C 1
ATOM 10599 O O . GLU A 1 726 ? 158.22200 162.59800 170.12500 1.000 25.13150 1002 GLU A O 1
ATOM 10611 N N . PHE A 1 727 ? 159.79300 163.67600 171.32600 1.000 26.02286 1003 PHE A N 1
ATOM 10612 C CA . PHE A 1 727 ? 160.83400 162.68300 171.06900 1.000 26.02286 1003 PHE A CA 1
ATOM 10613 C C . PHE A 1 727 ? 160.83800 161.71200 172.24100 1.000 26.02286 1003 PHE A C 1
ATOM 10614 O O . PHE A 1 727 ? 161.34600 162.02400 173.31900 1.000 26.02286 1003 PHE A O 1
ATOM 10631 N N . VAL A 1 728 ? 160.27200 160.52700 172.02900 1.000 25.05351 1004 VAL A N 1
ATOM 10632 C CA . VAL A 1 728 ? 160.17500 159.54000 173.09500 1.000 25.05351 1004 VAL A CA 1
ATOM 10633 C C . VAL A 1 728 ? 161.53800 158.89200 173.29200 1.000 25.05351 1004 VAL A C 1
ATOM 10634 O O . VAL A 1 728 ? 162.08100 158.26200 172.37800 1.000 25.05351 1004 VAL A O 1
ATOM 10647 N N . ASN A 1 729 ? 162.09900 159.05000 174.48800 1.000 26.49708 1005 ASN A N 1
ATOM 10648 C CA . ASN A 1 729 ? 163.35400 158.40800 174.85000 1.000 26.49708 1005 ASN A CA 1
ATOM 10649 C C . ASN A 1 729 ? 163.16300 157.00800 175.40600 1.000 26.49708 1005 ASN A C 1
ATOM 10650 O O . ASN A 1 729 ? 163.90300 156.09500 175.03100 1.000 26.49708 1005 ASN A O 1
ATOM 10661 N N . VAL A 1 730 ? 162.19000 156.81400 176.29200 1.000 25.95074 1006 VAL A N 1
ATOM 10662 C CA . VAL A 1 730 ? 162.10900 155.59000 177.08200 1.000 25.95074 1006 VAL A CA 1
ATOM 10663 C C . VAL A 1 730 ? 160.67700 155.07400 177.10000 1.000 25.95074 1006 VAL A C 1
ATOM 10664 O O . VAL A 1 730 ? 159.72300 155.85600 177.16100 1.000 25.95074 1006 VAL A O 1
ATOM 10677 N N . PHE A 1 731 ? 160.53900 153.75000 177.04100 1.000 27.39190 1007 PHE A N 1
ATOM 10678 C CA . PHE A 1 731 ? 159.27800 153.04400 177.22600 1.000 27.39190 1007 PHE A CA 1
ATOM 10679 C C . PHE A 1 731 ? 159.38100 152.15200 178.45700 1.000 27.39190 1007 PHE A C 1
ATOM 10680 O O . PHE A 1 731 ? 160.45600 151.62600 178.76100 1.000 27.39190 1007 PHE A O 1
ATOM 10697 N N . CYS A 1 732 ? 158.26700 151.97900 179.16600 1.000 31.03904 1008 CYS A N 1
ATOM 10698 C CA . CYS A 1 732 ? 158.24500 151.07800 180.31000 1.000 31.03904 1008 CYS A CA 1
ATOM 10699 C C . CYS A 1 732 ? 156.81300 150.64500 180.58000 1.000 31.03904 1008 CYS A C 1
ATOM 10700 O O . CYS A 1 732 ? 155.85700 151.30000 180.16400 1.000 31.03904 1008 CYS A O 1
ATOM 10708 N N . HIS A 1 733 ? 156.67700 149.52200 181.27800 1.000 32.17012 1009 HIS A N 1
ATOM 10709 C CA . HIS A 1 733 ? 155.37800 148.97000 181.64100 1.000 32.17012 1009 HIS A CA 1
ATOM 10710 C C . HIS A 1 733 ? 155.07800 149.30400 183.09400 1.000 32.17012 1009 HIS A C 1
ATOM 10711 O O . HIS A 1 733 ? 155.87500 148.99300 183.98400 1.000 32.17012 1009 HIS A O 1
ATOM 10725 N N . GLY A 1 734 ? 153.93700 149.92500 183.33100 1.000 34.22001 1010 GLY A N 1
ATOM 10726 C CA . GLY A 1 734 ? 153.53600 150.26800 184.68100 1.000 34.22001 1010 GLY A CA 1
ATOM 10727 C C . GLY A 1 734 ? 152.49300 151.36200 184.67700 1.000 34.22001 1010 GLY A C 1
ATOM 10728 O O . GLY A 1 734 ? 152.15500 151.93900 183.64700 1.000 34.22001 1010 GLY A O 1
ATOM 10732 N N . SER A 1 735 ? 151.97800 151.63900 185.87200 1.000 38.25309 1011 SER A N 1
ATOM 10733 C CA . SER A 1 735 ? 150.96900 152.66700 186.06700 1.000 38.25309 1011 SER A CA 1
ATOM 10734 C C . SER A 1 735 ? 151.21800 153.35400 187.40100 1.000 38.25309 1011 SER A C 1
ATOM 10735 O O . SER A 1 735 ? 151.80000 152.77500 188.32100 1.000 38.25309 1011 SER A O 1
ATOM 10743 N N . LEU A 1 736 ? 150.77100 154.60300 187.49500 1.000 38.38552 1012 LEU A N 1
ATOM 10744 C CA . LEU A 1 736 ? 150.92300 155.41400 188.69800 1.000 38.38552 1012 LEU A CA 1
ATOM 10745 C C . LEU A 1 736 ? 149.60000 155.56200 189.44100 1.000 38.38552 1012 LEU A C 1
ATOM 10746 O O . LEU A 1 736 ? 149.39500 156.52000 190.18800 1.000 38.38552 1012 LEU A O 1
ATOM 10762 N N . VAL A 1 737 ? 148.68800 154.61500 189.24700 1.000 45.39673 1013 VAL A N 1
ATOM 10763 C CA . VAL A 1 737 ? 147.37300 154.67000 189.87800 1.000 45.39673 1013 VAL A CA 1
ATOM 10764 C C . VAL A 1 737 ? 146.93800 153.25400 190.22100 1.000 45.39673 1013 VAL A C 1
ATOM 10765 O O . VAL A 1 737 ? 147.07200 152.33900 189.40300 1.000 45.39673 1013 VAL A O 1
ATOM 10778 N N . MET A 1 738 ? 146.41700 153.07900 191.43200 1.000 51.60800 1014 MET A N 1
ATOM 10779 C CA . MET A 1 738 ? 145.85400 151.80600 191.87000 1.000 51.60800 1014 MET A CA 1
ATOM 10780 C C . MET A 1 738 ? 145.34100 151.94900 193.29800 1.000 51.60800 1014 MET A C 1
ATOM 10781 O O . MET A 1 738 ? 145.74200 152.86000 194.02300 1.000 51.60800 1014 MET A O 1
ATOM 10795 N N . PRO A 1 747 ? 137.50900 149.01700 179.71600 1.000 44.87797 1023 PRO A N 1
ATOM 10796 C CA . PRO A 1 747 ? 137.71100 149.94900 178.60100 1.000 44.87797 1023 PRO A CA 1
ATOM 10797 C C . PRO A 1 747 ? 139.13200 149.91000 178.05000 1.000 44.87797 1023 PRO A C 1
ATOM 10798 O O . PRO A 1 747 ? 139.32300 149.64500 176.86400 1.000 44.87797 1023 PRO A O 1
ATOM 10809 N N . THR A 1 748 ? 140.11400 150.16800 178.91000 1.000 41.75684 1024 THR A N 1
ATOM 10810 C CA . THR A 1 748 ? 141.51700 150.18900 178.52800 1.000 41.75684 1024 THR A CA 1
ATOM 10811 C C . THR A 1 748 ? 142.22400 148.96100 179.08200 1.000 41.75684 1024 THR A C 1
ATOM 10812 O O . THR A 1 748 ? 142.06800 148.62200 180.25900 1.000 41.75684 1024 THR A O 1
ATOM 10823 N N . GLN A 1 749 ? 143.00000 148.29900 178.22800 1.000 40.47244 1025 GLN A N 1
ATOM 10824 C CA . GLN A 1 749 ? 143.77600 147.12700 178.60600 1.000 40.47244 1025 GLN A CA 1
ATOM 10825 C C . GLN A 1 749 ? 145.25500 147.44400 178.44900 1.000 40.47244 1025 GLN A C 1
ATOM 10826 O O . GLN A 1 749 ? 145.68000 147.93800 177.40000 1.000 40.47244 1025 GLN A O 1
ATOM 10840 N N . GLY A 1 750 ? 146.03300 147.16200 179.48800 1.000 36.99312 1026 GLY A N 1
ATOM 10841 C CA . GLY A 1 750 ? 147.45200 147.43900 179.47500 1.000 36.99312 1026 GLY A CA 1
ATOM 10842 C C . GLY A 1 750 ? 147.76400 148.86300 179.89800 1.000 36.99312 1026 GLY A C 1
ATOM 10843 O O . GLY A 1 750 ? 146.88900 149.71400 180.06100 1.000 36.99312 1026 GLY A O 1
ATOM 10847 N N . SER A 1 751 ? 149.05600 149.11900 180.08100 1.000 34.26749 1027 SER A N 1
ATOM 10848 C CA . SER A 1 751 ? 149.52000 150.42800 180.53300 1.000 34.26749 1027 SER A CA 1
ATOM 10849 C C . SER A 1 751 ? 150.99800 150.54900 180.20700 1.000 34.26749 1027 SER A C 1
ATOM 10850 O O . SER A 1 751 ? 151.80800 149.78300 180.73800 1.000 34.26749 1027 SER A O 1
ATOM 10858 N N . VAL A 1 752 ? 151.35100 151.49600 179.34100 1.000 30.11022 1028 VAL A N 1
ATOM 10859 C CA . VAL A 1 752 ? 152.74000 151.73800 178.96700 1.000 30.11022 1028 VAL A CA 1
ATOM 10860 C C . VAL A 1 752 ? 153.04300 153.21400 179.17300 1.000 30.11022 1028 VAL A C 1
ATOM 10861 O O . VAL A 1 752 ? 152.40800 154.07300 178.55700 1.000 30.11022 1028 VAL A O 1
ATOM 10874 N N . LEU A 1 753 ? 154.02100 153.50700 180.02300 1.000 30.88978 1029 LEU A N 1
ATOM 10875 C CA . LEU A 1 753 ? 154.46100 154.87200 180.26900 1.000 30.88978 1029 LEU A CA 1
ATOM 10876 C C . LEU A 1 753 ? 155.69000 155.16300 179.42100 1.000 30.88978 1029 LEU A C 1
ATOM 10877 O O . LEU A 1 753 ? 156.62800 154.36100 179.38500 1.000 30.88978 1029 LEU A O 1
ATOM 10893 N N . PHE A 1 754 ? 155.69000 156.30900 178.74800 1.000 26.59373 1030 PHE A N 1
ATOM 10894 C CA . PHE A 1 754 ? 156.83400 156.72200 177.94900 1.000 26.59373 1030 PHE A CA 1
ATOM 10895 C C . PHE A 1 754 ? 157.31600 158.09700 178.38400 1.000 26.59373 1030 PHE A C 1
ATOM 10896 O O . PHE A 1 754 ? 156.51700 158.97300 178.73700 1.000 26.59373 1030 PHE A O 1
ATOM 10913 N N . GLY A 1 755 ? 158.63000 158.25800 178.36200 1.000 24.46743 1031 GLY A N 1
ATOM 10914 C CA . GLY A 1 755 ? 159.27400 159.50600 178.74200 1.000 24.46743 1031 GLY A CA 1
ATOM 10915 C C . GLY A 1 755 ? 160.03700 160.08800 177.57000 1.000 24.46743 1031 GLY A C 1
ATOM 10916 O O . GLY A 1 755 ? 160.76000 159.36900 176.87000 1.000 24.46743 1031 GLY A O 1
ATOM 10920 N N . THR A 1 756 ? 159.88400 161.39600 177.37500 1.000 25.33935 1032 THR A N 1
ATOM 10921 C CA . THR A 1 756 ? 160.35600 162.11300 176.20100 1.000 25.33935 1032 THR A CA 1
ATOM 10922 C C . THR A 1 756 ? 161.43900 163.11900 176.58600 1.000 25.33935 1032 THR A C 1
ATOM 10923 O O . THR A 1 756 ? 161.85800 163.21400 177.74100 1.000 25.33935 1032 THR A O 1
ATOM 10934 N N . VAL A 1 757 ? 161.88800 163.88200 175.58600 1.000 26.12616 1033 VAL A N 1
ATOM 10935 C CA . VAL A 1 757 ? 162.99300 164.81600 175.78500 1.000 26.12616 1033 VAL A CA 1
ATOM 10936 C C . VAL A 1 757 ? 162.52500 166.09900 176.46100 1.000 26.12616 1033 VAL A C 1
ATOM 10937 O O . VAL A 1 757 ? 163.32500 166.80100 177.09100 1.000 26.12616 1033 VAL A O 1
ATOM 10950 N N . ASN A 1 758 ? 161.24300 166.43700 176.34500 1.000 26.28406 1034 ASN A N 1
ATOM 10951 C CA . ASN A 1 758 ? 160.71400 167.67000 176.91000 1.000 26.28406 1034 ASN A CA 1
ATOM 10952 C C . ASN A 1 758 ? 160.20000 167.48900 178.33100 1.000 26.28406 1034 ASN A C 1
ATOM 10953 O O . ASN A 1 758 ? 159.44800 168.33900 178.82100 1.000 26.28406 1034 ASN A O 1
ATOM 10964 N N . GLY A 1 759 ? 160.58500 166.41000 179.00400 1.000 26.00973 1035 GLY A N 1
ATOM 10965 C CA . GLY A 1 759 ? 160.07500 166.15600 180.33600 1.000 26.00973 1035 GLY A CA 1
ATOM 10966 C C . GLY A 1 759 ? 158.60000 165.84000 180.36400 1.000 26.00973 1035 GLY A C 1
ATOM 10967 O O . GLY A 1 759 ? 157.93500 166.09400 181.37300 1.000 26.00973 1035 GLY A O 1
ATOM 10971 N N . MET A 1 760 ? 158.06800 165.29700 179.27500 1.000 28.86611 1036 MET A N 1
ATOM 10972 C CA . MET A 1 760 ? 156.67400 164.89000 179.18600 1.000 28.86611 1036 MET A CA 1
ATOM 10973 C C . MET A 1 760 ? 156.57500 163.39800 179.45800 1.000 28.86611 1036 MET A C 1
ATOM 10974 O O . MET A 1 760 ? 157.33700 162.60700 178.89400 1.000 28.86611 1036 MET A O 1
ATOM 10988 N N . ILE A 1 761 ? 155.64200 163.02100 180.32500 1.000 28.97335 1037 ILE A N 1
ATOM 10989 C CA . ILE A 1 761 ? 155.35300 161.62600 180.62700 1.000 28.97335 1037 ILE A CA 1
ATOM 10990 C C . ILE A 1 761 ? 153.98700 161.30500 180.04700 1.000 28.97335 1037 ILE A C 1
ATOM 10991 O O . ILE A 1 761 ? 153.00300 161.99200 180.34400 1.000 28.97335 1037 ILE A O 1
ATOM 11007 N N . GLY A 1 762 ? 153.92400 160.26900 179.21300 1.000 28.23632 1038 GLY A N 1
ATOM 11008 C CA . GLY A 1 762 ? 152.69200 159.91200 178.55200 1.000 28.23632 1038 GLY A CA 1
ATOM 11009 C C . GLY A 1 762 ? 152.33700 158.46000 178.79500 1.000 28.23632 1038 GLY A C 1
ATOM 11010 O O . GLY A 1 762 ? 153.16600 157.65000 179.20300 1.000 28.23632 1038 GLY A O 1
ATOM 11014 N N . LEU A 1 763 ? 151.07500 158.14400 178.51800 1.000 32.66433 1039 LEU A N 1
ATOM 11015 C CA . LEU A 1 763 ? 150.50900 156.83100 178.78700 1.000 32.66433 1039 LEU A CA 1
ATOM 11016 C C . LEU A 1 763 ? 149.80700 156.31400 177.54200 1.000 32.66433 1039 LEU A C 1
ATOM 11017 O O . LEU A 1 763 ? 148.98300 157.01900 176.95000 1.000 32.66433 1039 LEU A O 1
ATOM 11033 N N . VAL A 1 764 ? 150.13500 155.08300 177.15400 1.000 31.13034 1040 VAL A N 1
ATOM 11034 C CA . VAL A 1 764 ? 149.52200 154.39500 176.02600 1.000 31.13034 1040 VAL A CA 1
ATOM 11035 C C . VAL A 1 764 ? 148.83600 153.14400 176.55400 1.000 31.13034 1040 VAL A C 1
ATOM 11036 O O . VAL A 1 764 ? 149.44800 152.35600 177.28600 1.000 31.13034 1040 VAL A O 1
ATOM 11049 N N . THR A 1 765 ? 147.57000 152.97100 176.18800 1.000 36.19442 1041 THR A N 1
ATOM 11050 C CA . THR A 1 765 ? 146.78700 151.79800 176.54600 1.000 36.19442 1041 THR A CA 1
ATOM 11051 C C . THR A 1 765 ? 146.12800 151.24500 175.29100 1.000 36.19442 1041 THR A C 1
ATOM 11052 O O . THR A 1 765 ? 146.14800 151.86900 174.22900 1.000 36.19442 1041 THR A O 1
ATOM 11063 N N . SER A 1 766 ? 145.53300 150.06500 175.42000 1.000 36.79942 1042 SER A N 1
ATOM 11064 C CA . SER A 1 766 ? 144.83500 149.41400 174.32200 1.000 36.79942 1042 SER A CA 1
ATOM 11065 C C . SER A 1 766 ? 143.33000 149.54800 174.51000 1.000 36.79942 1042 SER A C 1
ATOM 11066 O O . SER A 1 766 ? 142.83000 149.60000 175.63600 1.000 36.79942 1042 SER A O 1
ATOM 11074 N N . LEU A 1 767 ? 142.61400 149.60000 173.39200 1.000 37.99571 1043 LEU A N 1
ATOM 11075 C CA . LEU A 1 767 ? 141.16600 149.72400 173.38400 1.000 37.99571 1043 LEU A CA 1
ATOM 11076 C C . LEU A 1 767 ? 140.54700 148.58200 172.59000 1.000 37.99571 1043 LEU A C 1
ATOM 11077 O O . LEU A 1 767 ? 141.19000 147.96900 171.73500 1.000 37.99571 1043 LEU A O 1
ATOM 11093 N N . SER A 1 768 ? 139.28100 148.30400 172.88800 1.000 40.00290 1044 SER A N 1
ATOM 11094 C CA . SER A 1 768 ? 138.50500 147.36500 172.09600 1.000 40.00290 1044 SER A CA 1
ATOM 11095 C C . SER A 1 768 ? 137.94500 148.07600 170.86600 1.000 40.00290 1044 SER A C 1
ATOM 11096 O O . SER A 1 768 ? 137.93800 149.30600 170.77300 1.000 40.00290 1044 SER A O 1
ATOM 11104 N N . GLU A 1 769 ? 137.46400 147.29000 169.90300 1.000 41.29013 1045 GLU A N 1
ATOM 11105 C CA . GLU A 1 769 ? 136.98500 147.86900 168.65200 1.000 41.29013 1045 GLU A CA 1
ATOM 11106 C C . GLU A 1 769 ? 135.81300 148.81200 168.89200 1.000 41.29013 1045 GLU A C 1
ATOM 11107 O O . GLU A 1 769 ? 135.75600 149.90300 168.31600 1.0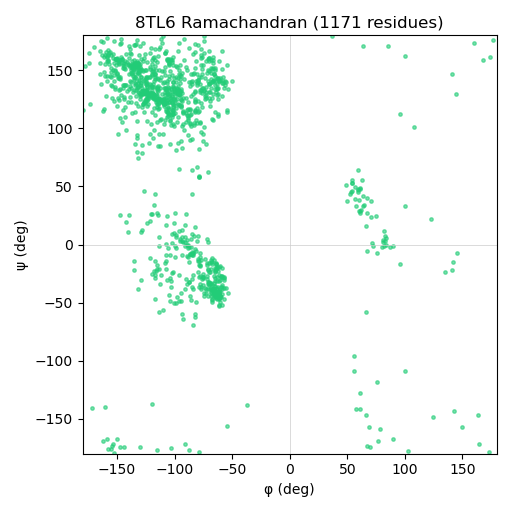00 41.29013 1045 GLU A O 1
ATOM 11119 N N . SER A 1 770 ? 134.86500 148.40900 169.74100 1.000 42.09820 1046 SER A N 1
ATOM 11120 C CA . SER A 1 770 ? 133.71300 149.26300 170.01100 1.000 42.09820 1046 SER A CA 1
ATOM 11121 C C . SER A 1 770 ? 134.13200 150.55300 170.70500 1.000 42.09820 1046 SER A C 1
ATOM 11122 O O . SER A 1 770 ? 133.67100 151.64400 170.34100 1.000 42.09820 1046 SER A O 1
ATOM 11130 N N . TRP A 1 771 ? 135.00400 150.44900 171.70900 1.000 43.10794 1047 TRP A N 1
ATOM 11131 C CA . TRP A 1 771 ? 135.47200 151.64200 172.40600 1.000 43.10794 1047 TRP A CA 1
ATOM 11132 C C . TRP A 1 771 ? 136.24400 152.55600 171.46500 1.000 43.10794 1047 TRP A C 1
ATOM 11133 O O . TRP A 1 771 ? 136.07400 153.77900 171.50100 1.000 43.10794 1047 TRP A O 1
ATOM 11154 N N . TYR A 1 772 ? 137.09900 151.98100 170.61800 1.000 36.87517 1048 TYR A N 1
ATOM 11155 C CA . TYR A 1 772 ? 137.84400 152.79700 169.66800 1.000 36.87517 1048 TYR A CA 1
ATOM 11156 C C . TYR A 1 772 ? 136.90900 153.49800 168.69400 1.000 36.87517 1048 TYR A C 1
ATOM 11157 O O . TYR A 1 772 ? 137.11600 154.66800 168.36300 1.000 36.87517 1048 TYR A O 1
ATOM 11175 N N . ASN A 1 773 ? 135.88300 152.79700 168.20900 1.000 40.33067 1049 ASN A N 1
ATOM 11176 C CA . ASN A 1 773 ? 134.93400 153.42400 167.29600 1.000 40.33067 1049 ASN A CA 1
ATOM 11177 C C . ASN A 1 773 ? 134.20500 154.57600 167.97400 1.000 40.33067 1049 ASN A C 1
ATOM 11178 O O . ASN A 1 773 ? 134.06800 155.66500 167.39800 1.000 40.33067 1049 ASN A O 1
ATOM 11189 N N . LEU A 1 774 ? 133.74200 154.35900 169.20600 1.000 44.19908 1050 LEU A N 1
ATOM 11190 C CA . LEU A 1 774 ? 133.05100 155.42100 169.92700 1.000 44.19908 1050 LEU A CA 1
ATOM 11191 C C . LEU A 1 774 ? 133.96500 156.62300 170.13200 1.000 44.19908 1050 LEU A C 1
ATOM 11192 O O . LEU A 1 774 ? 133.55400 157.76800 169.91600 1.000 44.19908 1050 LEU A O 1
ATOM 11208 N N . LEU A 1 775 ? 135.21500 156.38200 170.52900 1.000 39.71701 1051 LEU A N 1
ATOM 11209 C CA . LEU A 1 775 ? 136.12700 157.48800 170.79500 1.000 39.71701 1051 LEU A CA 1
ATOM 11210 C C . LEU A 1 775 ? 136.53900 158.20500 169.51600 1.000 39.71701 1051 LEU A C 1
ATOM 11211 O O . LEU A 1 775 ? 136.76000 159.41800 169.53600 1.000 39.71701 1051 LEU A O 1
ATOM 11227 N N . LEU A 1 776 ? 136.65800 157.48500 168.40000 1.000 40.04347 1052 LEU A N 1
ATOM 11228 C CA . LEU A 1 776 ? 136.94700 158.14200 167.13100 1.000 40.04347 1052 LEU A CA 1
ATOM 11229 C C . LEU A 1 776 ? 135.78600 159.02800 166.70000 1.000 40.04347 1052 LEU A C 1
ATOM 11230 O O . LEU A 1 776 ? 135.99400 160.14700 166.20900 1.000 40.04347 1052 LEU A O 1
ATOM 11246 N N . ASP A 1 777 ? 134.55400 158.54700 166.88100 1.000 45.20806 1053 ASP A N 1
ATOM 11247 C CA . ASP A 1 777 ? 133.39900 159.39400 166.61000 1.000 45.20806 1053 ASP A CA 1
ATOM 11248 C C . ASP A 1 777 ? 133.40600 160.62200 167.51200 1.000 45.20806 1053 ASP A C 1
ATOM 11249 O O . ASP A 1 777 ? 133.09400 161.73400 167.06700 1.000 45.20806 1053 ASP A O 1
ATOM 11258 N N . MET A 1 778 ? 133.76400 160.44000 168.78600 1.000 46.95480 1054 MET A N 1
ATOM 11259 C CA . MET A 1 778 ? 133.85300 161.57500 169.69900 1.000 46.95480 1054 MET A CA 1
ATOM 11260 C C . MET A 1 778 ? 134.91000 162.57200 169.24600 1.000 46.95480 1054 MET A C 1
ATOM 11261 O O . MET A 1 778 ? 134.70300 163.78400 169.33600 1.000 46.95480 1054 MET A O 1
ATOM 11275 N N . GLN A 1 779 ? 136.06100 162.08300 168.78400 1.000 40.14083 1055 GLN A N 1
ATOM 11276 C CA . GLN A 1 779 ? 137.09800 162.98300 168.28800 1.000 40.14083 1055 GLN A CA 1
ATOM 11277 C C . GLN A 1 779 ? 136.59400 163.78400 167.09800 1.000 40.14083 1055 GLN A C 1
ATOM 11278 O O . GLN A 1 779 ? 136.77800 165.00600 167.02800 1.000 40.14083 1055 GLN A O 1
ATOM 11292 N N . ASN A 1 780 ? 135.95500 163.10400 166.14400 1.000 43.18410 1056 ASN A N 1
ATOM 11293 C CA . ASN A 1 780 ? 135.43600 163.80500 164.97500 1.000 43.18410 1056 ASN A CA 1
ATOM 11294 C C . ASN A 1 780 ? 134.40000 164.84700 165.36900 1.000 43.18410 1056 ASN A C 1
ATOM 11295 O O . ASN A 1 780 ? 134.38300 165.94600 164.80300 1.000 43.18410 1056 ASN A O 1
ATOM 11306 N N . ARG A 1 781 ? 133.53400 164.52800 166.33100 1.000 49.74583 1057 ARG A N 1
ATOM 11307 C CA . ARG A 1 781 ? 132.53300 165.48900 166.77800 1.000 49.74583 1057 ARG A CA 1
ATOM 11308 C C . ARG A 1 781 ? 133.15200 166.64300 167.55700 1.000 49.74583 1057 ARG A C 1
ATOM 11309 O O . ARG A 1 781 ? 132.64500 167.76800 167.49500 1.000 49.74583 1057 ARG A O 1
ATOM 11330 N N . LEU A 1 782 ? 134.23600 166.38500 168.29200 1.000 45.18836 1058 LEU A N 1
ATOM 11331 C CA . LEU A 1 782 ? 134.87600 167.43100 169.08200 1.000 45.18836 1058 LEU A CA 1
ATOM 11332 C C . LEU A 1 782 ? 135.62700 168.41000 168.19400 1.000 45.18836 1058 LEU A C 1
ATOM 11333 O O . LEU A 1 782 ? 135.57600 169.62500 168.41800 1.000 45.18836 1058 LEU A O 1
ATOM 11349 N N . ASN A 1 783 ? 136.33500 167.90200 167.18300 1.000 41.01170 1059 ASN A N 1
ATOM 11350 C CA . ASN A 1 783 ? 137.10300 168.78400 166.31100 1.000 41.01170 1059 ASN A CA 1
ATOM 11351 C C . ASN A 1 783 ? 136.22000 169.84800 165.67500 1.000 41.0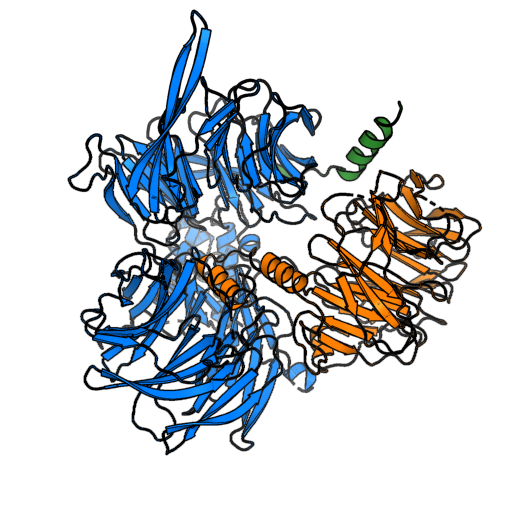1170 1059 ASN A C 1
ATOM 11352 O O . ASN A 1 783 ? 136.69800 170.94300 165.36000 1.000 41.01170 1059 ASN A O 1
ATOM 11363 N N . LYS A 1 784 ? 134.93700 169.55100 165.47900 1.000 46.00293 1060 LYS A N 1
ATOM 11364 C CA . LYS A 1 784 ? 134.00200 170.52600 164.93500 1.000 46.00293 1060 LYS A CA 1
ATOM 11365 C C . LYS A 1 784 ? 133.48400 171.50000 165.98400 1.000 46.00293 1060 LYS A C 1
ATOM 11366 O O . LYS A 1 784 ? 132.76500 172.43900 165.62900 1.000 46.00293 1060 LYS A O 1
ATOM 11385 N N . VAL A 1 785 ? 133.82800 171.30300 167.25500 1.000 49.34694 1061 VAL A N 1
ATOM 11386 C CA . VAL A 1 785 ? 133.34500 172.14200 168.33900 1.000 49.34694 1061 VAL A CA 1
ATOM 11387 C C . VAL A 1 785 ? 134.48400 172.87400 169.03600 1.000 49.34694 1061 VAL A C 1
ATOM 11388 O O . VAL A 1 785 ? 134.39000 174.07800 169.28100 1.000 49.34694 1061 VAL A O 1
ATOM 11401 N N . ILE A 1 786 ? 135.56500 172.16900 169.36700 1.000 44.72337 1062 ILE A N 1
ATOM 11402 C CA . ILE A 1 786 ? 136.70100 172.81300 170.01100 1.000 44.72337 1062 ILE A CA 1
ATOM 11403 C C . ILE A 1 786 ? 137.35800 173.76500 169.02300 1.000 44.72337 1062 ILE A C 1
ATOM 11404 O O . ILE A 1 786 ? 137.72100 173.37600 167.90500 1.000 44.72337 1062 ILE A O 1
ATOM 11420 N N . LYS A 1 787 ? 137.51400 175.02000 169.43500 1.000 44.82803 1063 LYS A N 1
ATOM 11421 C CA . LYS A 1 787 ? 138.07000 176.06700 168.58200 1.000 44.82803 1063 LYS A CA 1
ATOM 11422 C C . LYS A 1 787 ? 139.58300 176.06400 168.75700 1.000 44.82803 1063 LYS A C 1
ATOM 11423 O O . LYS A 1 787 ? 140.10200 176.48900 169.79100 1.000 44.82803 1063 LYS A O 1
ATOM 11442 N N . SER A 1 788 ? 140.29100 175.57900 167.74300 1.000 34.68455 1064 SER A N 1
ATOM 11443 C CA . SER A 1 788 ? 141.74200 175.49000 167.81600 1.000 34.68455 1064 SER A CA 1
ATOM 11444 C C . SER A 1 788 ? 142.37000 176.87700 167.80500 1.000 34.68455 1064 SER A C 1
ATOM 11445 O O . SER A 1 788 ? 141.90000 177.78700 167.11600 1.000 34.68455 1064 SER A O 1
ATOM 11453 N N . VAL A 1 789 ? 143.44200 177.03500 168.57600 1.000 34.46581 1065 VAL A N 1
ATOM 11454 C CA . VAL A 1 789 ? 144.20300 178.28000 168.59100 1.000 34.46581 1065 VAL A CA 1
ATOM 11455 C C . VAL A 1 789 ? 145.16400 178.26400 167.40900 1.000 34.46581 1065 VAL A C 1
ATOM 11456 O O . VAL A 1 789 ? 145.95800 177.33100 167.25300 1.000 34.46581 1065 VAL A O 1
ATOM 11469 N N . GLY A 1 790 ? 145.09500 179.30000 166.57600 1.000 32.16765 1066 GLY A N 1
ATOM 11470 C CA . GLY A 1 790 ? 145.81500 179.32500 165.32500 1.000 32.16765 1066 GLY A CA 1
ATOM 11471 C C . GLY A 1 790 ? 145.08100 178.68500 164.17000 1.000 32.16765 1066 GLY A C 1
ATOM 11472 O O . GLY A 1 790 ? 145.59900 178.69500 163.04600 1.000 32.16765 1066 GLY A O 1
ATOM 11476 N N . LYS A 1 791 ? 143.89400 178.12700 164.41100 1.000 33.09079 1067 LYS A N 1
ATOM 11477 C CA . LYS A 1 791 ? 143.07100 177.51700 163.37000 1.000 33.09079 1067 LYS A CA 1
ATOM 11478 C C . LYS A 1 791 ? 143.78800 176.35900 162.68300 1.000 33.09079 1067 LYS A C 1
ATOM 11479 O O . LYS A 1 791 ? 143.66400 176.16900 161.47100 1.000 33.09079 1067 LYS A O 1
ATOM 11498 N N . ILE A 1 792 ? 144.53900 175.57500 163.44900 1.000 27.97889 1068 ILE A N 1
ATOM 11499 C CA . ILE A 1 792 ? 145.17900 174.37600 162.92200 1.000 27.97889 1068 ILE A CA 1
ATOM 11500 C C . ILE A 1 792 ? 144.20700 173.21200 163.04100 1.000 27.97889 1068 ILE A C 1
ATOM 11501 O O . ILE A 1 792 ? 143.49500 173.08200 164.04400 1.000 27.97889 1068 ILE A O 1
ATOM 11517 N N . GLU A 1 793 ? 144.16700 172.36600 162.01600 1.000 28.55682 1069 GLU A N 1
ATOM 11518 C CA . GLU A 1 793 ? 143.31800 171.18600 162.06200 1.000 28.55682 1069 GLU A CA 1
ATOM 11519 C C . GLU A 1 793 ? 143.96000 170.11200 162.93000 1.000 28.55682 1069 GLU A C 1
ATOM 11520 O O . GLU A 1 793 ? 145.15000 169.81500 162.79900 1.000 28.55682 1069 GLU A O 1
ATOM 11532 N N . HIS A 1 794 ? 143.16200 169.52800 163.82600 1.000 28.53589 1070 HIS A N 1
ATOM 11533 C CA . HIS A 1 794 ? 143.66300 168.42800 164.64100 1.000 28.53589 1070 HIS A CA 1
ATOM 11534 C C . HIS A 1 794 ? 144.11500 167.26800 163.76700 1.000 28.53589 1070 HIS A C 1
ATOM 11535 O O . HIS A 1 794 ? 145.10100 166.59000 164.07800 1.000 28.53589 1070 HIS A O 1
ATOM 11549 N N . SER A 1 795 ? 143.40600 167.02500 162.66300 1.000 28.05164 1071 SER A N 1
ATOM 11550 C CA . SER A 1 795 ? 143.80100 165.96000 161.74900 1.000 28.05164 1071 SER A CA 1
ATOM 11551 C C . SER A 1 795 ? 145.17900 166.22500 161.15900 1.000 28.05164 1071 SER A C 1
ATOM 11552 O O . SER A 1 795 ? 146.00700 165.31300 161.06200 1.000 28.05164 1071 SER A O 1
ATOM 11560 N N . PHE A 1 796 ? 145.44000 167.46900 160.75200 1.000 25.36890 1072 PHE A N 1
ATOM 11561 C CA . PHE A 1 796 ? 146.75600 167.81500 160.22800 1.000 25.36890 1072 PHE A CA 1
ATOM 11562 C C . PHE A 1 796 ? 147.82700 167.68100 161.30300 1.000 25.36890 1072 PHE A C 1
ATOM 11563 O O . PHE A 1 796 ? 148.93300 167.19900 161.03500 1.000 25.36890 1072 PHE A O 1
ATOM 11580 N N . TRP A 1 797 ? 147.51600 168.11300 162.52600 1.000 23.46992 1073 TRP A N 1
ATOM 11581 C CA . TRP A 1 797 ? 148.48700 168.05900 163.61400 1.000 23.46992 1073 TRP A CA 1
ATOM 11582 C C . TRP A 1 797 ? 148.85700 166.62500 163.97500 1.000 23.46992 1073 TRP A C 1
ATOM 11583 O O . TRP A 1 797 ? 150.03600 166.31700 164.18100 1.000 23.46992 1073 TRP A O 1
ATOM 11604 N N . ARG A 1 798 ? 147.87600 165.73200 164.04600 1.000 24.77776 1074 ARG A N 1
ATOM 11605 C CA . ARG A 1 798 ? 148.13100 164.35800 164.45600 1.000 24.77776 1074 ARG A CA 1
ATOM 11606 C C . ARG A 1 798 ? 148.51600 163.44800 163.29900 1.000 24.77776 1074 ARG A C 1
ATOM 11607 O O . ARG A 1 798 ? 148.81500 162.27400 163.53200 1.000 24.77776 1074 ARG A O 1
ATOM 11628 N N . SER A 1 799 ? 148.53400 163.95500 162.07000 1.000 26.48530 1075 SER A N 1
ATOM 11629 C CA . SER A 1 799 ? 148.91600 163.13400 160.93000 1.000 26.48530 1075 SER A CA 1
ATOM 11630 C C . SER A 1 799 ? 150.37200 162.70500 161.04900 1.000 26.48530 1075 SER A C 1
ATOM 11631 O O . SER A 1 799 ? 151.24900 163.51900 161.34900 1.000 26.48530 1075 SER A O 1
ATOM 11639 N N . PHE A 1 800 ? 150.62500 161.42200 160.81200 1.000 29.60257 1076 PHE A N 1
ATOM 11640 C CA . PHE A 1 800 ? 151.98800 160.91400 160.75500 1.000 29.60257 1076 PHE A CA 1
ATOM 11641 C C . PHE A 1 800 ? 152.79500 161.70700 159.74000 1.000 29.60257 1076 PHE A C 1
ATOM 11642 O O . PHE A 1 800 ? 152.49600 161.68700 158.54400 1.000 29.60257 1076 PHE A O 1
ATOM 11659 N N . HIS A 1 801 ? 153.81700 162.41000 160.21800 1.000 30.23723 1077 HIS A N 1
ATOM 11660 C CA . HIS A 1 801 ? 154.62400 163.28600 159.38100 1.000 30.23723 1077 HIS A CA 1
ATOM 11661 C C . HIS A 1 801 ? 156.07400 162.83100 159.38700 1.000 30.23723 1077 HIS A C 1
ATOM 11662 O O . HIS A 1 801 ? 156.66000 162.61600 160.45200 1.000 30.23723 1077 HIS A O 1
ATOM 11676 N N . THR A 1 802 ? 156.64500 162.69700 158.19300 1.000 36.74360 1078 THR A N 1
ATOM 11677 C CA . THR A 1 802 ? 158.06000 162.41100 158.02500 1.000 36.74360 1078 THR A CA 1
ATOM 11678 C C . THR A 1 802 ? 158.53100 163.12400 156.76900 1.000 36.74360 1078 THR A C 1
ATOM 11679 O O . THR A 1 802 ? 157.72700 163.48000 155.90500 1.000 36.74360 1078 THR A O 1
ATOM 11690 N N . GLU A 1 803 ? 159.84400 163.33800 156.67500 1.000 43.67536 1079 GLU A N 1
ATOM 11691 C CA . GLU A 1 803 ? 160.39600 163.94300 155.47000 1.000 43.67536 1079 GLU A CA 1
ATOM 11692 C C . GLU A 1 803 ? 160.07700 163.12100 154.22900 1.000 43.67536 1079 GLU A C 1
ATOM 11693 O O . GLU A 1 803 ? 159.99600 163.68100 153.13000 1.000 43.67536 1079 GLU A O 1
ATOM 11705 N N . ARG A 1 804 ? 159.89200 161.80800 154.38000 1.000 42.44455 1080 ARG A N 1
ATOM 11706 C CA . ARG A 1 804 ? 159.54700 160.96000 153.24500 1.000 42.44455 1080 ARG A CA 1
ATOM 11707 C C . ARG A 1 804 ? 158.05300 161.00700 152.94800 1.000 42.44455 1080 ARG A C 1
ATOM 11708 O O . ARG A 1 804 ? 157.64300 161.40200 151.85200 1.000 42.44455 1080 ARG A O 1
ATOM 11729 N N . LYS A 1 805 ? 157.22600 160.61400 153.91400 1.000 37.94837 1081 LYS A N 1
ATOM 11730 C CA . LYS A 1 805 ? 155.79800 160.46300 153.67900 1.000 37.94837 1081 LYS A CA 1
ATOM 11731 C C . LYS A 1 805 ? 155.01200 161.13300 154.79600 1.000 37.94837 1081 LYS A C 1
ATOM 11732 O O . LYS A 1 805 ? 155.48700 161.26900 155.92500 1.000 37.94837 1081 LYS A O 1
ATOM 11751 N N . THR A 1 806 ? 153.79600 161.55300 154.45700 1.000 36.08535 1082 THR A N 1
ATOM 11752 C CA . THR A 1 806 ? 152.84600 162.09700 155.41500 1.000 36.08535 1082 THR A CA 1
ATOM 11753 C C . THR A 1 806 ? 151.51600 161.37700 155.25100 1.000 36.08535 1082 THR A C 1
ATOM 11754 O O . THR A 1 806 ? 151.02700 161.21000 154.13000 1.000 36.08535 1082 THR A O 1
ATOM 11765 N N . GLU A 1 807 ? 150.93400 160.94300 156.37400 1.000 34.42219 1083 GLU A N 1
ATOM 11766 C CA . GLU A 1 807 ? 149.69900 160.17300 156.33200 1.000 34.42219 1083 GLU A CA 1
ATOM 11767 C C . GLU A 1 807 ? 148.82900 160.54400 157.51900 1.000 34.42219 1083 GLU A C 1
ATOM 11768 O O . GLU A 1 807 ? 149.36900 160.93800 158.56100 1.000 34.42219 1083 GLU A O 1
ATOM 11780 N N . PRO A 1 808 ? 147.50800 160.42500 157.41400 1.000 31.49572 1084 PRO A N 1
ATOM 11781 C CA . PRO A 1 808 ? 146.65000 160.69700 158.57100 1.000 31.49572 1084 PRO A CA 1
ATOM 11782 C C . PRO A 1 808 ? 146.85400 159.67400 159.67900 1.000 31.49572 1084 PRO A C 1
ATOM 11783 O O . PRO A 1 808 ? 147.35300 158.56800 159.46500 1.000 31.49572 1084 PRO A O 1
ATOM 11794 N N . ALA A 1 809 ? 146.46500 160.07300 160.88700 1.000 29.59338 1085 ALA A N 1
ATOM 11795 C CA . ALA A 1 809 ? 146.58600 159.18900 162.03800 1.000 29.59338 1085 ALA A CA 1
ATOM 11796 C C . ALA A 1 809 ? 145.54700 158.07700 161.97400 1.000 29.59338 1085 ALA A C 1
ATOM 11797 O O . ALA A 1 809 ? 144.37200 158.31500 161.68500 1.000 29.59338 1085 ALA A O 1
ATOM 11804 N N . THR A 1 810 ? 145.99100 156.85300 162.25300 1.000 31.01639 1086 THR A N 1
ATOM 11805 C CA . THR A 1 810 ? 145.11300 155.69400 162.29700 1.000 31.01639 1086 THR A CA 1
ATOM 11806 C C . THR A 1 810 ? 145.46200 154.84700 163.51000 1.000 31.01639 1086 THR A C 1
ATOM 11807 O O . THR A 1 810 ? 146.62300 154.76600 163.91700 1.000 31.01639 1086 THR A O 1
ATOM 11818 N N . GLY A 1 811 ? 144.44200 154.21900 164.08500 1.000 32.25417 1087 GLY A N 1
ATOM 11819 C CA . GLY A 1 811 ? 144.65100 153.31900 165.20800 1.000 32.25417 1087 GLY A CA 1
ATOM 11820 C C . GLY A 1 811 ? 145.19400 153.99700 166.44500 1.000 32.25417 1087 GLY A C 1
ATOM 11821 O O . GLY A 1 811 ? 145.96100 153.38700 167.20000 1.000 32.25417 1087 GLY A O 1
ATOM 11825 N N . PHE A 1 812 ? 144.80800 155.25000 166.67400 1.000 29.54768 1088 PHE A N 1
ATOM 11826 C CA . PHE A 1 812 ? 145.24400 155.99800 167.84500 1.000 29.54768 1088 PHE A CA 1
ATOM 11827 C C . PHE A 1 812 ? 144.17500 157.01500 168.20300 1.000 29.54768 1088 PHE A C 1
ATOM 11828 O O . PHE A 1 812 ? 143.66800 157.71700 167.32400 1.000 29.54768 1088 PHE A O 1
ATOM 11845 N N . ILE A 1 813 ? 143.84100 157.09200 169.48600 1.000 34.20112 1089 ILE A N 1
ATOM 11846 C CA . ILE A 1 813 ? 142.87800 158.05500 170.00400 1.000 34.20112 1089 ILE A CA 1
ATOM 11847 C C . ILE A 1 813 ? 143.63800 159.08100 170.82900 1.000 34.20112 1089 ILE A C 1
ATOM 11848 O O . ILE A 1 813 ? 144.35800 158.72200 171.76800 1.000 34.20112 1089 ILE A O 1
ATOM 11864 N N . ASP A 1 814 ? 143.48300 160.35400 170.47700 1.000 33.53516 1090 ASP A N 1
ATOM 11865 C CA . ASP A 1 814 ? 144.09200 161.44200 171.23600 1.000 33.53516 1090 ASP A CA 1
ATOM 11866 C C . ASP A 1 814 ? 143.29800 161.61100 172.52300 1.000 33.53516 1090 ASP A C 1
ATOM 11867 O O . ASP A 1 814 ? 142.22200 162.21000 172.53100 1.000 33.53516 1090 ASP A O 1
ATOM 11876 N N . GLY A 1 815 ? 143.83100 161.07400 173.62000 1.000 34.72835 1091 GLY A N 1
ATOM 11877 C CA . GLY A 1 815 ? 143.11300 161.13300 174.87800 1.000 34.72835 1091 GLY A CA 1
ATOM 11878 C C . GLY A 1 815 ? 143.05700 162.52700 175.46600 1.000 34.72835 1091 GLY A C 1
ATOM 11879 O O . GLY A 1 815 ? 142.18500 162.82200 176.28300 1.000 34.72835 1091 GLY A O 1
ATOM 11883 N N . ASP A 1 816 ? 143.98600 163.39900 175.07100 1.000 37.85805 1092 ASP A N 1
ATOM 11884 C CA . ASP A 1 816 ? 143.90900 164.79100 175.49900 1.000 37.85805 1092 ASP A CA 1
ATOM 11885 C C . ASP A 1 816 ? 142.66900 165.46600 174.93000 1.000 37.85805 1092 ASP A C 1
ATOM 11886 O O . ASP A 1 816 ? 141.94900 166.17600 175.64500 1.000 37.85805 1092 ASP A O 1
ATOM 11895 N N . LEU A 1 817 ? 142.39200 165.23900 173.64500 1.000 37.92467 1093 LEU A N 1
ATOM 11896 C CA . LEU A 1 817 ? 141.19300 165.79800 173.03300 1.000 37.92467 1093 LEU A CA 1
ATOM 11897 C C . LEU A 1 817 ? 139.93700 165.24300 173.69200 1.000 37.92467 1093 LEU A C 1
ATOM 11898 O O . LEU A 1 817 ? 138.97200 165.97900 173.92600 1.000 37.92467 1093 LEU A O 1
ATOM 11914 N N . ILE A 1 818 ? 139.92800 163.94300 173.99400 1.000 40.96004 1094 ILE A N 1
ATOM 11915 C CA . ILE A 1 818 ? 138.77500 163.33700 174.65200 1.000 40.96004 1094 ILE A CA 1
ATOM 11916 C C . ILE A 1 818 ? 138.57400 163.93600 176.03800 1.000 40.96004 1094 ILE A C 1
ATOM 11917 O O . ILE A 1 818 ? 137.45100 164.27900 176.42400 1.000 40.96004 1094 ILE A O 1
ATOM 11933 N N . GLU A 1 819 ? 139.65400 164.06800 176.81100 1.000 43.71904 1095 GLU A N 1
ATOM 11934 C CA . GLU A 1 819 ? 139.52600 164.57300 178.17300 1.000 43.71904 1095 GLU A CA 1
ATOM 11935 C C . GLU A 1 819 ? 139.17000 166.05200 178.19300 1.000 43.71904 1095 GLU A C 1
ATOM 11936 O O . GLU A 1 819 ? 138.60000 166.53600 179.17800 1.000 43.71904 1095 GLU A O 1
ATOM 11948 N N . SER A 1 820 ? 139.49200 166.78700 177.12700 1.000 45.94443 1096 SER A N 1
ATOM 11949 C CA . SER A 1 820 ? 139.01000 168.15700 177.01000 1.000 45.94443 1096 SER A CA 1
ATOM 11950 C C . SER A 1 820 ? 137.49300 168.23100 176.91400 1.000 45.94443 1096 SER A C 1
ATOM 11951 O O . SER A 1 820 ? 136.92800 169.31100 177.11900 1.000 45.94443 1096 SER A O 1
ATOM 11959 N N . PHE A 1 821 ? 136.82500 167.11600 176.60600 1.000 51.65457 1097 PHE A N 1
ATOM 11960 C CA . PHE A 1 821 ? 135.37000 167.11800 176.50100 1.000 51.65457 1097 PHE A CA 1
ATOM 11961 C C . PHE A 1 821 ? 134.70800 167.45500 177.83000 1.000 51.65457 1097 PHE A C 1
ATOM 11962 O O . PHE A 1 821 ? 133.59500 167.98900 177.84700 1.000 51.65457 1097 PHE A O 1
ATOM 11979 N N . LEU A 1 822 ? 135.36700 167.14700 178.95000 1.000 52.45589 1098 LEU A N 1
ATOM 11980 C CA . LEU A 1 822 ? 134.78200 167.44500 180.25400 1.000 52.45589 1098 LEU A CA 1
ATOM 11981 C C . LEU A 1 822 ? 134.79200 168.93800 180.55300 1.000 52.45589 1098 LEU A C 1
ATOM 11982 O O . LEU A 1 822 ? 133.94400 169.42000 181.31200 1.000 52.45589 1098 LEU A O 1
ATOM 11998 N N . ASP A 1 823 ? 135.73400 169.68300 179.97600 1.000 55.72903 1099 ASP A N 1
ATOM 11999 C CA . ASP A 1 823 ? 135.91300 171.08700 180.32100 1.000 55.72903 1099 ASP A CA 1
ATOM 12000 C C . ASP A 1 823 ? 135.03400 172.02900 179.50900 1.000 55.72903 1099 ASP A C 1
ATOM 12001 O O . ASP A 1 823 ? 134.99700 173.22500 179.81700 1.000 55.72903 1099 ASP A O 1
ATOM 12010 N N . ILE A 1 824 ? 134.33200 171.53600 178.49100 1.000 55.23442 1100 ILE A N 1
ATOM 12011 C CA . ILE A 1 824 ? 133.51600 172.41000 177.65800 1.000 55.23442 1100 ILE A CA 1
ATOM 12012 C C . ILE A 1 824 ? 132.15800 172.63700 178.31700 1.000 55.23442 1100 ILE A C 1
ATOM 12013 O O . ILE A 1 824 ? 131.74500 171.91600 179.22900 1.000 55.23442 1100 ILE A O 1
ATOM 12029 N N . SER A 1 825 ? 131.45600 173.66200 177.84100 1.000 59.39659 1101 SER A N 1
ATOM 12030 C CA . SER A 1 825 ? 130.18800 174.05200 178.43700 1.000 59.39659 1101 SER A CA 1
ATOM 12031 C C . SER A 1 825 ? 129.10700 173.01500 178.14600 1.000 59.39659 1101 SER A C 1
ATOM 12032 O O . SER A 1 825 ? 129.19400 172.23100 177.19700 1.000 59.39659 1101 SER A O 1
ATOM 12040 N N . ARG A 1 826 ? 128.07200 173.02100 178.98500 1.000 62.22796 1102 ARG A N 1
ATOM 12041 C CA . ARG A 1 826 ? 126.98600 172.06100 178.81700 1.000 62.22796 1102 ARG A CA 1
ATOM 12042 C C . ARG A 1 826 ? 126.32900 172.14000 177.44600 1.000 62.22796 1102 ARG A C 1
ATOM 12043 O O . ARG A 1 826 ? 126.08500 171.07700 176.85100 1.000 62.22796 1102 ARG A O 1
ATOM 12064 N N . PRO A 1 827 ? 125.98200 173.31400 176.90900 1.000 60.89615 1103 PRO A N 1
ATOM 12065 C CA . PRO A 1 827 ? 125.50200 173.34400 175.51800 1.000 60.89615 1103 PRO A CA 1
ATOM 12066 C C . PRO A 1 827 ? 126.46600 172.68700 174.54800 1.000 60.89615 1103 PRO A C 1
ATOM 12067 O O . PRO A 1 827 ? 126.04100 171.95400 173.64300 1.000 60.89615 1103 PRO A O 1
ATOM 12078 N N . LYS A 1 828 ? 127.76800 172.93400 174.71900 1.000 57.15828 1104 LYS A N 1
ATOM 12079 C CA . LYS A 1 828 ? 128.76200 172.31300 173.85300 1.000 57.15828 1104 LYS A CA 1
ATOM 12080 C C . LYS A 1 828 ? 128.76600 170.80200 174.03000 1.000 57.15828 1104 LYS A C 1
ATOM 12081 O O . LYS A 1 828 ? 128.85900 170.05300 173.05100 1.000 57.15828 1104 LYS A O 1
ATOM 12100 N N . MET A 1 829 ? 128.65700 170.33400 175.27500 1.000 57.99018 1105 MET A N 1
ATOM 12101 C CA . MET A 1 829 ? 128.59400 168.89800 175.52200 1.000 57.99018 1105 MET A CA 1
ATOM 12102 C C . MET A 1 829 ? 127.38600 168.28100 174.83400 1.000 57.99018 1105 MET A C 1
ATOM 12103 O O . MET A 1 829 ? 127.48700 167.21400 174.21800 1.000 57.99018 1105 MET A O 1
ATOM 12117 N N . GLN A 1 830 ? 126.23100 168.94000 174.93200 1.000 61.14240 1106 GLN A N 1
ATOM 12118 C CA . GLN A 1 830 ? 125.00900 168.38900 174.36200 1.000 61.14240 1106 GLN A CA 1
ATOM 12119 C C . GLN A 1 830 ? 125.05300 168.36700 172.84200 1.000 61.14240 1106 GLN A C 1
ATOM 12120 O O . GLN A 1 830 ? 124.61300 167.39000 172.22700 1.000 61.14240 1106 GLN A O 1
ATOM 12134 N N . GLU A 1 831 ? 125.57300 169.42500 172.21500 1.000 58.45258 1107 GLU A N 1
ATOM 12135 C CA . GLU A 1 831 ? 125.60700 169.44400 170.75600 1.000 58.45258 1107 GLU A CA 1
ATOM 12136 C C . GLU A 1 831 ? 126.75600 168.60300 170.21100 1.000 58.45258 1107 GLU A C 1
ATOM 12137 O O . GLU A 1 831 ? 126.74500 168.23400 169.03200 1.000 58.45258 1107 GLU A O 1
ATOM 12149 N N . VAL A 1 832 ? 127.75200 168.29000 171.04400 1.000 54.65166 1108 VAL A N 1
ATOM 12150 C CA . VAL A 1 832 ? 128.77000 167.31900 170.64800 1.000 54.65166 1108 VAL A CA 1
ATOM 12151 C C . VAL A 1 832 ? 128.15100 165.93300 170.53300 1.000 54.65166 1108 VAL A C 1
ATOM 12152 O O . VAL A 1 832 ? 128.33500 165.22800 169.53300 1.000 54.65166 1108 VAL A O 1
ATOM 12165 N N . VAL A 1 833 ? 127.40500 165.52500 171.553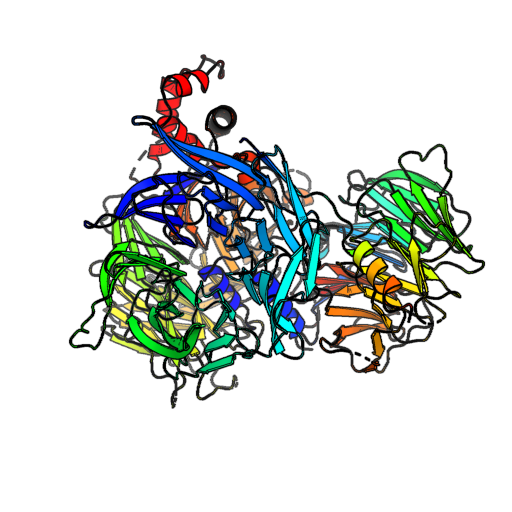00 1.000 58.45442 1109 VAL A N 1
ATOM 12166 C CA . VAL A 1 833 ? 126.73400 164.22700 171.57300 1.000 58.45442 1109 VAL A CA 1
ATOM 12167 C C . VAL A 1 833 ? 125.32000 164.47200 171.05600 1.000 58.45442 1109 VAL A C 1
ATOM 12168 O O . VAL A 1 833 ? 124.38900 164.75400 171.81200 1.000 58.45442 1109 VAL A O 1
ATOM 12181 N N . ALA A 1 834 ? 125.15900 164.36800 169.74000 1.000 58.42015 1110 ALA A N 1
ATOM 12182 C CA . ALA A 1 834 ? 123.86800 164.56500 169.09600 1.000 58.42015 1110 ALA A CA 1
ATOM 12183 C C . ALA A 1 834 ? 123.71900 163.53800 167.98800 1.000 58.42015 1110 ALA A C 1
ATOM 12184 O O . ALA A 1 834 ? 124.55900 163.47000 167.08600 1.000 58.42015 1110 ALA A O 1
ATOM 12191 N N . ASN A 1 835 ? 122.65500 162.74000 168.06200 1.000 61.16633 1111 ASN A N 1
ATOM 12192 C CA . ASN A 1 835 ? 122.41000 161.66900 167.09900 1.000 61.16633 1111 ASN A CA 1
ATOM 12193 C C . ASN A 1 835 ? 123.55000 160.65400 167.09600 1.000 61.16633 1111 ASN A C 1
ATOM 12194 O O . ASN A 1 835 ? 123.82300 160.01300 166.07800 1.000 61.16633 1111 ASN A O 1
ATOM 12205 N N . LEU A 1 836 ? 124.22100 160.50300 168.23400 1.000 58.87912 1112 LEU A N 1
ATOM 12206 C CA . LEU A 1 836 ? 125.32300 159.55800 168.35200 1.000 58.87912 1112 LEU A CA 1
ATOM 12207 C C . LEU A 1 836 ? 124.77800 158.16800 168.65100 1.000 58.87912 1112 LEU A C 1
ATOM 12208 O O . LEU A 1 836 ? 123.97100 157.99400 169.57000 1.000 58.87912 1112 LEU A O 1
ATOM 12224 N N . GLN A 1 837 ? 125.22600 157.18300 167.87500 1.000 65.37822 1113 GLN A N 1
ATOM 12225 C CA . GLN A 1 837 ? 124.78300 155.79400 168.00900 1.000 65.37822 1113 GLN A CA 1
ATOM 12226 C C . GLN A 1 837 ? 123.30300 155.69100 168.36900 1.000 65.37822 1113 GLN A C 1
ATOM 12227 O O . GLN A 1 837 ? 122.48300 156.48100 167.90000 1.000 65.37822 1113 GLN A O 1
ATOM 12241 N N . LYS A 1 845 ? 121.31500 150.76700 168.86200 1.000 72.63611 1121 LYS A N 1
ATOM 12242 C CA . LYS A 1 845 ? 121.72000 151.09700 170.22300 1.000 72.63611 1121 LYS A CA 1
ATOM 12243 C C . LYS A 1 845 ? 120.90700 152.27000 170.75800 1.000 72.63611 1121 LYS A C 1
ATOM 12244 O O . LYS A 1 845 ? 120.16900 152.91700 170.01600 1.000 72.63611 1121 LYS A O 1
ATOM 12262 N N . ARG A 1 846 ? 121.04900 152.53800 172.05300 1.000 71.69969 1122 ARG A N 1
ATOM 12263 C CA . ARG A 1 846 ? 120.34400 153.64400 172.68300 1.000 71.69969 1122 ARG A CA 1
ATOM 12264 C C . ARG A 1 846 ? 121.04200 154.95800 172.35400 1.000 71.69969 1122 ARG A C 1
ATOM 12265 O O . ARG A 1 846 ? 122.27500 155.03800 172.37100 1.000 71.69969 1122 ARG A O 1
ATOM 12286 N N . GLU A 1 847 ? 120.25100 155.98700 172.05300 1.000 70.98018 1123 GLU A N 1
ATOM 12287 C CA . GLU A 1 847 ? 120.79900 157.29200 171.70400 1.000 70.98018 1123 GLU A CA 1
ATOM 12288 C C . GLU A 1 847 ? 121.58200 157.86900 172.87600 1.000 70.98018 1123 GLU A C 1
ATOM 12289 O O . GLU A 1 847 ? 120.99700 158.25500 173.89300 1.000 70.98018 1123 GLU A O 1
ATOM 12301 N N . ALA A 1 848 ? 122.90200 157.94300 172.73800 1.000 65.80897 1124 ALA A N 1
ATOM 12302 C CA . ALA A 1 848 ? 123.74800 158.39200 173.83300 1.000 65.80897 1124 ALA A CA 1
ATOM 12303 C C . ALA A 1 848 ? 123.46900 159.85100 174.17600 1.000 65.80897 1124 ALA A C 1
ATOM 12304 O O . ALA A 1 848 ? 123.24400 160.69000 173.30000 1.000 65.80897 1124 ALA A O 1
ATOM 12311 N N . THR A 1 849 ? 123.48400 160.14500 175.47200 1.000 64.52480 1125 THR A N 1
ATOM 12312 C CA . THR A 1 849 ? 123.31700 161.49300 175.99000 1.000 64.52480 1125 THR A CA 1
ATOM 12313 C C . THR A 1 849 ? 124.63900 161.98100 176.57400 1.000 64.52480 1125 THR A C 1
ATOM 12314 O O . THR A 1 849 ? 125.64600 161.26800 176.58400 1.000 64.52480 1125 THR A O 1
ATOM 12325 N N . ALA A 1 850 ? 124.62600 163.22000 177.07100 1.000 61.20066 1126 ALA A N 1
ATOM 12326 C CA . ALA A 1 850 ? 125.84300 163.80300 177.62200 1.000 61.20066 1126 ALA A CA 1
ATOM 12327 C C . ALA A 1 850 ? 126.33500 163.04000 178.84500 1.000 61.20066 1126 ALA A C 1
ATOM 12328 O O . ALA A 1 850 ? 127.54700 162.89600 179.03300 1.000 61.20066 1126 ALA A O 1
ATOM 12335 N N . ASP A 1 851 ? 125.42000 162.55600 179.68700 1.000 61.89608 1127 ASP A N 1
ATOM 12336 C CA . ASP A 1 851 ? 125.82600 161.90100 180.92700 1.000 61.89608 1127 ASP A CA 1
ATOM 12337 C C . ASP A 1 851 ? 126.61000 160.62200 180.65600 1.000 61.89608 1127 ASP A C 1
ATOM 12338 O O . ASP A 1 851 ? 127.60900 160.34500 181.33100 1.000 61.89608 1127 ASP A O 1
ATOM 12347 N N . ASP A 1 852 ? 126.17000 159.82200 179.68200 1.000 59.62637 1128 ASP A N 1
ATOM 12348 C CA . ASP A 1 852 ? 126.87700 158.58200 179.37700 1.000 59.62637 1128 ASP A CA 1
ATOM 12349 C C . ASP A 1 852 ? 128.30100 158.86300 178.91400 1.000 59.62637 1128 ASP A C 1
ATOM 12350 O O . ASP A 1 852 ? 129.25000 158.20200 179.35300 1.000 59.62637 1128 ASP A O 1
ATOM 12359 N N . LEU A 1 853 ? 128.47300 159.85200 178.03700 1.000 55.57489 1129 LEU A N 1
ATOM 12360 C CA . LEU A 1 853 ? 129.81000 160.17200 177.55400 1.000 55.57489 1129 LEU A CA 1
ATOM 12361 C C . LEU A 1 853 ? 130.66100 160.80200 178.64800 1.000 55.57489 1129 LEU A C 1
ATOM 12362 O O . LEU A 1 853 ? 131.87600 160.59000 178.68100 1.000 55.57489 1129 LEU A O 1
ATOM 12378 N N . ILE A 1 854 ? 130.04900 161.56900 179.55100 1.000 55.44059 1130 ILE A N 1
ATOM 12379 C CA . ILE A 1 854 ? 130.78900 162.11000 180.68800 1.000 55.44059 1130 ILE A CA 1
ATOM 12380 C C . ILE A 1 854 ? 131.31000 160.97500 181.55800 1.000 55.44059 1130 ILE A C 1
ATOM 12381 O O . ILE A 1 854 ? 132.46400 160.98400 182.00200 1.000 55.44059 1130 ILE A O 1
ATOM 12397 N N . LYS A 1 855 ? 130.45900 159.98100 181.82100 1.000 54.76157 1131 LYS A N 1
ATOM 12398 C CA . LYS A 1 855 ? 130.89200 158.82200 182.59200 1.000 54.76157 1131 LYS A CA 1
ATOM 12399 C C . LYS A 1 855 ? 132.01800 158.08300 181.88200 1.000 54.76157 1131 LYS A C 1
ATOM 12400 O O . LYS A 1 855 ? 132.99600 157.66600 182.51400 1.000 54.76157 1131 LYS A O 1
ATOM 12419 N N . VAL A 1 856 ? 131.89800 157.91400 180.56400 1.000 50.78656 1132 VAL A N 1
ATOM 12420 C CA . VAL A 1 856 ? 132.94100 157.23400 179.79900 1.000 50.78656 1132 VAL A CA 1
ATOM 12421 C C . VAL A 1 856 ? 134.25900 157.99000 179.91100 1.000 50.78656 1132 VAL A C 1
ATOM 12422 O O . VAL A 1 856 ? 135.32300 157.39600 180.12600 1.000 50.78656 1132 VAL A O 1
ATOM 12435 N N . VAL A 1 857 ? 134.21000 159.31400 179.76100 1.000 49.65769 1133 VAL A N 1
ATOM 12436 C CA . VAL A 1 857 ? 135.43400 160.10700 179.76900 1.000 49.65769 1133 VAL A CA 1
ATOM 12437 C C . VAL A 1 857 ? 136.06000 160.11200 181.15700 1.000 49.65769 1133 VAL A C 1
ATOM 12438 O O . VAL A 1 857 ? 137.28700 160.09500 181.29300 1.000 49.65769 1133 VAL A O 1
ATOM 12451 N N . GLU A 1 858 ? 135.24000 160.14800 182.20900 1.000 51.56299 1134 GLU A N 1
ATOM 12452 C CA . GLU A 1 858 ? 135.78800 160.06900 183.56100 1.000 51.56299 1134 GLU A CA 1
ATOM 12453 C C . GLU A 1 858 ? 136.42500 158.70700 183.81700 1.000 51.56299 1134 GLU A C 1
ATOM 12454 O O . GLU A 1 858 ? 137.49700 158.62000 184.43100 1.000 51.56299 1134 GLU A O 1
ATOM 12466 N N . GLU A 1 859 ? 135.78600 157.63400 183.34900 1.000 49.40237 1135 GLU A N 1
ATOM 12467 C CA . GLU A 1 859 ? 136.39400 156.31300 183.45700 1.000 49.40237 1135 GLU A CA 1
ATOM 12468 C C . GLU A 1 859 ? 137.73700 156.27600 182.74200 1.000 49.40237 1135 GLU A C 1
ATOM 12469 O O . GLU A 1 859 ? 138.70700 155.70200 183.25100 1.000 49.40237 1135 GLU A O 1
ATOM 12481 N N . LEU A 1 860 ? 137.81100 156.88300 181.55700 1.000 43.93489 1136 LEU A N 1
ATOM 12482 C CA . LEU A 1 860 ? 139.07300 156.93400 180.82700 1.000 43.93489 1136 LEU A CA 1
ATOM 12483 C C . LEU A 1 860 ? 140.11500 157.75200 181.58000 1.000 43.93489 1136 LEU A C 1
ATOM 12484 O O . LEU A 1 860 ? 141.29700 157.39300 181.60700 1.000 43.93489 1136 LEU A O 1
ATOM 12500 N N . THR A 1 861 ? 139.69700 158.86300 182.18900 1.000 46.11091 1137 THR A N 1
ATOM 12501 C CA . THR A 1 861 ? 140.62500 159.69500 182.94800 1.000 46.11091 1137 THR A CA 1
ATOM 12502 C C . THR A 1 861 ? 141.14700 158.96900 184.17900 1.000 46.11091 1137 THR A C 1
ATOM 12503 O O . THR A 1 861 ? 142.25100 159.26300 184.65200 1.000 46.11091 1137 THR A O 1
ATOM 12514 N N . ARG A 1 862 ? 140.37100 158.02600 184.71400 1.000 48.95974 1138 ARG A N 1
ATOM 12515 C CA . ARG A 1 862 ? 140.79400 157.32300 185.92100 1.000 48.95974 1138 ARG A CA 1
ATOM 12516 C C . ARG A 1 862 ? 142.09700 156.55600 185.72900 1.000 48.95974 1138 ARG A C 1
ATOM 12517 O O . ARG A 1 862 ? 142.74900 156.21200 186.72100 1.000 48.95974 1138 ARG A O 1
ATOM 12538 N N . ILE A 1 863 ? 142.49400 156.27600 184.48400 1.000 42.23983 1139 ILE A N 1
ATOM 12539 C CA . ILE A 1 863 ? 143.66900 155.44600 184.23500 1.000 42.23983 1139 ILE A CA 1
ATOM 12540 C C . ILE A 1 863 ? 144.97300 156.13200 184.60800 1.000 42.23983 1139 ILE A C 1
ATOM 12541 O O . ILE A 1 863 ? 146.00300 155.45700 184.72200 1.000 42.23983 1139 ILE A O 1
ATOM 12557 N N . HIS A 1 864 ? 144.96400 157.44800 184.79000 1.000 42.58712 1140 HIS A N 1
ATOM 12558 C CA . HIS A 1 864 ? 146.17700 158.18000 185.13700 1.000 42.58712 1140 HIS A CA 1
ATOM 12559 C C . HIS A 1 864 ? 145.86500 159.29400 186.12900 1.000 42.58712 1140 HIS A C 1
ATOM 12560 O O . HIS A 1 864 ? 145.74700 159.05300 187.33000 1.000 42.58712 1140 HIS A O 1
ATOM 12574 N N . MET B 2 55 ? 181.24000 164.70800 167.32200 1.000 47.12125 11 MET B N 1
ATOM 12575 C CA . MET B 2 55 ? 181.83900 163.38700 167.47100 1.000 47.12125 11 MET B CA 1
ATOM 12576 C C . MET B 2 55 ? 181.45500 162.50100 166.28900 1.000 47.12125 11 MET B C 1
ATOM 12577 O O . MET B 2 55 ? 180.29000 162.44700 165.89600 1.000 47.12125 11 MET B O 1
ATOM 12590 N N . ARG B 2 56 ? 182.44900 161.81800 165.71500 1.000 46.09138 12 ARG B N 1
ATOM 12591 C CA . ARG B 2 56 ? 182.19100 160.94900 164.57000 1.000 46.09138 12 ARG B CA 1
ATOM 12592 C C . ARG B 2 56 ? 181.58200 159.62000 165.00000 1.000 46.09138 12 ARG B C 1
ATOM 12593 O O . ARG B 2 56 ? 180.84100 159.00400 164.22600 1.000 46.09138 12 ARG B O 1
ATOM 12614 N N . SER B 2 57 ? 181.87700 159.16300 166.21500 1.000 41.98336 13 SER B N 1
ATOM 12615 C CA . SER B 2 57 ? 181.31600 157.90900 166.69100 1.000 41.98336 13 SER B CA 1
ATOM 12616 C C . SER B 2 57 ? 179.79000 158.00100 166.74000 1.000 41.98336 13 SER B C 1
ATOM 12617 O O . SER B 2 57 ? 179.20400 159.08300 166.80200 1.000 41.98336 13 SER B O 1
ATOM 12625 N N . VAL B 2 58 ? 179.14500 156.83700 166.70900 1.000 38.18715 14 VAL B N 1
ATOM 12626 C CA . VAL B 2 58 ? 177.68700 156.79500 166.68900 1.000 38.18715 14 VAL B CA 1
ATOM 12627 C C . VAL B 2 58 ? 177.09800 156.90200 168.09200 1.000 38.18715 14 VAL B C 1
ATOM 12628 O O . VAL B 2 58 ? 175.95900 157.35300 168.25000 1.000 38.18715 14 VAL B O 1
ATOM 12641 N N . VAL B 2 59 ? 177.84300 156.49000 169.11800 1.000 36.77211 15 VAL B N 1
ATOM 12642 C CA . VAL B 2 59 ? 177.33700 156.59100 170.48200 1.000 36.77211 15 VAL B CA 1
ATOM 12643 C C . VAL B 2 59 ? 177.17200 158.05200 170.87900 1.000 36.77211 15 VAL B C 1
ATOM 12644 O O . VAL B 2 59 ? 176.21200 158.41800 171.56700 1.000 36.77211 15 VAL B O 1
ATOM 12657 N N . GLY B 2 60 ? 178.10500 158.90900 170.46100 1.000 35.59489 16 GLY B N 1
ATOM 12658 C CA . GLY B 2 60 ? 177.94600 160.33100 170.70600 1.000 35.59489 16 GLY B CA 1
ATOM 12659 C C . GLY B 2 60 ? 176.71500 160.89600 170.02500 1.000 35.59489 16 GLY B C 1
ATOM 12660 O O . GLY B 2 60 ? 175.99200 161.71100 170.60300 1.000 35.59489 16 GLY B O 1
ATOM 12664 N N . PHE B 2 61 ? 176.46000 160.47000 168.78700 1.000 34.77898 17 PHE B N 1
ATOM 12665 C CA . PHE B 2 61 ? 175.25400 160.90600 168.09200 1.000 34.77898 17 PHE B CA 1
ATOM 12666 C C . PHE B 2 61 ? 174.00400 160.45300 168.83000 1.000 34.77898 17 PHE B C 1
ATOM 12667 O O . PHE B 2 61 ? 173.04600 161.21900 168.96700 1.000 34.77898 17 PHE B O 1
ATOM 12684 N N . LEU B 2 62 ? 173.98900 159.20600 169.30200 1.000 34.34980 18 LEU B N 1
ATOM 12685 C CA . LEU B 2 62 ? 172.82400 158.70900 170.02300 1.000 34.34980 18 LEU B CA 1
ATOM 12686 C C . LEU B 2 62 ? 172.60400 159.48900 171.31100 1.000 34.34980 18 LEU B C 1
ATOM 12687 O O . LEU B 2 62 ? 171.46700 159.84200 171.64800 1.000 34.34980 18 LEU B O 1
ATOM 12703 N N . SER B 2 63 ? 173.68300 159.77100 172.04400 1.000 33.35459 19 SER B N 1
ATOM 12704 C CA . SER B 2 63 ? 173.56500 160.55000 173.27100 1.000 33.35459 19 SER B CA 1
ATOM 12705 C C . SER B 2 63 ? 173.02600 161.94500 172.98100 1.000 33.35459 19 SER B C 1
ATOM 12706 O O . SER B 2 63 ? 172.11200 162.42600 173.66200 1.000 33.35459 19 SER B O 1
ATOM 12714 N N . GLN B 2 64 ? 173.57500 162.60800 171.96200 1.000 33.39105 20 GLN B N 1
ATOM 12715 C CA . GLN B 2 64 ? 173.11500 163.95100 171.62700 1.000 33.39105 20 GLN B CA 1
ATOM 12716 C C . GLN B 2 64 ? 171.65600 163.94000 171.19300 1.000 33.39105 20 GLN B C 1
ATOM 12717 O O . GLN B 2 64 ? 170.88600 164.83200 171.56200 1.000 33.39105 20 GLN B O 1
ATOM 12731 N N . ARG B 2 65 ? 171.26000 162.94400 170.40000 1.000 32.51067 21 ARG B N 1
ATOM 12732 C CA . ARG B 2 65 ? 169.88000 162.86500 169.93900 1.000 32.51067 21 ARG B CA 1
ATOM 12733 C C . ARG B 2 65 ? 168.92300 162.63900 171.10000 1.000 32.51067 21 ARG B C 1
ATOM 12734 O O . ARG B 2 65 ? 167.86200 163.26900 171.17200 1.000 32.51067 21 ARG B O 1
ATOM 12755 N N . GLY B 2 66 ? 169.27800 161.74100 172.02100 1.000 29.96385 22 GLY B N 1
ATOM 12756 C CA . GLY B 2 66 ? 168.43800 161.51500 173.18100 1.000 29.96385 22 GLY B CA 1
ATOM 12757 C C . GLY B 2 66 ? 168.41500 162.67800 174.14600 1.000 29.96385 22 GLY B C 1
ATOM 12758 O O . GLY B 2 66 ? 167.45900 162.81500 174.91500 1.000 29.96385 22 GLY B O 1
ATOM 12762 N N . LEU B 2 67 ? 169.44700 163.51900 174.12300 1.000 30.00260 23 LEU B N 1
ATOM 12763 C CA . LEU B 2 67 ? 169.50900 164.67700 175.00300 1.000 30.00260 23 LEU B CA 1
ATOM 12764 C C . LEU B 2 67 ? 168.75400 165.87800 174.44400 1.000 30.00260 23 LEU B C 1
ATOM 12765 O O . LEU B 2 67 ? 168.11000 166.60900 175.20200 1.000 30.00260 23 LEU B O 1
ATOM 12781 N N . HIS B 2 68 ? 168.81800 166.09400 173.13100 1.000 30.68827 24 HIS B N 1
ATOM 12782 C CA . HIS B 2 68 ? 168.17800 167.23900 172.49700 1.000 30.68827 24 HIS B CA 1
ATOM 12783 C C . HIS B 2 68 ? 166.93400 166.87000 171.70500 1.000 30.68827 24 HIS B C 1
ATOM 12784 O O . HIS B 2 68 ? 166.01800 167.69100 171.60000 1.000 30.68827 24 HIS B O 1
ATOM 12798 N N . GLY B 2 69 ? 166.87800 165.66600 171.14500 1.000 31.03071 25 GLY B N 1
ATOM 12799 C CA . GLY B 2 69 ? 165.68700 165.21000 170.45600 1.000 31.03071 25 GLY B CA 1
ATOM 12800 C C . GLY B 2 69 ? 165.28400 166.08700 169.29000 1.000 31.03071 25 GLY B C 1
ATOM 12801 O O . GLY B 2 69 ? 164.11500 166.46300 169.16700 1.000 31.03071 25 GLY B O 1
ATOM 12805 N N . ASP B 2 70 ? 166.24400 166.42600 168.43100 1.000 38.86776 26 ASP B N 1
ATOM 12806 C CA . ASP B 2 70 ? 165.98600 167.23600 167.25500 1.000 38.86776 26 ASP B CA 1
ATOM 12807 C C . ASP B 2 70 ? 166.24900 166.42300 165.99300 1.000 38.86776 26 ASP B C 1
ATOM 12808 O O . ASP B 2 70 ? 167.26600 165.72600 165.91500 1.000 38.86776 26 ASP B O 1
ATOM 12817 N N . PRO B 2 71 ? 165.36200 166.48400 164.98800 1.000 38.41074 27 PRO B N 1
ATOM 12818 C CA . PRO B 2 71 ? 165.57400 165.66600 163.78900 1.000 38.41074 27 PRO B CA 1
ATOM 12819 C C . PRO B 2 71 ? 166.50000 166.33400 162.78400 1.000 38.41074 27 PRO B C 1
ATOM 12820 O O . PRO B 2 71 ? 166.24600 166.31500 161.57600 1.000 38.41074 27 PRO B O 1
ATOM 12831 N N . LEU B 2 72 ? 167.59000 166.91700 163.28400 1.000 40.63259 28 LEU B N 1
ATOM 12832 C CA . LEU B 2 72 ? 168.64000 167.47700 162.44900 1.000 40.63259 28 LEU B CA 1
ATOM 12833 C C . LEU B 2 72 ? 170.00200 166.85800 162.70800 1.000 40.63259 28 LEU B C 1
ATOM 12834 O O . LEU B 2 72 ? 170.92500 167.09800 161.92300 1.000 40.63259 28 LEU B O 1
ATOM 12850 N N . LEU B 2 73 ? 170.15800 166.08600 163.78400 1.000 37.97664 29 LEU B N 1
ATOM 12851 C CA . LEU B 2 73 ? 171.41500 165.38900 164.01900 1.000 37.97664 29 LEU B CA 1
ATOM 12852 C C . LEU B 2 73 ? 171.53800 164.15300 163.14000 1.000 37.97664 29 LEU B C 1
ATOM 12853 O O . LEU B 2 73 ? 172.64300 163.63600 162.95700 1.000 37.97664 29 LEU B O 1
ATOM 12869 N N . THR B 2 74 ? 170.42300 163.66100 162.59500 1.000 37.88262 30 THR B N 1
ATOM 12870 C CA . THR B 2 74 ? 170.48200 162.48400 161.73400 1.000 37.88262 30 THR B CA 1
ATOM 12871 C C . THR B 2 74 ? 171.21400 162.79000 160.43400 1.000 37.88262 30 THR B C 1
ATOM 12872 O O . THR B 2 74 ? 172.08300 162.02200 160.00300 1.000 37.88262 30 THR B O 1
ATOM 12883 N N . GLN B 2 75 ? 170.86900 163.90700 159.78900 1.000 42.01129 31 GLN B N 1
ATOM 12884 C CA . GLN B 2 75 ? 171.54400 164.27800 158.55100 1.000 42.01129 31 GLN B CA 1
ATOM 12885 C C . GLN B 2 75 ? 173.02000 164.55600 158.79700 1.000 42.01129 31 GLN B C 1
ATOM 12886 O O . GLN B 2 75 ? 173.87300 164.15600 157.99900 1.000 42.01129 31 GLN B O 1
ATOM 12900 N N . ASP B 2 76 ? 173.34100 165.23700 159.89900 1.000 41.07469 32 ASP B N 1
ATOM 12901 C CA . ASP B 2 76 ? 174.74000 165.48400 160.23000 1.000 41.07469 32 ASP B CA 1
ATOM 12902 C C . ASP B 2 76 ? 175.48600 164.18000 160.47600 1.000 41.07469 32 ASP B C 1
ATOM 12903 O O . ASP B 2 76 ? 176.62200 164.01200 160.01900 1.000 41.07469 32 ASP B O 1
ATOM 12912 N N . PHE B 2 77 ? 174.86300 163.24400 161.19300 1.000 37.45669 33 PHE B N 1
ATOM 12913 C CA . PHE B 2 77 ? 175.50600 161.96500 161.46300 1.000 37.45669 33 PHE B CA 1
ATOM 12914 C C . PHE B 2 77 ? 175.77300 161.20600 160.17300 1.000 37.45669 33 PHE B C 1
ATOM 12915 O O . PHE B 2 77 ? 176.86300 160.65900 159.98000 1.000 37.45669 33 PHE B O 1
ATOM 12932 N N . GLN B 2 78 ? 174.79100 161.17000 159.27300 1.000 39.30844 34 GLN B N 1
ATOM 12933 C CA . GLN B 2 78 ? 174.98000 160.44700 158.02100 1.000 39.30844 34 GLN B CA 1
ATOM 12934 C C . GLN B 2 78 ? 176.02100 161.12500 157.13800 1.000 39.30844 34 GLN B C 1
ATOM 12935 O O . GLN B 2 78 ? 176.83700 160.44600 156.50100 1.000 39.30844 34 GLN B O 1
ATOM 12949 N N . ARG B 2 79 ? 176.02200 162.46000 157.10300 1.000 41.61456 35 ARG B N 1
ATOM 12950 C CA . ARG B 2 79 ? 177.02400 163.18700 156.33400 1.000 41.61456 35 ARG B CA 1
ATOM 12951 C C . ARG B 2 79 ? 178.42200 162.89900 156.85500 1.000 41.61456 35 ARG B C 1
ATOM 12952 O O . ARG B 2 79 ? 179.34800 162.65000 156.07600 1.000 41.61456 35 ARG B O 1
ATOM 12973 N N . ARG B 2 80 ? 178.59500 162.95100 158.17600 1.000 43.47078 36 ARG B N 1
ATOM 12974 C CA . ARG B 2 80 ? 179.90800 162.72300 158.76000 1.000 43.47078 36 ARG B CA 1
ATOM 12975 C C . ARG B 2 80 ? 180.33900 161.27400 158.59400 1.000 43.47078 36 ARG B C 1
ATOM 12976 O O . ARG B 2 80 ? 181.53300 160.99800 158.43300 1.000 43.47078 36 ARG B O 1
ATOM 12997 N N . ARG B 2 81 ? 179.38800 160.33700 158.63500 1.000 41.51772 37 ARG B N 1
ATOM 12998 C CA . ARG B 2 81 ? 179.71400 158.94100 158.37900 1.000 41.51772 37 ARG B CA 1
ATOM 12999 C C . ARG B 2 81 ? 180.21500 158.75000 156.95600 1.000 41.51772 37 ARG B C 1
ATOM 13000 O O . ARG B 2 81 ? 181.24000 158.09600 156.73400 1.000 41.51772 37 ARG B O 1
ATOM 13021 N N . LEU B 2 82 ? 179.51200 159.32300 155.97500 1.000 40.81511 38 LEU B N 1
ATOM 13022 C CA . LEU B 2 82 ? 179.95500 159.19000 154.59000 1.000 40.81511 38 LEU B CA 1
ATOM 13023 C C . LEU B 2 82 ? 181.27900 159.90500 154.35600 1.000 40.81511 38 LEU B C 1
ATOM 13024 O O . LEU B 2 82 ? 182.11100 159.42600 153.57600 1.000 40.81511 38 LEU B O 1
ATOM 13040 N N . ARG B 2 83 ? 181.49400 161.04300 155.01700 1.000 43.52554 39 ARG B N 1
ATOM 13041 C CA . ARG B 2 83 ? 182.71300 161.81100 154.79500 1.000 43.52554 39 ARG B CA 1
ATOM 13042 C C . ARG B 2 83 ? 183.94800 161.01200 155.18900 1.000 43.52554 39 ARG B C 1
ATOM 13043 O O . ARG B 2 83 ? 184.96700 161.04600 154.49000 1.000 43.52554 39 ARG B O 1
ATOM 13064 N N . GLY B 2 84 ? 183.87800 160.28900 156.30200 1.000 43.16177 40 GLY B N 1
ATOM 13065 C CA . GLY B 2 84 ? 184.99900 159.52500 156.80200 1.000 43.16177 40 GLY B CA 1
ATOM 13066 C C . GLY B 2 84 ? 185.15900 158.14100 156.22100 1.000 43.16177 40 GLY B C 1
ATOM 13067 O O . GLY B 2 84 ? 186.04100 157.39800 156.66100 1.000 43.16177 40 GLY B O 1
ATOM 13071 N N . CYS B 2 85 ? 184.33500 157.76100 155.24900 1.000 44.97889 41 CYS B N 1
ATOM 13072 C CA . CYS B 2 85 ? 184.44200 156.43500 154.65800 1.000 44.97889 41 CYS B CA 1
ATOM 13073 C C . CYS B 2 85 ? 185.57600 156.38200 153.64200 1.000 44.97889 41 CYS B C 1
ATOM 13074 O O . CYS B 2 85 ? 185.78900 157.32200 152.87200 1.000 44.97889 41 CYS B O 1
ATOM 13082 N N . ARG B 2 86 ? 186.30900 155.26900 153.64900 1.000 49.00772 42 ARG B N 1
ATOM 13083 C CA . ARG B 2 86 ? 187.29700 154.96900 152.62000 1.000 49.00772 42 ARG B CA 1
ATOM 13084 C C . ARG B 2 86 ? 186.88900 153.76200 151.78700 1.000 49.00772 42 ARG B C 1
ATOM 13085 O O . ARG B 2 86 ? 187.67300 153.30000 150.95100 1.000 49.00772 42 ARG B O 1
ATOM 13106 N N . ASN B 2 87 ? 185.68200 153.24700 151.99700 1.000 46.47897 43 ASN B N 1
ATOM 13107 C CA . ASN B 2 87 ? 185.15900 152.09100 151.28300 1.000 46.47897 43 ASN B CA 1
ATOM 13108 C C . ASN B 2 87 ? 183.71100 151.92600 151.72200 1.000 46.47897 43 ASN B C 1
ATOM 13109 O O . ASN B 2 87 ? 183.27800 152.51500 152.71500 1.000 46.47897 43 ASN B O 1
ATOM 13120 N N . LEU B 2 88 ? 182.96100 151.12800 150.96600 1.000 43.59923 44 LEU B N 1
ATOM 13121 C CA . LEU B 2 88 ? 181.54100 150.94500 151.21900 1.000 43.59923 44 LEU B CA 1
ATOM 13122 C C . LEU B 2 88 ? 181.19600 149.46400 151.23800 1.000 43.59923 44 LEU B C 1
ATOM 13123 O O . LEU B 2 88 ? 181.84000 148.64700 150.57600 1.000 43.59923 44 LEU B O 1
ATOM 13139 N N . TYR B 2 89 ? 180.16700 149.13100 152.01300 1.000 46.61495 45 TYR B N 1
ATOM 13140 C CA . TYR B 2 89 ? 179.65300 147.77000 152.05400 1.000 46.61495 45 TYR B CA 1
ATOM 13141 C C . TYR B 2 89 ? 178.99500 147.42200 150.72500 1.000 46.61495 45 TYR B C 1
ATOM 13142 O O . TYR B 2 89 ? 178.20000 148.20300 150.19200 1.000 46.61495 45 TYR B O 1
ATOM 13160 N N . LYS B 2 90 ? 179.31000 146.23500 150.21400 1.000 46.12266 46 LYS B N 1
ATOM 13161 C CA . LYS B 2 90 ? 178.94400 145.80800 148.87300 1.000 46.12266 46 LYS B CA 1
ATOM 13162 C C . LYS B 2 90 ? 177.86100 144.74000 148.93300 1.000 46.12266 46 LYS B C 1
ATOM 13163 O O . LYS B 2 90 ? 177.83000 143.91800 149.85100 1.000 46.12266 46 LYS B O 1
ATOM 13182 N N . LYS B 2 91 ? 176.97400 144.75300 147.94000 1.000 46.26102 47 LYS B N 1
ATOM 13183 C CA . LYS B 2 91 ? 175.95500 143.71800 147.83300 1.000 46.26102 47 LYS B CA 1
ATOM 13184 C C . LYS B 2 91 ? 175.53900 143.56800 146.37600 1.000 46.26102 47 LYS B C 1
ATOM 13185 O O . LYS B 2 91 ? 175.74900 144.46400 145.55700 1.000 46.26102 47 LYS B O 1
ATOM 13204 N N . ASP B 2 92 ? 174.93400 142.42300 146.06800 1.000 46.64440 48 ASP B N 1
ATOM 13205 C CA . ASP B 2 92 ? 174.49800 142.09400 144.72000 1.000 46.64440 48 ASP B CA 1
ATOM 13206 C C . ASP B 2 92 ? 172.98300 141.95100 144.67200 1.000 46.64440 48 ASP B C 1
ATOM 13207 O O . ASP B 2 92 ? 172.34600 141.56400 145.65600 1.000 46.64440 48 ASP B O 1
ATOM 13216 N N . LEU B 2 93 ? 172.41500 142.27200 143.51300 1.000 44.75061 49 LEU B N 1
ATOM 13217 C CA . LEU B 2 93 ? 171.01400 142.02600 143.20900 1.000 44.75061 49 LEU B CA 1
ATOM 13218 C C . LEU B 2 93 ? 170.94000 141.19500 141.93800 1.000 44.75061 49 LEU B C 1
ATOM 13219 O O . LEU B 2 93 ? 171.53500 141.56100 140.91500 1.000 44.75061 49 LEU B O 1
ATOM 13235 N N . LEU B 2 94 ? 170.20100 140.08900 142.01500 1.000 46.47996 50 LEU B N 1
ATOM 13236 C CA . LEU B 2 94 ? 170.12000 139.08400 140.97000 1.000 46.47996 50 LEU B CA 1
ATOM 13237 C C . LEU B 2 94 ? 168.67800 138.95900 140.50100 1.000 46.47996 50 LEU B C 1
ATOM 13238 O O . LEU B 2 94 ? 167.74100 139.08600 141.29500 1.000 46.47996 50 LEU B O 1
ATOM 13254 N N . GLY B 2 95 ? 168.49900 138.68300 139.21100 1.000 46.47806 51 GLY B N 1
ATOM 13255 C CA . GLY B 2 95 ? 167.16200 138.57700 138.65800 1.000 46.47806 51 GLY B CA 1
ATOM 13256 C C . GLY B 2 95 ? 167.03500 139.07800 137.23400 1.000 46.47806 51 GLY B C 1
ATOM 13257 O O . GLY B 2 95 ? 165.97900 138.92300 136.61300 1.000 46.47806 51 GLY B O 1
ATOM 13261 N N . HIS B 2 96 ? 168.09500 139.68100 136.70500 1.000 45.86103 52 HIS B N 1
ATOM 13262 C CA . HIS B 2 96 ? 168.14400 140.11600 135.31700 1.000 45.86103 52 HIS B CA 1
ATOM 13263 C C . HIS B 2 96 ? 168.94900 139.11300 134.50400 1.000 45.86103 52 HIS B C 1
ATOM 13264 O O . HIS B 2 96 ? 170.01400 138.66100 134.93700 1.000 45.86103 52 HIS B O 1
ATOM 13278 N N . PHE B 2 97 ? 168.43200 138.76000 133.33000 1.000 49.06486 53 PHE B N 1
ATOM 13279 C CA . PHE B 2 97 ? 169.04800 137.75200 132.47900 1.000 49.06486 53 PHE B CA 1
ATOM 13280 C C . PHE B 2 97 ? 170.10900 138.32100 131.54600 1.000 49.06486 53 PHE B C 1
ATOM 13281 O O . PHE B 2 97 ? 170.81100 137.54600 130.88900 1.000 49.06486 53 PHE B O 1
ATOM 13298 N N . GLY B 2 98 ? 170.24800 139.64300 131.47200 1.000 47.85877 54 GLY B N 1
ATOM 13299 C CA . GLY B 2 98 ? 171.21200 140.25300 130.58300 1.000 47.85877 54 GLY B CA 1
ATOM 13300 C C . GLY B 2 98 ? 171.71100 141.56600 131.14500 1.000 47.85877 54 GLY B C 1
ATOM 13301 O O . GLY B 2 98 ? 171.49300 141.88900 132.31500 1.000 47.85877 54 GLY B O 1
ATOM 13305 N N . CYS B 2 99 ? 172.38800 142.32700 130.29000 1.000 47.57472 55 CYS B N 1
ATOM 13306 C CA . CYS B 2 99 ? 172.93100 143.61200 130.70300 1.000 47.57472 55 CYS B CA 1
ATOM 13307 C C . CYS B 2 99 ? 171.81900 144.51600 131.21600 1.000 47.57472 55 CYS B C 1
ATOM 13308 O O . CYS B 2 99 ? 170.72400 144.56100 130.65200 1.000 47.57472 55 CYS B O 1
ATOM 13316 N N . VAL B 2 100 ? 172.10400 145.23500 132.29700 1.000 44.02091 56 VAL B N 1
ATOM 13317 C CA . VAL B 2 100 ? 171.17300 146.21100 132.85100 1.000 44.02091 56 VAL B CA 1
ATOM 13318 C C . VAL B 2 100 ? 171.56300 147.58400 132.32200 1.000 44.02091 56 VAL B C 1
ATOM 13319 O O . VAL B 2 100 ? 172.68900 148.04400 132.53700 1.000 44.02091 56 VAL B O 1
ATOM 13332 N N . ASN B 2 101 ? 170.63300 148.24000 131.63000 1.000 43.33037 57 ASN B N 1
ATOM 13333 C CA . ASN B 2 101 ? 170.90300 149.51500 130.98400 1.000 43.33037 57 ASN B CA 1
ATOM 13334 C C . ASN B 2 101 ? 170.24900 150.70100 131.67500 1.000 43.33037 57 ASN B C 1
ATOM 13335 O O . ASN B 2 101 ? 170.61800 151.84200 131.37900 1.000 43.33037 57 ASN B O 1
ATOM 13346 N N . ALA B 2 102 ? 169.29600 150.47500 132.57500 1.000 41.96266 58 ALA B N 1
ATOM 13347 C CA . ALA B 2 102 ? 168.60700 151.57400 133.23400 1.000 41.96266 58 ALA B CA 1
ATOM 13348 C C . ALA B 2 102 ? 168.24100 151.16000 134.64900 1.000 41.96266 58 ALA B C 1
ATOM 13349 O O . ALA B 2 102 ? 167.73100 150.05600 134.85900 1.000 41.96266 58 ALA B O 1
ATOM 13356 N N . ILE B 2 103 ? 168.50800 152.04500 135.60600 1.000 40.47863 59 ILE B N 1
ATOM 13357 C CA . ILE B 2 103 ? 168.10400 151.87500 136.99500 1.000 40.47863 59 ILE B CA 1
ATOM 13358 C C . ILE B 2 103 ? 167.60200 153.21900 137.50100 1.000 40.47863 59 ILE B C 1
ATOM 13359 O O . ILE B 2 103 ? 168.17600 154.26400 137.17700 1.000 40.47863 59 ILE B O 1
ATOM 13375 N N . GLU B 2 104 ? 166.52600 153.19800 138.28300 1.000 40.78498 60 GLU B N 1
ATOM 13376 C CA . GLU B 2 104 ? 165.95500 154.43400 138.80900 1.000 40.78498 60 GLU B CA 1
ATOM 13377 C C . GLU B 2 104 ? 165.36600 154.17300 140.18600 1.000 40.78498 60 GLU B C 1
ATOM 13378 O O . GLU B 2 104 ? 164.57700 153.23900 140.36000 1.000 40.78498 60 GLU B O 1
ATOM 13390 N N . PHE B 2 105 ? 165.75300 155.00100 141.15300 1.000 40.09075 61 PHE B N 1
ATOM 13391 C CA . PHE B 2 105 ? 165.14300 154.96300 142.47400 1.000 40.09075 61 PHE B CA 1
ATOM 13392 C C . PHE B 2 105 ? 163.78200 155.64400 142.44500 1.000 40.09075 61 PHE B C 1
ATOM 13393 O O . PHE B 2 105 ? 163.58400 156.64000 141.74500 1.000 40.09075 61 PHE B O 1
ATOM 13410 N N . SER B 2 106 ? 162.84100 155.10700 143.21400 1.000 43.64765 62 SER B N 1
ATOM 13411 C CA . SER B 2 106 ? 161.53400 155.73400 143.31900 1.000 43.64765 62 SER B CA 1
ATOM 13412 C C . SER B 2 106 ? 161.65600 157.09800 143.99200 1.000 43.64765 62 SER B C 1
ATOM 13413 O O . SER B 2 106 ? 162.50200 157.32200 144.86100 1.000 43.64765 62 SER B O 1
ATOM 13421 N N . ASN B 2 107 ? 160.79600 158.01900 143.57400 1.000 45.45183 63 ASN B N 1
ATOM 13422 C CA . ASN B 2 107 ? 160.84000 159.37400 144.09600 1.000 45.45183 63 ASN B CA 1
ATOM 13423 C C . ASN B 2 107 ? 160.38500 159.41300 145.55200 1.000 45.45183 63 ASN B C 1
ATOM 13424 O O . ASN B 2 107 ? 159.55800 158.61500 145.99900 1.000 45.45183 63 ASN B O 1
ATOM 13435 N N . ASN B 2 108 ? 160.94700 160.36600 146.29300 1.000 46.18324 64 ASN B N 1
ATOM 13436 C CA . ASN B 2 108 ? 160.49400 160.68400 147.64600 1.000 46.18324 64 ASN B CA 1
ATOM 13437 C C . ASN B 2 108 ? 160.67600 159.48700 148.58300 1.000 46.18324 64 ASN B C 1
ATOM 13438 O O . ASN B 2 108 ? 159.73400 159.01000 149.21800 1.000 46.18324 64 ASN B O 1
ATOM 13449 N N . GLY B 2 109 ? 161.90800 158.98800 148.65300 1.000 42.63796 65 GLY B N 1
ATOM 13450 C CA . GLY B 2 109 ? 162.23800 157.94000 149.60000 1.000 42.63796 65 GLY B CA 1
ATOM 13451 C C . GLY B 2 109 ? 163.05900 156.80800 149.02100 1.000 42.63796 65 GLY B C 1
ATOM 13452 O O . GLY B 2 109 ? 163.76000 156.11000 149.75900 1.000 42.63796 65 GLY B O 1
ATOM 13456 N N . GLY B 2 110 ? 162.99000 156.61500 147.70800 1.000 41.06172 66 GLY B N 1
ATOM 13457 C CA . GLY B 2 110 ? 163.70700 155.51200 147.08600 1.000 41.06172 66 GLY B CA 1
ATOM 13458 C C . GLY B 2 110 ? 163.20900 154.15700 147.53600 1.000 41.06172 66 GLY B C 1
ATOM 13459 O O . GLY B 2 110 ? 163.99800 153.21100 147.64900 1.000 41.06172 66 GLY B O 1
ATOM 13463 N N . GLN B 2 111 ? 161.90400 154.04200 147.79300 1.000 44.05171 67 GLN B N 1
ATOM 13464 C CA . GLN B 2 111 ? 161.34700 152.78900 148.29300 1.000 44.05171 67 GLN B CA 1
ATOM 13465 C C . GLN B 2 111 ? 161.52700 151.66400 147.28200 1.000 44.05171 67 GLN B C 1
ATOM 13466 O O . GLN B 2 111 ? 161.88700 150.53800 147.64500 1.000 44.05171 67 GLN B O 1
ATOM 13480 N N . TRP B 2 112 ? 161.27400 151.94600 146.00900 1.000 44.70967 68 TRP B N 1
ATOM 13481 C CA . TRP B 2 112 ? 161.41500 150.96700 144.94300 1.000 44.70967 68 TRP B CA 1
ATOM 13482 C C . TRP B 2 112 ? 162.62200 151.29500 144.07100 1.000 44.70967 68 TRP B C 1
ATOM 13483 O O . TRP B 2 112 ? 163.17500 152.39600 144.10600 1.000 44.70967 68 TRP B O 1
ATOM 13504 N N . LEU B 2 113 ? 163.02400 150.30800 143.27700 1.000 42.18484 69 LEU B N 1
ATOM 13505 C CA . LEU B 2 113 ? 164.06400 150.47900 142.27000 1.000 42.18484 69 LEU B CA 1
ATOM 13506 C C . LEU B 2 113 ? 163.58400 149.82100 140.98800 1.000 42.18484 69 LEU B C 1
ATOM 13507 O O . LEU B 2 113 ? 163.42500 148.60000 140.94400 1.000 42.18484 69 LEU B O 1
ATOM 13523 N N . VAL B 2 114 ? 163.34300 150.61500 139.95400 1.000 43.02520 70 VAL B N 1
ATOM 13524 C CA . VAL B 2 114 ? 162.91600 150.07400 138.67000 1.000 43.02520 70 VAL B CA 1
ATOM 13525 C C . VAL B 2 114 ? 164.13900 149.92800 137.77700 1.000 43.02520 70 VAL B C 1
ATOM 13526 O O . VAL B 2 114 ? 164.92100 150.87100 137.61700 1.000 43.02520 70 VAL B O 1
ATOM 13539 N N . SER B 2 115 ? 164.31400 148.73800 137.20800 1.000 42.47427 71 SER B N 1
ATOM 13540 C CA . SER B 2 115 ? 165.48100 148.43000 136.39700 1.000 42.47427 71 SER B CA 1
ATOM 13541 C C . SER B 2 115 ? 165.05700 147.76100 135.09800 1.000 42.47427 71 SER B C 1
ATOM 13542 O O . SER B 2 115 ? 164.01400 147.10400 135.02400 1.000 42.47427 71 SER B O 1
ATOM 13550 N N . GLY B 2 116 ? 165.88500 147.94300 134.07400 1.000 42.84773 72 GLY B N 1
ATOM 13551 C CA . GLY B 2 116 ? 165.61500 147.37700 132.76600 1.000 42.84773 72 GLY B CA 1
ATOM 13552 C C . GLY B 2 116 ? 166.88800 147.26400 131.95600 1.000 42.84773 72 GLY B C 1
ATOM 13553 O O . GLY B 2 116 ? 167.87300 147.96500 132.20600 1.000 42.84773 72 GLY B O 1
ATOM 13557 N N . GLY B 2 117 ? 166.85600 146.36900 130.97200 1.000 44.63345 73 GLY B N 1
ATOM 13558 C CA . GLY B 2 117 ? 168.02200 146.13800 130.14300 1.000 44.63345 73 GLY B CA 1
ATOM 13559 C C . GLY B 2 117 ? 167.77500 145.24000 128.94900 1.000 44.63345 73 GLY B C 1
ATOM 13560 O O . GLY B 2 117 ? 166.72500 145.32000 128.30500 1.000 44.63345 73 GLY B O 1
ATOM 13564 N N . ASP B 2 118 ? 168.74500 144.37300 128.64500 1.000 47.33753 74 ASP B N 1
ATOM 13565 C CA . ASP B 2 118 ? 168.66200 143.53300 127.45600 1.000 47.33753 74 ASP B CA 1
ATOM 13566 C C . ASP B 2 118 ? 167.52700 142.52200 127.52500 1.000 47.33753 74 ASP B C 1
ATOM 13567 O O . ASP B 2 118 ? 166.94300 142.19800 126.48600 1.000 47.33753 74 ASP B O 1
ATOM 13576 N N . ASP B 2 119 ? 167.20200 142.01400 128.71400 1.000 48.81879 75 ASP B N 1
ATOM 13577 C CA . ASP B 2 119 ? 166.18900 140.97400 128.83700 1.000 48.81879 75 ASP B CA 1
ATOM 13578 C C . ASP B 2 119 ? 164.77600 141.48000 128.57800 1.000 48.81879 75 ASP B C 1
ATOM 13579 O O . ASP B 2 119 ? 163.82700 140.70000 128.71000 1.000 48.81879 75 ASP B O 1
ATOM 13588 N N . ARG B 2 120 ? 164.61000 142.75500 128.22700 1.000 49.30794 76 ARG B N 1
ATOM 13589 C CA . ARG B 2 120 ? 163.35700 143.34700 127.77400 1.000 49.30794 76 ARG B CA 1
ATOM 13590 C C . ARG B 2 120 ? 162.34500 143.52000 128.89800 1.000 49.30794 76 ARG B C 1
ATOM 13591 O O . ARG B 2 120 ? 161.24900 144.03500 128.64700 1.000 49.30794 76 ARG B O 1
ATOM 13612 N N . ARG B 2 121 ? 162.67000 143.11800 130.12300 1.000 48.22119 77 ARG B N 1
ATOM 13613 C CA . ARG B 2 121 ? 161.72800 143.16800 131.23100 1.000 48.22119 77 ARG B CA 1
ATOM 13614 C C . ARG B 2 121 ? 161.99600 144.38500 132.10500 1.000 48.22119 77 ARG B C 1
ATOM 13615 O O . ARG B 2 121 ? 163.14800 144.77800 132.30900 1.000 48.22119 77 ARG B O 1
ATOM 13636 N N . VAL B 2 122 ? 160.92300 144.97900 132.61700 1.000 45.85662 78 VAL B N 1
ATOM 13637 C CA . VAL B 2 122 ? 161.00100 146.08700 133.56100 1.000 45.85662 78 VAL B CA 1
ATOM 13638 C C . VAL B 2 122 ? 160.74200 145.50000 134.94300 1.000 45.85662 78 VAL B C 1
ATOM 13639 O O . VAL B 2 122 ? 159.60000 145.20100 135.30000 1.000 45.85662 78 VAL B O 1
ATOM 13652 N N . LEU B 2 123 ? 161.80200 145.33600 135.72700 1.000 45.82128 79 LEU B N 1
ATOM 13653 C CA . LEU B 2 123 ? 161.67000 144.76600 137.05900 1.000 45.82128 79 LEU B CA 1
ATOM 13654 C C . LEU B 2 123 ? 161.55800 145.86600 138.10400 1.000 45.82128 79 LEU B C 1
ATOM 13655 O O . LEU B 2 123 ? 162.20300 146.91300 138.01100 1.000 45.82128 79 LEU B O 1
ATOM 13671 N N . LEU B 2 124 ? 160.72100 145.61800 139.10700 1.000 46.39643 80 LEU B N 1
ATOM 13672 C CA . LEU B 2 124 ? 160.46800 146.56300 140.19100 1.000 46.39643 80 LEU B CA 1
ATOM 13673 C C . LEU B 2 124 ? 160.91400 145.91000 141.49600 1.000 46.39643 80 LEU B C 1
ATOM 13674 O O . LEU B 2 124 ? 160.18400 145.10100 142.07500 1.000 46.39643 80 LEU B O 1
ATOM 13690 N N . TRP B 2 125 ? 162.11400 146.25900 141.95000 1.000 44.27784 81 TRP B N 1
ATOM 13691 C CA . TRP B 2 125 ? 162.67000 145.73500 143.18700 1.000 44.27784 81 TRP B CA 1
ATOM 13692 C C . TRP B 2 125 ? 162.12500 146.52200 144.36700 1.000 44.27784 81 TRP B C 1
ATOM 13693 O O . TRP B 2 125 ? 162.12300 147.75700 144.34700 1.000 44.27784 81 TRP B O 1
ATOM 13714 N N . HIS B 2 126 ? 161.66900 145.80900 145.39100 1.000 47.35474 82 HIS B N 1
ATOM 13715 C CA . HIS B 2 126 ? 161.41800 146.41600 146.69200 1.000 47.35474 82 HIS B CA 1
ATOM 13716 C C . HIS B 2 126 ? 162.72000 146.34300 147.47700 1.000 47.35474 82 HIS B C 1
ATOM 13717 O O . HIS B 2 126 ? 163.14400 145.25800 147.88600 1.000 47.35474 82 HIS B O 1
ATOM 13731 N N . MET B 2 127 ? 163.36400 147.49300 147.68000 1.000 45.52408 83 MET B N 1
ATOM 13732 C CA . MET B 2 127 ? 164.73200 147.48700 148.18500 1.000 45.52408 83 MET B CA 1
ATOM 13733 C C . MET B 2 127 ? 164.81000 146.84200 149.56300 1.000 45.52408 83 MET B C 1
ATOM 13734 O O . MET B 2 127 ? 165.70500 146.03400 149.83000 1.000 45.52408 83 MET B O 1
ATOM 13748 N N . GLU B 2 128 ? 163.87000 147.17400 150.44800 1.000 47.18694 84 GLU B N 1
ATOM 13749 C CA . GLU B 2 128 ? 163.89400 146.59700 151.78800 1.000 47.18694 84 GLU B CA 1
ATOM 13750 C C . GLU B 2 128 ? 163.75100 145.08100 151.73100 1.000 47.18694 84 GLU B C 1
ATOM 13751 O O . GLU B 2 128 ? 164.56800 144.34500 152.29600 1.000 47.18694 84 GLU B O 1
ATOM 13763 N N . GLN B 2 129 ? 162.72100 144.59400 151.03700 1.000 48.17668 85 GLN B N 1
ATOM 13764 C CA . GLN B 2 129 ? 162.51100 143.15400 150.93700 1.000 48.17668 85 GLN B CA 1
ATOM 13765 C C . GLN B 2 129 ? 163.58500 142.49500 150.08200 1.000 48.17668 85 GLN B C 1
ATOM 13766 O O . GLN B 2 129 ? 164.03800 141.38700 150.39100 1.000 48.17668 85 GLN B O 1
ATOM 13780 N N . ALA B 2 130 ? 164.00100 143.15500 148.99900 1.000 48.01170 86 ALA B N 1
ATOM 13781 C CA . ALA B 2 130 ? 165.00300 142.57000 148.11400 1.000 48.01170 86 ALA B CA 1
ATOM 13782 C C . ALA B 2 130 ? 166.33200 142.37100 148.83300 1.000 48.01170 86 ALA B C 1
ATOM 13783 O O . ALA B 2 130 ? 166.99600 141.34600 148.64600 1.000 48.01170 86 ALA B O 1
ATOM 13790 N N . ILE B 2 131 ? 166.73900 143.34200 149.65400 1.000 47.69694 87 ILE B N 1
ATOM 13791 C CA . ILE B 2 131 ? 168.01400 143.23700 150.35700 1.000 47.69694 87 ILE B CA 1
ATOM 13792 C C . ILE B 2 131 ? 168.02000 142.02000 151.27100 1.000 47.69694 87 ILE B C 1
ATOM 13793 O O . ILE B 2 131 ? 168.99600 141.26100 151.31400 1.000 47.69694 87 ILE B O 1
ATOM 13809 N N . HIS B 2 132 ? 166.93600 141.80800 152.00900 1.000 48.08642 88 HIS B N 1
ATOM 13810 C CA . HIS B 2 132 ? 166.82100 140.64700 152.87900 1.000 48.08642 88 HIS B CA 1
ATOM 13811 C C . HIS B 2 132 ? 166.44400 139.37900 152.11900 1.000 48.08642 88 HIS B C 1
ATOM 13812 O O . HIS B 2 132 ? 166.18700 138.34900 152.75100 1.000 48.08642 88 HIS B O 1
ATOM 13826 N N . SER B 2 133 ? 166.41500 139.43000 150.78500 1.000 52.91058 89 SER B N 1
ATOM 13827 C CA . SER B 2 133 ? 166.11100 138.26800 149.95000 1.000 52.91058 89 SER B CA 1
ATOM 13828 C C . SER B 2 133 ? 164.79000 137.61600 150.34600 1.000 52.91058 89 SER B C 1
ATOM 13829 O O . SER B 2 133 ? 164.70100 136.39200 150.47100 1.000 52.91058 89 SER B O 1
ATOM 13837 N N . ARG B 2 134 ? 163.75300 138.42900 150.54800 1.000 53.43180 90 ARG B N 1
ATOM 13838 C CA . ARG B 2 134 ? 162.45100 137.89000 150.92200 1.000 53.43180 90 ARG B CA 1
ATOM 13839 C C . ARG B 2 134 ? 161.58400 137.59300 149.70600 1.000 53.43180 90 ARG B C 1
ATOM 13840 O O . ARG B 2 134 ? 160.86300 136.58900 149.69700 1.000 53.43180 90 ARG B O 1
ATOM 13861 N N . VAL B 2 135 ? 161.63900 138.44000 148.68000 1.000 54.91958 91 VAL B N 1
ATOM 13862 C CA . VAL B 2 135 ? 160.78700 138.32800 147.50800 1.000 54.91958 91 VAL B CA 1
ATOM 13863 C C . VAL B 2 135 ? 161.64500 138.50200 146.25900 1.000 54.91958 91 VAL B C 1
ATOM 13864 O O . VAL B 2 135 ? 162.82300 138.84900 146.33000 1.000 54.91958 91 VAL B O 1
ATOM 13877 N N . LYS B 2 136 ? 161.03100 138.25700 145.10900 1.000 55.60846 92 LYS B N 1
ATOM 13878 C CA . LYS B 2 136 ? 161.64700 138.42400 143.80500 1.000 55.60846 92 LYS B CA 1
ATOM 13879 C C . LYS B 2 136 ? 161.09700 139.67700 143.13800 1.000 55.60846 92 LYS B C 1
ATOM 13880 O O . LYS B 2 136 ? 160.01000 140.15100 143.49100 1.000 55.60846 92 LYS B O 1
ATOM 13899 N N . PRO B 2 137 ? 161.81900 140.24400 142.17300 1.000 49.03417 93 PRO B N 1
ATOM 13900 C CA . PRO B 2 137 ? 161.34900 141.48200 141.54100 1.000 49.03417 93 PRO B CA 1
ATOM 13901 C C . PRO B 2 137 ? 160.00300 141.28400 140.86200 1.000 49.03417 93 PRO B C 1
ATOM 13902 O O . PRO B 2 137 ? 159.72500 140.23400 140.28000 1.000 49.03417 93 PRO B O 1
ATOM 13913 N N . ILE B 2 138 ? 159.16500 142.31200 140.94100 1.000 50.07586 94 ILE B N 1
ATOM 13914 C CA . ILE B 2 138 ? 157.87100 142.31800 140.27000 1.000 50.07586 94 ILE B CA 1
ATOM 13915 C C . ILE B 2 138 ? 158.10900 142.73000 138.82300 1.000 50.07586 94 ILE B C 1
ATOM 13916 O O . ILE B 2 138 ? 158.54200 143.85100 138.55100 1.000 50.07586 94 ILE B O 1
ATOM 13932 N N . GLN B 2 139 ? 157.82700 141.82200 137.89300 1.000 50.10559 95 GLN B N 1
ATOM 13933 C CA . GLN B 2 139 ? 157.98500 142.10800 136.47200 1.000 50.10559 95 GLN B CA 1
ATOM 13934 C C . GLN B 2 139 ? 156.71300 142.77600 135.96800 1.000 50.10559 95 GLN B C 1
ATOM 13935 O O . GLN B 2 139 ? 155.65200 142.14700 135.91200 1.000 50.10559 95 GLN B O 1
ATOM 13949 N N . LEU B 2 140 ? 156.81500 144.05300 135.60500 1.000 50.10415 96 LEU B N 1
ATOM 13950 C CA . LEU B 2 140 ? 155.65900 144.77800 135.10000 1.000 50.10415 96 LEU B CA 1
ATOM 13951 C C . LEU B 2 140 ? 155.15100 144.13400 133.81700 1.000 50.10415 96 LEU B C 1
ATOM 13952 O O . LEU B 2 140 ? 155.93600 143.79000 132.92900 1.000 50.10415 96 LEU B O 1
ATOM 13968 N N . LYS B 2 141 ? 153.83500 143.96900 133.72300 1.000 54.03789 97 LYS B N 1
ATOM 13969 C CA . LYS B 2 141 ? 153.24400 143.43100 132.50700 1.000 54.03789 97 LYS B CA 1
ATOM 13970 C C . LYS B 2 141 ? 153.38200 144.43600 131.37300 1.000 54.03789 97 LYS B C 1
ATOM 13971 O O . LYS B 2 141 ? 153.06000 145.61800 131.52400 1.000 54.03789 97 LYS B O 1
ATOM 13990 N N . GLY B 2 142 ? 153.86400 143.95700 130.23000 1.000 50.96312 98 GLY B N 1
ATOM 13991 C CA . GLY B 2 142 ? 154.15900 144.82100 129.10600 1.000 50.96312 98 GLY B CA 1
ATOM 13992 C C . GLY B 2 142 ? 155.65100 144.96700 128.90500 1.000 50.96312 98 GLY B C 1
ATOM 13993 O O . GLY B 2 142 ? 156.30800 145.73300 129.61600 1.000 50.96312 98 GLY B O 1
ATOM 13997 N N . GLU B 2 143 ? 156.19700 144.23400 127.94000 1.000 51.60426 99 GLU B N 1
ATOM 13998 C CA . GLU B 2 143 ? 157.63000 144.18700 127.69700 1.000 51.60426 99 GLU B CA 1
ATOM 13999 C C . GLU B 2 143 ? 157.96700 144.92300 126.41000 1.000 51.60426 99 GLU B C 1
ATOM 14000 O O . GLU B 2 143 ? 157.13600 145.02300 125.50200 1.000 51.60426 99 GLU B O 1
ATOM 14012 N N . HIS B 2 144 ? 159.18900 145.44200 126.34100 1.000 48.20322 100 HIS B N 1
ATOM 14013 C CA . HIS B 2 144 ? 159.67000 146.06200 125.12000 1.000 48.20322 100 HIS B CA 1
ATOM 14014 C C . HIS B 2 144 ? 160.15900 144.99600 124.14600 1.000 48.20322 100 HIS B C 1
ATOM 14015 O O . HIS B 2 144 ? 160.50100 143.87500 124.52900 1.000 48.20322 100 HIS B O 1
ATOM 14029 N N . HIS B 2 145 ? 160.18400 145.35700 122.86800 1.000 51.10191 101 HIS B N 1
ATOM 14030 C CA . HIS B 2 145 ? 160.64100 144.45800 121.81900 1.000 51.10191 101 HIS B CA 1
ATOM 14031 C C . HIS B 2 145 ? 162.15300 144.47400 121.64200 1.000 51.10191 101 HIS B C 1
ATOM 14032 O O . HIS B 2 145 ? 162.67800 143.67200 120.86400 1.000 51.10191 101 HIS B O 1
ATOM 14046 N N . SER B 2 146 ? 162.86000 145.35600 122.33700 1.000 47.03605 102 SER B N 1
ATOM 14047 C CA . SER B 2 146 ? 164.31300 145.42500 122.24000 1.000 47.03605 102 SER B CA 1
ATOM 14048 C C . SER B 2 146 ? 164.84500 146.00100 123.54800 1.000 47.03605 102 SER B C 1
ATOM 14049 O O . SER B 2 146 ? 164.09400 146.17600 124.51400 1.000 47.03605 102 SER B O 1
ATOM 14057 N N . ASN B 2 147 ? 166.14300 146.30000 123.57800 1.000 46.67422 103 ASN B N 1
ATOM 14058 C CA . ASN B 2 147 ? 166.79100 146.78000 124.79300 1.000 46.67422 103 ASN B CA 1
ATOM 14059 C C . ASN B 2 147 ? 166.01200 147.93900 125.39900 1.000 46.67422 103 ASN B C 1
ATOM 14060 O O . ASN B 2 147 ? 165.50000 148.79900 124.67900 1.000 46.67422 103 ASN B O 1
ATOM 14071 N N . ILE B 2 148 ? 165.92300 147.96000 126.72300 1.000 45.26201 104 ILE B N 1
ATOM 14072 C CA . ILE B 2 148 ? 165.37100 149.10800 127.43200 1.000 45.26201 104 ILE B CA 1
ATOM 14073 C C . ILE B 2 148 ? 166.51900 150.03200 127.80700 1.000 45.26201 104 ILE B C 1
ATOM 14074 O O . ILE B 2 148 ? 167.49700 149.60200 128.42800 1.000 45.26201 104 ILE B O 1
ATOM 14090 N N . PHE B 2 149 ? 166.40800 151.30300 127.42600 1.000 44.96702 105 PHE B N 1
ATOM 14091 C CA . PHE B 2 149 ? 167.48500 152.26400 127.62100 1.000 44.96702 105 PHE B CA 1
ATOM 14092 C C . PHE B 2 149 ? 167.21500 153.28300 128.71300 1.000 44.96702 105 PHE B C 1
ATOM 14093 O O . PHE B 2 149 ? 168.16600 153.87000 129.23100 1.000 44.96702 105 PHE B O 1
ATOM 14110 N N . CYS B 2 150 ? 165.95700 153.51500 129.08000 1.000 42.11732 106 CYS B N 1
ATOM 14111 C CA . CYS B 2 150 ? 165.64300 154.54000 130.06200 1.000 42.11732 106 CYS B CA 1
ATOM 14112 C C . CYS B 2 150 ? 164.36200 154.20100 130.80700 1.000 42.11732 106 CYS B C 1
ATOM 14113 O O . CYS B 2 150 ? 163.42800 153.62500 130.23800 1.000 42.11732 106 CYS B O 1
ATOM 14121 N N . LEU B 2 151 ? 164.33300 154.57400 132.08500 1.000 42.33956 107 LEU B N 1
ATOM 14122 C CA . LEU B 2 151 ? 163.18100 154.39000 132.95300 1.000 42.33956 107 LEU B CA 1
ATOM 14123 C C . LEU B 2 151 ? 162.96200 155.67200 133.74100 1.000 42.33956 107 LEU B C 1
ATOM 14124 O O . LEU B 2 151 ? 163.87300 156.48900 133.88800 1.000 42.33956 107 LEU B O 1
ATOM 14140 N N . ALA B 2 152 ? 161.74000 155.85100 134.23200 1.000 41.81341 108 ALA B N 1
ATOM 14141 C CA . ALA B 2 152 ? 161.43200 157.02700 135.03100 1.000 41.81341 108 ALA B CA 1
ATOM 14142 C C . ALA B 2 152 ? 160.17500 156.77300 135.84900 1.000 41.81341 108 ALA B C 1
ATOM 14143 O O . ALA B 2 152 ? 159.26300 156.08200 135.39500 1.000 41.81341 108 ALA B O 1
ATOM 14150 N N . PHE B 2 153 ? 160.14300 157.32800 137.05700 1.000 44.70076 109 PHE B N 1
ATOM 14151 C CA . PHE B 2 153 ? 158.93000 157.38100 137.85300 1.000 44.70076 109 PHE B CA 1
ATOM 14152 C C . PHE B 2 153 ? 158.25100 158.73300 137.64900 1.000 44.70076 109 PHE B C 1
ATOM 14153 O O . PHE B 2 153 ? 158.78900 159.63800 137.00700 1.000 44.70076 109 PHE B O 1
ATOM 14170 N N . ASN B 2 154 ? 157.05600 158.87600 138.20800 1.000 47.64156 110 ASN B N 1
ATOM 14171 C CA . ASN B 2 154 ? 156.35700 160.15000 138.26200 1.000 47.64156 110 ASN B CA 1
ATOM 14172 C C . ASN B 2 154 ? 156.32200 160.63100 139.70700 1.000 47.64156 110 ASN B C 1
ATOM 14173 O O . ASN B 2 154 ? 156.72300 159.92200 140.63200 1.000 47.64156 110 ASN B O 1
ATOM 14184 N N . SER B 2 155 ? 155.83600 161.85500 139.89900 1.000 50.15682 111 SER B N 1
ATOM 14185 C CA . SER B 2 155 ? 155.79500 162.43600 141.23500 1.000 50.15682 111 SER B CA 1
ATOM 14186 C C . SER B 2 155 ? 154.70100 161.76600 142.05400 1.000 50.15682 111 SER B C 1
ATOM 14187 O O . SER B 2 155 ? 153.56600 162.25100 142.10800 1.000 50.15682 111 SER B O 1
ATOM 14195 N N . GLY B 2 156 ? 155.03900 160.65100 142.69500 1.000 48.41210 112 GLY B N 1
ATOM 14196 C CA . GLY B 2 156 ? 154.07100 159.85600 143.42300 1.000 48.41210 112 GLY B CA 1
ATOM 14197 C C . GLY B 2 156 ? 154.32400 158.37200 143.26000 1.000 48.41210 112 GLY B C 1
ATOM 14198 O O . GLY B 2 156 ? 153.78600 157.55500 144.01200 1.000 48.41210 112 GLY B O 1
ATOM 14202 N N . ASN B 2 157 ? 155.15000 158.01400 142.27600 1.000 46.46615 113 ASN B N 1
ATOM 14203 C CA . ASN B 2 157 ? 155.50100 156.61900 142.01300 1.000 46.46615 113 ASN B CA 1
ATOM 14204 C C . ASN B 2 157 ? 154.25800 155.77800 141.74000 1.000 46.46615 113 ASN B C 1
ATOM 14205 O O . ASN B 2 157 ? 154.19800 154.59800 142.08700 1.000 46.46615 113 ASN B O 1
ATOM 14216 N N . THR B 2 158 ? 153.25200 156.39200 141.11700 1.000 48.56534 114 THR B N 1
ATOM 14217 C CA . THR B 2 158 ? 152.04400 155.68000 140.72400 1.000 48.56534 114 THR B CA 1
ATOM 14218 C C . THR B 2 158 ? 152.10000 155.15100 139.29800 1.000 48.56534 114 THR B C 1
ATOM 14219 O O . THR B 2 158 ? 151.21400 154.38700 138.90400 1.000 48.56534 114 THR B O 1
ATOM 14230 N N . LYS B 2 159 ? 153.11200 155.53700 138.52300 1.000 48.49381 115 LYS B N 1
ATOM 14231 C CA . LYS B 2 159 ? 153.27400 155.07000 137.15500 1.000 48.49381 115 LYS B CA 1
ATOM 14232 C C . LYS B 2 159 ? 154.75500 155.06900 136.80700 1.000 48.49381 115 LYS B C 1
ATOM 14233 O O . LYS B 2 159 ? 155.56300 155.75100 137.44200 1.000 48.49381 115 LYS B O 1
ATOM 14252 N N . VAL B 2 160 ? 155.10500 154.29000 135.78700 1.000 46.03574 116 VAL B N 1
ATOM 14253 C CA . VAL B 2 160 ? 156.49400 154.14000 135.36000 1.000 46.03574 116 VAL B CA 1
ATOM 14254 C C . VAL B 2 160 ? 156.56900 154.27000 133.84500 1.000 46.03574 116 VAL B C 1
ATOM 14255 O O . VAL B 2 160 ? 155.85300 153.57500 133.12000 1.000 46.03574 116 VAL B O 1
ATOM 14268 N N . PHE B 2 161 ? 157.44600 155.14600 133.36600 1.000 43.97491 117 PHE B N 1
ATOM 14269 C CA . PHE B 2 161 ? 157.73400 155.27600 131.94500 1.000 43.97491 117 PHE B CA 1
ATOM 14270 C C . PHE B 2 161 ? 158.97700 154.46200 131.61900 1.000 43.97491 117 PHE B C 1
ATOM 14271 O O . PHE B 2 161 ? 159.98800 154.56900 132.31800 1.000 43.97491 117 PHE B O 1
ATOM 14288 N N . SER B 2 162 ? 158.90100 153.64500 130.57000 1.000 44.24273 118 SER B N 1
ATOM 14289 C CA . SER B 2 162 ? 160.03400 152.83900 130.13400 1.000 44.24273 118 SER B CA 1
ATOM 14290 C C . SER B 2 162 ? 160.18400 152.96200 128.62600 1.000 44.24273 118 SER B C 1
ATOM 14291 O O . SER B 2 162 ? 159.20000 152.83800 127.89400 1.000 44.24273 118 SER B O 1
ATOM 14299 N N . GLY B 2 163 ? 161.41100 153.19300 128.15900 1.000 42.81754 119 GLY B N 1
ATOM 14300 C CA . GLY B 2 163 ? 161.64300 153.37000 126.74100 1.000 42.81754 119 GLY B CA 1
ATOM 14301 C C . GLY B 2 163 ? 163.01200 152.87100 126.32600 1.000 42.81754 119 GLY B C 1
ATOM 14302 O O . GLY B 2 163 ? 163.92900 152.74100 127.14100 1.000 42.81754 119 GLY B O 1
ATOM 14306 N N . GLY B 2 164 ? 163.13200 152.59000 125.02900 1.000 44.96909 120 GLY B N 1
ATOM 14307 C CA . GLY B 2 164 ? 164.42400 152.29600 124.43900 1.000 44.96909 120 GLY B CA 1
ATOM 14308 C C . GLY B 2 164 ? 164.43700 151.26200 123.33100 1.000 44.96909 120 GLY B C 1
ATOM 14309 O O . GLY B 2 164 ? 163.87500 150.17200 123.46400 1.000 44.96909 120 GLY B O 1
ATOM 14313 N N . ASN B 2 165 ? 165.06000 151.62800 122.21100 1.000 46.49082 121 ASN B N 1
ATOM 14314 C CA . ASN B 2 165 ? 165.50000 150.70000 121.17100 1.000 46.49082 121 ASN B CA 1
ATOM 14315 C C . ASN B 2 165 ? 164.36900 150.00900 120.42000 1.000 46.49082 121 ASN B C 1
ATOM 14316 O O . ASN B 2 165 ? 164.62800 149.28800 119.45200 1.000 46.49082 121 ASN B O 1
ATOM 14327 N N . ASP B 2 166 ? 163.12000 150.21500 120.83700 1.000 48.93966 122 ASP B N 1
ATOM 14328 C CA . ASP B 2 166 ? 161.98300 149.65300 120.11900 1.000 48.93966 122 ASP B CA 1
ATOM 14329 C C . ASP B 2 166 ? 161.03100 150.74800 119.65600 1.000 48.93966 122 ASP B C 1
ATOM 14330 O O . ASP B 2 166 ? 159.86100 150.46800 119.37400 1.000 48.93966 122 ASP B O 1
ATOM 14339 N N . GLU B 2 167 ? 161.51400 151.98700 119.56400 1.000 50.72622 123 GLU B N 1
ATOM 14340 C CA . GLU B 2 167 ? 160.73200 153.09900 119.03800 1.000 50.72622 123 GLU B CA 1
ATOM 14341 C C . GLU B 2 167 ? 159.39600 153.20900 119.76700 1.000 50.72622 123 GLU B C 1
ATOM 14342 O O . GLU B 2 167 ? 158.33600 153.37700 119.16100 1.000 50.72622 123 GLU B O 1
ATOM 14354 N N . GLN B 2 168 ? 159.45500 153.11100 121.09100 1.000 48.78448 124 GLN B N 1
ATOM 14355 C CA . GLN B 2 168 ? 158.24200 153.02300 121.88900 1.000 48.78448 124 GLN B CA 1
ATOM 14356 C C . GLN B 2 168 ? 158.55200 153.43600 123.31700 1.000 48.78448 124 GLN B C 1
ATOM 14357 O O . GLN B 2 168 ? 159.64000 153.16300 123.83100 1.000 48.78448 124 GLN B O 1
ATOM 14371 N N . VAL B 2 169 ? 157.58500 154.09700 123.94800 1.000 45.26411 125 VAL B N 1
ATOM 14372 C CA . VAL B 2 169 ? 157.62900 154.39200 125.37500 1.000 45.26411 125 VAL B CA 1
ATOM 14373 C C . VAL B 2 169 ? 156.34800 153.84900 125.98800 1.000 45.26411 125 VAL B C 1
ATOM 14374 O O . VAL B 2 169 ? 155.24800 154.22500 125.56800 1.000 45.26411 125 VAL B O 1
ATOM 14387 N N . ILE B 2 170 ? 156.48700 152.97300 126.97600 1.000 47.31600 126 ILE B N 1
ATOM 14388 C CA . ILE B 2 170 ? 155.35400 152.32300 127.62000 1.000 47.31600 126 ILE B CA 1
ATOM 14389 C C . ILE B 2 170 ? 155.17000 152.93600 128.99900 1.000 47.31600 126 ILE B C 1
ATOM 14390 O O . ILE B 2 170 ? 156.13100 153.05400 129.77200 1.000 47.31600 126 ILE B O 1
ATOM 14406 N N . LEU B 2 171 ? 153.94000 153.34000 129.29900 1.000 47.68192 127 LEU B N 1
ATOM 14407 C CA . LEU B 2 171 ? 153.56200 153.86100 130.60500 1.000 47.68192 127 LEU B CA 1
ATOM 14408 C C . LEU B 2 171 ? 152.82000 152.75200 131.34000 1.000 47.68192 127 LEU B C 1
ATOM 14409 O O . LEU B 2 171 ? 151.72100 152.35800 130.93100 1.000 47.68192 127 LEU B O 1
ATOM 14425 N N . HIS B 2 172 ? 153.43400 152.25300 132.41300 1.000 49.00315 128 HIS B N 1
ATOM 14426 C CA . HIS B 2 172 ? 152.94400 151.16500 133.24300 1.000 49.00315 128 HIS B CA 1
ATOM 14427 C C . HIS B 2 172 ? 152.33200 151.71700 134.52300 1.000 49.00315 128 HIS B C 1
ATOM 14428 O O . HIS B 2 172 ? 152.71700 152.78500 135.00800 1.000 49.00315 128 HIS B O 1
ATOM 14442 N N . ASP B 2 173 ? 151.41000 150.94600 135.09300 1.000 53.17241 129 ASP B N 1
ATOM 14443 C CA . ASP B 2 173 ? 150.88400 151.19900 136.42700 1.000 53.17241 129 ASP B CA 1
ATOM 14444 C C . ASP B 2 173 ? 151.55500 150.25800 137.41800 1.000 53.17241 129 ASP B C 1
ATOM 14445 O O . ASP B 2 173 ? 151.33600 149.04500 137.38300 1.000 53.17241 129 ASP B O 1
ATOM 14454 N N . VAL B 2 174 ? 152.37100 150.82300 138.30400 1.000 50.84962 130 VAL B N 1
ATOM 14455 C CA . VAL B 2 174 ? 153.13500 150.00300 139.23800 1.000 50.84962 130 VAL B CA 1
ATOM 14456 C C . VAL B 2 174 ? 152.24700 149.36500 140.30400 1.000 50.84962 130 VAL B C 1
ATOM 14457 O O . VAL B 2 174 ? 152.54300 148.25900 140.76900 1.000 50.84962 130 VAL B O 1
ATOM 14470 N N . GLU B 2 175 ? 151.16500 150.03500 140.70500 1.000 55.83668 131 GLU B N 1
ATOM 14471 C CA . GLU B 2 175 ? 150.30000 149.48100 141.74300 1.000 55.83668 131 GLU B CA 1
ATOM 14472 C C . GLU B 2 175 ? 149.71800 148.14100 141.31400 1.000 55.83668 131 GLU B C 1
ATOM 14473 O O . GLU B 2 175 ? 149.61400 147.21300 142.12500 1.000 55.83668 131 GLU B O 1
ATOM 14485 N N . SER B 2 176 ? 149.33300 148.02000 140.04400 1.000 55.52615 132 SER B N 1
ATOM 14486 C CA . SER B 2 176 ? 148.79800 146.77900 139.50400 1.000 55.52615 132 SER B CA 1
ATOM 14487 C C . SER B 2 176 ? 149.69400 146.14100 138.45200 1.000 55.52615 132 SER B C 1
ATOM 14488 O O . SER B 2 176 ? 149.35400 145.06600 137.94600 1.000 55.52615 132 SER B O 1
ATOM 14496 N N . SER B 2 177 ? 150.82200 146.76600 138.11100 1.000 54.06032 133 SER B N 1
ATOM 14497 C CA . SER B 2 177 ? 151.78000 146.20200 137.15900 1.000 54.06032 133 SER B CA 1
ATOM 14498 C C . SER B 2 177 ? 151.11100 145.89800 135.81900 1.000 54.06032 133 SER B C 1
ATOM 14499 O O . SER B 2 177 ? 151.24500 144.80600 135.26500 1.000 54.06032 133 SER B O 1
ATOM 14507 N N . GLU B 2 178 ? 150.38600 146.88400 135.29600 1.000 55.18488 134 GLU B N 1
ATOM 14508 C CA . GLU B 2 178 ? 149.66700 146.74500 134.03900 1.000 55.18488 134 GLU B CA 1
ATOM 14509 C C . GLU B 2 178 ? 149.99900 147.91600 133.12800 1.000 55.18488 134 GLU B C 1
ATOM 14510 O O . GLU B 2 178 ? 150.09100 149.06300 133.57400 1.000 55.18488 134 GLU B O 1
ATOM 14522 N N . THR B 2 179 ? 150.17500 147.61700 131.84500 1.000 51.77380 135 THR B N 1
ATOM 14523 C CA . THR B 2 179 ? 150.43900 148.66400 130.86800 1.000 51.77380 135 THR B CA 1
ATOM 14524 C C . THR B 2 179 ? 149.25800 149.62200 130.80200 1.000 51.77380 135 THR B C 1
ATOM 14525 O O . THR B 2 179 ? 148.10800 149.19700 130.65900 1.000 51.77380 135 THR B O 1
ATOM 14536 N N . LEU B 2 180 ? 149.54400 150.91800 130.90500 1.000 50.90106 136 LEU B N 1
ATOM 14537 C CA . LEU B 2 180 ? 148.51700 151.94600 130.81900 1.000 50.90106 136 LEU B CA 1
ATOM 14538 C C . LEU B 2 180 ? 148.49000 152.66300 129.48400 1.000 50.90106 136 LEU B C 1
ATOM 14539 O O . LEU B 2 180 ? 147.40700 153.01000 129.00800 1.000 50.90106 136 LEU B O 1
ATOM 14555 N N . ASP B 2 181 ? 149.64500 152.89600 128.86700 1.000 50.61623 137 ASP B N 1
ATOM 14556 C CA . ASP B 2 181 ? 149.66200 153.67900 127.63900 1.000 50.61623 137 ASP B CA 1
ATOM 14557 C C . ASP B 2 181 ? 150.91700 153.36300 126.84100 1.000 50.61623 137 ASP B C 1
ATOM 14558 O O . ASP B 2 181 ? 151.88700 152.81300 127.36400 1.000 50.61623 137 ASP B O 1
ATOM 14567 N N . VAL B 2 182 ? 150.88500 153.72900 125.56200 1.000 48.48488 138 VAL B N 1
ATOM 14568 C CA . VAL B 2 182 ? 152.01000 153.53500 124.65500 1.000 48.48488 138 VAL B CA 1
ATOM 14569 C C . VAL B 2 182 ? 152.15200 154.77900 123.79100 1.000 48.48488 138 VAL B C 1
ATOM 14570 O O . VAL B 2 182 ? 151.15400 155.31700 123.30000 1.000 48.48488 138 VAL B O 1
ATOM 14583 N N . PHE B 2 183 ? 153.38900 155.23400 123.60600 1.000 46.80953 139 PHE B N 1
ATOM 14584 C CA . PHE B 2 183 ? 153.69700 156.41200 122.80600 1.000 46.80953 139 PHE B CA 1
ATOM 14585 C C . PHE B 2 183 ? 154.75800 156.03400 121.78400 1.000 46.80953 139 PHE B C 1
ATOM 14586 O O . PHE B 2 183 ? 155.85400 155.60000 122.15400 1.000 46.80953 139 PHE B O 1
ATOM 14603 N N . ALA B 2 184 ? 154.43000 156.19600 120.50600 1.000 47.34874 140 ALA B N 1
ATOM 14604 C CA . ALA B 2 184 ? 155.31400 155.76100 119.43800 1.000 47.34874 140 ALA B CA 1
ATOM 14605 C C . ALA B 2 184 ? 156.36000 156.82400 119.13300 1.000 47.34874 140 ALA B C 1
ATOM 14606 O O . ALA B 2 184 ? 156.10600 158.02700 119.23100 1.000 47.34874 140 ALA B O 1
ATOM 14613 N N . HIS B 2 185 ? 157.54800 156.36100 118.75600 1.000 47.22053 141 HIS B N 1
ATOM 14614 C CA . HIS B 2 185 ? 158.65400 157.23600 118.40400 1.000 47.22053 141 HIS B CA 1
ATOM 14615 C C . HIS B 2 185 ? 159.24200 156.77100 117.08000 1.000 47.22053 141 HIS B C 1
ATOM 14616 O O . HIS B 2 185 ? 158.99400 155.65200 116.62800 1.000 47.22053 141 HIS B O 1
ATOM 14630 N N . GLU B 2 186 ? 160.01600 157.65200 116.45300 1.000 51.13062 142 GLU B N 1
ATOM 14631 C CA . GLU B 2 186 ? 160.60600 157.36000 115.15400 1.000 51.13062 142 GLU B CA 1
ATOM 14632 C C . GLU B 2 186 ? 161.97000 156.69100 115.24900 1.000 51.13062 142 GLU B C 1
ATOM 14633 O O . GLU B 2 186 ? 162.48400 156.22800 114.22600 1.000 51.13062 142 GLU B O 1
ATOM 14645 N N . ASP B 2 187 ? 162.56800 156.62400 116.43600 1.000 51.75217 143 ASP B N 1
ATOM 14646 C CA . ASP B 2 187 ? 163.87400 155.99900 116.58900 1.000 51.75217 143 ASP B CA 1
ATOM 14647 C C . ASP B 2 187 ? 164.08200 155.68000 118.06400 1.000 51.75217 143 ASP B C 1
ATOM 14648 O O . ASP B 2 187 ? 163.26900 156.04200 118.91800 1.000 51.75217 143 ASP B O 1
ATOM 14657 N N . ALA B 2 188 ? 165.18600 154.99300 118.35100 1.000 47.22513 144 ALA B N 1
ATOM 14658 C CA . ALA B 2 188 ? 165.45100 154.52000 119.70400 1.000 47.22513 144 ALA B CA 1
ATOM 14659 C C . ALA B 2 188 ? 165.44800 155.67300 120.69900 1.000 47.22513 144 ALA B C 1
ATOM 14660 O O . ALA B 2 188 ? 166.00900 156.74200 120.44400 1.000 47.22513 144 ALA B O 1
ATOM 14667 N N . VAL B 2 189 ? 164.81600 155.44200 121.84600 1.000 44.50279 145 VAL B N 1
ATOM 14668 C CA . VAL B 2 189 ? 164.68700 156.43700 122.90400 1.000 44.50279 145 VAL B CA 1
ATOM 14669 C C . VAL B 2 189 ? 165.81800 156.22900 123.90000 1.000 44.50279 145 VAL B C 1
ATOM 14670 O O . VAL B 2 189 ? 166.09700 155.09300 124.30400 1.000 44.50279 145 VAL B O 1
ATOM 14683 N N . TYR B 2 190 ? 166.48000 157.31900 124.29000 1.000 45.76451 146 TYR B N 1
ATOM 14684 C CA . TYR B 2 190 ? 167.55100 157.25800 125.27700 1.000 45.76451 146 TYR B CA 1
ATOM 14685 C C . TYR B 2 190 ? 167.26700 158.03900 126.54700 1.000 45.76451 146 TYR B C 1
ATOM 14686 O O . TYR B 2 190 ? 167.81500 157.69700 127.59600 1.000 45.76451 146 TYR B O 1
ATOM 14704 N N . GLY B 2 191 ? 166.43500 159.07300 126.48600 1.000 41.94566 147 GLY B N 1
ATOM 14705 C CA . GLY B 2 191 ? 166.14800 159.89900 127.64000 1.000 41.94566 147 GLY B CA 1
ATOM 14706 C C . GLY B 2 191 ? 164.66900 159.90400 127.96700 1.000 41.94566 147 GLY B C 1
ATOM 14707 O O . GLY B 2 191 ? 163.81900 159.86400 127.07800 1.000 41.94566 147 GLY B O 1
ATOM 14711 N N . LEU B 2 192 ? 164.37000 159.94600 129.26200 1.000 42.48095 148 LEU B N 1
ATOM 14712 C CA . LEU B 2 192 ? 163.00000 160.09400 129.74200 1.000 42.48095 148 LEU B CA 1
ATOM 14713 C C . LEU B 2 192 ? 163.03400 160.94600 130.99600 1.000 42.48095 148 LEU B C 1
ATOM 14714 O O . LEU B 2 192 ? 163.77900 160.64000 131.93200 1.000 42.48095 148 LEU B O 1
ATOM 14730 N N . SER B 2 193 ? 162.23700 162.00900 131.01500 1.000 41.21857 149 SER B N 1
ATOM 14731 C CA . SER B 2 193 ? 162.13500 162.88300 132.17200 1.000 41.21857 149 SER B CA 1
ATOM 14732 C C . SER B 2 193 ? 160.67900 163.26900 132.36700 1.000 41.21857 149 SER B C 1
ATOM 14733 O O . SER B 2 193 ? 159.99500 163.63100 131.40600 1.000 41.21857 149 SER B O 1
ATOM 14741 N N . VAL B 2 194 ? 160.21300 163.19400 133.60900 1.000 42.64024 150 VAL B N 1
ATOM 14742 C CA . VAL B 2 194 ? 158.83800 163.51500 133.96700 1.000 42.64024 150 VAL B CA 1
ATOM 14743 C C . VAL B 2 194 ? 158.83200 164.88900 134.61800 1.000 42.64024 150 VAL B C 1
ATOM 14744 O O . VAL B 2 194 ? 159.67300 165.17900 135.47700 1.000 42.64024 150 VAL B O 1
ATOM 14757 N N . SER B 2 195 ? 157.89400 165.73200 134.20700 1.000 44.75920 151 SER B N 1
ATOM 14758 C CA . SER B 2 195 ? 157.83500 167.08600 134.73400 1.000 44.75920 151 SER B CA 1
ATOM 14759 C C . SER B 2 195 ? 157.66700 167.04100 136.25100 1.000 44.75920 151 SER B C 1
ATOM 14760 O O . SER B 2 195 ? 156.75700 166.36400 136.74700 1.000 44.75920 151 SER B O 1
ATOM 14768 N N . PRO B 2 196 ? 158.51400 167.73200 137.01900 1.000 46.54814 152 PRO B N 1
ATOM 14769 C CA . PRO B 2 196 ? 158.38000 167.67100 138.48300 1.000 46.54814 152 PRO B CA 1
ATOM 14770 C C . PRO B 2 196 ? 157.06800 168.23000 139.00000 1.000 46.54814 152 PRO B C 1
ATOM 14771 O O . PRO B 2 196 ? 156.68100 167.90800 140.13000 1.000 46.54814 152 PRO B O 1
ATOM 14782 N N . VAL B 2 197 ? 156.37500 169.05300 138.22000 1.000 49.04082 153 VAL B N 1
ATOM 14783 C CA . VAL B 2 197 ? 155.12100 169.64900 138.67000 1.000 49.04082 153 VAL B CA 1
ATOM 14784 C C . VAL B 2 197 ? 153.91700 168.87900 138.14000 1.000 49.04082 153 VAL B C 1
ATOM 14785 O O . VAL B 2 197 ? 152.97700 168.60000 138.88800 1.000 49.04082 153 VAL B O 1
ATOM 14798 N N . ASN B 2 198 ? 153.92300 168.52700 136.85900 1.000 49.70020 154 ASN B N 1
ATOM 14799 C CA . ASN B 2 198 ? 152.81700 167.82500 136.22300 1.000 49.70020 154 ASN B CA 1
ATOM 14800 C C . ASN B 2 198 ? 153.21000 166.37600 135.97600 1.000 49.70020 154 ASN B C 1
ATOM 14801 O O . ASN B 2 198 ? 154.19700 166.10600 135.28400 1.000 49.70020 154 ASN B O 1
ATOM 14812 N N . ASP B 2 199 ? 152.43800 165.44800 136.54000 1.000 50.40191 155 ASP B N 1
ATOM 14813 C CA . ASP B 2 199 ? 152.68300 164.03100 136.30700 1.000 50.40191 155 ASP B CA 1
ATOM 14814 C C . ASP B 2 199 ? 152.31300 163.60200 134.89600 1.000 50.40191 155 ASP B C 1
ATOM 14815 O O . ASP B 2 199 ? 152.76400 162.54200 134.44700 1.000 50.40191 155 ASP B O 1
ATOM 14824 N N . ASN B 2 200 ? 151.51200 164.39500 134.18900 1.000 51.19990 156 ASN B N 1
ATOM 14825 C CA . ASN B 2 200 ? 151.04200 164.03300 132.86100 1.000 51.19990 156 ASN B CA 1
ATOM 14826 C C . ASN B 2 200 ? 151.98800 164.46600 131.74900 1.000 51.19990 156 ASN B C 1
ATOM 14827 O O . ASN B 2 200 ? 151.80900 164.03500 130.60600 1.000 51.19990 156 ASN B O 1
ATOM 14838 N N . ILE B 2 201 ? 152.98500 165.29300 132.05100 1.000 47.57852 157 ILE B N 1
ATOM 14839 C CA . ILE B 2 201 ? 153.92300 165.81000 131.06200 1.000 47.57852 157 ILE B CA 1
ATOM 14840 C C . ILE B 2 201 ? 155.25300 165.10000 131.25100 1.000 47.57852 157 ILE B C 1
ATOM 14841 O O . ILE B 2 201 ? 155.75400 165.00000 132.37700 1.000 47.57852 157 ILE B O 1
ATOM 14857 N N . PHE B 2 202 ? 155.82300 164.60000 130.15600 1.000 43.75894 158 PHE B N 1
ATOM 14858 C CA . PHE B 2 202 ? 157.14200 163.98800 130.22600 1.000 43.75894 158 PHE B CA 1
ATOM 14859 C C . PHE B 2 202 ? 157.89000 164.23800 128.92600 1.000 43.75894 158 PHE B C 1
ATOM 14860 O O . PHE B 2 202 ? 157.30200 164.25300 127.84400 1.000 43.75894 158 PHE B O 1
ATOM 14877 N N . ALA B 2 203 ? 159.20000 164.42800 129.04700 1.000 43.02333 159 ALA B N 1
ATOM 14878 C CA . ALA B 2 203 ? 160.06900 164.66000 127.90500 1.000 43.02333 159 ALA B CA 1
ATOM 14879 C C . ALA B 2 203 ? 160.76700 163.36800 127.50500 1.000 43.02333 159 ALA B C 1
ATOM 14880 O O . ALA B 2 203 ? 160.97200 162.47100 128.32600 1.000 43.02333 159 ALA B O 1
ATOM 14887 N N . SER B 2 204 ? 161.12900 163.28100 126.22800 1.000 43.84595 160 SER B N 1
ATOM 14888 C CA . SER B 2 204 ? 161.80700 162.10600 125.69400 1.000 43.84595 160 SER B CA 1
ATOM 14889 C C . SER B 2 204 ? 162.80500 162.53200 124.63000 1.000 43.84595 160 SER B C 1
ATOM 14890 O O . SER B 2 204 ? 162.49300 163.37400 123.78600 1.000 43.84595 160 SER B O 1
ATOM 14898 N N . SER B 2 205 ? 163.99300 161.93900 124.66100 1.000 43.67380 161 SER B N 1
ATOM 14899 C CA . SER B 2 205 ? 165.03300 162.19800 123.67400 1.000 43.67380 161 SER B CA 1
ATOM 14900 C C . SER B 2 205 ? 165.24500 160.94700 122.83500 1.000 43.67380 161 SER B C 1
ATOM 14901 O O . SER B 2 205 ? 165.32100 159.83800 123.37600 1.000 43.67380 161 SER B O 1
ATOM 14909 N N . SER B 2 206 ? 165.33400 161.12500 121.52100 1.000 46.79992 162 SER B N 1
ATOM 14910 C CA . SER B 2 206 ? 165.42900 160.01200 120.58800 1.000 46.79992 162 SER B CA 1
ATOM 14911 C C . SER B 2 206 ? 166.75800 160.04500 119.84400 1.000 46.79992 162 SER B C 1
ATOM 14912 O O . SER B 2 206 ? 167.51000 161.02100 119.89600 1.000 46.79992 162 SER B O 1
ATOM 14920 N N . ASP B 2 207 ? 167.04200 158.94300 119.14400 1.000 49.04354 163 ASP B N 1
ATOM 14921 C CA . ASP B 2 207 ? 168.28200 158.83100 118.38400 1.000 49.04354 163 ASP B CA 1
ATOM 14922 C C . ASP B 2 207 ? 168.25000 159.64900 117.10100 1.000 49.04354 163 ASP B C 1
ATOM 14923 O O . ASP B 2 207 ? 169.30500 160.07400 116.61900 1.000 49.04354 163 ASP B O 1
ATOM 14932 N N . ASP B 2 208 ? 167.06600 159.87500 116.53000 1.000 49.50199 164 ASP B N 1
ATOM 14933 C CA . ASP B 2 208 ? 166.97700 160.69500 115.32800 1.000 49.50199 164 ASP B CA 1
ATOM 14934 C C . ASP B 2 208 ? 167.31800 162.15200 115.59900 1.000 49.50199 164 ASP B C 1
ATOM 14935 O O . ASP B 2 208 ? 167.48600 162.91800 114.64500 1.000 49.50199 164 ASP B O 1
ATOM 14944 N N . GLY B 2 209 ? 167.41600 162.54900 116.86500 1.000 48.72158 165 GLY B N 1
ATOM 14945 C CA . GLY B 2 209 ? 167.82100 163.89400 117.21500 1.000 48.72158 165 GLY B CA 1
ATOM 14946 C C . GLY B 2 209 ? 166.65800 164.79000 117.57400 1.000 48.72158 165 GLY B C 1
ATOM 14947 O O . GLY B 2 209 ? 166.69300 165.99500 117.31300 1.000 48.72158 165 GLY B O 1
ATOM 14951 N N . ARG B 2 210 ? 165.62100 164.21400 118.17500 1.000 47.53435 166 ARG B N 1
ATOM 14952 C CA . ARG B 2 210 ? 164.44300 164.96400 118.58100 1.000 47.53435 166 ARG B CA 1
ATOM 14953 C C . ARG B 2 210 ? 164.25300 164.83700 120.08300 1.000 47.53435 166 ARG B C 1
ATOM 14954 O O . ARG B 2 210 ? 164.29600 163.73000 120.63200 1.000 47.53435 166 ARG B O 1
ATOM 14975 N N . VAL B 2 211 ? 164.06200 165.97700 120.73900 1.000 45.47108 167 VAL B N 1
ATOM 14976 C CA . VAL B 2 211 ? 163.60900 166.04000 122.12100 1.000 45.47108 167 VAL B CA 1
ATOM 14977 C C . VAL B 2 211 ? 162.16800 166.51900 122.08300 1.000 45.47108 167 VAL B C 1
ATOM 14978 O O . VAL B 2 211 ? 161.89300 167.64400 121.64500 1.000 45.47108 167 VAL B O 1
ATOM 14991 N N . LEU B 2 212 ? 161.26000 165.65800 122.53800 1.000 47.18665 168 LEU B N 1
ATOM 14992 C CA . LEU B 2 212 ? 159.82400 165.85100 122.42900 1.000 47.18665 168 LEU B CA 1
ATOM 14993 C C . LEU B 2 212 ? 159.21700 165.94600 123.82000 1.000 47.18665 168 LEU B C 1
ATOM 14994 O O . LEU B 2 212 ? 159.75700 165.40100 124.78600 1.000 47.18665 168 LEU B O 1
ATOM 15010 N N . ILE B 2 213 ? 158.08400 166.63500 123.91200 1.000 47.13426 169 ILE B N 1
ATOM 15011 C CA . ILE B 2 213 ? 157.33700 166.77700 125.15600 1.000 47.13426 169 ILE B CA 1
ATOM 15012 C C . ILE B 2 213 ? 155.96100 166.16900 124.92700 1.000 47.13426 169 ILE B C 1
ATOM 15013 O O . ILE B 2 213 ? 155.17500 166.68400 124.12200 1.000 47.13426 169 ILE B O 1
ATOM 15029 N N . TRP B 2 214 ? 155.66800 165.07800 125.62700 1.000 46.38555 170 TRP B N 1
ATOM 15030 C CA . TRP B 2 214 ? 154.37500 164.42200 125.53900 1.000 46.38555 170 TRP B CA 1
ATOM 15031 C C . TRP B 2 214 ? 153.51500 164.77700 126.74300 1.000 46.38555 170 TRP B C 1
ATOM 15032 O O . TRP B 2 214 ? 154.01200 164.95800 127.85900 1.000 46.38555 170 TRP B O 1
ATOM 15053 N N . ASP B 2 215 ? 152.21200 164.87100 126.50100 1.000 52.66542 171 ASP B N 1
ATOM 15054 C CA . ASP B 2 215 ? 151.20100 164.99400 127.54800 1.000 52.66542 171 ASP B CA 1
ATOM 15055 C C . ASP B 2 215 ? 150.33800 163.73900 127.47800 1.000 52.66542 171 ASP B C 1
ATOM 15056 O O . ASP B 2 215 ? 149.51400 163.59400 126.57100 1.000 52.66542 171 ASP B O 1
ATOM 15065 N N . ILE B 2 216 ? 150.53300 162.82700 128.43400 1.000 50.75133 172 ILE B N 1
ATOM 15066 C CA . ILE B 2 216 ? 149.80100 161.56600 128.41300 1.000 50.75133 172 ILE B CA 1
ATOM 15067 C C . ILE B 2 216 ? 148.30200 161.79400 128.54500 1.000 50.75133 172 ILE B C 1
ATOM 15068 O O . ILE B 2 216 ? 147.50800 160.94300 128.13000 1.000 50.75133 172 ILE B O 1
ATOM 15084 N N . ARG B 2 217 ? 147.89800 162.93000 129.11400 1.000 54.83256 173 ARG B N 1
ATOM 15085 C CA . ARG B 2 217 ? 146.48600 163.22500 129.31900 1.000 54.83256 173 ARG B CA 1
ATOM 15086 C C . ARG B 2 217 ? 145.71100 163.30300 128.01100 1.000 54.83256 173 ARG B C 1
ATOM 15087 O O . ARG B 2 217 ? 144.48200 163.18100 128.02600 1.000 54.83256 173 ARG B O 1
ATOM 15108 N N . GLU B 2 218 ? 146.39500 163.50400 126.88400 1.000 59.33932 174 GLU B N 1
ATOM 15109 C CA . GLU B 2 218 ? 145.76300 163.56500 125.57100 1.000 59.33932 174 GLU B CA 1
ATOM 15110 C C . GLU B 2 218 ? 146.46300 162.57200 124.63900 1.000 59.33932 174 GLU B C 1
ATOM 15111 O O . GLU B 2 218 ? 146.79600 162.86200 123.49400 1.000 59.33932 174 GLU B O 1
ATOM 15123 N N . SER B 2 219 ? 146.68000 161.36300 125.14900 1.000 60.38863 175 SER B N 1
ATOM 15124 C CA . SER B 2 219 ? 147.41600 160.31800 124.44700 1.000 60.38863 175 SER B CA 1
ATOM 15125 C C . SER B 2 219 ? 146.78200 159.91100 123.12000 1.000 60.38863 175 SER B C 1
ATOM 15126 O O . SER B 2 219 ? 147.48800 159.85000 122.10500 1.000 60.38863 175 SER B O 1
ATOM 15134 N N . PRO B 2 220 ? 145.46600 159.61600 123.06600 1.000 66.81285 176 PRO B N 1
ATOM 15135 C CA . PRO B 2 220 ? 144.91500 159.00000 121.84800 1.000 66.81285 176 PRO B CA 1
ATOM 15136 C C . PRO B 2 220 ? 145.19100 159.81500 120.59500 1.000 66.81285 176 PRO B C 1
ATOM 15137 O O . PRO B 2 220 ? 145.44700 159.25000 119.52700 1.000 66.81285 176 PRO B O 1
ATOM 15148 N N . HIS B 2 221 ? 145.14600 161.13800 120.71300 1.000 70.29116 177 HIS B N 1
ATOM 15149 C CA . HIS B 2 221 ? 145.53000 162.02500 119.61800 1.000 70.29116 177 HIS B CA 1
ATOM 15150 C C . HIS B 2 221 ? 146.99800 162.38200 119.80700 1.000 70.29116 177 HIS B C 1
ATOM 15151 O O . HIS B 2 221 ? 147.33100 163.43200 120.36000 1.000 70.29116 177 HIS B O 1
ATOM 15165 N N . GLY B 2 222 ? 147.88500 161.50400 119.34300 1.000 66.62307 178 GLY B N 1
ATOM 15166 C CA . GLY B 2 222 ? 149.30200 161.66600 119.59800 1.000 66.62307 178 GLY B CA 1
ATOM 15167 C C . GLY B 2 222 ? 149.96300 162.70700 118.72000 1.000 66.62307 178 GLY B C 1
ATOM 15168 O O . GLY B 2 222 ? 150.22000 162.46600 117.53700 1.000 66.62307 178 GLY B O 1
ATOM 15172 N N . GLU B 2 223 ? 150.24800 163.86900 119.30000 1.000 63.09509 179 GLU B N 1
ATOM 15173 C CA . GLU B 2 223 ? 150.95400 164.94000 118.61000 1.000 63.09509 179 GLU B CA 1
ATOM 15174 C C . GLU B 2 223 ? 152.06200 165.46700 119.51300 1.000 63.09509 179 GLU B C 1
ATOM 15175 O O . GLU B 2 223 ? 151.88900 166.50700 120.16100 1.000 63.09509 179 GLU B O 1
ATOM 15187 N N . PRO B 2 224 ? 153.20300 164.78500 119.59200 1.000 53.03505 180 PRO B N 1
ATOM 15188 C CA . PRO B 2 224 ? 154.26200 165.24200 120.49800 1.000 53.03505 180 PRO B CA 1
ATOM 15189 C C . PRO B 2 224 ? 154.73800 166.64000 120.14000 1.000 53.03505 180 PRO B C 1
ATOM 15190 O O . PRO B 2 224 ? 154.86400 166.99600 118.96600 1.000 53.03505 180 PRO B O 1
ATOM 15201 N N . PHE B 2 225 ? 155.00700 167.43200 121.17400 1.000 50.25476 181 PHE B N 1
ATOM 15202 C CA . PHE B 2 225 ? 155.50400 168.79500 121.00700 1.000 50.25476 181 PHE B CA 1
ATOM 15203 C C . PHE B 2 225 ? 157.02400 168.73300 120.96400 1.000 50.25476 181 PHE B C 1
ATOM 15204 O O . PHE B 2 225 ? 157.67100 168.35900 121.94400 1.000 50.25476 181 PHE B O 1
ATOM 15221 N N . CYS B 2 226 ? 157.60000 169.09700 119.82300 1.000 48.30429 182 CYS B N 1
ATOM 15222 C CA . CYS B 2 226 ? 159.03600 168.95500 119.60100 1.000 48.30429 182 CYS B CA 1
ATOM 15223 C C . CYS B 2 226 ? 159.76600 170.12500 120.24400 1.000 48.30429 182 CYS B C 1
ATOM 15224 O O . CYS B 2 226 ? 159.71800 171.25300 119.75000 1.000 48.30429 182 CYS B O 1
ATOM 15232 N N . LEU B 2 227 ? 160.45000 169.85800 121.36000 1.000 48.80687 183 LEU B N 1
ATOM 15233 C CA . LEU B 2 227 ? 161.24200 170.89800 122.00500 1.000 48.80687 183 LEU B CA 1
ATOM 15234 C C . LEU B 2 227 ? 162.52800 171.17600 121.24200 1.000 48.80687 183 LEU B C 1
ATOM 15235 O O . LEU B 2 227 ? 162.99000 172.32100 121.21000 1.000 48.80687 183 LEU B O 1
ATOM 15251 N N . ALA B 2 228 ? 163.13000 170.15400 120.64000 1.000 48.08436 184 ALA B N 1
ATOM 15252 C CA . ALA B 2 228 ? 164.37500 170.35900 119.91300 1.000 48.08436 184 ALA B CA 1
ATOM 15253 C C . ALA B 2 228 ? 164.49900 169.33600 118.79600 1.000 48.08436 184 ALA B C 1
ATOM 15254 O O . ALA B 2 228 ? 164.00800 168.21200 118.90800 1.000 48.08436 184 ALA B O 1
ATOM 15261 N N . ASN B 2 229 ? 165.18600 169.73500 117.72600 1.000 49.99633 185 ASN B N 1
ATOM 15262 C CA . ASN B 2 229 ? 165.41400 168.87600 116.56600 1.000 49.99633 185 ASN B CA 1
ATOM 15263 C C . ASN B 2 229 ? 166.79800 169.18500 116.01000 1.000 49.99633 185 ASN B C 1
ATOM 15264 O O . ASN B 2 229 ? 167.04100 170.29700 115.53400 1.000 49.99633 185 ASN B O 1
ATOM 15275 N N . TYR B 2 230 ? 167.69400 168.21100 116.06700 1.000 51.28817 186 TYR B N 1
ATOM 15276 C CA . TYR B 2 230 ? 169.04600 168.32800 115.54600 1.000 51.28817 186 TYR B CA 1
ATOM 15277 C C . TYR B 2 230 ? 169.37600 167.10200 114.71200 1.000 51.28817 186 TYR B C 1
ATOM 15278 O O . TYR B 2 230 ? 168.77600 166.03700 114.89400 1.000 51.28817 186 TYR B O 1
ATOM 15296 N N . PRO B 2 231 ? 170.32600 167.21800 113.78100 1.000 53.20578 187 PRO B N 1
ATOM 15297 C CA . PRO B 2 231 ? 170.70100 166.04500 112.97500 1.000 53.20578 187 PRO B CA 1
ATOM 15298 C C . PRO B 2 231 ? 171.38400 164.95100 113.77300 1.000 53.20578 187 PRO B C 1
ATOM 15299 O O . PRO B 2 231 ? 171.48900 163.82300 113.27600 1.000 53.20578 187 PRO B O 1
ATOM 15310 N N . SER B 2 232 ? 171.85000 165.24100 114.98200 1.000 52.32520 188 SER B N 1
ATOM 15311 C CA . SER B 2 232 ? 172.57300 164.28200 115.80200 1.000 52.32520 188 SER B CA 1
ATOM 15312 C C . SER B 2 232 ? 171.66400 163.70500 116.87900 1.000 52.32520 188 SER B C 1
ATOM 15313 O O . SER B 2 232 ? 170.62700 164.27500 117.22400 1.000 52.32520 188 SER B O 1
ATOM 15321 N N . ALA B 2 233 ? 172.07900 162.56300 117.42000 1.000 49.20506 189 ALA B N 1
ATOM 15322 C CA . ALA B 2 233 ? 171.26500 161.81900 118.37600 1.000 49.20506 189 ALA B CA 1
ATOM 15323 C C . ALA B 2 233 ? 171.33200 162.49600 119.73900 1.000 49.20506 189 ALA B C 1
ATOM 15324 O O . ALA B 2 233 ? 172.41600 162.66400 120.30600 1.000 49.20506 189 ALA B O 1
ATOM 15331 N N . PHE B 2 234 ? 170.17500 162.88700 120.26500 1.000 47.10876 190 PHE B N 1
ATOM 15332 C CA . PHE B 2 234 ? 170.10500 163.36600 121.63700 1.000 47.10876 190 PHE B CA 1
ATOM 15333 C C . PHE B 2 234 ? 170.23400 162.18800 122.59100 1.000 47.10876 190 PHE B C 1
ATOM 15334 O O . PHE B 2 234 ? 169.50000 161.20200 122.48100 1.000 47.10876 190 PHE B O 1
ATOM 15351 N N . HIS B 2 235 ? 171.16600 162.29200 123.53800 1.000 47.58484 191 HIS B N 1
ATOM 15352 C CA . HIS B 2 235 ? 171.46000 161.18900 124.43800 1.000 47.58484 191 HIS B CA 1
ATOM 15353 C C . HIS B 2 235 ? 170.84000 161.33800 125.81700 1.000 47.58484 191 HIS B C 1
ATOM 15354 O O . HIS B 2 235 ? 170.63900 160.32500 126.49300 1.000 47.58484 191 HIS B O 1
ATOM 15368 N N . SER B 2 236 ? 170.53400 162.55700 126.25400 1.000 44.43461 192 SER B N 1
ATOM 15369 C CA . SER B 2 236 ? 169.91600 162.73000 127.56100 1.000 44.43461 192 SER B CA 1
ATOM 15370 C C . SER B 2 236 ? 169.03200 163.96600 127.55300 1.000 44.43461 192 SER B C 1
ATOM 15371 O O . SER B 2 236 ? 169.33100 164.95300 126.88100 1.000 44.43461 192 SER B O 1
ATOM 15379 N N . VAL B 2 237 ? 167.94400 163.89900 128.31400 1.000 42.75999 193 VAL B N 1
ATOM 15380 C CA . VAL B 2 237 ? 167.07600 165.04300 128.56500 1.000 42.75999 193 VAL B CA 1
ATOM 15381 C C . VAL B 2 237 ? 166.58900 164.94600 130.00200 1.000 42.75999 193 VAL B C 1
ATOM 15382 O O . VAL B 2 237 ? 166.23200 163.86100 130.47100 1.000 42.75999 193 VAL B O 1
ATOM 15395 N N . MET B 2 238 ? 166.58000 166.07600 130.70700 1.000 41.88395 194 MET B N 1
ATOM 15396 C CA . MET B 2 238 ? 166.14300 166.07200 132.09900 1.000 41.88395 194 MET B CA 1
ATOM 15397 C C . MET B 2 238 ? 165.48800 167.40200 132.43300 1.000 41.88395 194 MET B C 1
ATOM 15398 O O . MET B 2 238 ? 166.03200 168.46400 132.11700 1.000 41.88395 194 MET B O 1
ATOM 15412 N N . PHE B 2 239 ? 164.32300 167.33400 133.07000 1.000 43.71710 195 PHE B N 1
ATOM 15413 C CA . PHE B 2 239 ? 163.65300 168.52300 133.57100 1.000 43.71710 195 PHE B CA 1
ATOM 15414 C C . PHE B 2 239 ? 164.40900 169.08800 134.76700 1.000 43.71710 195 PHE B C 1
ATOM 15415 O O . PHE B 2 239 ? 165.05500 168.35800 135.52200 1.000 43.71710 195 PHE B O 1
ATOM 15432 N N . ASN B 2 240 ? 164.32300 170.39900 134.94000 1.000 45.82614 196 ASN B N 1
ATOM 15433 C CA . ASN B 2 240 ? 164.92600 171.02500 136.11000 1.000 45.82614 196 ASN B CA 1
ATOM 15434 C C . ASN B 2 240 ? 164.09200 170.69300 137.34200 1.000 45.82614 196 ASN B C 1
ATOM 15435 O O . ASN B 2 240 ? 162.87900 170.93300 137.34300 1.000 45.82614 196 ASN B O 1
ATOM 15446 N N . PRO B 2 241 ? 164.69000 170.14700 138.40400 1.000 45.18104 197 PRO B N 1
ATOM 15447 C CA . PRO B 2 241 ? 163.87100 169.72700 139.55300 1.000 45.18104 197 PRO B CA 1
ATOM 15448 C C . PRO B 2 241 ? 163.08700 170.85800 140.19200 1.000 45.18104 197 PRO B C 1
ATOM 15449 O O . PRO B 2 241 ? 162.02400 170.60600 140.77200 1.000 45.18104 197 PRO B O 1
ATOM 15460 N N . VAL B 2 242 ? 163.57100 172.09700 140.10600 1.000 46.50322 198 VAL B N 1
ATOM 15461 C CA . VAL B 2 242 ? 162.91300 173.23100 140.74800 1.000 46.50322 198 VAL B CA 1
ATOM 15462 C C . VAL B 2 242 ? 162.24700 174.17000 139.75500 1.000 46.50322 198 VAL B C 1
ATOM 15463 O O . VAL B 2 242 ? 161.42000 174.99800 140.17300 1.000 46.50322 198 VAL B O 1
ATOM 15476 N N . GLU B 2 243 ? 162.57100 174.08100 138.46600 1.000 49.74566 199 GLU B N 1
ATOM 15477 C CA . GLU B 2 243 ? 162.00600 174.95800 137.44100 1.000 49.74566 199 GLU B CA 1
ATOM 15478 C C . GLU B 2 243 ? 161.55100 174.12200 136.25100 1.000 49.74566 199 GLU B C 1
ATOM 15479 O O . GLU B 2 243 ? 162.32900 173.87500 135.32100 1.000 49.74566 199 GLU B O 1
ATOM 15491 N N . PRO B 2 244 ? 160.28900 173.68600 136.23100 1.000 49.49767 200 PRO B N 1
ATOM 15492 C CA . PRO B 2 244 ? 159.85300 172.77900 135.15600 1.000 49.49767 200 PRO B CA 1
ATOM 15493 C C . PRO B 2 244 ? 160.00600 173.34700 133.75300 1.000 49.49767 200 PRO B C 1
ATOM 15494 O O . PRO B 2 244 ? 160.17900 172.56600 132.81000 1.000 49.49767 200 PRO B O 1
ATOM 15505 N N . ARG B 2 245 ? 159.95100 174.67000 133.57000 1.000 51.63877 201 ARG B N 1
ATOM 15506 C CA . ARG B 2 245 ? 160.08700 175.22500 132.22500 1.000 51.63877 201 ARG B CA 1
ATOM 15507 C C . ARG B 2 245 ? 161.49200 175.05700 131.65600 1.000 51.63877 201 ARG B C 1
ATOM 15508 O O . ARG B 2 245 ? 161.65600 175.10800 130.43300 1.000 51.63877 201 ARG B O 1
ATOM 15529 N N . LEU B 2 246 ? 162.50400 174.86400 132.49600 1.000 48.63890 202 LEU B N 1
ATOM 15530 C CA . LEU B 2 246 ? 163.87600 174.69400 132.03700 1.000 48.63890 202 LEU B CA 1
ATOM 15531 C C . LEU B 2 246 ? 164.21500 173.21400 131.91600 1.000 48.63890 202 LEU B C 1
ATOM 15532 O O . LEU B 2 246 ? 163.84700 172.41000 132.77500 1.000 48.63890 202 LEU B O 1
ATOM 15548 N N . LEU B 2 247 ? 164.92300 172.86400 130.84400 1.000 45.86378 203 LEU B N 1
ATOM 15549 C CA . LEU B 2 247 ? 165.37200 171.50100 130.60700 1.000 45.86378 203 LEU B CA 1
ATOM 15550 C C . LEU B 2 247 ? 166.84900 171.51100 130.25000 1.000 45.86378 203 LEU B C 1
ATOM 15551 O O . LEU B 2 247 ? 167.37100 172.50000 129.73300 1.000 45.86378 203 LEU B O 1
ATOM 15567 N N . ALA B 2 248 ? 167.52100 170.39900 130.53300 1.000 43.41994 204 ALA B N 1
ATOM 15568 C CA . ALA B 2 248 ? 168.91700 170.20500 130.17000 1.000 43.41994 204 ALA B CA 1
ATOM 15569 C C . ALA B 2 248 ? 169.01800 169.00800 129.23900 1.000 43.41994 204 ALA B C 1
ATOM 15570 O O . ALA B 2 248 ? 168.48600 167.93600 129.54300 1.000 43.41994 204 ALA B O 1
ATOM 15577 N N . THR B 2 249 ? 169.69900 169.19200 128.11300 1.000 43.99212 205 THR B N 1
ATOM 15578 C CA . THR B 2 249 ? 169.84300 168.15300 127.10500 1.000 43.99212 205 THR B CA 1
ATOM 15579 C C . THR B 2 249 ? 171.31600 167.88700 126.83300 1.000 43.99212 205 THR B C 1
ATOM 15580 O O . THR B 2 249 ? 172.12400 168.81700 126.75500 1.000 43.99212 205 THR B O 1
ATOM 15591 N N . ALA B 2 250 ? 171.65400 166.61100 126.69400 1.000 44.33882 206 ALA B N 1
ATOM 15592 C CA . ALA B 2 250 ? 172.98900 166.16800 126.32100 1.000 44.33882 206 ALA B CA 1
ATOM 15593 C C . ALA B 2 250 ? 172.90700 165.52600 124.94500 1.000 44.33882 206 ALA B C 1
ATOM 15594 O O . ALA B 2 250 ? 172.16900 164.55000 124.75900 1.000 44.33882 206 ALA B O 1
ATOM 15601 N N . ASN B 2 251 ? 173.67500 166.06800 124.00200 1.000 48.41296 207 ASN B N 1
ATOM 15602 C CA . ASN B 2 251 ? 173.66800 165.67800 122.60100 1.000 48.41296 207 ASN B CA 1
ATOM 15603 C C . ASN B 2 251 ? 175.03600 165.14700 122.19000 1.000 48.41296 207 ASN B C 1
ATOM 15604 O O . ASN B 2 251 ? 176.07100 165.54500 122.72900 1.000 48.41296 207 ASN B O 1
ATOM 15615 N N . SER B 2 252 ? 175.02600 164.24300 121.21200 1.000 50.46865 208 SER B N 1
ATOM 15616 C CA . SER B 2 252 ? 176.24800 163.58100 120.77100 1.000 50.46865 208 SER B CA 1
ATOM 15617 C C . SER B 2 252 ? 177.20700 164.51300 120.04400 1.000 50.46865 208 SER B C 1
ATOM 15618 O O . SER B 2 252 ? 178.42600 164.34300 120.16200 1.000 50.46865 208 SER B O 1
ATOM 15626 N N . LYS B 2 253 ? 176.69400 165.49100 119.29100 1.000 52.49355 209 LYS B N 1
ATOM 15627 C CA . LYS B 2 253 ? 177.54100 166.41100 118.54100 1.000 52.49355 209 LYS B CA 1
ATOM 15628 C C . LYS B 2 253 ? 177.20900 167.87400 118.80900 1.000 52.49355 209 LYS B C 1
ATOM 15629 O O . LYS B 2 253 ? 177.68500 168.74600 118.07300 1.000 52.49355 209 LYS B O 1
ATOM 15648 N N . GLU B 2 254 ? 176.40900 168.17100 119.83600 1.000 50.38855 210 GLU B N 1
ATOM 15649 C CA . GLU B 2 254 ? 176.08700 169.55400 120.16300 1.000 50.38855 210 GLU B CA 1
ATOM 15650 C C . GLU B 2 254 ? 176.31100 169.87200 121.63700 1.000 50.38855 210 GLU B C 1
ATOM 15651 O O . GLU B 2 254 ? 175.89400 170.94400 122.09000 1.000 50.38855 210 GLU B O 1
ATOM 15663 N N . GLY B 2 255 ? 176.94700 168.98400 122.39600 1.000 47.54913 211 GLY B N 1
ATOM 15664 C CA . GLY B 2 255 ? 177.26800 169.28900 123.77300 1.000 47.54913 211 GLY B CA 1
ATOM 15665 C C . GLY B 2 255 ? 176.04200 169.37000 124.66900 1.000 47.54913 211 GLY B C 1
ATOM 15666 O O . GLY B 2 255 ? 174.98100 168.80500 124.39400 1.000 47.54913 211 GLY B O 1
ATOM 15670 N N . VAL B 2 256 ? 176.21300 170.09900 125.76800 1.000 44.77535 212 VAL B N 1
ATOM 15671 C CA . VAL B 2 256 ? 175.18100 170.27300 126.78300 1.000 44.77535 212 VAL B CA 1
ATOM 15672 C C . VAL B 2 256 ? 174.45500 171.58200 126.52000 1.000 44.77535 212 VAL B C 1
ATOM 15673 O O . VAL B 2 256 ? 175.08500 172.62800 126.32000 1.000 44.77535 212 VAL B O 1
ATOM 15686 N N . GLY B 2 257 ? 173.12600 171.52700 126.52000 1.000 44.07878 213 GLY B N 1
ATOM 15687 C CA . GLY B 2 257 ? 172.32500 172.70200 126.25800 1.000 44.07878 213 GLY B CA 1
ATOM 15688 C C . GLY B 2 257 ? 171.23900 172.87000 127.30100 1.000 44.07878 213 GLY B C 1
ATOM 15689 O O . GLY B 2 257 ? 170.72200 171.90200 127.86200 1.000 44.07878 213 GLY B O 1
ATOM 15693 N N . LEU B 2 258 ? 170.90600 174.13200 127.55000 1.000 46.51472 214 LEU B N 1
ATOM 15694 C CA . LEU B 2 258 ? 169.81200 174.52000 128.42600 1.000 46.51472 214 LEU B CA 1
ATOM 15695 C C . LEU B 2 258 ? 168.70200 175.11400 127.57300 1.000 46.51472 214 LEU B C 1
ATOM 15696 O O . LEU B 2 258 ? 168.92900 176.08900 126.84400 1.000 46.51472 214 LEU B O 1
ATOM 15712 N N . TRP B 2 259 ? 167.50800 174.53500 127.68800 1.000 46.43238 215 TRP B N 1
ATOM 15713 C CA . TRP B 2 259 ? 166.37600 174.83000 126.82500 1.000 46.43238 215 TRP B CA 1
ATOM 15714 C C . TRP B 2 259 ? 165.20800 175.33000 127.65900 1.000 46.43238 215 TRP B C 1
ATOM 15715 O O . TRP B 2 259 ? 165.05400 174.95900 128.82600 1.000 46.43238 215 TRP B O 1
ATOM 15736 N N . ASP B 2 260 ? 164.37600 176.16200 127.04100 1.000 51.49814 216 ASP B N 1
ATOM 15737 C CA . ASP B 2 260 ? 163.15500 176.66200 127.65300 1.000 51.49814 216 ASP B CA 1
ATOM 15738 C C . ASP B 2 260 ? 161.95200 176.04900 126.95100 1.000 51.49814 216 ASP B C 1
ATOM 15739 O O . ASP B 2 260 ? 161.93500 175.92300 125.72300 1.000 51.49814 216 ASP B O 1
ATOM 15748 N N . ILE B 2 261 ? 160.94500 175.66800 127.73900 1.000 51.67669 217 ILE B N 1
ATOM 15749 C CA . ILE B 2 261 ? 159.76000 175.03200 127.18100 1.000 51.67669 217 ILE B CA 1
ATOM 15750 C C . ILE B 2 261 ? 158.99600 175.97600 126.26400 1.000 51.67669 217 ILE B C 1
ATOM 15751 O O . ILE B 2 261 ? 158.25700 175.52000 125.38500 1.000 51.67669 217 ILE B O 1
ATOM 15767 N N . ARG B 2 262 ? 159.15300 177.28600 126.44600 1.000 54.23500 218 ARG B N 1
ATOM 15768 C CA . ARG B 2 262 ? 158.46300 178.28300 125.63900 1.000 54.23500 218 ARG B CA 1
ATOM 15769 C C . ARG B 2 262 ? 159.28500 178.74300 124.44000 1.000 54.23500 218 ARG B C 1
ATOM 15770 O O . ARG B 2 262 ? 158.84400 179.63300 123.70600 1.000 54.23500 218 ARG B O 1
ATOM 15791 N N . LYS B 2 263 ? 160.46500 178.16300 124.22600 1.000 52.93335 219 LYS B N 1
ATOM 15792 C CA . LYS B 2 263 ? 161.33200 178.49500 123.09500 1.000 52.93335 219 LYS B CA 1
ATOM 15793 C C . LYS B 2 263 ? 161.69400 177.19100 122.39600 1.000 52.93335 219 LYS B C 1
ATOM 15794 O O . LYS B 2 263 ? 162.79900 176.66000 122.57200 1.000 52.93335 219 LYS B O 1
ATOM 15813 N N . PRO B 2 264 ? 160.78200 176.65000 121.58200 1.000 53.25656 220 PRO B N 1
ATOM 15814 C CA . PRO B 2 264 ? 160.94200 175.27400 121.08700 1.000 53.25656 220 PRO B CA 1
ATOM 15815 C C . PRO B 2 264 ? 162.04100 175.08200 120.05500 1.000 53.25656 220 PRO B C 1
ATOM 15816 O O . PRO B 2 264 ? 162.15700 173.97500 119.51800 1.000 53.25656 220 PRO B O 1
ATOM 15827 N N . GLN B 2 265 ? 162.83600 176.10000 119.73100 1.000 52.51238 221 GLN B N 1
ATOM 15828 C CA . GLN B 2 265 ? 163.92300 175.91300 118.77200 1.000 52.51238 221 GLN B CA 1
ATOM 15829 C C . GLN B 2 265 ? 165.24400 176.53700 119.18600 1.000 52.51238 221 GLN B C 1
ATOM 15830 O O . GLN B 2 265 ? 166.28400 176.10100 118.68100 1.000 52.51238 221 GLN B O 1
ATOM 15844 N N . SER B 2 266 ? 165.26200 177.52600 120.07400 1.000 52.63902 222 SER B N 1
ATOM 15845 C CA . SER B 2 266 ? 166.48700 178.19700 120.48900 1.000 52.63902 222 SER B CA 1
ATOM 15846 C C . SER B 2 266 ? 166.80900 177.79500 121.92000 1.000 52.63902 222 SER B C 1
ATOM 15847 O O . SER B 2 266 ? 166.00300 178.02200 122.82900 1.000 52.63902 222 SER B O 1
ATOM 15855 N N . SER B 2 267 ? 167.98300 177.20200 122.11700 1.000 48.01131 223 SER B N 1
ATOM 15856 C CA . SER B 2 267 ? 168.41800 176.84300 123.45800 1.000 48.01131 223 SER B CA 1
ATOM 15857 C C . SER B 2 267 ? 168.77300 178.09500 124.24600 1.000 48.01131 223 SER B C 1
ATOM 15858 O O . SER B 2 267 ? 169.35600 179.04100 123.71100 1.000 48.01131 223 SER B O 1
ATOM 15866 N N . LEU B 2 268 ? 168.41500 178.10100 125.53000 1.000 48.54901 224 LEU B N 1
ATOM 15867 C CA . LEU B 2 268 ? 168.77800 179.22900 126.37900 1.000 48.54901 224 LEU B CA 1
ATOM 15868 C C . LEU B 2 268 ? 170.28900 179.35400 126.50500 1.000 48.54901 224 LEU B C 1
ATOM 15869 O O . LEU B 2 268 ? 170.83100 180.46500 126.47300 1.000 48.54901 224 LEU B O 1
ATOM 15885 N N . LEU B 2 269 ? 170.99000 178.23200 126.65100 1.000 48.69643 225 LEU B N 1
ATOM 15886 C CA . LEU B 2 269 ? 172.42900 178.28500 126.86800 1.000 48.69643 225 LEU B CA 1
ATOM 15887 C C . LEU B 2 269 ? 173.08300 177.05800 126.25400 1.000 48.69643 225 LEU B C 1
ATOM 15888 O O . LEU B 2 269 ? 172.43700 176.03000 126.05500 1.000 48.69643 225 LEU B O 1
ATOM 15904 N N . ARG B 2 270 ? 174.37700 177.17500 125.96300 1.000 49.33939 226 ARG B N 1
ATOM 15905 C CA . ARG B 2 270 ? 175.17000 176.07400 125.41700 1.000 49.33939 226 ARG B CA 1
ATOM 15906 C C . ARG B 2 270 ? 176.46800 176.00700 126.21500 1.000 49.33939 226 ARG B C 1
ATOM 15907 O O . ARG B 2 270 ? 177.35200 176.85100 126.04500 1.000 49.33939 226 ARG B O 1
ATOM 15928 N N . TYR B 2 271 ? 176.58400 175.00200 127.07700 1.000 45.70360 227 TYR B N 1
ATOM 15929 C CA . TYR B 2 271 ? 177.72600 174.91400 127.97300 1.000 45.70360 227 TYR B CA 1
ATOM 15930 C C . TYR B 2 271 ? 178.94100 174.34900 127.24800 1.000 45.70360 227 TYR B C 1
ATOM 15931 O O . TYR B 2 271 ? 178.83500 173.44000 126.42200 1.000 45.70360 227 TYR B O 1
ATOM 15949 N N . GLY B 2 272 ? 180.10700 174.90000 127.57000 1.000 46.12412 228 GLY B N 1
ATOM 15950 C CA . GLY B 2 272 ? 181.35400 174.45200 126.97800 1.000 46.12412 228 GLY B CA 1
ATOM 15951 C C . GLY B 2 272 ? 182.31900 175.59000 126.71300 1.000 46.12412 228 GLY B C 1
ATOM 15952 O O . GLY B 2 272 ? 181.90500 176.72700 126.48900 1.000 46.12412 228 GLY B O 1
ATOM 15956 N N . GLN B 2 278 ? 182.33600 169.66600 121.01400 1.000 51.24563 234 GLN B N 1
ATOM 15957 C CA . GLN B 2 278 ? 181.32400 169.44800 122.04000 1.000 51.24563 234 GLN B CA 1
ATOM 15958 C C . GLN B 2 278 ? 180.65300 168.09000 121.85700 1.000 51.24563 234 GLN B C 1
ATOM 15959 O O . GLN B 2 278 ? 180.07500 167.80900 120.80800 1.000 51.24563 234 GLN B O 1
ATOM 15973 N N . SER B 2 279 ? 180.74000 167.24800 122.88500 1.000 50.08572 235 SER B N 1
ATOM 15974 C CA . SER B 2 279 ? 180.16300 165.90800 122.87000 1.000 50.08572 235 SER B CA 1
ATOM 15975 C C . SER B 2 279 ? 179.77400 165.53900 124.29600 1.000 50.08572 235 SER B C 1
ATOM 15976 O O . SER B 2 279 ? 180.63500 165.47600 125.18000 1.000 50.08572 235 SER B O 1
ATOM 15984 N N . ALA B 2 280 ? 178.48500 165.29600 124.51800 1.000 46.60237 236 ALA B N 1
ATOM 15985 C CA . ALA B 2 280 ? 177.96400 164.92800 125.82600 1.000 46.60237 236 ALA B CA 1
ATOM 15986 C C . ALA B 2 280 ? 177.04700 163.72400 125.68100 1.000 46.60237 236 ALA B C 1
ATOM 15987 O O . ALA B 2 280 ? 176.20400 163.68800 124.77900 1.000 46.60237 236 ALA B O 1
ATOM 15994 N N . MET B 2 281 ? 177.21000 162.74200 126.57000 1.000 46.76712 237 MET B N 1
ATOM 15995 C CA . MET B 2 281 ? 176.33400 161.58100 126.60300 1.000 46.76712 237 MET B CA 1
ATOM 15996 C C . MET B 2 281 ? 175.29800 161.63700 127.71400 1.000 46.76712 237 MET B C 1
ATOM 15997 O O . MET B 2 281 ? 174.25000 160.99600 127.58600 1.000 46.76712 237 MET B O 1
ATOM 16011 N N . SER B 2 282 ? 175.55200 162.37400 128.79000 1.000 44.28955 238 SER B N 1
ATOM 16012 C CA . SER B 2 282 ? 174.63100 162.42900 129.91400 1.000 44.28955 238 SER B CA 1
ATOM 16013 C C . SER B 2 282 ? 174.80300 163.76100 130.62100 1.000 44.28955 238 SER B C 1
ATOM 16014 O O . SER B 2 282 ? 175.92400 164.25300 130.77200 1.000 44.28955 238 SER B O 1
ATOM 16022 N N . VAL B 2 283 ? 173.68000 164.33500 131.04800 1.000 43.17676 239 VAL B N 1
ATOM 16023 C CA . VAL B 2 283 ? 173.66100 165.57300 131.81800 1.000 43.17676 239 VAL B CA 1
ATOM 16024 C C . VAL B 2 283 ? 172.63300 165.42100 132.92900 1.000 43.17676 239 VAL B C 1
ATOM 16025 O O . VAL B 2 283 ? 171.51900 164.94400 132.68900 1.000 43.17676 239 VAL B O 1
ATOM 16038 N N . ARG B 2 284 ? 173.00500 165.82200 134.14200 1.000 42.21022 240 ARG B N 1
ATOM 16039 C CA . ARG B 2 284 ? 172.14000 165.68600 135.30700 1.000 42.21022 240 ARG B CA 1
ATOM 16040 C C . ARG B 2 284 ? 172.16800 166.97400 136.11400 1.000 42.21022 240 ARG B C 1
ATOM 16041 O O . ARG B 2 284 ? 173.24400 167.51000 136.39000 1.000 42.21022 240 ARG B O 1
ATOM 16062 N N . PHE B 2 285 ? 170.99200 167.46300 136.49400 1.000 42.76616 241 PHE B N 1
ATOM 16063 C CA . PHE B 2 285 ? 170.91600 168.53700 137.47000 1.000 42.76616 241 PHE B CA 1
ATOM 16064 C C . PHE B 2 285 ? 171.14800 167.98500 138.87300 1.000 42.76616 241 PHE B C 1
ATOM 16065 O O . PHE B 2 285 ? 171.05600 166.78000 139.11800 1.000 42.76616 241 PHE B O 1
ATOM 16082 N N . ASN B 2 286 ? 171.45000 168.88600 139.80000 1.000 42.74581 242 ASN B N 1
ATOM 16083 C CA . ASN B 2 286 ? 171.51200 168.53100 141.20800 1.000 42.74581 242 ASN B CA 1
ATOM 16084 C C . ASN B 2 286 ? 170.11500 168.68600 141.81100 1.000 42.74581 242 ASN B C 1
ATOM 16085 O O . ASN B 2 286 ? 169.15100 169.01100 141.11500 1.000 42.74581 242 ASN B O 1
ATOM 16096 N N . SER B 2 287 ? 169.98900 168.45700 143.11900 1.000 45.32106 243 SER B N 1
ATOM 16097 C CA . SER B 2 287 ? 168.66800 168.47200 143.74200 1.000 45.32106 243 SER B CA 1
ATOM 16098 C C . SER B 2 287 ? 167.99900 169.83300 143.59600 1.000 45.32106 243 SER B C 1
ATOM 16099 O O . SER B 2 287 ? 166.80200 169.91300 143.29900 1.000 45.32106 243 SER B O 1
ATOM 16107 N N . ASN B 2 288 ? 168.75000 170.91300 143.80400 1.000 44.94397 244 ASN B N 1
ATOM 16108 C CA . ASN B 2 288 ? 168.20200 172.25600 143.67800 1.000 44.94397 244 ASN B CA 1
ATOM 16109 C C . ASN B 2 288 ? 168.29800 172.81100 142.26200 1.000 44.94397 244 ASN B C 1
ATOM 16110 O O . ASN B 2 288 ? 167.85400 173.93900 142.02500 1.000 44.94397 244 ASN B O 1
ATOM 16121 N N . GLY B 2 289 ? 168.86100 172.05400 141.32200 1.000 43.99004 245 GLY B N 1
ATOM 16122 C CA . GLY B 2 289 ? 168.83800 172.45100 139.92900 1.000 43.99004 245 GLY B CA 1
ATOM 16123 C C . GLY B 2 289 ? 169.70900 173.63400 139.58000 1.000 43.99004 245 GLY B C 1
ATOM 16124 O O . GLY B 2 289 ? 169.44400 174.30700 138.58200 1.000 43.99004 245 GLY B O 1
ATOM 16128 N N . THR B 2 290 ? 170.74300 173.91100 140.37000 1.000 43.43474 246 THR B N 1
ATOM 16129 C CA . THR B 2 290 ? 171.63200 175.03700 140.11800 1.000 43.43474 246 THR B CA 1
ATOM 16130 C C . THR B 2 290 ? 172.96000 174.62300 139.50000 1.000 43.43474 246 THR B C 1
ATOM 16131 O O . THR B 2 290 ? 173.80900 175.48700 139.26000 1.000 43.43474 246 THR B O 1
ATOM 16142 N N . GLN B 2 291 ? 173.16400 173.33400 139.23500 1.000 42.77534 247 GLN B N 1
ATOM 16143 C CA . GLN B 2 291 ? 174.40200 172.86800 138.62900 1.000 42.77534 247 GLN B CA 1
ATOM 16144 C C . GLN B 2 291 ? 174.08700 171.72500 137.67700 1.000 42.77534 247 GLN B C 1
ATOM 16145 O O . GLN B 2 291 ? 173.06800 171.04400 137.80800 1.000 42.77534 247 GLN B O 1
ATOM 16159 N N . LEU B 2 292 ? 174.98100 171.52500 136.71200 1.000 43.06819 248 LEU B N 1
ATOM 16160 C CA . LEU B 2 292 ? 174.84500 170.47100 135.71600 1.000 43.06819 248 LEU B CA 1
ATOM 16161 C C . LEU B 2 292 ? 176.11400 169.63600 135.69400 1.000 43.06819 248 LEU B C 1
ATOM 16162 O O . LEU B 2 292 ? 177.20400 170.16900 135.48200 1.000 43.06819 248 LEU B O 1
ATOM 16178 N N . LEU B 2 293 ? 175.97200 168.33200 135.89500 1.000 41.03466 249 LEU B N 1
ATOM 16179 C CA . LEU B 2 293 ? 177.07900 167.39200 135.78700 1.000 41.03466 249 LEU B CA 1
ATOM 16180 C C . LEU B 2 293 ? 176.93900 166.66400 134.45900 1.000 41.03466 249 LEU B C 1
ATOM 16181 O O . LEU B 2 293 ? 175.88400 166.08900 134.17600 1.000 41.03466 249 LEU B O 1
ATOM 16197 N N . ALA B 2 294 ? 177.99600 166.68600 133.65200 1.000 41.96286 250 ALA B N 1
ATOM 16198 C CA . ALA B 2 294 ? 177.95600 166.15700 132.30000 1.000 41.96286 250 ALA B CA 1
ATOM 16199 C C . ALA B 2 294 ? 179.08800 165.16700 132.08600 1.000 41.96286 250 ALA B C 1
ATOM 16200 O O . ALA B 2 294 ? 180.21100 165.36800 132.56500 1.000 41.96286 250 ALA B O 1
ATOM 16207 N N . LEU B 2 295 ? 178.77300 164.09900 131.35900 1.000 44.03981 251 LEU B N 1
ATOM 16208 C CA . LEU B 2 295 ? 179.73000 163.07200 130.96900 1.000 44.03981 251 LEU B CA 1
ATOM 16209 C C . LEU B 2 295 ? 179.98300 163.20200 129.47400 1.000 44.03981 251 LEU B C 1
ATOM 16210 O O . LEU B 2 295 ? 179.03700 163.35600 128.69500 1.000 44.03981 251 LEU B O 1
ATOM 16226 N N . ARG B 2 296 ? 181.25000 163.14500 129.07900 1.000 46.84600 252 ARG B N 1
ATOM 16227 C CA . ARG B 2 296 ? 181.64700 163.34400 127.69300 1.000 46.84600 252 ARG B CA 1
ATOM 16228 C C . ARG B 2 296 ? 182.34800 162.10400 127.14600 1.000 46.84600 252 ARG B C 1
ATOM 16229 O O . ARG B 2 296 ? 182.87400 161.27500 127.89100 1.000 46.84600 252 ARG B O 1
ATOM 16250 N N . ARG B 2 297 ? 182.35200 161.99600 125.81500 1.000 51.55158 253 ARG B N 1
ATOM 16251 C CA . ARG B 2 297 ? 182.70000 160.74000 125.15700 1.000 51.55158 253 ARG B CA 1
ATOM 16252 C C . ARG B 2 297 ? 184.13100 160.29600 125.42500 1.000 51.55158 253 ARG B C 1
ATOM 16253 O O . ARG B 2 297 ? 184.39400 159.09100 125.41300 1.000 51.55158 253 ARG B O 1
ATOM 16274 N N . ARG B 2 298 ? 185.07000 161.22300 125.60900 1.000 51.63222 254 ARG B N 1
ATOM 16275 C CA . ARG B 2 298 ? 186.42400 160.81800 125.97000 1.000 51.63222 254 ARG B CA 1
ATOM 16276 C C . ARG B 2 298 ? 187.07300 161.76100 126.97600 1.000 51.63222 254 ARG B C 1
ATOM 16277 O O . ARG B 2 298 ? 188.30500 161.75600 127.08700 1.000 51.63222 254 ARG B O 1
ATOM 16298 N N . LEU B 2 299 ? 186.30700 162.55800 127.70900 1.000 47.43005 255 LEU B N 1
ATOM 16299 C CA . LEU B 2 299 ? 186.82900 163.58700 128.58900 1.000 47.43005 255 LEU B CA 1
ATOM 16300 C C . LEU B 2 299 ? 186.35600 163.34800 130.01600 1.000 47.43005 255 LEU B C 1
ATOM 16301 O O . LEU B 2 299 ? 185.42600 162.56800 130.25000 1.000 47.43005 255 LEU B O 1
ATOM 16317 N N . PRO B 2 300 ? 186.97800 163.99500 130.99700 1.000 45.88307 256 PRO B N 1
ATOM 16318 C CA . PRO B 2 300 ? 186.57000 163.80000 132.39100 1.000 45.88307 256 PRO B CA 1
ATOM 16319 C C . PRO B 2 300 ? 185.19200 164.38500 132.64200 1.000 45.88307 256 PRO B C 1
ATOM 16320 O O . PRO B 2 300 ? 184.73500 165.25700 131.88800 1.000 45.88307 256 PRO B O 1
ATOM 16331 N N . PRO B 2 301 ? 184.49300 163.93300 133.68500 1.000 42.86479 257 PRO B N 1
ATOM 16332 C CA . PRO B 2 301 ? 183.21600 164.56300 134.03400 1.000 42.86479 257 PRO B CA 1
ATOM 16333 C C . PRO B 2 301 ? 183.40200 166.04500 134.31300 1.000 42.86479 257 PRO B C 1
ATOM 16334 O O . PRO B 2 301 ? 184.41500 166.47100 134.87300 1.000 42.86479 257 PRO B O 1
ATOM 16345 N N . VAL B 2 302 ? 182.40800 166.83600 133.91400 1.000 42.82175 258 VAL B N 1
ATOM 16346 C CA . VAL B 2 302 ? 182.49500 168.29000 133.98700 1.000 42.82175 258 VAL B CA 1
ATOM 16347 C C . VAL B 2 302 ? 181.27200 168.83000 134.71400 1.000 42.82175 258 VAL B C 1
ATOM 16348 O O . VAL B 2 302 ? 180.14200 168.41700 134.43500 1.000 42.82175 258 VAL B O 1
ATOM 16361 N N . LEU B 2 303 ? 181.50000 169.75700 135.63700 1.000 42.53755 259 LEU B N 1
ATOM 16362 C CA . LEU B 2 303 ? 180.44400 170.40900 136.39600 1.000 42.53755 259 LEU B CA 1
ATOM 16363 C C . LEU B 2 303 ? 180.34100 171.87000 135.97900 1.000 42.53755 259 LEU B C 1
ATOM 16364 O O . LEU B 2 303 ? 181.34500 172.59000 135.95500 1.000 42.53755 259 LEU B O 1
ATOM 16380 N N . TYR B 2 304 ? 179.11800 172.29700 135.66600 1.000 43.40470 260 TYR B N 1
ATOM 16381 C CA . TYR B 2 304 ? 178.81200 173.64500 135.21700 1.000 43.40470 260 TYR B CA 1
ATOM 16382 C C . TYR B 2 304 ? 177.83300 174.29000 136.18500 1.000 43.40470 260 TYR B C 1
ATOM 16383 O O . TYR B 2 304 ? 177.00100 173.60800 136.78800 1.000 43.40470 260 TYR B O 1
ATOM 16401 N N . ASP B 2 305 ? 177.92400 175.61000 136.31800 1.000 47.96268 261 ASP B N 1
ATOM 16402 C CA . ASP B 2 305 ? 176.83700 176.37400 136.90900 1.000 47.96268 261 ASP B CA 1
ATOM 16403 C C . ASP B 2 305 ? 175.75600 176.61600 135.86500 1.000 47.96268 261 ASP B C 1
ATOM 16404 O O . ASP B 2 305 ? 176.03600 176.78000 134.67500 1.000 47.96268 261 ASP B O 1
ATOM 16413 N N . ILE B 2 306 ? 174.50500 176.64500 136.32600 1.000 47.61929 262 ILE B N 1
ATOM 16414 C CA . ILE B 2 306 ? 173.37600 176.72500 135.40500 1.000 47.61929 262 ILE B CA 1
ATOM 16415 C C . ILE B 2 306 ? 173.45600 177.97600 134.53800 1.000 47.61929 262 ILE B C 1
ATOM 16416 O O . ILE B 2 306 ? 172.83900 178.03600 133.46800 1.000 47.61929 262 ILE B O 1
ATOM 16432 N N . HIS B 2 307 ? 174.21600 178.98600 134.96900 1.000 51.10656 263 HIS B N 1
ATOM 16433 C CA . HIS B 2 307 ? 174.28600 180.25800 134.26300 1.000 51.10656 263 HIS B CA 1
ATOM 16434 C C . HIS B 2 307 ? 175.65700 180.57800 133.68400 1.000 51.10656 263 HIS B C 1
ATOM 16435 O O . HIS B 2 307 ? 175.73800 181.39800 132.76300 1.000 51.10656 263 HIS B O 1
ATOM 16449 N N . SER B 2 308 ? 176.72900 179.96400 134.18700 1.000 51.55954 264 SER B N 1
ATOM 16450 C CA . SER B 2 308 ? 178.07000 180.44000 133.86100 1.000 51.55954 264 SER B CA 1
ATOM 16451 C C . SER B 2 308 ? 178.41900 180.19800 132.39800 1.000 51.55954 264 SER B C 1
ATOM 16452 O O . SER B 2 308 ? 179.02400 181.06100 131.75300 1.000 51.55954 264 SER B O 1
ATOM 16460 N N . ARG B 2 309 ? 178.06000 179.03300 131.86100 1.000 48.97442 265 ARG B N 1
ATOM 16461 C CA . ARG B 2 309 ? 178.42100 178.56900 130.52300 1.000 48.97442 265 ARG B CA 1
ATOM 16462 C C . ARG B 2 309 ? 179.87100 178.10300 130.44700 1.000 48.97442 265 ARG B C 1
ATOM 16463 O O . ARG B 2 309 ? 180.27100 177.53500 129.42500 1.000 48.97442 265 ARG B O 1
ATOM 16484 N N . LEU B 2 310 ? 180.66400 178.29200 131.50000 1.000 47.86436 266 LEU B N 1
ATOM 16485 C CA . LEU B 2 310 ? 182.04800 177.85400 131.53500 1.000 47.86436 266 LEU B CA 1
ATOM 16486 C C . LEU B 2 310 ? 182.20700 176.71200 132.53200 1.000 47.86436 266 LEU B C 1
ATOM 16487 O O . LEU B 2 310 ? 181.48400 176.65500 133.53100 1.000 47.86436 266 LEU B O 1
ATOM 16503 N N . PRO B 2 311 ? 183.14400 175.78600 132.29500 1.000 46.03783 267 PRO B N 1
ATOM 16504 C CA . PRO B 2 311 ? 183.29100 174.65300 133.21800 1.000 46.03783 267 PRO B CA 1
ATOM 16505 C C . PRO B 2 311 ? 183.67400 175.08600 134.62200 1.000 46.03783 267 PRO B C 1
ATOM 16506 O O . PRO B 2 311 ? 184.78200 175.58000 134.85000 1.000 46.03783 267 PRO B O 1
ATOM 16517 N N . VAL B 2 312 ? 182.75700 174.90400 135.57300 1.000 45.69700 268 VAL B N 1
ATOM 16518 C CA . VAL B 2 312 ? 183.07800 175.18400 136.96800 1.000 45.69700 268 VAL B CA 1
ATOM 16519 C C . VAL B 2 312 ? 184.15200 174.22900 137.46200 1.000 45.69700 268 VAL B C 1
ATOM 16520 O O . VAL B 2 312 ? 185.09200 174.63200 138.15600 1.000 45.69700 268 VAL B O 1
ATOM 16533 N N . PHE B 2 313 ? 184.03000 172.95100 137.11600 1.000 45.91814 269 PHE B N 1
ATOM 16534 C CA . PHE B 2 313 ? 184.99100 171.95300 137.55800 1.000 45.91814 269 PHE B CA 1
ATOM 16535 C C . PHE B 2 313 ? 185.11100 170.86100 136.50900 1.000 45.91814 269 PHE B C 1
ATOM 16536 O O . PHE B 2 313 ? 184.21000 170.64700 135.69800 1.000 45.91814 269 PHE B O 1
ATOM 16553 N N . GLN B 2 314 ? 186.24200 170.17000 136.54200 1.000 45.41622 270 GLN B N 1
ATOM 16554 C CA . GLN B 2 314 ? 186.41900 168.90000 135.86000 1.000 45.41622 270 GLN B CA 1
ATOM 16555 C C . GLN B 2 314 ? 187.00800 167.93000 136.86800 1.000 45.41622 270 GLN B C 1
ATOM 16556 O O . GLN B 2 314 ? 187.72700 168.33800 137.77800 1.000 45.41622 270 GLN B O 1
ATOM 16570 N N . PHE B 2 315 ? 186.68100 166.64900 136.72700 1.000 43.16527 271 PHE B N 1
ATOM 16571 C CA . PHE B 2 315 ? 187.08600 165.64900 137.70800 1.000 43.16527 271 PHE B CA 1
ATOM 16572 C C . PHE B 2 315 ? 187.85500 164.53700 137.01700 1.000 43.16527 271 PHE B C 1
ATOM 16573 O O . PHE B 2 315 ? 187.34500 163.92200 136.07700 1.000 43.16527 271 PHE B O 1
ATOM 16590 N N . ASP B 2 316 ? 189.07100 164.26800 137.48900 1.000 47.23192 272 ASP B N 1
ATOM 16591 C CA . ASP B 2 316 ? 189.91800 163.25800 136.87600 1.000 47.23192 272 ASP B CA 1
ATOM 16592 C C . ASP B 2 316 ? 190.56400 162.40600 137.95900 1.000 47.23192 272 ASP B C 1
ATOM 16593 O O . ASP B 2 316 ? 190.73700 162.83700 139.10000 1.000 47.23192 272 ASP B O 1
ATOM 16602 N N . ASN B 2 317 ? 190.90900 161.17800 137.58200 1.000 46.85577 273 ASN B N 1
ATOM 16603 C CA . ASN B 2 317 ? 191.63800 160.27500 138.46000 1.000 46.85577 273 ASN B CA 1
ATOM 16604 C C . ASN B 2 317 ? 192.34900 159.24700 137.59400 1.000 46.85577 273 ASN B C 1
ATOM 16605 O O . ASN B 2 317 ? 191.93700 158.96900 136.46500 1.000 46.85577 273 ASN B O 1
ATOM 16616 N N . GLN B 2 318 ? 193.42500 158.68500 138.13700 1.000 50.60953 274 GLN B N 1
ATOM 16617 C CA . GLN B 2 318 ? 194.19300 157.69000 137.40300 1.000 50.60953 274 GLN B CA 1
ATOM 16618 C C . GLN B 2 318 ? 193.36200 156.42800 137.20500 1.000 50.60953 274 GLN B C 1
ATOM 16619 O O . GLN B 2 318 ? 192.79500 155.88900 138.15900 1.000 50.60953 274 GLN B O 1
ATOM 16633 N N . GLY B 2 319 ? 193.29400 155.95700 135.96100 1.000 48.12941 275 GLY B N 1
ATOM 16634 C CA . GLY B 2 319 ? 192.54400 154.76800 135.62500 1.000 48.12941 275 GLY B CA 1
ATOM 16635 C C . GLY B 2 319 ? 191.14400 155.01700 135.10700 1.000 48.12941 275 GLY B C 1
ATOM 16636 O O . GLY B 2 319 ? 190.55400 154.11000 134.50700 1.000 48.12941 275 GLY B O 1
ATOM 16640 N N . TYR B 2 320 ? 190.59300 156.21000 135.31400 1.000 46.31770 276 TYR B N 1
ATOM 16641 C CA . TYR B 2 320 ? 189.24700 156.50400 134.84400 1.000 46.31770 276 TYR B CA 1
ATOM 16642 C C . TYR B 2 320 ? 189.24900 156.70200 133.33400 1.000 46.31770 276 TYR B C 1
ATOM 16643 O O . TYR B 2 320 ? 190.08600 157.43200 132.79500 1.000 46.31770 276 TYR B O 1
ATOM 16661 N N . PHE B 2 321 ? 188.31100 156.05200 132.65100 1.000 48.78686 277 PHE B N 1
ATOM 16662 C CA . PHE B 2 321 ? 188.17200 156.20700 131.21200 1.000 48.78686 277 PHE B CA 1
ATOM 16663 C C . PHE B 2 321 ? 186.71700 155.96600 130.84000 1.000 48.78686 277 PHE B C 1
ATOM 16664 O O . PHE B 2 321 ? 186.09300 155.02200 131.33200 1.000 48.78686 277 PHE B O 1
ATOM 16681 N N . ASN B 2 322 ? 186.18100 156.82900 129.97600 1.000 48.66004 278 ASN B N 1
ATOM 16682 C CA . ASN B 2 322 ? 184.77600 156.77200 129.55900 1.000 48.66004 278 ASN B CA 1
ATOM 16683 C C . ASN B 2 322 ? 184.71800 156.92900 128.04300 1.000 48.66004 278 ASN B C 1
ATOM 16684 O O . ASN B 2 322 ? 184.55100 158.04200 127.54300 1.000 48.66004 278 ASN B O 1
ATOM 16695 N N . SER B 2 323 ? 184.84900 155.81900 127.32000 1.000 51.10310 279 SER B N 1
ATOM 16696 C CA . SER B 2 323 ? 184.80300 155.88800 125.86100 1.000 51.10310 279 SER B CA 1
ATOM 16697 C C . SER B 2 323 ? 183.88100 154.86500 125.21400 1.000 51.10310 279 SER B C 1
ATOM 16698 O O . SER B 2 323 ? 183.20200 155.19500 124.23900 1.000 51.10310 279 SER B O 1
ATOM 16706 N N . CYS B 2 324 ? 183.83000 153.63800 125.73000 1.000 52.67446 280 CYS B N 1
ATOM 16707 C CA . CYS B 2 324 ? 183.29000 152.51000 124.98100 1.000 52.67446 280 CYS B CA 1
ATOM 16708 C C . CYS B 2 324 ? 181.84800 152.17000 125.33900 1.000 52.67446 280 CYS B C 1
ATOM 16709 O O . CYS B 2 324 ? 181.32800 151.16100 124.85300 1.000 52.67446 280 CYS B O 1
ATOM 16717 N N . THR B 2 325 ? 181.18600 152.97500 126.16500 1.000 48.78967 281 THR B N 1
ATOM 16718 C CA . THR B 2 325 ? 179.80200 152.69600 126.51700 1.000 48.78967 281 THR B CA 1
ATOM 16719 C C . THR B 2 325 ? 179.11300 153.98700 126.93000 1.000 48.78967 281 THR B C 1
ATOM 16720 O O . THR B 2 325 ? 179.75100 154.91700 127.43000 1.000 48.78967 281 THR B O 1
ATOM 16731 N N . MET B 2 326 ? 177.80000 154.03100 126.71600 1.000 48.90615 282 MET B N 1
ATOM 16732 C CA . MET B 2 326 ? 176.98800 155.17100 127.12800 1.000 48.90615 282 MET B CA 1
ATOM 16733 C C . MET B 2 326 ? 176.71600 155.05200 128.62200 1.000 48.90615 282 MET B C 1
ATOM 16734 O O . MET B 2 326 ? 176.03000 154.12500 129.06300 1.000 48.90615 282 MET B O 1
ATOM 16748 N N . LYS B 2 327 ? 177.24700 155.98900 129.39800 1.000 45.78928 283 LYS B N 1
ATOM 16749 C CA . LYS B 2 327 ? 177.17500 155.94800 130.84900 1.000 45.78928 283 LYS B CA 1
ATOM 16750 C C . LYS B 2 327 ? 176.30300 157.08300 131.37000 1.000 45.78928 283 LYS B C 1
ATOM 16751 O O . LYS B 2 327 ? 175.91400 157.99500 130.63800 1.000 45.78928 283 LYS B O 1
ATOM 16770 N N . SER B 2 328 ? 176.00100 157.00800 132.66300 1.000 43.34070 284 SER B N 1
ATOM 16771 C CA . SER B 2 328 ? 175.21700 158.02500 133.34200 1.000 43.34070 284 SER B CA 1
ATOM 16772 C C . SER B 2 328 ? 175.89100 158.37100 134.66000 1.000 43.34070 284 SER B C 1
ATOM 16773 O O . SER B 2 328 ? 176.65200 157.57400 135.21600 1.000 43.34070 284 SER B O 1
ATOM 16781 N N . CYS B 2 329 ? 175.60400 159.56800 135.15100 1.000 42.89173 285 CYS B N 1
ATOM 16782 C CA . CYS B 2 329 ? 176.21600 160.11900 136.35000 1.000 42.89173 285 CYS B CA 1
ATOM 16783 C C . CYS B 2 329 ? 175.12600 160.57700 137.31300 1.000 42.89173 285 CYS B C 1
ATOM 16784 O O . CYS B 2 329 ? 173.93700 160.56600 136.99200 1.000 42.89173 285 CYS B O 1
ATOM 16792 N N . CYS B 2 330 ? 175.54000 160.97700 138.51200 1.000 39.87389 286 CYS B N 1
ATOM 16793 C CA . CYS B 2 330 ? 174.59600 161.44800 139.51500 1.000 39.87389 286 CYS B CA 1
ATOM 16794 C C . CYS B 2 330 ? 175.35500 162.20700 140.59300 1.000 39.87389 286 CYS B C 1
ATOM 16795 O O . CYS B 2 330 ? 176.57700 162.09900 140.71900 1.000 39.87389 286 CYS B O 1
ATOM 16803 N N . PHE B 2 331 ? 174.60700 162.98300 141.37000 1.000 40.62275 287 PHE B N 1
ATOM 16804 C CA . PHE B 2 331 ? 175.11500 163.64100 142.56200 1.000 40.62275 287 PHE B CA 1
ATOM 16805 C C . PHE B 2 331 ? 174.80500 162.79500 143.79000 1.000 40.62275 287 PHE B C 1
ATOM 16806 O O . PHE B 2 331 ? 173.77000 162.12800 143.86100 1.000 40.62275 287 PHE B O 1
ATOM 16823 N N . ALA B 2 332 ? 175.71200 162.83300 144.76200 1.000 38.54918 288 ALA B N 1
ATOM 16824 C CA . ALA B 2 332 ? 175.55100 162.09700 146.00600 1.000 38.54918 288 ALA B CA 1
ATOM 16825 C C . ALA B 2 332 ? 175.73100 163.05200 147.17600 1.000 38.54918 288 ALA B C 1
ATOM 16826 O O . ALA B 2 332 ? 176.33900 164.11500 147.03200 1.000 38.54918 288 ALA B O 1
ATOM 16833 N N . GLY B 2 333 ? 175.18600 162.67200 148.32700 1.000 40.95562 289 GLY B N 1
ATOM 16834 C CA . GLY B 2 333 ? 175.18200 163.53200 149.49300 1.000 40.95562 289 GLY B CA 1
ATOM 16835 C C . GLY B 2 333 ? 173.84800 164.22400 149.66600 1.000 40.95562 289 GLY B C 1
ATOM 16836 O O . GLY B 2 333 ? 173.05500 164.28900 148.72300 1.000 40.95562 289 GLY B O 1
ATOM 16840 N N . ASP B 2 334 ? 173.58000 164.74300 150.86600 1.000 43.54000 290 ASP B N 1
ATOM 16841 C CA . ASP B 2 334 ? 172.32200 165.44200 151.09700 1.000 43.54000 290 ASP B CA 1
ATOM 16842 C C . ASP B 2 334 ? 172.27400 166.79500 150.40000 1.000 43.54000 290 ASP B C 1
ATOM 16843 O O . ASP B 2 334 ? 171.18400 167.24500 150.03000 1.000 43.54000 290 ASP B O 1
ATOM 16852 N N . ARG B 2 335 ? 173.42100 167.45400 150.21200 1.000 45.08476 291 ARG B N 1
ATOM 16853 C CA . ARG B 2 335 ? 173.47400 168.71500 149.48100 1.000 45.08476 291 ARG B CA 1
ATOM 16854 C C . ARG B 2 335 ? 174.27800 168.56900 148.19400 1.000 45.08476 291 ARG B C 1
ATOM 16855 O O . ARG B 2 335 ? 174.86100 169.54100 147.70600 1.000 45.08476 291 ARG B O 1
ATOM 16876 N N . ASP B 2 336 ? 174.31800 167.36200 147.63500 1.000 42.36350 292 ASP B N 1
ATOM 16877 C CA . ASP B 2 336 ? 174.91500 167.10600 146.32600 1.000 42.36350 292 ASP B CA 1
ATOM 16878 C C . ASP B 2 336 ? 176.35300 167.62000 146.26000 1.000 42.36350 292 ASP B C 1
ATOM 16879 O O . ASP B 2 336 ? 176.73600 168.37200 145.36400 1.000 42.36350 292 ASP B O 1
ATOM 16888 N N . GLN B 2 337 ? 177.15400 167.19300 147.23500 1.000 41.98708 293 GLN B N 1
ATOM 16889 C CA . GLN B 2 337 ? 178.56600 167.54600 147.29900 1.000 41.98708 293 GLN B CA 1
ATOM 16890 C C . GLN B 2 337 ? 179.46200 166.41900 146.79900 1.000 41.98708 293 GLN B C 1
ATOM 16891 O O . GLN B 2 337 ? 180.66100 166.40200 147.09500 1.000 41.98708 293 GLN B O 1
ATOM 16905 N N . TYR B 2 338 ? 178.90300 165.47700 146.04300 1.000 40.08096 294 TYR B N 1
ATOM 16906 C CA . TYR B 2 338 ? 179.65800 164.33900 145.54200 1.000 40.08096 294 TYR B CA 1
ATOM 16907 C C . TYR B 2 338 ? 179.27900 164.08100 144.09200 1.000 40.08096 294 TYR B C 1
ATOM 16908 O O . TYR B 2 338 ? 178.15200 164.34900 143.67000 1.000 40.08096 294 TYR B O 1
ATOM 16926 N N . ILE B 2 339 ? 180.24000 163.55500 143.33800 1.000 40.90427 295 ILE B N 1
ATOM 16927 C CA . ILE B 2 339 ? 180.07900 163.23400 141.92500 1.000 40.90427 295 ILE B CA 1
ATOM 16928 C C . ILE B 2 339 ? 180.39400 161.75600 141.75900 1.000 40.90427 295 ILE B C 1
ATOM 16929 O O . ILE B 2 339 ? 181.44300 161.29200 142.21400 1.000 40.90427 295 ILE B O 1
ATOM 16945 N N . LEU B 2 340 ? 179.49700 161.01900 141.11200 1.000 40.63603 296 LEU B N 1
ATOM 16946 C CA . LEU B 2 340 ? 179.66400 159.58900 140.88900 1.000 40.63603 296 LEU B CA 1
ATOM 16947 C C . LEU B 2 340 ? 179.73700 159.31300 139.39500 1.000 40.63603 296 LEU B C 1
ATOM 16948 O O . LEU B 2 340 ? 179.03800 159.95900 138.60800 1.000 40.63603 296 LEU B O 1
ATOM 16964 N N . SER B 2 341 ? 180.58300 158.36200 139.00300 1.000 41.56070 297 SER B N 1
ATOM 16965 C CA . SER B 2 341 ? 180.66000 158.00100 137.59400 1.000 41.56070 297 SER B CA 1
ATOM 16966 C C . SER B 2 341 ? 181.36400 156.66200 137.43500 1.000 41.56070 297 SER B C 1
ATOM 16967 O O . SER B 2 341 ? 182.36600 156.39100 138.09600 1.000 41.56070 297 SER B O 1
ATOM 16975 N N . GLY B 2 342 ? 180.83000 155.83200 136.54200 1.000 43.46681 298 GLY B N 1
ATOM 16976 C CA . GLY B 2 342 ? 181.48400 154.59600 136.17600 1.000 43.46681 298 GLY B CA 1
ATOM 16977 C C . GLY B 2 342 ? 182.60700 154.83000 135.18500 1.000 43.46681 298 GLY B C 1
ATOM 16978 O O . GLY B 2 342 ? 182.79200 155.92100 134.64800 1.000 43.46681 298 GLY B O 1
ATOM 16982 N N . SER B 2 343 ? 183.37200 153.77000 134.93800 1.000 45.98308 299 SER B N 1
ATOM 16983 C CA . SER B 2 343 ? 184.50600 153.85700 134.03000 1.000 45.98308 299 SER B CA 1
ATOM 16984 C C . SER B 2 343 ? 184.67100 152.53800 133.29300 1.000 45.98308 299 SER B C 1
ATOM 16985 O O . SER B 2 343 ? 183.99400 151.54900 133.58400 1.000 45.98308 299 SER B O 1
ATOM 16993 N N . ASP B 2 344 ? 185.59000 152.54000 132.32500 1.000 48.85358 300 ASP B N 1
ATOM 16994 C CA . ASP B 2 344 ? 185.83900 151.35100 131.52100 1.000 48.85358 300 ASP B CA 1
ATOM 16995 C C . ASP B 2 344 ? 186.71600 150.33300 132.23800 1.000 48.85358 300 ASP B C 1
ATOM 16996 O O . ASP B 2 344 ? 186.78600 149.18100 131.79800 1.000 48.85358 300 ASP B O 1
ATOM 17005 N N . ASP B 2 345 ? 187.38400 150.72400 133.32400 1.000 47.90726 301 ASP B N 1
ATOM 17006 C CA . ASP B 2 345 ? 188.21700 149.80600 134.09000 1.000 47.90726 301 ASP B CA 1
ATOM 17007 C C . ASP B 2 345 ? 187.42400 149.00900 135.12000 1.000 47.90726 301 ASP B C 1
ATOM 17008 O O . ASP B 2 345 ? 188.02600 148.31300 135.94700 1.000 47.90726 301 ASP B O 1
ATOM 17017 N N . PHE B 2 346 ? 186.09600 149.09400 135.08400 1.000 46.47916 302 PHE B N 1
ATOM 17018 C CA . PHE B 2 346 ? 185.14400 148.37300 135.91700 1.000 46.47916 302 PHE B CA 1
ATOM 17019 C C . PHE B 2 346 ? 184.99300 149.00200 137.29900 1.000 46.47916 302 PHE B C 1
ATOM 17020 O O . PHE B 2 346 ? 184.17900 148.52000 138.08600 1.000 46.47916 302 PHE B O 1
ATOM 17037 N N . ASN B 2 347 ? 185.73300 150.05500 137.62500 1.000 43.71571 303 ASN B N 1
ATOM 17038 C CA . ASN B 2 347 ? 185.60200 150.70700 138.91800 1.000 43.71571 303 ASN B CA 1
ATOM 17039 C C . ASN B 2 347 ? 184.59300 151.84700 138.84200 1.000 43.71571 303 ASN B C 1
ATOM 17040 O O . ASN B 2 347 ? 184.29400 152.37700 137.77000 1.000 43.71571 303 ASN B O 1
ATOM 17051 N N . LEU B 2 348 ? 184.06600 152.21700 140.00500 1.000 41.59336 304 LEU B N 1
ATOM 17052 C CA . LEU B 2 348 ? 183.09800 153.30100 140.13800 1.000 41.59336 304 LEU B CA 1
ATOM 17053 C C . LEU B 2 348 ? 183.75800 154.40900 140.94900 1.000 41.59336 304 LEU B C 1
ATOM 17054 O O . LEU B 2 348 ? 184.10300 154.20700 142.11600 1.000 41.59336 304 LEU B O 1
ATOM 17070 N N . TYR B 2 349 ? 183.94600 155.57300 140.33500 1.000 43.29128 305 TYR B N 1
ATOM 17071 C CA . TYR B 2 349 ? 184.70200 156.64800 140.95400 1.000 43.29128 305 TYR B CA 1
ATOM 17072 C C . TYR B 2 349 ? 183.77000 157.67100 141.58400 1.000 43.29128 305 TYR B C 1
ATOM 17073 O O . TYR B 2 349 ? 182.72400 158.01700 141.02100 1.000 43.29128 305 TYR B O 1
ATOM 17091 N N . MET B 2 350 ? 184.16700 158.15200 142.76000 1.000 41.48490 306 MET B N 1
ATOM 17092 C CA . MET B 2 350 ? 183.41300 159.14200 143.51500 1.000 41.48490 306 MET B CA 1
ATOM 17093 C C . MET B 2 350 ? 184.36000 160.27600 143.87000 1.000 41.48490 306 MET B C 1
ATOM 17094 O O . MET B 2 350 ? 185.36000 160.05800 144.55900 1.000 41.48490 306 MET B O 1
ATOM 17108 N N . TRP B 2 351 ? 184.05400 161.47100 143.38100 1.000 41.62367 307 TRP B N 1
ATOM 17109 C CA . TRP B 2 351 ? 184.79500 162.68300 143.68700 1.000 41.62367 307 TRP B CA 1
ATOM 17110 C C . TRP B 2 351 ? 183.97800 163.55000 144.63400 1.000 41.62367 307 TRP B C 1
ATOM 17111 O O . TRP B 2 351 ? 182.75600 163.42500 144.72400 1.000 41.62367 307 TRP B O 1
ATOM 17132 N N . ARG B 2 352 ? 184.66700 164.43900 145.33800 1.000 43.62079 308 ARG B N 1
ATOM 17133 C CA . ARG B 2 352 ? 184.02400 165.44100 146.17400 1.000 43.62079 308 ARG B CA 1
ATOM 17134 C C . ARG B 2 352 ? 184.17400 166.80200 145.51400 1.000 43.62079 308 ARG B C 1
ATOM 17135 O O . ARG B 2 352 ? 185.28400 167.19800 145.14600 1.000 43.62079 308 ARG B O 1
ATOM 17156 N N . ILE B 2 353 ? 183.06100 167.51100 145.36600 1.000 42.90741 309 ILE B N 1
ATOM 17157 C CA . ILE B 2 353 ? 183.07500 168.83600 144.75400 1.000 42.90741 309 ILE B CA 1
ATOM 17158 C C . ILE B 2 353 ? 183.78100 169.78200 145.71900 1.000 42.90741 309 ILE B C 1
ATOM 17159 O O . ILE B 2 353 ? 183.31800 169.95300 146.85600 1.000 42.90741 309 ILE B O 1
ATOM 17175 N N . PRO B 2 354 ? 184.89200 170.41000 145.33000 1.000 46.80623 310 PRO B N 1
ATOM 17176 C CA . PRO B 2 354 ? 185.57000 171.32300 146.25600 1.000 46.80623 310 PRO B CA 1
ATOM 17177 C C . PRO B 2 354 ? 184.65200 172.45200 146.69800 1.000 46.80623 310 PRO B C 1
ATOM 17178 O O . PRO B 2 354 ? 183.88800 173.00600 145.90400 1.000 46.80623 310 PRO B O 1
ATOM 17189 N N . ALA B 2 355 ? 184.73300 172.78900 147.98600 1.000 53.46672 311 ALA B N 1
ATOM 17190 C CA . ALA B 2 355 ? 183.91300 173.87200 148.51700 1.000 53.46672 311 ALA B CA 1
ATOM 17191 C C . ALA B 2 355 ? 184.38700 175.22400 148.00300 1.000 53.46672 311 ALA B C 1
ATOM 17192 O O . ALA B 2 355 ? 183.57000 176.10300 147.70300 1.000 53.46672 311 ALA B O 1
ATOM 17199 N N . ASP B 2 356 ? 185.70300 175.41000 147.89200 1.000 58.86363 312 ASP B N 1
ATOM 17200 C CA . ASP B 2 356 ? 186.26900 176.66500 147.42600 1.000 58.86363 312 ASP B CA 1
ATOM 17201 C C . ASP B 2 356 ? 186.63400 176.53100 145.95600 1.000 58.86363 312 ASP B C 1
ATOM 17202 O O . ASP B 2 356 ? 187.55300 175.76500 145.62700 1.000 58.86363 312 ASP B O 1
ATOM 17211 N N . PRO B 2 357 ? 185.96000 177.24000 145.03400 1.000 58.81211 313 PRO B N 1
ATOM 17212 C CA . PRO B 2 357 ? 186.32400 177.15200 143.61500 1.000 58.81211 313 PRO B CA 1
ATOM 17213 C C . PRO B 2 357 ? 187.77200 177.55200 143.34800 1.000 58.81211 313 PRO B C 1
ATOM 17214 O O . PRO B 2 357 ? 188.41100 176.93800 142.49400 1.000 58.81211 313 PRO B O 1
ATOM 17225 N N . ARG B 2 364 ? 191.29300 173.79500 136.61500 1.000 51.55714 320 ARG B N 1
ATOM 17226 C CA . ARG B 2 364 ? 190.14900 173.52600 137.47700 1.000 51.55714 320 ARG B CA 1
ATOM 17227 C C . ARG B 2 364 ? 189.91600 172.02800 137.61900 1.000 51.55714 320 ARG B C 1
ATOM 17228 O O . ARG B 2 364 ? 188.79900 171.59100 137.88900 1.000 51.55714 320 ARG B O 1
ATOM 17248 N N . VAL B 2 365 ? 190.97200 171.24300 137.44100 1.000 48.45393 321 VAL B N 1
ATOM 17249 C CA . VAL B 2 365 ? 190.85600 169.79100 137.47700 1.000 48.45393 321 VAL B CA 1
ATOM 17250 C C . VAL B 2 365 ? 191.03400 169.30600 138.90900 1.000 48.45393 321 VAL B C 1
ATOM 17251 O O . VAL B 2 365 ? 192.06300 169.56200 139.54400 1.000 48.45393 321 VAL B O 1
ATOM 17264 N N . VAL B 2 366 ? 190.02800 168.60200 139.41500 1.000 46.69852 322 VAL B N 1
ATOM 17265 C CA . VAL B 2 366 ? 190.07700 167.94600 140.71400 1.000 46.69852 322 VAL B CA 1
ATOM 17266 C C . VAL B 2 366 ? 190.65300 166.55700 140.48300 1.000 46.69852 322 VAL B C 1
ATOM 17267 O O . VAL B 2 366 ? 190.00800 165.69900 139.86800 1.000 46.69852 322 VAL B O 1
ATOM 17280 N N . ASN B 2 367 ? 191.87200 166.34000 140.96200 1.000 49.85775 323 ASN B N 1
ATOM 17281 C CA . ASN B 2 367 ? 192.57700 165.08100 140.78200 1.000 49.85775 323 ASN B CA 1
ATOM 17282 C C . ASN B 2 367 ? 192.49000 164.25600 142.05700 1.000 49.85775 323 ASN B C 1
ATOM 17283 O O . ASN B 2 367 ? 192.66300 164.77900 143.16200 1.000 49.85775 323 ASN B O 1
ATOM 17294 N N . GLY B 2 368 ? 192.21800 162.96400 141.89700 1.000 47.27386 324 GLY B N 1
ATOM 17295 C CA . GLY B 2 368 ? 192.06600 162.07800 143.03300 1.000 47.27386 324 GLY B CA 1
ATOM 17296 C C . GLY B 2 368 ? 190.61800 161.90000 143.43200 1.000 47.27386 324 GLY B C 1
ATOM 17297 O O . GLY B 2 368 ? 189.97600 162.84200 143.90700 1.000 47.27386 324 GLY B O 1
ATOM 17301 N N . ALA B 2 369 ? 190.09100 160.69500 143.24300 1.000 43.91878 325 ALA B N 1
ATOM 17302 C CA . ALA B 2 369 ? 188.71100 160.41700 143.60500 1.000 43.91878 325 ALA B CA 1
ATOM 17303 C C . ALA B 2 369 ? 188.57000 160.26300 145.11400 1.000 43.91878 325 ALA B C 1
ATOM 17304 O O . ALA B 2 369 ? 189.47300 159.77900 145.80100 1.000 43.91878 325 ALA B O 1
ATOM 17311 N N . PHE B 2 370 ? 187.41500 160.68600 145.63000 1.000 43.00775 326 PHE B N 1
ATOM 17312 C CA . PHE B 2 370 ? 187.12500 160.47800 147.04300 1.000 43.00775 326 PHE B CA 1
ATOM 17313 C C . PHE B 2 370 ? 187.06700 158.99200 147.36900 1.000 43.00775 326 PHE B C 1
ATOM 17314 O O . PHE B 2 370 ? 187.49800 158.56700 148.44800 1.000 43.00775 326 PHE B O 1
ATOM 17331 N N . MET B 2 371 ? 186.54100 158.18700 146.44900 1.000 43.00627 327 MET B N 1
ATOM 17332 C CA . MET B 2 371 ? 186.50700 156.74300 146.61700 1.000 43.00627 327 MET B CA 1
ATOM 17333 C C . MET B 2 371 ? 186.60100 156.08200 145.25100 1.000 43.00627 327 MET B C 1
ATOM 17334 O O . MET B 2 371 ? 186.07900 156.59500 144.26000 1.000 43.00627 327 MET B O 1
ATOM 17348 N N . VAL B 2 372 ? 187.27600 154.94200 145.20600 1.000 43.37555 328 VAL B N 1
ATOM 17349 C CA . VAL B 2 372 ? 187.35700 154.11700 144.00300 1.000 43.37555 328 VAL B CA 1
ATOM 17350 C C . VAL B 2 372 ? 186.73300 152.77700 144.36900 1.000 43.37555 328 VAL B C 1
ATOM 17351 O O . VAL B 2 372 ? 187.40500 151.86800 144.86600 1.000 43.37555 328 VAL B O 1
ATOM 17364 N N . LEU B 2 373 ? 185.43200 152.64700 144.12600 1.000 42.36582 329 LEU B N 1
ATOM 17365 C CA . LEU B 2 373 ? 184.67600 151.46600 144.52100 1.000 42.36582 329 LEU B CA 1
ATOM 17366 C C . LEU B 2 373 ? 184.90900 150.36200 143.49900 1.000 42.36582 329 LEU B C 1
ATOM 17367 O O . LEU B 2 373 ? 184.56700 150.51200 142.32100 1.000 42.36582 329 LEU B O 1
ATOM 17383 N N . LYS B 2 374 ? 185.49200 149.25700 143.94800 1.000 45.42049 330 LYS B N 1
ATOM 17384 C CA . LYS B 2 374 ? 185.76300 148.10000 143.11100 1.000 45.42049 330 LYS B CA 1
ATOM 17385 C C . LYS B 2 374 ? 184.75500 146.99500 143.40500 1.000 45.42049 330 LYS B C 1
ATOM 17386 O O . LYS B 2 374 ? 184.11400 146.97100 144.45800 1.000 45.42049 330 LYS B O 1
ATOM 17405 N N . GLY B 2 375 ? 184.61600 146.07700 142.45400 1.000 45.65429 331 GLY B N 1
ATOM 17406 C CA . GLY B 2 375 ? 183.73400 144.94200 142.63900 1.000 45.65429 331 GLY B CA 1
ATOM 17407 C C . GLY B 2 375 ? 182.96300 144.56200 141.39400 1.000 45.65429 331 GLY B C 1
ATOM 17408 O O . GLY B 2 375 ? 182.50000 143.42500 141.26700 1.000 45.65429 331 GLY B O 1
ATOM 17412 N N . HIS B 2 376 ? 182.81600 145.50300 140.46600 1.000 43.79979 332 HIS B N 1
ATOM 17413 C CA . HIS B 2 376 ? 182.12600 145.22800 139.21400 1.000 43.79979 332 HIS B CA 1
ATOM 17414 C C . HIS B 2 376 ? 183.02600 144.40100 138.30600 1.000 43.79979 332 HIS B C 1
ATOM 17415 O O . HIS B 2 376 ? 184.21600 144.69400 138.16200 1.000 43.79979 332 HIS B O 1
ATOM 17429 N N . ARG B 2 377 ? 182.45700 143.36300 137.70000 1.000 49.70779 333 ARG B N 1
ATOM 17430 C CA . ARG B 2 377 ? 183.19700 142.48800 136.80200 1.000 49.70779 333 ARG B CA 1
ATOM 17431 C C . ARG B 2 377 ? 183.19400 142.98100 135.36200 1.000 49.70779 333 ARG B C 1
ATOM 17432 O O . ARG B 2 377 ? 183.83000 142.35500 134.50800 1.000 49.70779 333 ARG B O 1
ATOM 17453 N N . SER B 2 378 ? 182.50000 144.07800 135.07000 1.000 46.95841 334 SER B N 1
ATOM 17454 C CA . SER B 2 378 ? 182.48100 144.63600 133.72900 1.000 46.95841 334 SER B CA 1
ATOM 17455 C C . SER B 2 378 ? 182.21700 146.13200 133.82700 1.000 46.95841 334 SER B C 1
ATOM 17456 O O . SER B 2 378 ? 182.08000 146.69000 134.91800 1.000 46.95841 334 SER B O 1
ATOM 17464 N N . ILE B 2 379 ? 182.15100 146.77800 132.66100 1.000 46.27648 335 ILE B N 1
ATOM 17465 C CA . ILE B 2 379 ? 182.03600 148.23000 132.61200 1.000 46.27648 335 ILE B CA 1
ATOM 17466 C C . ILE B 2 379 ? 180.83000 148.68400 133.41900 1.000 46.27648 335 ILE B C 1
ATOM 17467 O O . ILE B 2 379 ? 179.76500 148.06100 133.38700 1.000 46.27648 335 ILE B O 1
ATOM 17483 N N . VAL B 2 380 ? 181.00300 149.78100 134.15100 1.000 43.17690 336 VAL B N 1
ATOM 17484 C CA . VAL B 2 380 ? 179.92800 150.38400 134.92900 1.000 43.17690 336 VAL B CA 1
ATOM 17485 C C . VAL B 2 380 ? 179.33200 151.52800 134.12200 1.000 43.17690 336 VAL B C 1
ATOM 17486 O O . VAL B 2 380 ? 180.05000 152.44000 133.69600 1.000 43.17690 336 VAL B O 1
ATOM 17499 N N . ASN B 2 381 ? 178.01600 151.48400 133.91300 1.000 43.06491 337 ASN B N 1
ATOM 17500 C CA . ASN B 2 381 ? 177.32300 152.46000 133.08300 1.000 43.06491 337 ASN B CA 1
ATOM 17501 C C . ASN B 2 381 ? 176.42700 153.37900 133.90100 1.000 43.06491 337 ASN B C 1
ATOM 17502 O O . ASN B 2 381 ? 176.57600 154.60200 133.84300 1.000 43.06491 337 ASN B O 1
ATOM 17513 N N . GLN B 2 382 ? 175.49800 152.82000 134.66800 1.000 41.08753 338 GLN B N 1
ATOM 17514 C CA . GLN B 2 382 ? 174.49600 153.59100 135.38700 1.000 41.08753 338 GLN B CA 1
ATOM 17515 C C . GLN B 2 382 ? 174.84000 153.64500 136.86700 1.000 41.08753 338 GLN B C 1
ATOM 17516 O O . GLN B 2 382 ? 175.19000 152.62700 137.46800 1.000 41.08753 338 GLN B O 1
ATOM 17530 N N . VAL B 2 383 ? 174.73800 154.83900 137.44500 1.000 40.90786 339 VAL B N 1
ATOM 17531 C CA . VAL B 2 383 ? 174.90400 155.04600 138.87900 1.000 40.90786 339 VAL B CA 1
ATOM 17532 C C . VAL B 2 383 ? 173.74600 155.90300 139.36500 1.000 40.90786 339 VAL B C 1
ATOM 17533 O O . VAL B 2 383 ? 173.43800 156.93600 138.76200 1.000 40.90786 339 VAL B O 1
ATOM 17546 N N . ARG B 2 384 ? 173.10400 155.47700 140.44900 1.000 39.61066 340 ARG B N 1
ATOM 17547 C CA . ARG B 2 384 ? 172.00500 156.21200 141.05400 1.000 39.61066 340 ARG B CA 1
ATOM 17548 C C . ARG B 2 384 ? 172.19800 156.23900 142.56100 1.000 39.61066 340 ARG B C 1
ATOM 17549 O O . ARG B 2 384 ? 172.77100 155.31600 143.14500 1.000 39.61066 340 ARG B O 1
ATOM 17570 N N . PHE B 2 385 ? 171.71000 157.30700 143.18600 1.000 36.97578 341 PHE B N 1
ATOM 17571 C CA . PHE B 2 385 ? 171.93100 157.55600 144.60300 1.000 36.97578 341 PHE B CA 1
ATOM 17572 C C . PHE B 2 385 ? 170.60700 157.82200 145.30100 1.000 36.97578 341 PHE B C 1
ATOM 17573 O O . PHE B 2 385 ? 169.79500 158.61900 144.82300 1.000 36.97578 341 PHE B O 1
ATOM 17590 N N . ASN B 2 386 ? 170.39900 157.14800 146.43100 1.000 38.26392 342 ASN B N 1
ATOM 17591 C CA . ASN B 2 386 ? 169.25200 157.38100 147.29200 1.000 38.26392 342 ASN B CA 1
ATOM 17592 C C . ASN B 2 386 ? 169.71900 158.19000 148.49100 1.000 38.26392 342 ASN B C 1
ATOM 17593 O O . ASN B 2 386 ? 170.49100 157.66600 149.31500 1.000 38.26392 342 ASN B O 1
ATOM 17604 N N . PRO B 2 387 ? 169.30600 159.45600 148.62900 1.000 39.47371 343 PRO B N 1
ATOM 17605 C CA . PRO B 2 387 ? 169.83100 160.27700 149.73000 1.000 39.47371 343 PRO B CA 1
ATOM 17606 C C . PRO B 2 387 ? 169.19900 159.96900 151.07000 1.000 39.47371 343 PRO B C 1
ATOM 17607 O O . PRO B 2 387 ? 169.84100 160.18100 152.10600 1.000 39.47371 343 PRO B O 1
ATOM 17618 N N . HIS B 2 388 ? 167.95900 159.48200 151.08700 1.000 42.07877 344 HIS B N 1
ATOM 17619 C CA . HIS B 2 388 ? 167.31800 159.16100 152.35600 1.000 42.07877 344 HIS B CA 1
ATOM 17620 C C . HIS B 2 388 ? 168.06800 158.05200 153.07800 1.000 42.07877 344 HIS B C 1
ATOM 17621 O O . HIS B 2 388 ? 168.20300 158.08200 154.30700 1.000 42.07877 344 HIS B O 1
ATOM 17635 N N . THR B 2 389 ? 168.56200 157.06600 152.33400 1.000 40.03712 345 THR B N 1
ATOM 17636 C CA . THR B 2 389 ? 169.33400 155.97000 152.89800 1.000 40.03712 345 THR B CA 1
ATOM 17637 C C . THR B 2 389 ? 170.81700 156.04600 152.55900 1.000 40.03712 345 THR B C 1
ATOM 17638 O O . THR B 2 389 ? 171.57400 155.16900 152.98600 1.000 40.03712 345 THR B O 1
ATOM 17649 N N . TYR B 2 390 ? 171.25800 157.06600 151.81700 1.000 40.29089 346 TYR B N 1
ATOM 17650 C CA . TYR B 2 390 ? 172.64800 157.13300 151.36400 1.000 40.29089 346 TYR B CA 1
ATOM 17651 C C . TYR B 2 390 ? 173.08400 155.81600 150.73500 1.000 40.29089 346 TYR B C 1
ATOM 17652 O O . TYR B 2 390 ? 174.11700 155.24300 151.08600 1.000 40.29089 346 TYR B O 1
ATOM 17670 N N . MET B 2 391 ? 172.28500 155.33400 149.79000 1.000 41.80079 347 MET B N 1
ATOM 17671 C CA . MET B 2 391 ? 172.56800 154.09200 149.08600 1.000 41.80079 347 MET B CA 1
ATOM 17672 C C . MET B 2 391 ? 172.97400 154.40200 147.65200 1.000 41.80079 347 MET B C 1
ATOM 17673 O O . MET B 2 391 ? 172.54000 155.39900 147.07600 1.000 41.80079 347 MET B O 1
ATOM 17687 N N . ILE B 2 392 ? 173.82600 153.55700 147.08100 1.000 40.06757 348 ILE B N 1
ATOM 17688 C CA . ILE B 2 392 ? 174.25200 153.69400 145.69400 1.000 40.06757 348 ILE B CA 1
ATOM 17689 C C . ILE B 2 392 ? 173.88800 152.40800 144.97100 1.000 40.06757 348 ILE B C 1
ATOM 17690 O O . ILE B 2 392 ? 174.26500 151.31800 145.41100 1.000 40.06757 348 ILE B O 1
ATOM 17706 N N . CYS B 2 393 ? 173.15700 152.53000 143.87000 1.000 41.79898 349 CYS B N 1
ATOM 17707 C CA . CYS B 2 393 ? 172.86400 151.40200 142.99700 1.000 41.79898 349 CYS B CA 1
ATOM 17708 C C . CYS B 2 393 ? 173.57700 151.62800 141.67400 1.000 41.79898 349 CYS B C 1
ATOM 17709 O O . CYS B 2 393 ? 173.37000 152.65600 141.02200 1.000 41.79898 349 CYS B O 1
ATOM 17717 N N . SER B 2 394 ? 174.40900 150.67200 141.27900 1.000 40.80162 350 SER B N 1
ATOM 17718 C CA . SER B 2 394 ? 175.16600 150.77100 140.04200 1.000 40.80162 350 SER B CA 1
ATOM 17719 C C . SER B 2 394 ? 174.90600 149.54800 139.17600 1.000 40.80162 350 SER B C 1
ATOM 17720 O O . SER B 2 394 ? 174.62100 148.45600 139.67400 1.000 40.80162 350 SER B O 1
ATOM 17728 N N . SER B 2 395 ? 174.99500 149.75200 137.86500 1.000 41.98944 351 SER B N 1
ATOM 17729 C CA . SER B 2 395 ? 174.73200 148.69000 136.90800 1.000 41.98944 351 SER B CA 1
ATOM 17730 C C . SER B 2 395 ? 175.56100 148.93500 135.65900 1.000 41.98944 351 SER B C 1
ATOM 17731 O O . SER B 2 395 ? 176.00000 150.05500 135.39000 1.000 41.98944 351 SER B O 1
ATOM 17739 N N . GLY B 2 396 ? 175.76500 147.86900 134.89200 1.000 43.47208 352 GLY B N 1
ATOM 17740 C CA . GLY B 2 396 ? 176.54800 147.96300 133.67800 1.000 43.47208 352 GLY B CA 1
ATOM 17741 C C . GLY B 2 396 ? 176.30000 146.81800 132.72100 1.000 43.47208 352 GLY B C 1
ATOM 17742 O O . GLY B 2 396 ? 175.16000 146.38300 132.54000 1.000 43.47208 352 GLY B O 1
ATOM 17746 N N . VAL B 2 397 ? 177.36800 146.32300 132.09600 1.000 45.63559 353 VAL B N 1
ATOM 17747 C CA . VAL B 2 397 ? 177.22500 145.23200 131.13900 1.000 45.63559 353 VAL B CA 1
ATOM 17748 C C . VAL B 2 397 ? 176.80300 143.95100 131.84700 1.000 45.63559 353 VAL B C 1
ATOM 17749 O O . VAL B 2 397 ? 175.99300 143.17700 131.32600 1.000 45.63559 353 VAL B O 1
ATOM 17762 N N . GLU B 2 398 ? 177.34000 143.70300 133.03700 1.000 46.71520 354 GLU B N 1
ATOM 17763 C CA . GLU B 2 398 ? 176.97100 142.50700 133.77300 1.000 46.71520 354 GLU B CA 1
ATOM 17764 C C . GLU B 2 398 ? 175.50600 142.58100 134.20100 1.000 46.71520 354 GLU B C 1
ATOM 17765 O O . GLU B 2 398 ? 174.91300 143.65700 134.31800 1.000 46.71520 354 GLU B O 1
ATOM 17777 N N . LYS B 2 399 ? 174.92000 141.40900 134.43500 1.000 47.33432 355 LYS B N 1
ATOM 17778 C CA . LYS B 2 399 ? 173.49500 141.29100 134.71200 1.000 47.33432 355 LYS B CA 1
ATOM 17779 C C . LYS B 2 399 ? 173.14400 141.47900 136.18300 1.000 47.33432 355 LYS B C 1
ATOM 17780 O O . LYS B 2 399 ? 171.95900 141.43900 136.52800 1.000 47.33432 355 LYS B O 1
ATOM 17799 N N . ILE B 2 400 ? 174.13100 141.68400 137.04600 1.000 46.02157 356 ILE B N 1
ATOM 17800 C CA . ILE B 2 400 ? 173.90700 141.89700 138.47000 1.000 46.02157 356 ILE B CA 1
ATOM 17801 C C . ILE B 2 400 ? 173.89600 143.39200 138.74300 1.000 46.02157 356 ILE B C 1
ATOM 17802 O O . ILE B 2 400 ? 174.55500 144.17400 138.04900 1.000 46.02157 356 ILE B O 1
ATOM 17818 N N . ILE B 2 401 ? 173.14500 143.80100 139.76300 1.000 43.06596 357 ILE B N 1
ATOM 17819 C CA . ILE B 2 401 ? 173.06600 145.20600 140.15800 1.000 43.06596 357 ILE B CA 1
ATOM 17820 C C . ILE B 2 401 ? 173.79100 145.36800 141.48800 1.000 43.06596 357 ILE B C 1
ATOM 17821 O O . ILE B 2 401 ? 173.42900 144.72900 142.48000 1.000 43.06596 357 ILE B O 1
ATOM 17837 N N . LYS B 2 402 ? 174.81000 146.22100 141.51100 1.000 42.82382 358 LYS B N 1
ATOM 17838 C CA . LYS B 2 402 ? 175.60000 146.42000 142.71700 1.000 42.82382 358 LYS B CA 1
ATOM 17839 C C . LYS B 2 402 ? 174.94600 147.44400 143.63400 1.000 42.82382 358 LYS B C 1
ATOM 17840 O O . LYS B 2 402 ? 174.41400 148.45900 143.17600 1.000 42.82382 358 LYS B O 1
ATOM 17859 N N . ILE B 2 403 ? 175.00700 147.17600 144.93600 1.000 43.58268 359 ILE B N 1
ATOM 17860 C CA . ILE B 2 403 ? 174.54500 148.09100 145.97200 1.000 43.58268 359 ILE B CA 1
ATOM 17861 C C . ILE B 2 403 ? 175.73300 148.43700 146.85600 1.000 43.58268 359 ILE B C 1
ATOM 17862 O O . ILE B 2 403 ? 176.46800 147.54400 147.29400 1.000 43.58268 359 ILE B O 1
ATOM 17878 N N . TRP B 2 404 ? 175.91300 149.72700 147.11600 1.000 41.55408 360 TRP B N 1
ATOM 17879 C CA . TRP B 2 404 ? 176.98500 150.23500 147.95800 1.000 41.55408 360 TRP B CA 1
ATOM 17880 C C . TRP B 2 404 ? 176.34700 151.05300 149.06900 1.000 41.55408 360 TRP B C 1
ATOM 17881 O O . TRP B 2 404 ? 175.58800 151.98900 148.79500 1.000 41.55408 360 TRP B O 1
ATOM 17902 N N . SER B 2 405 ? 176.64200 150.69900 150.31500 1.000 42.47135 361 SER B N 1
ATOM 17903 C CA . SER B 2 405 ? 176.04700 151.39400 151.44700 1.000 42.47135 361 SER B CA 1
ATOM 17904 C C . SER B 2 405 ? 177.10400 151.68400 152.50000 1.000 42.47135 361 SER B C 1
ATOM 17905 O O . SER B 2 405 ? 177.99400 150.86000 152.73000 1.000 42.47135 361 SER B O 1
ATOM 17913 N N . PRO B 2 406 ? 177.02600 152.84100 153.16500 1.000 41.21184 362 PRO B N 1
ATOM 17914 C CA . PRO B 2 406 ? 177.88300 153.05500 154.34000 1.000 41.21184 362 PRO B CA 1
ATOM 17915 C C . PRO B 2 406 ? 177.52200 152.15700 155.50800 1.000 41.21184 362 PRO B C 1
ATOM 17916 O O . PRO B 2 406 ? 178.33700 152.00400 156.42600 1.000 41.21184 362 PRO B O 1
ATOM 17927 N N . TYR B 2 407 ? 176.33400 151.56000 155.50300 1.000 40.90827 363 TYR B N 1
ATOM 17928 C CA . TYR B 2 407 ? 175.87600 150.69500 156.57800 1.000 40.90827 363 TYR B CA 1
ATOM 17929 C C . TYR B 2 407 ? 175.93200 149.23700 156.14600 1.000 40.90827 363 TYR B C 1
ATOM 17930 O O . TYR B 2 407 ? 175.95900 148.92900 154.95100 1.000 40.90827 363 TYR B O 1
ATOM 17948 N N . LYS B 2 408 ? 175.95700 148.34400 157.13000 1.000 44.70009 364 LYS B N 1
ATOM 17949 C CA . LYS B 2 408 ? 175.98900 146.91500 156.85700 1.000 44.70009 364 LYS B CA 1
ATOM 17950 C C . LYS B 2 408 ? 174.62800 146.43000 156.37200 1.000 44.70009 364 LYS B C 1
ATOM 17951 O O . LYS B 2 408 ? 173.58300 146.89800 156.83100 1.000 44.70009 364 LYS B O 1
ATOM 17970 N N . GLN B 2 409 ? 174.64500 145.48800 155.44000 1.000 45.33608 365 GLN B N 1
ATOM 17971 C CA . GLN B 2 409 ? 173.45300 144.83300 154.92900 1.000 45.33608 365 GLN B CA 1
ATOM 17972 C C . GLN B 2 409 ? 173.69100 143.33500 155.00600 1.000 45.33608 365 GLN B C 1
ATOM 17973 O O . GLN B 2 409 ? 174.84000 142.88800 155.10000 1.000 45.33608 365 GLN B O 1
ATOM 17987 N N . PRO B 2 410 ? 172.63200 142.52900 154.99000 1.000 47.62915 366 PRO B N 1
ATOM 17988 C CA . PRO B 2 410 ? 172.83100 141.07500 154.99300 1.000 47.62915 366 PRO B CA 1
ATOM 17989 C C . PRO B 2 410 ? 173.69400 140.63500 153.82000 1.000 47.62915 366 PRO B C 1
ATOM 17990 O O . PRO B 2 410 ? 173.49400 141.06400 152.68200 1.000 47.62915 366 PRO B O 1
ATOM 18001 N N . GLY B 2 411 ? 174.65800 139.76600 154.10700 1.000 48.43129 367 GLY B N 1
ATOM 18002 C CA . GLY B 2 411 ? 175.52200 139.23800 153.06100 1.000 48.43129 367 GLY B CA 1
ATOM 18003 C C . GLY B 2 411 ? 176.33700 140.28500 152.33100 1.000 48.43129 367 GLY B C 1
ATOM 18004 O O . GLY B 2 411 ? 176.36400 140.29200 151.09400 1.000 48.43129 367 GLY B O 1
ATOM 18008 N N . CYS B 2 412 ? 177.00200 141.17200 153.06500 1.000 50.36771 368 CYS B N 1
ATOM 18009 C CA . CYS B 2 412 ? 177.82000 142.20900 152.45400 1.000 50.36771 368 CYS B CA 1
ATOM 18010 C C . CYS B 2 412 ? 179.26900 141.76300 152.28900 1.000 50.36771 368 CYS B C 1
ATOM 18011 O O . CYS B 2 412 ? 179.67300 140.67200 152.69500 1.000 50.36771 368 CYS B O 1
ATOM 18019 N N . THR B 2 413 ? 180.05100 142.64500 151.67200 1.000 50.06611 369 THR B N 1
ATOM 18020 C CA . THR B 2 413 ? 181.49000 142.49300 151.54200 1.000 50.06611 369 THR B CA 1
ATOM 18021 C C . THR B 2 413 ? 182.12800 143.86200 151.72600 1.000 50.06611 369 THR B C 1
ATOM 18022 O O . THR B 2 413 ? 181.48100 144.89300 151.52900 1.000 50.06611 369 THR B O 1
ATOM 18033 N N . GLY B 2 414 ? 183.39800 143.86600 152.11200 1.000 51.08955 370 GLY B N 1
ATOM 18034 C CA . GLY B 2 414 ? 184.10000 145.11000 152.36200 1.000 51.08955 370 GLY B CA 1
ATOM 18035 C C . GLY B 2 414 ? 183.71500 145.72000 153.70000 1.000 51.08955 370 GLY B C 1
ATOM 18036 O O . GLY B 2 414 ? 183.05600 145.11000 154.54000 1.000 51.08955 370 GLY B O 1
ATOM 18040 N N . ASP B 2 415 ? 184.14700 146.96300 153.88900 1.000 50.16532 371 ASP B N 1
ATOM 18041 C CA . ASP B 2 415 ? 183.91400 147.68600 155.13300 1.000 50.16532 371 ASP B CA 1
ATOM 18042 C C . ASP B 2 415 ? 184.03000 149.18000 154.84800 1.000 50.16532 371 ASP B C 1
ATOM 18043 O O . ASP B 2 415 ? 184.04500 149.60800 153.69100 1.000 50.16532 371 ASP B O 1
ATOM 18052 N N . LEU B 2 416 ? 184.10200 149.97900 155.91100 1.000 46.86644 372 LEU B N 1
ATOM 18053 C CA . LEU B 2 416 ? 184.22700 151.42600 155.79600 1.000 46.86644 372 LEU B CA 1
ATOM 18054 C C . LEU B 2 416 ? 185.66800 151.91300 155.87100 1.000 46.86644 372 LEU B C 1
ATOM 18055 O O . LEU B 2 416 ? 185.89200 153.12800 155.88200 1.000 46.86644 372 LEU B O 1
ATOM 18071 N N . ASP B 2 417 ? 186.64400 151.01000 155.93000 1.000 50.92179 373 ASP B N 1
ATOM 18072 C CA . ASP B 2 417 ? 188.04900 151.38700 156.00100 1.000 50.92179 373 ASP B CA 1
ATOM 18073 C C . ASP B 2 417 ? 188.88000 150.86800 154.83900 1.000 50.92179 373 ASP B C 1
ATOM 18074 O O . ASP B 2 417 ? 189.90600 151.47200 154.51900 1.000 50.92179 373 ASP B O 1
ATOM 18083 N N . GLY B 2 418 ? 188.47300 149.77500 154.20300 1.000 50.11072 374 GLY B N 1
ATOM 18084 C CA . GLY B 2 418 ? 189.20500 149.23100 153.07500 1.000 50.11072 374 GLY B CA 1
ATOM 18085 C C . GLY B 2 418 ? 190.59300 148.75400 153.45300 1.000 50.11072 374 GLY B C 1
ATOM 18086 O O . GLY B 2 418 ? 191.04900 147.71100 152.98400 1.000 50.11072 374 GLY B O 1
ATOM 18090 N N . SER C 3 67 ? 139.58100 184.32700 161.99800 1.000 40.32420 43 SER E N 1
ATOM 18091 C CA . SER C 3 67 ? 140.75300 184.86600 161.32000 1.000 40.32420 43 SER E CA 1
ATOM 18092 C C . SER C 3 67 ? 140.35300 185.90500 160.28000 1.000 40.32420 43 SER E C 1
ATOM 18093 O O . SER C 3 67 ? 139.60400 185.61100 159.35000 1.000 40.32420 43 SER E O 1
ATOM 18100 N N . GLU C 3 68 ? 140.86000 187.12500 160.44500 1.000 45.97553 44 GLU E N 1
ATOM 18101 C CA . GLU C 3 68 ? 140.60800 188.19800 159.49600 1.000 45.97553 44 GLU E CA 1
ATOM 18102 C C . GLU C 3 68 ? 141.55900 188.17200 158.30800 1.000 45.97553 44 GLU E C 1
ATOM 18103 O O . GLU C 3 68 ? 141.36600 188.94500 157.36400 1.000 45.97553 44 GLU E O 1
ATOM 18115 N N . GLN C 3 69 ? 142.57300 187.31000 158.33000 1.000 45.10536 45 GLN E N 1
ATOM 18116 C CA . GLN C 3 69 ? 143.51500 187.20300 157.22800 1.000 45.10536 45 GLN E CA 1
ATOM 18117 C C . GLN C 3 69 ? 144.03000 185.77500 157.15500 1.000 45.10536 45 GLN E C 1
ATOM 18118 O O . GLN C 3 69 ? 143.97100 185.02200 158.13000 1.000 45.10536 45 GLN E O 1
ATOM 18132 N N . ILE C 3 70 ? 144.53700 185.41000 155.98200 1.000 42.00016 46 ILE E N 1
ATOM 18133 C CA . ILE C 3 70 ? 145.15800 184.11200 155.76100 1.000 42.00016 46 ILE E CA 1
ATOM 18134 C C . ILE C 3 70 ? 146.50200 184.33700 155.08800 1.000 42.00016 46 ILE E C 1
ATOM 18135 O O . ILE C 3 70 ? 146.68000 185.30700 154.34500 1.000 42.00016 46 ILE E O 1
ATOM 18151 N N . ILE C 3 71 ? 147.44600 183.44100 155.34900 1.000 37.53130 47 ILE E N 1
ATOM 18152 C CA . ILE C 3 71 ? 148.81300 183.56300 154.85800 1.000 37.53130 47 ILE E CA 1
ATOM 18153 C C . ILE C 3 71 ? 148.99900 182.50300 153.77800 1.000 37.53130 47 ILE E C 1
ATOM 18154 O O . ILE C 3 71 ? 149.09500 181.30900 154.07200 1.000 37.53130 47 ILE E O 1
ATOM 18170 N N . VAL C 3 72 ? 149.05400 182.93900 152.52200 1.000 42.91600 48 VAL E N 1
ATOM 18171 C CA . VAL C 3 72 ? 149.29500 182.05400 151.38800 1.000 42.91600 48 VAL E CA 1
ATOM 18172 C C . VAL C 3 72 ? 150.63100 182.42900 150.77000 1.000 42.91600 48 VAL E C 1
ATOM 18173 O O . VAL C 3 72 ? 150.89900 183.61100 150.52000 1.000 42.91600 48 VAL E O 1
ATOM 18186 N N . THR C 3 73 ? 151.47000 181.42800 150.52200 1.000 42.55516 49 THR E N 1
ATOM 18187 C CA . THR C 3 73 ? 152.78000 181.64300 149.91300 1.000 42.55516 49 THR E CA 1
ATOM 18188 C C . THR C 3 73 ? 152.60400 181.63500 148.40000 1.000 42.55516 49 THR E C 1
ATOM 18189 O O . THR C 3 73 ? 152.43100 180.57900 147.78700 1.000 42.55516 49 THR E O 1
ATOM 18200 N N . GLU C 3 74 ? 152.64400 182.81800 147.79500 1.000 47.02992 50 GLU E N 1
ATOM 18201 C CA . GLU C 3 74 ? 152.52300 182.91900 146.34800 1.000 47.02992 50 GLU E CA 1
ATOM 18202 C C . GLU C 3 74 ? 153.76600 182.36200 145.66800 1.000 47.02992 50 GLU E C 1
ATOM 18203 O O . GLU C 3 74 ? 154.89500 182.60100 146.10400 1.000 47.02992 50 GLU E O 1
ATOM 18215 N N . LYS C 3 75 ? 153.55000 181.61400 144.59000 1.000 51.69687 51 LYS E N 1
ATOM 18216 C CA . LYS C 3 75 ? 154.64600 180.97500 143.87900 1.000 51.69687 51 LYS E CA 1
ATOM 18217 C C . LYS C 3 75 ? 155.39400 181.99300 143.03000 1.000 51.69687 51 LYS E C 1
ATOM 18218 O O . LYS C 3 75 ? 154.78700 182.80900 142.33100 1.000 51.69687 51 LYS E O 1
ATOM 18237 N N . THR C 3 76 ? 156.72100 181.93800 143.09700 1.000 50.39410 52 THR E N 1
ATOM 18238 C CA . THR C 3 76 ? 157.57900 182.83700 142.34200 1.000 50.39410 52 THR E CA 1
ATOM 18239 C C . THR C 3 76 ? 158.68700 182.02600 141.68900 1.000 50.39410 52 THR E C 1
ATOM 18240 O O . THR C 3 76 ? 159.03100 180.93300 142.14600 1.000 50.39410 52 THR E O 1
ATOM 18251 N N . ASN C 3 77 ? 159.23700 182.57200 140.60600 1.000 51.17172 53 ASN E N 1
ATOM 18252 C CA . ASN C 3 77 ? 160.28400 181.90200 139.83800 1.000 51.17172 53 ASN E CA 1
ATOM 18253 C C . ASN C 3 77 ? 161.63100 182.43700 140.30400 1.000 51.17172 53 ASN E C 1
ATOM 18254 O O . ASN C 3 77 ? 162.17200 183.39400 139.74900 1.000 51.17172 53 ASN E O 1
ATOM 18265 N N . ILE C 3 78 ? 162.18000 181.81000 141.34500 1.000 47.57342 54 ILE E N 1
ATOM 18266 C CA . ILE C 3 78 ? 163.47000 182.23800 141.87600 1.000 47.57342 54 ILE E CA 1
ATOM 18267 C C . ILE C 3 78 ? 164.58200 181.96100 140.87000 1.000 47.57342 54 ILE E C 1
ATOM 18268 O O . ILE C 3 78 ? 165.40800 182.83500 140.57300 1.000 47.57342 54 ILE E O 1
ATOM 18284 N N . LEU C 3 79 ? 164.60700 180.74800 140.31500 1.000 48.86246 55 LEU E N 1
ATOM 18285 C CA . LEU C 3 79 ? 165.70100 180.35500 139.43500 1.000 48.86246 55 LEU E CA 1
ATOM 18286 C C . LEU C 3 79 ? 165.66700 181.13500 138.12500 1.000 48.86246 55 LEU E C 1
ATOM 18287 O O . LEU C 3 79 ? 166.70400 181.60300 137.64300 1.000 48.86246 55 LEU E O 1
ATOM 18303 N N . LEU C 3 80 ? 164.48500 181.27700 137.52400 1.000 50.65264 56 LEU E N 1
ATOM 18304 C CA . LEU C 3 80 ? 164.38600 182.00400 136.26400 1.000 50.65264 56 LEU E CA 1
ATOM 18305 C C . LEU C 3 80 ? 164.72400 183.47600 136.45000 1.000 50.65264 56 LEU E C 1
ATOM 18306 O O . LEU C 3 80 ? 165.39700 184.07400 135.60600 1.000 50.65264 56 LEU E O 1
ATOM 18322 N N . ARG C 3 81 ? 164.24400 184.08500 137.53700 1.000 50.61760 57 ARG E N 1
ATOM 18323 C CA . ARG C 3 81 ? 164.58700 185.47700 137.80600 1.000 50.61760 57 ARG E CA 1
ATOM 18324 C C . ARG C 3 81 ? 166.08900 185.63800 137.98500 1.000 50.61760 57 ARG E C 1
ATOM 18325 O O . ARG C 3 81 ? 166.69100 186.57500 137.44500 1.000 50.61760 57 ARG E O 1
ATOM 18346 N N . TYR C 3 82 ? 166.71600 184.72500 138.72900 1.000 51.15280 58 TYR E N 1
ATOM 18347 C CA . TYR C 3 82 ? 168.16200 184.78900 138.89800 1.000 51.15280 58 TYR E CA 1
ATOM 18348 C C . TYR C 3 82 ? 168.88000 184.65800 137.56000 1.000 51.15280 58 TYR E C 1
ATOM 18349 O O . TYR C 3 82 ? 169.83000 185.39800 137.28400 1.000 51.15280 58 TYR E O 1
ATOM 18367 N N . LEU C 3 83 ? 168.43900 183.72300 136.71500 1.000 51.04818 59 LEU E N 1
ATOM 18368 C CA . LEU C 3 83 ? 169.08400 183.53500 135.41800 1.000 51.04818 59 LEU E CA 1
ATOM 18369 C C . LEU C 3 83 ? 168.92300 184.76300 134.53400 1.000 51.04818 59 LEU E C 1
ATOM 18370 O O . LEU C 3 83 ? 169.87700 185.19300 133.87500 1.000 51.04818 59 LEU E O 1
ATOM 18386 N N . HIS C 3 84 ? 167.71800 185.33400 134.49300 1.000 54.03377 60 HIS E N 1
ATOM 18387 C CA . HIS C 3 84 ? 167.49000 186.51300 133.66800 1.000 54.03377 60 HIS E CA 1
ATOM 18388 C C . HIS C 3 84 ? 168.33000 187.68600 134.15000 1.000 54.03377 60 HIS E C 1
ATOM 18389 O O . HIS C 3 84 ? 168.93200 188.39900 133.34000 1.000 54.03377 60 HIS E O 1
ATOM 18403 N N . GLN C 3 85 ? 168.39500 187.89500 135.46700 1.000 55.28688 61 GLN E N 1
ATOM 18404 C CA . GLN C 3 85 ? 169.22500 188.97000 135.99700 1.000 55.28688 61 GLN E CA 1
ATOM 18405 C C . GLN C 3 85 ? 170.69400 188.73900 135.67300 1.000 55.28688 61 GLN E C 1
ATOM 18406 O O . GLN C 3 85 ? 171.40700 189.67300 135.29000 1.000 55.28688 61 GLN E O 1
ATOM 18420 N N . GLN C 3 86 ? 171.16700 187.49900 135.81500 1.000 55.86359 62 GLN E N 1
ATOM 18421 C CA . GLN C 3 86 ? 172.57000 187.21100 135.54400 1.000 55.86359 62 GLN E CA 1
ATOM 18422 C C . GLN C 3 86 ? 172.90800 187.44300 134.07700 1.000 55.86359 62 GLN E C 1
ATOM 18423 O O . GLN C 3 86 ? 173.96300 188.00300 133.75800 1.000 55.86359 62 GLN E O 1
ATOM 18437 N N . TRP C 3 87 ? 172.02600 187.02200 133.17000 1.000 53.20234 63 TRP E N 1
ATOM 18438 C CA . TRP C 3 87 ? 172.31800 187.15400 131.74700 1.000 53.20234 63 TRP E CA 1
ATOM 18439 C C . TRP C 3 87 ? 172.14300 188.58400 131.25300 1.000 53.20234 63 TRP E C 1
ATOM 18440 O O . TRP C 3 87 ? 172.82500 188.99000 130.30500 1.000 53.20234 63 TRP E O 1
ATOM 18461 N N . ASP C 3 88 ? 171.24900 189.36300 131.86800 1.000 59.45005 64 ASP E N 1
ATOM 18462 C CA . ASP C 3 88 ? 171.16000 190.77700 131.52100 1.000 59.45005 64 ASP E CA 1
ATOM 18463 C C . ASP C 3 88 ? 172.31700 191.56800 132.11700 1.000 59.45005 64 ASP E C 1
ATOM 18464 O O . ASP C 3 88 ? 172.71300 192.59900 131.56400 1.000 59.45005 64 ASP E O 1
ATOM 18473 N N . LYS C 3 89 ? 172.86400 191.10600 133.24300 1.000 61.96664 65 LYS E N 1
ATOM 18474 C CA . LYS C 3 89 ? 174.01400 191.77600 133.83900 1.000 61.96664 65 LYS E CA 1
ATOM 18475 C C . LYS C 3 89 ? 175.23800 191.66900 132.93800 1.000 61.96664 65 LYS E C 1
ATOM 18476 O O . LYS C 3 89 ? 176.01100 192.62700 132.81200 1.000 61.96664 65 LYS E O 1
ATOM 18495 N N . LYS C 3 90 ? 175.43300 190.51200 132.30400 1.000 62.20909 66 LYS E N 1
ATOM 18496 C CA . LYS C 3 90 ? 176.58200 190.28700 131.42700 1.000 62.20909 66 LYS E CA 1
ATOM 18497 C C . LYS C 3 90 ? 176.28900 190.80000 130.01500 1.000 62.20909 66 LYS E C 1
ATOM 18498 O O . LYS C 3 90 ? 176.22700 190.05100 129.04000 1.000 62.20909 66 LYS E O 1
ATOM 18517 N N . ASN C 3 91 ? 176.10300 192.11700 129.92200 1.000 66.08793 67 ASN E N 1
ATOM 18518 C CA . ASN C 3 91 ? 175.96700 192.80200 128.64300 1.000 66.08793 67 ASN E CA 1
ATOM 18519 C C . ASN C 3 91 ? 176.99400 193.91500 128.47700 1.000 66.08793 67 ASN E C 1
ATOM 18520 O O . ASN C 3 91 ? 176.80600 194.79900 127.63400 1.000 66.08793 67 ASN E O 1
ATOM 18531 N N . ALA C 3 92 ? 178.07200 193.89400 129.25500 1.000 68.85893 68 ALA E N 1
ATOM 18532 C CA . ALA C 3 92 ? 179.11200 194.90900 129.15600 1.000 68.85893 68 ALA E CA 1
ATOM 18533 C C . ALA C 3 92 ? 180.06000 194.59400 128.00400 1.000 68.85893 68 ALA E C 1
ATOM 18534 O O . ALA C 3 92 ? 180.11000 193.46200 127.52100 1.000 68.85893 68 ALA E O 1
#